Protein AF-A0ABD0BNI0-F1 (afdb_monomer_lite)

Radius of gyration: 43.34 Å; chains: 1; bounding box: 123×75×120 Å

Sequence (791 aa):
MTTYNTGNPLGSAAAKDLYDNAENLDHLVNDQANESYPDRFGAPRKTWYGIEKSANQAILNYGYITKDSFEDGSTISLANECLRWKSNGEYYRWDGILPKVVPPGSTPDSTGGIGDGKWVSVGDAALRTELSNGKYRSDALAVKYVPGVVIDSTTDNRAAIYAYTGQIYVPKGVQLRCNFLPDDDVTKFTGEGKILTRDPWGNEHVFDVSLATHGSKYTAFNVINQFARRNTQCRVGIVGDSITDGAYGTGWVANPTDSNGDLSSTNYDHNGNGGAGSWFRTFTDWLNRFTKNGAFIFKAENCASSGKRLIDGWANRNFDHGFFKNTAYGNVPPDVCFMSMGVNDNGQLDTLGFDQYLFRFEQFIRKAWGYGCAVCVVSMNQNGSQWAALEASIKKHIERLFPAVEFLDLSQPVTEMYRDLGSYTLEDIARRPTDGTFDSTHYAPLGHQYIGAYAAKAVMPYRVHTAKKGNNFVPTVDNDIQPFGFPSGSTYSVGMERLSGNTYLNGLTGWGVVSPATENLTIRYFVWCETSDISMVIFEPYNPTYVAAGRANSISIRQQDNRNAAFFSGNIASNGVSSFTNKLTTRTGILKKGLNQIEIVYDGTPSKVYPPALLFRGELNESCSQSASVFLAANAIKGVYGQVRDKADLLLAYGAETANDEAPDMYGATKSSNVQNVVLSALPVDCGVVFYYKPTSQSGVVAKRVATGIEISTMLFGALTVVGTLTCDVTGEVTLTAGLSGTTPTITVKPTSGATVTQQVAGFSGGKIGLINKGTSGQTLSVRSTAHYVI

Secondary structure (DSSP, 8-state):
--SS---PPTT---HHHHHHHHHHHHHHHH-SS-SEEE-TTS-EEE-HHHHHHHHHHHHHTT--EEEE-TTT-EEE-STTEEEE-TTT--EEEE-SSSSEEE-TT--TGGGT-BSTTSEEESSHHHHHHHHHTTTT-SS-EEGGGSTT---SSSS--HHHHHHS-S-EEE-TT-EEE----TT--GGGEEES-EEEEE-TTS-EEEEEHHHHHH--SS-HHHHHHHHHHHT--EEEEEEE-HHHHTTTSTT--PPPB-TTSSB--SS--GGGTTTTTSHHHHHHHHHHHHSTT----EEEEE---TT--TTTTHHHHHHIIIIIS-GGGTTS--SEEEEE--GGGTTSHHHHHHHHHHHHHHHHHHHHHHTT-EEEEEE----SHHHHHHHHHHHHHHHHH-TT-EEEE-HHHHHHHHH--TT--HHHHHB-TTT--B-SSSPPHHHHHHHHHHHHHHHSGGGSEEE-TT-EE---STTT-EEEEETT--B--EEEEE--SSHHHHHH-EEEEE--SSSEEEEEEEEEESSS--EEEEEE-S--EESSS----EEEEEES-TTSPPSEEEE-TTTT-S--SS-EEEEEEEPPSEEEEEEEEE-S-EEEB-PPEEEEE-----EEEEEEEEEE-TTEEEESSS-S-SS-GGG---S--STTSPBPSEETTEE--EEEEEEES---TTEEEEEEEETTTTEEEEEEEETTEEEEEEEETTEEEEEEEEE-B-SS-EEEEEEEETTEEEEEEE-SBS--EEEE-TT--SBEEEEEE-SSS-EEEEEEEEEEEE-

InterPro domains:
  IPR036514 SGNH hydrolase superfamily [G3DSA:3.40.50.1110] (215-465)
  IPR040775 Tail spike TSP1/Gp66, N-terminal domain [PF18668] (66-124)
  IPR049297 Tail fiber protein, third domain [PF21562] (146-209)
  IPR054153 Tailspike protein, galactose-binding domain-like [PF21988] (485-616)

Organism: Enterobacter cloacae (NCBI:txid550)

Foldseek 3Di:
DFDQLPVDDPPDPDPSLVRQQVVVLCCQEPPQDDQWDAHSNRHIDGRPNVVVVVVLVVQLVVAADEDEALQQWDWAAHQRYWHAHPVVRWTWGAQADPGQTRDHHGDQCRRAHEDHNGIDTDPVVVVVVCVQQPCPDPQAHEQVPQPPDDQDAPDACQVSLVVDPGAYEHEAPGEHEHADALLDQPNSYAYAYWYWHQYPQGDIAIFGRDCLHANDPAAQLRLLVVCLVVVAAFEEEEEEEPLQQAQVFDQADFQDADPVRARDAQADASCVHNCVLFLQNLQLQLSLVLRALSRSRYHYQYQYGYLDALLVLRLSSNQQVRQQSYVNNPNAHGQAYEYYYDPNCQPVCVPVNPVSSLVSVSSNRSRNRSSNHRYEYEYDADVDVSSVVSCVVRVVVCCVSPVSYHYHYCHVVLVLCCVPVAVHDQQQWAQRPPPRDGHSPHTYSVVSLQSSLVSNCVSVVLQEAEFDAQDKQAPQFQSFKWKAFPPVRDTWGWHKDAQDDALQSVLVGMFIKTFDPQGKMKIKGKYAYQHQFKWKKWKQAFWFAAPFQAQQKKKFKDDSGPPDHTPAIAHALSRNPRGDGGIAMEIEATDTHGIIMMMIIGDRRTRMGGGTMIQIHGGADFKDKDWAKDKAFAFDKAFRPGHQDPDRPSRARLRNPDLNGKHHCHYRNHRWFWKKKWKWQAADAQKWKFPLADSSQRWGWTFGDHPQATWIWTDGSRDTHTPDGDGAARGGIKMWIWGDPPNFTKIWIDHPDDDIDMDTDHDGGMTHMMIGGNDPGMDMIGIPMIMIGGD

pLDDT: mean 91.29, std 6.67, range [59.75, 98.69]

Structure (mmCIF, N/CA/C/O backbone):
data_AF-A0ABD0BNI0-F1
#
_entry.id   AF-A0ABD0BNI0-F1
#
loop_
_atom_site.group_PDB
_atom_site.id
_atom_site.type_symbol
_atom_site.label_atom_id
_atom_site.label_alt_id
_atom_site.label_comp_id
_atom_site.label_asym_id
_atom_site.label_entity_id
_atom_site.label_seq_id
_atom_site.pdbx_PDB_ins_code
_atom_site.Cartn_x
_atom_site.Cartn_y
_atom_site.Cartn_z
_atom_site.occupancy
_atom_site.B_iso_or_equiv
_atom_site.auth_seq_id
_atom_site.auth_comp_id
_atom_site.auth_asym_id
_atom_site.auth_atom_id
_atom_site.pdbx_PDB_model_num
ATOM 1 N N . MET A 1 1 ? 59.664 -36.822 -31.763 1.00 61.22 1 MET A N 1
ATOM 2 C CA . MET A 1 1 ? 60.928 -36.177 -31.325 1.00 61.22 1 MET A CA 1
ATOM 3 C C . MET A 1 1 ? 62.023 -37.154 -31.688 1.00 61.22 1 MET A C 1
ATOM 5 O O . MET A 1 1 ? 61.846 -38.322 -31.378 1.00 61.22 1 MET A O 1
ATOM 9 N N . THR A 1 2 ? 63.070 -36.709 -32.378 1.00 75.69 2 THR A N 1
ATOM 10 C CA . THR A 1 2 ? 64.108 -37.603 -32.910 1.00 75.69 2 THR A CA 1
ATOM 11 C C . THR A 1 2 ? 64.869 -38.350 -31.835 1.00 75.69 2 THR A C 1
ATOM 13 O O . THR A 1 2 ? 65.197 -37.776 -30.795 1.00 75.69 2 THR A O 1
ATOM 16 N N . THR A 1 3 ? 65.210 -39.596 -32.140 1.00 82.56 3 THR A N 1
ATOM 17 C CA . THR A 1 3 ? 65.861 -40.521 -31.215 1.00 82.56 3 THR A CA 1
ATOM 18 C C . THR A 1 3 ? 67.229 -40.038 -30.705 1.00 82.56 3 THR A C 1
ATOM 20 O O . THR A 1 3 ? 67.506 -40.180 -29.512 1.00 82.56 3 THR A O 1
ATOM 23 N N . TYR A 1 4 ? 68.096 -39.465 -31.553 1.00 85.56 4 TYR A N 1
ATOM 24 C CA . TYR A 1 4 ? 69.476 -39.120 -31.167 1.00 85.56 4 TYR A CA 1
ATOM 25 C C . TYR A 1 4 ? 69.767 -37.619 -31.019 1.00 85.56 4 TYR A C 1
ATOM 27 O O . TYR A 1 4 ? 70.627 -37.267 -30.211 1.00 85.56 4 TYR A O 1
ATOM 35 N N . ASN A 1 5 ? 69.085 -36.752 -31.773 1.00 84.38 5 ASN A N 1
ATOM 36 C CA . ASN A 1 5 ? 69.118 -35.285 -31.703 1.00 84.38 5 ASN A CA 1
ATOM 37 C C . ASN A 1 5 ? 70.532 -34.687 -31.525 1.00 84.38 5 ASN A C 1
ATOM 39 O O . ASN A 1 5 ? 70.810 -33.960 -30.571 1.00 84.38 5 ASN A O 1
ATOM 43 N N . THR A 1 6 ? 71.462 -35.023 -32.422 1.00 84.12 6 THR A N 1
ATOM 44 C CA . THR A 1 6 ? 72.889 -34.690 -32.235 1.00 84.12 6 THR A CA 1
ATOM 45 C C . THR A 1 6 ? 73.221 -33.199 -32.399 1.00 84.12 6 THR A C 1
ATOM 47 O O . THR A 1 6 ? 74.273 -32.757 -31.945 1.00 84.12 6 THR A O 1
ATOM 50 N N . GLY A 1 7 ? 72.367 -32.432 -33.090 1.00 85.12 7 GLY A N 1
ATOM 51 C CA . GLY A 1 7 ? 72.609 -31.026 -33.436 1.00 85.12 7 GLY A CA 1
ATOM 52 C C . GLY A 1 7 ? 73.625 -30.785 -34.565 1.00 85.12 7 GLY A C 1
ATOM 53 O O . GLY A 1 7 ? 73.929 -29.632 -34.868 1.00 85.12 7 GLY A O 1
ATOM 54 N N . ASN A 1 8 ? 74.144 -31.831 -35.216 1.00 89.50 8 ASN A N 1
ATOM 55 C CA . ASN A 1 8 ? 75.115 -31.686 -36.306 1.00 89.50 8 ASN A CA 1
ATOM 56 C C . ASN A 1 8 ? 74.528 -30.951 -37.529 1.00 89.50 8 ASN A C 1
ATOM 58 O O . ASN A 1 8 ? 73.346 -31.122 -37.840 1.00 89.50 8 ASN A O 1
ATOM 62 N N . PRO A 1 9 ? 75.336 -30.192 -38.295 1.00 89.94 9 PRO A N 1
ATOM 63 C CA . PRO A 1 9 ? 74.850 -29.418 -39.439 1.00 89.94 9 PRO A CA 1
ATOM 64 C C . PRO A 1 9 ? 74.263 -30.289 -40.568 1.00 89.94 9 PRO A C 1
ATOM 66 O O . PRO A 1 9 ? 74.376 -31.520 -40.589 1.00 89.94 9 PRO A O 1
ATOM 69 N N . LEU A 1 10 ? 73.580 -29.652 -41.524 1.00 87.50 10 LEU A N 1
ATOM 70 C CA . LEU A 1 10 ? 73.082 -30.308 -42.741 1.00 87.50 10 LEU A CA 1
ATOM 71 C C . LEU A 1 10 ? 74.240 -30.930 -43.541 1.00 87.50 10 LEU A C 1
ATOM 73 O O . LEU A 1 10 ? 75.310 -30.340 -43.645 1.00 87.50 10 LEU A O 1
ATOM 77 N N . GLY A 1 11 ? 74.024 -32.130 -44.092 1.00 84.25 11 GLY A N 1
ATOM 78 C CA . GLY A 1 11 ? 75.058 -32.899 -44.799 1.00 84.25 11 GLY A CA 1
ATOM 79 C C . GLY A 1 11 ? 75.922 -33.807 -43.912 1.00 84.25 11 GLY A C 1
ATOM 80 O O . GLY A 1 11 ? 76.841 -34.440 -44.423 1.00 84.25 11 GLY A O 1
ATOM 81 N N . SER A 1 12 ? 75.636 -33.901 -42.605 1.00 87.88 12 SER A N 1
ATOM 82 C CA . SER A 1 12 ? 76.311 -34.851 -41.711 1.00 87.88 12 SER A CA 1
ATOM 83 C C . SER A 1 12 ? 76.116 -36.300 -42.169 1.00 87.88 12 SER A C 1
ATOM 85 O O . SER A 1 12 ? 74.988 -36.765 -42.333 1.00 87.88 12 SER A O 1
ATOM 87 N N . ALA A 1 13 ? 77.227 -37.022 -42.320 1.00 87.38 13 ALA A N 1
ATOM 88 C CA . ALA A 1 13 ? 77.248 -38.454 -42.616 1.00 87.38 13 ALA A CA 1
ATOM 89 C C . ALA A 1 13 ? 77.267 -39.327 -41.345 1.00 87.38 13 ALA A C 1
ATOM 91 O O . ALA A 1 13 ? 77.475 -40.538 -41.428 1.00 87.38 13 ALA A O 1
ATOM 92 N N . ALA A 1 14 ? 77.099 -38.734 -40.156 1.00 89.31 14 ALA A N 1
ATOM 93 C CA . ALA A 1 14 ? 77.097 -39.495 -38.915 1.00 89.31 14 ALA A CA 1
ATOM 94 C C . ALA A 1 14 ? 75.885 -40.437 -38.866 1.00 89.31 14 ALA A C 1
ATOM 96 O O . ALA A 1 14 ? 74.752 -40.025 -39.103 1.00 89.31 14 ALA A O 1
ATOM 97 N N . ALA A 1 15 ? 76.110 -41.698 -38.491 1.00 88.50 15 ALA A N 1
ATOM 98 C CA . ALA A 1 15 ? 75.068 -42.729 -38.504 1.00 88.50 15 ALA A CA 1
ATOM 99 C C . ALA A 1 15 ? 73.818 -42.353 -37.681 1.00 88.50 15 ALA A C 1
ATOM 101 O O . ALA A 1 15 ? 72.699 -42.646 -38.092 1.00 88.50 15 ALA A O 1
ATOM 102 N N . LYS A 1 16 ? 74.004 -41.652 -36.554 1.00 91.38 16 LYS A N 1
ATOM 103 C CA . LYS A 1 16 ? 72.906 -41.152 -35.709 1.00 91.38 16 LYS A CA 1
ATOM 104 C C . LYS A 1 16 ? 72.037 -40.111 -36.422 1.00 91.38 16 LYS A C 1
ATOM 106 O O . LYS A 1 16 ? 70.821 -40.154 -36.299 1.00 91.38 16 LYS A O 1
ATOM 111 N N . ASP A 1 17 ? 72.649 -39.234 -37.217 1.00 89.44 17 ASP A N 1
ATOM 112 C CA . ASP A 1 17 ? 71.916 -38.230 -37.997 1.00 89.44 17 ASP A CA 1
ATOM 113 C C . ASP A 1 17 ? 71.156 -38.867 -39.153 1.00 89.44 17 ASP A C 1
ATOM 115 O O . ASP A 1 17 ? 70.049 -38.444 -39.472 1.00 89.44 17 ASP A O 1
ATOM 119 N N . LEU A 1 18 ? 71.731 -39.899 -39.777 1.00 89.44 18 LEU A N 1
ATOM 120 C CA . LEU A 1 18 ? 71.054 -40.658 -40.828 1.00 89.44 18 LEU A CA 1
ATOM 121 C C . LEU A 1 18 ? 69.821 -41.397 -40.289 1.00 89.44 18 LEU A C 1
ATOM 123 O O . LEU A 1 18 ? 68.799 -41.415 -40.970 1.00 89.44 18 LEU A O 1
ATOM 127 N N . TYR A 1 19 ? 69.888 -41.937 -39.066 1.00 90.75 19 TYR A N 1
ATOM 128 C CA . TYR A 1 19 ? 68.732 -42.548 -38.404 1.00 90.75 19 TYR A CA 1
ATOM 129 C C . TYR A 1 19 ? 67.630 -41.519 -38.118 1.00 90.75 19 TYR A C 1
ATOM 131 O O . TYR A 1 19 ? 66.493 -41.708 -38.542 1.00 90.75 19 TYR A O 1
ATOM 139 N N . ASP A 1 20 ? 67.973 -40.398 -37.478 1.00 91.25 20 ASP A N 1
ATOM 140 C CA . ASP A 1 20 ? 67.016 -39.327 -37.169 1.00 91.25 20 ASP A CA 1
ATOM 141 C C . ASP A 1 20 ? 66.383 -38.727 -38.438 1.00 91.25 20 ASP A C 1
ATOM 143 O O . ASP A 1 20 ? 65.204 -38.371 -38.454 1.00 91.25 20 ASP A O 1
ATOM 147 N N . ASN A 1 21 ? 67.150 -38.615 -39.530 1.00 88.62 21 ASN A N 1
ATOM 148 C CA . ASN A 1 21 ? 66.620 -38.198 -40.829 1.00 88.62 21 ASN A CA 1
ATOM 149 C C . ASN A 1 21 ? 65.574 -39.191 -41.360 1.00 88.62 21 ASN A C 1
ATOM 151 O O . ASN A 1 21 ? 64.541 -38.755 -41.861 1.00 88.62 21 ASN A O 1
ATOM 155 N N . ALA A 1 22 ? 65.833 -40.500 -41.260 1.00 90.31 22 ALA A N 1
ATOM 156 C CA . ALA A 1 22 ? 64.916 -41.535 -41.734 1.00 90.31 22 ALA A CA 1
ATOM 157 C C . ALA A 1 22 ? 63.627 -41.596 -40.896 1.00 90.31 22 ALA A C 1
ATOM 159 O O . ALA A 1 22 ? 62.540 -41.639 -41.465 1.00 90.31 22 ALA A O 1
ATOM 160 N N . GLU A 1 23 ? 63.741 -41.525 -39.566 1.00 89.81 23 GLU A N 1
ATOM 161 C CA . GLU A 1 23 ? 62.600 -41.493 -38.638 1.00 89.81 23 GLU A CA 1
ATOM 162 C C . GLU A 1 23 ? 61.686 -40.286 -38.900 1.00 89.81 23 GLU A C 1
ATOM 164 O O . GLU A 1 23 ? 60.471 -40.424 -39.038 1.00 89.81 23 GLU A O 1
ATOM 169 N N . ASN A 1 24 ? 62.262 -39.089 -39.036 1.00 90.94 24 ASN A N 1
ATOM 170 C CA . ASN A 1 24 ? 61.463 -37.903 -39.338 1.00 90.94 24 ASN A CA 1
ATOM 171 C C . ASN A 1 24 ? 60.831 -37.952 -40.720 1.00 90.94 24 ASN A C 1
ATOM 173 O O . ASN A 1 24 ? 59.725 -37.448 -40.888 1.00 90.94 24 ASN A O 1
ATOM 177 N N . LEU A 1 25 ? 61.531 -38.500 -41.717 1.00 91.75 25 LEU A N 1
ATOM 178 C CA . LEU A 1 25 ? 60.981 -38.617 -43.062 1.00 91.75 25 LEU A CA 1
ATOM 179 C C . LEU A 1 25 ? 59.745 -39.523 -43.061 1.00 91.75 25 LEU A C 1
ATOM 181 O O . LEU A 1 25 ? 58.762 -39.180 -43.711 1.00 91.75 25 LEU A O 1
ATOM 185 N N . ASP A 1 26 ? 59.764 -40.616 -42.296 1.00 92.62 26 ASP A N 1
ATOM 186 C CA . ASP A 1 26 ? 58.609 -41.505 -42.156 1.00 92.62 26 ASP A CA 1
ATOM 187 C C . ASP A 1 26 ? 57.394 -40.762 -41.579 1.00 92.62 26 ASP A C 1
ATOM 189 O O . ASP A 1 26 ? 56.324 -40.754 -42.183 1.00 92.62 26 ASP A O 1
ATOM 193 N N . HIS A 1 27 ? 57.578 -40.015 -40.487 1.00 91.88 27 HIS A N 1
ATOM 194 C CA . HIS A 1 27 ? 56.509 -39.192 -39.916 1.00 91.88 27 HIS A CA 1
ATOM 195 C C . HIS A 1 27 ? 56.052 -38.053 -40.836 1.00 91.88 27 HIS A C 1
ATOM 197 O O . HIS A 1 27 ? 54.861 -37.772 -40.940 1.00 91.88 27 HIS A O 1
ATOM 203 N N . LEU A 1 28 ? 56.974 -37.374 -41.517 1.00 92.75 28 LEU A N 1
ATOM 204 C CA . LEU A 1 28 ? 56.624 -36.253 -42.385 1.00 92.75 28 LEU A CA 1
ATOM 205 C C . LEU A 1 28 ? 55.876 -36.698 -43.642 1.00 92.75 28 LEU A C 1
ATOM 207 O O . LEU A 1 28 ? 55.091 -35.913 -44.166 1.00 92.75 28 LEU A O 1
ATOM 211 N N . VAL A 1 29 ? 56.096 -37.921 -44.124 1.00 93.56 29 VAL A N 1
ATOM 212 C CA . VAL A 1 29 ? 55.479 -38.425 -45.359 1.00 93.56 29 VAL A CA 1
ATOM 213 C C . VAL A 1 29 ? 54.244 -39.283 -45.080 1.00 93.56 29 VAL A C 1
ATOM 215 O O . VAL A 1 29 ? 53.246 -39.129 -45.779 1.00 93.56 29 VAL A O 1
ATOM 218 N N . ASN A 1 30 ? 54.284 -40.157 -44.072 1.00 92.25 30 ASN A N 1
ATOM 219 C CA . ASN A 1 30 ? 53.281 -41.210 -43.885 1.00 92.25 30 ASN A CA 1
ATOM 220 C C . ASN A 1 30 ? 52.269 -40.940 -42.756 1.00 92.25 30 ASN A C 1
ATOM 222 O O . ASN A 1 30 ? 51.304 -41.692 -42.623 1.00 92.25 30 ASN A O 1
ATOM 226 N N . ASP A 1 31 ? 52.442 -39.890 -41.944 1.00 89.81 31 ASP A N 1
ATOM 227 C CA . ASP A 1 31 ? 51.459 -39.526 -40.916 1.00 89.81 31 ASP A CA 1
ATOM 228 C C . ASP A 1 31 ? 50.172 -38.975 -41.558 1.00 89.81 31 ASP A C 1
ATOM 230 O O . ASP A 1 31 ? 50.203 -37.983 -42.286 1.00 89.81 31 ASP A O 1
ATOM 234 N N . GLN A 1 32 ? 49.039 -39.628 -41.281 1.00 89.44 32 GLN A N 1
ATOM 235 C CA . GLN A 1 32 ? 47.710 -39.293 -41.817 1.00 89.44 32 GLN A CA 1
ATOM 236 C C . GLN A 1 32 ? 46.800 -38.575 -40.808 1.00 89.44 32 GLN A C 1
ATOM 238 O O . GLN A 1 32 ? 45.630 -38.330 -41.097 1.00 89.44 32 GLN A O 1
ATOM 243 N N . ALA A 1 33 ? 47.298 -38.277 -39.608 1.00 84.75 33 ALA A N 1
ATOM 244 C CA . ALA A 1 33 ? 46.503 -37.692 -38.531 1.00 84.75 33 ALA A CA 1
ATOM 245 C C . ALA A 1 33 ? 47.013 -36.307 -38.121 1.00 84.75 33 ALA A C 1
ATOM 247 O O . ALA A 1 33 ? 46.214 -35.399 -37.884 1.00 84.75 33 ALA A O 1
ATOM 248 N N . ASN A 1 34 ? 48.331 -36.125 -38.050 1.00 87.00 34 ASN A N 1
ATOM 249 C CA . ASN A 1 34 ? 48.937 -34.884 -37.584 1.00 87.00 34 ASN A CA 1
ATOM 250 C C . ASN A 1 34 ? 49.325 -33.993 -38.766 1.00 87.00 34 ASN A C 1
ATOM 252 O O . ASN A 1 34 ? 49.993 -34.436 -39.693 1.00 87.00 34 ASN A O 1
ATOM 256 N N . GLU A 1 35 ? 48.956 -32.711 -38.729 1.00 90.88 35 GLU A N 1
ATOM 257 C CA . GLU A 1 35 ? 49.260 -31.752 -39.809 1.00 90.88 35 GLU A CA 1
ATOM 258 C C . GLU A 1 35 ? 50.721 -31.268 -39.811 1.00 90.88 35 GLU A C 1
ATOM 260 O O . GLU A 1 35 ? 51.191 -30.662 -40.779 1.00 90.88 35 GLU A O 1
ATOM 265 N N . SER A 1 36 ? 51.454 -31.510 -38.723 1.00 91.94 36 SER A N 1
ATOM 266 C CA . SER A 1 36 ? 52.848 -31.099 -38.576 1.00 91.94 36 SER A CA 1
ATOM 267 C C . SER A 1 36 ? 53.643 -32.056 -37.698 1.00 91.94 36 SER A C 1
ATOM 269 O O . SER A 1 36 ? 53.106 -32.574 -36.720 1.00 91.94 36 SER A O 1
ATOM 271 N N . TYR A 1 37 ? 54.932 -32.202 -37.996 1.00 91.56 37 TYR A N 1
ATOM 272 C CA . TYR A 1 37 ? 55.886 -32.984 -37.216 1.00 91.56 37 TYR A CA 1
ATOM 273 C C . TYR A 1 37 ? 57.242 -32.249 -37.144 1.00 91.56 37 TYR A C 1
ATOM 275 O O . TYR A 1 37 ? 57.620 -31.578 -38.112 1.00 91.56 37 TYR A O 1
ATOM 283 N N . PRO A 1 38 ? 57.972 -32.287 -36.012 1.00 89.81 38 PRO A N 1
ATOM 284 C CA . PRO A 1 38 ? 59.282 -31.646 -35.903 1.00 89.81 38 PRO A CA 1
ATOM 285 C C . PRO A 1 38 ? 60.339 -32.333 -36.781 1.00 89.81 38 PRO A C 1
ATOM 287 O O . PRO A 1 38 ? 60.404 -33.556 -36.833 1.00 89.81 38 PRO A O 1
ATOM 290 N N . ASP A 1 39 ? 61.203 -31.555 -37.433 1.00 87.62 39 ASP A N 1
ATOM 291 C CA . ASP A 1 39 ? 62.398 -32.077 -38.103 1.00 87.62 39 ASP A CA 1
ATOM 292 C C . ASP A 1 39 ? 63.499 -32.458 -37.096 1.00 87.62 39 ASP A C 1
ATOM 294 O O . ASP A 1 39 ? 63.337 -32.329 -35.878 1.00 87.62 39 ASP A O 1
ATOM 298 N N . ARG A 1 40 ? 64.658 -32.912 -37.592 1.00 88.00 40 ARG A N 1
ATOM 299 C CA . ARG A 1 40 ? 65.757 -33.374 -36.726 1.00 88.00 40 ARG A CA 1
ATOM 300 C C . ARG A 1 40 ? 66.436 -32.286 -35.899 1.00 88.00 40 ARG A C 1
ATOM 302 O O . ARG A 1 40 ? 67.339 -32.595 -35.133 1.00 88.00 40 ARG A O 1
ATOM 309 N N . PHE A 1 41 ? 66.036 -31.031 -36.072 1.00 88.38 41 PHE A N 1
ATOM 310 C CA . PHE A 1 41 ? 66.463 -29.903 -35.250 1.00 88.38 41 PHE A CA 1
ATOM 311 C C . PHE A 1 41 ? 65.341 -29.413 -34.324 1.00 88.38 41 PHE A C 1
ATOM 313 O O . PHE A 1 41 ? 65.490 -28.390 -33.659 1.00 88.38 41 PHE A O 1
ATOM 320 N N . GLY A 1 42 ? 64.208 -30.121 -34.286 1.00 85.00 42 GLY A N 1
ATOM 321 C CA . GLY A 1 42 ? 63.035 -29.760 -33.498 1.00 85.00 42 GLY A CA 1
ATOM 322 C C . GLY A 1 42 ? 62.142 -28.700 -34.146 1.00 85.00 42 GLY A C 1
ATOM 323 O O . GLY A 1 42 ? 61.180 -28.268 -33.513 1.00 85.00 42 GLY A O 1
ATOM 324 N N . ALA A 1 43 ? 62.416 -28.269 -35.384 1.00 86.62 43 ALA A N 1
ATOM 325 C CA . ALA A 1 43 ? 61.603 -27.251 -36.042 1.00 86.62 43 ALA A CA 1
ATOM 326 C C . ALA A 1 43 ? 60.335 -27.878 -36.653 1.00 86.62 43 ALA A C 1
ATOM 328 O O . ALA A 1 43 ? 60.443 -28.857 -37.393 1.00 86.62 43 ALA A O 1
ATOM 329 N N . PRO A 1 44 ? 59.130 -27.336 -36.397 1.00 90.94 44 PRO A N 1
ATOM 330 C CA . PRO A 1 44 ? 57.893 -27.903 -36.922 1.00 90.94 44 PRO A CA 1
ATOM 331 C C . PRO A 1 44 ? 57.828 -27.762 -38.446 1.00 90.94 44 PRO A C 1
ATOM 333 O O . PRO A 1 44 ? 57.930 -26.661 -38.995 1.00 90.94 44 PRO A O 1
ATOM 336 N N . ARG A 1 45 ? 57.623 -28.881 -39.141 1.00 90.81 45 ARG A N 1
ATOM 337 C CA . ARG A 1 45 ? 57.370 -28.943 -40.585 1.00 90.81 45 ARG A CA 1
ATOM 338 C C . ARG A 1 45 ? 55.977 -29.497 -40.825 1.00 90.81 45 ARG A C 1
ATOM 340 O O . ARG A 1 45 ? 55.489 -30.301 -40.038 1.00 90.81 45 ARG A O 1
ATOM 347 N N . LYS A 1 46 ? 55.327 -29.072 -41.910 1.00 92.00 46 LYS A N 1
ATOM 348 C CA . LYS A 1 46 ? 54.064 -29.697 -42.316 1.00 92.00 46 LYS A CA 1
ATOM 349 C C . LYS A 1 46 ? 54.332 -31.130 -42.766 1.00 92.00 46 LYS A C 1
ATOM 351 O O . LYS A 1 46 ? 55.279 -31.358 -43.518 1.00 92.00 46 LYS A O 1
ATOM 356 N N . THR A 1 47 ? 53.494 -32.055 -42.315 1.00 94.12 47 THR A N 1
ATOM 357 C CA . THR A 1 47 ? 53.439 -33.408 -42.879 1.00 94.12 47 THR A CA 1
ATOM 358 C C . THR A 1 47 ? 52.798 -33.352 -44.266 1.00 94.12 47 THR A C 1
ATOM 360 O O . THR A 1 47 ? 52.151 -32.359 -44.623 1.00 94.12 47 THR A O 1
ATOM 363 N N . TRP A 1 48 ? 52.938 -34.418 -45.050 1.00 91.56 48 TRP A N 1
ATOM 364 C CA . TRP A 1 48 ? 52.256 -34.563 -46.331 1.00 91.56 48 TRP A CA 1
ATOM 365 C C . TRP A 1 48 ? 50.736 -34.419 -46.171 1.00 91.56 48 TRP A C 1
ATOM 367 O O . TRP A 1 48 ? 50.128 -33.624 -46.882 1.00 91.56 48 TRP A O 1
ATOM 377 N N . TYR A 1 49 ? 50.148 -35.041 -45.143 1.00 89.44 49 TYR A N 1
ATOM 378 C CA . TYR A 1 49 ? 48.737 -34.863 -44.785 1.00 89.44 49 TYR A CA 1
ATOM 379 C C . TYR A 1 49 ? 48.364 -33.397 -44.496 1.00 89.44 49 TYR A C 1
ATOM 381 O O . TYR A 1 49 ? 47.363 -32.883 -45.001 1.00 89.44 49 TYR A O 1
ATOM 389 N N . GLY A 1 50 ? 49.190 -32.669 -43.734 1.00 87.69 50 GLY A N 1
ATOM 390 C CA . GLY A 1 50 ? 48.974 -31.240 -43.484 1.00 87.69 50 GLY A CA 1
ATOM 391 C C . GLY A 1 50 ? 49.060 -30.378 -44.751 1.00 87.69 50 GLY A C 1
ATOM 392 O O . GLY A 1 50 ? 48.336 -29.382 -44.887 1.00 87.69 50 GLY A O 1
ATOM 393 N N . ILE A 1 51 ? 49.923 -30.756 -45.700 1.00 89.12 51 ILE A N 1
ATOM 394 C CA . ILE A 1 51 ? 50.024 -30.124 -47.023 1.00 89.12 51 ILE A CA 1
ATOM 395 C C . ILE A 1 51 ? 48.777 -30.430 -47.860 1.00 89.12 51 ILE A C 1
ATOM 397 O O . ILE A 1 51 ? 48.183 -29.490 -48.385 1.00 89.12 51 ILE A O 1
ATOM 401 N N . GLU A 1 52 ? 48.331 -31.686 -47.934 1.00 83.69 52 GLU A N 1
ATOM 402 C CA . GLU A 1 52 ? 47.117 -32.098 -48.656 1.00 83.69 52 GLU A CA 1
ATOM 403 C C . GLU A 1 52 ? 45.875 -31.372 -48.133 1.00 83.69 52 GLU A C 1
ATOM 405 O O . GLU A 1 52 ? 45.106 -30.807 -48.912 1.00 83.69 52 GLU A O 1
ATOM 410 N N . LYS A 1 53 ? 45.717 -31.285 -46.808 1.00 80.75 53 LYS A N 1
ATOM 411 C CA . LYS A 1 53 ? 44.622 -30.535 -46.183 1.00 80.75 53 LYS A CA 1
ATOM 412 C C . LYS A 1 53 ? 44.657 -29.052 -46.558 1.00 80.75 53 LYS A C 1
ATOM 414 O O . LYS A 1 53 ? 43.634 -28.477 -46.929 1.00 80.75 53 LYS A O 1
ATOM 419 N N . SER A 1 54 ? 45.842 -28.438 -46.517 1.00 79.25 54 SER A N 1
ATOM 420 C CA . SER A 1 54 ? 46.028 -27.033 -46.908 1.00 79.25 54 SER A CA 1
ATOM 421 C C . SER A 1 54 ? 45.738 -26.805 -48.399 1.00 79.25 54 SER A C 1
ATOM 423 O O . SER A 1 54 ? 45.133 -25.797 -48.760 1.00 79.25 54 SER A O 1
ATOM 425 N N . ALA A 1 55 ? 46.148 -27.736 -49.264 1.00 77.75 55 ALA A N 1
ATOM 426 C CA . ALA A 1 55 ? 45.921 -27.677 -50.705 1.00 77.75 55 ALA A CA 1
ATOM 427 C C . ALA A 1 55 ? 44.433 -27.832 -51.052 1.00 77.75 55 ALA A C 1
ATOM 429 O O . ALA A 1 55 ? 43.903 -27.040 -51.829 1.00 77.75 55 ALA A O 1
ATOM 430 N N . ASN A 1 56 ? 43.731 -28.771 -50.413 1.00 71.31 56 ASN A N 1
ATOM 431 C CA . ASN A 1 56 ? 42.288 -28.952 -50.581 1.00 71.31 56 ASN A CA 1
ATOM 432 C C . ASN A 1 56 ? 41.506 -27.705 -50.148 1.00 71.31 56 ASN A C 1
ATOM 434 O O . ASN A 1 56 ? 40.609 -27.255 -50.862 1.00 71.31 56 ASN A O 1
ATOM 438 N N . GLN A 1 57 ? 41.894 -27.088 -49.028 1.00 68.12 57 GLN A N 1
ATOM 439 C CA . GLN A 1 57 ? 41.296 -25.831 -48.579 1.00 68.12 57 GLN A CA 1
ATOM 440 C C . GLN A 1 57 ? 41.533 -24.684 -49.574 1.00 68.12 57 GLN A C 1
ATOM 442 O O . GLN A 1 57 ? 40.639 -23.871 -49.806 1.00 68.12 57 GLN A O 1
ATOM 447 N N . ALA A 1 58 ? 42.721 -24.621 -50.184 1.00 68.06 58 ALA A N 1
ATOM 448 C CA . ALA A 1 58 ? 43.028 -23.630 -51.210 1.00 68.06 58 ALA A CA 1
ATOM 449 C C . ALA A 1 58 ? 42.194 -23.847 -52.485 1.00 68.06 58 ALA A C 1
ATOM 451 O O . ALA A 1 58 ? 41.674 -22.878 -53.031 1.00 68.06 58 ALA A O 1
ATOM 452 N N . ILE A 1 59 ? 42.010 -25.098 -52.923 1.00 67.31 59 ILE A N 1
ATOM 453 C CA . ILE A 1 59 ? 41.199 -25.455 -54.102 1.00 67.31 59 ILE A CA 1
ATOM 454 C C . ILE A 1 59 ? 39.729 -25.055 -53.912 1.00 67.31 59 ILE A C 1
ATOM 456 O O . ILE A 1 59 ? 39.121 -24.504 -54.828 1.00 67.31 59 ILE A O 1
ATOM 460 N N . LEU A 1 60 ? 39.168 -25.253 -52.716 1.00 60.19 60 LEU A N 1
ATOM 461 C CA . LEU A 1 60 ? 37.798 -24.833 -52.390 1.00 60.19 60 LEU A CA 1
ATOM 462 C C . LEU A 1 60 ? 37.587 -23.313 -52.508 1.00 60.19 60 LEU A C 1
ATOM 464 O O . LEU A 1 60 ? 36.505 -22.867 -52.885 1.00 60.19 60 LEU A O 1
ATOM 468 N N . ASN A 1 61 ? 38.622 -22.514 -52.245 1.00 61.06 61 ASN A N 1
ATOM 469 C CA . ASN A 1 61 ? 38.547 -21.053 -52.309 1.00 61.06 61 ASN A CA 1
ATOM 470 C C . ASN A 1 61 ? 38.632 -20.487 -53.744 1.00 61.06 61 ASN A C 1
ATOM 472 O O . ASN A 1 61 ? 38.365 -19.302 -53.932 1.00 61.06 61 ASN A O 1
ATOM 476 N N . TYR A 1 62 ? 38.974 -21.300 -54.756 1.00 63.59 62 TYR A N 1
ATOM 477 C CA . TYR A 1 62 ? 39.076 -20.869 -56.164 1.00 63.59 62 TYR A CA 1
ATOM 478 C C . TYR A 1 62 ? 37.728 -20.827 -56.914 1.00 63.59 62 TYR A C 1
ATOM 480 O O . TYR A 1 62 ? 37.680 -20.370 -58.056 1.00 63.59 62 TYR A O 1
ATOM 488 N N . GLY A 1 63 ? 36.631 -21.251 -56.277 1.00 72.94 63 GLY A N 1
ATOM 489 C CA . GLY A 1 63 ? 35.281 -21.272 -56.854 1.00 72.94 63 GLY A CA 1
ATOM 490 C C . GLY A 1 63 ? 34.804 -22.677 -57.233 1.00 72.94 63 GLY A C 1
ATOM 491 O O . GLY A 1 63 ? 35.585 -23.628 -57.244 1.00 72.94 63 GLY A O 1
ATOM 492 N N . TYR A 1 64 ? 33.504 -22.808 -57.522 1.00 82.75 64 TYR A N 1
ATOM 493 C CA . TYR A 1 64 ? 32.861 -24.099 -57.787 1.00 82.75 64 TYR A CA 1
ATOM 494 C C . TYR A 1 64 ? 32.781 -24.436 -59.279 1.00 82.75 64 TYR A C 1
ATOM 496 O O . TYR A 1 64 ? 32.361 -23.613 -60.093 1.00 82.75 64 TYR A O 1
ATOM 504 N N . ILE A 1 65 ? 33.109 -25.681 -59.622 1.00 86.56 65 ILE A N 1
ATOM 505 C CA . ILE A 1 65 ? 32.890 -26.266 -60.947 1.00 86.56 65 ILE A CA 1
ATOM 506 C C . ILE A 1 65 ? 31.517 -26.936 -60.931 1.00 86.56 65 ILE A C 1
ATOM 508 O O . ILE A 1 65 ? 31.307 -27.942 -60.254 1.00 86.56 65 ILE A O 1
ATOM 512 N N . THR A 1 66 ? 30.560 -26.370 -61.656 1.00 90.19 66 THR A N 1
ATOM 513 C CA . THR A 1 66 ? 29.185 -26.874 -61.695 1.00 90.19 66 THR A CA 1
ATOM 514 C C . THR A 1 66 ? 29.036 -28.015 -62.702 1.00 90.19 66 THR A C 1
ATOM 516 O O . THR A 1 66 ? 29.531 -27.952 -63.827 1.00 90.19 66 THR A O 1
ATOM 519 N N . LYS A 1 67 ? 28.346 -29.079 -62.289 1.00 92.00 67 LYS A N 1
ATOM 520 C CA . LYS A 1 67 ? 27.990 -30.254 -63.091 1.00 92.00 67 LYS A CA 1
ATOM 521 C C . LYS A 1 67 ? 26.485 -30.502 -62.992 1.00 92.00 67 LYS A C 1
ATOM 523 O O . LYS A 1 67 ? 25.875 -30.238 -61.959 1.00 92.00 67 LYS A O 1
ATOM 528 N N . ASP A 1 68 ? 25.902 -31.051 -64.046 1.00 89.12 68 ASP A N 1
ATOM 529 C CA . ASP A 1 68 ? 24.499 -31.479 -64.120 1.00 89.12 68 ASP A CA 1
ATOM 530 C C . ASP A 1 68 ? 24.520 -32.993 -64.401 1.00 89.12 68 ASP A C 1
ATOM 532 O O . ASP A 1 68 ? 25.332 -33.439 -65.206 1.00 89.12 68 ASP A O 1
ATOM 536 N N . SER A 1 69 ? 23.758 -33.859 -63.745 1.00 92.69 69 SER A N 1
ATOM 537 C CA . SER A 1 69 ? 22.897 -33.705 -62.565 1.00 92.69 69 SER A CA 1
ATOM 538 C C . SER A 1 69 ? 22.919 -35.007 -61.755 1.00 92.69 69 SER A C 1
ATOM 540 O O . SER A 1 69 ? 23.491 -36.002 -62.207 1.00 92.69 69 SER A O 1
ATOM 542 N N . PHE A 1 70 ? 22.280 -35.053 -60.583 1.00 95.62 70 PHE A N 1
ATOM 543 C CA . PHE A 1 70 ? 22.044 -36.337 -59.903 1.00 95.62 70 PHE A CA 1
ATOM 544 C C . PHE A 1 70 ? 21.220 -37.303 -60.774 1.00 95.62 70 PHE A C 1
ATOM 546 O O . PHE A 1 70 ? 21.451 -38.511 -60.757 1.00 95.62 70 PHE A O 1
ATOM 553 N N . GLU A 1 71 ? 20.307 -36.765 -61.580 1.00 96.00 71 GLU A N 1
ATOM 554 C CA . GLU A 1 71 ? 19.441 -37.517 -62.481 1.00 96.00 71 GLU A CA 1
ATOM 555 C C . GLU A 1 71 ? 20.193 -38.093 -63.694 1.00 96.00 71 GLU A C 1
ATOM 557 O O . GLU A 1 71 ? 19.887 -39.203 -64.125 1.00 96.00 71 GLU A O 1
ATOM 562 N N . ASP A 1 72 ? 21.201 -37.393 -64.215 1.00 94.06 72 ASP A N 1
ATOM 563 C CA . ASP A 1 72 ? 22.005 -37.876 -65.352 1.00 94.06 72 ASP A CA 1
ATOM 564 C C . ASP A 1 72 ? 23.208 -38.725 -64.903 1.00 94.06 72 ASP A C 1
ATOM 566 O O . ASP A 1 72 ? 23.791 -39.459 -65.701 1.00 94.06 72 ASP A O 1
ATOM 570 N N . GLY A 1 73 ? 23.554 -38.658 -63.614 1.00 91.12 73 GLY A N 1
ATOM 571 C CA . GLY A 1 73 ? 24.738 -39.284 -63.041 1.00 91.12 73 GLY A CA 1
ATOM 572 C C . GLY A 1 73 ? 26.013 -38.482 -63.315 1.00 91.12 73 GLY A C 1
ATOM 573 O O . GLY A 1 73 ? 26.131 -37.746 -64.293 1.00 91.12 73 GLY A O 1
ATOM 574 N N . SER A 1 74 ? 26.995 -38.594 -62.422 1.00 94.44 74 SER A N 1
ATOM 575 C CA . SER A 1 74 ? 28.275 -37.888 -62.534 1.00 94.44 74 SER A CA 1
ATOM 576 C C . SER A 1 74 ? 29.331 -38.497 -61.613 1.00 94.44 74 SER A C 1
ATOM 578 O O . SER A 1 74 ? 29.017 -39.268 -60.709 1.00 94.44 74 SER A O 1
ATOM 580 N N . THR A 1 75 ? 30.591 -38.114 -61.803 1.00 93.75 75 THR A N 1
ATOM 581 C CA . THR A 1 75 ? 31.673 -38.411 -60.857 1.00 93.75 75 THR A CA 1
ATOM 582 C C . THR A 1 75 ? 32.254 -37.099 -60.352 1.00 93.75 75 THR A C 1
ATOM 584 O O . THR A 1 75 ? 32.709 -36.273 -61.150 1.00 93.75 75 THR A O 1
ATOM 587 N N . ILE A 1 76 ? 32.228 -36.909 -59.033 1.00 93.62 76 ILE A N 1
ATOM 588 C CA . ILE A 1 76 ? 32.865 -35.786 -58.344 1.00 93.62 76 ILE A CA 1
ATOM 589 C C . ILE A 1 76 ? 34.285 -36.208 -58.007 1.00 93.62 76 ILE A C 1
ATOM 591 O O . ILE A 1 76 ? 34.493 -37.113 -57.205 1.00 93.62 76 ILE A O 1
ATOM 595 N N . SER A 1 77 ? 35.253 -35.586 -58.659 1.00 89.88 77 SER A N 1
ATOM 596 C CA . SER A 1 77 ? 36.674 -35.914 -58.556 1.00 89.88 77 SER A CA 1
ATOM 597 C C . SER A 1 77 ? 37.453 -34.855 -57.782 1.00 89.88 77 SER A C 1
ATOM 599 O O . SER A 1 77 ? 38.536 -35.148 -57.286 1.00 89.88 77 SER A O 1
ATOM 601 N N . LEU A 1 78 ? 36.910 -33.640 -57.669 1.00 85.38 78 LEU A N 1
ATOM 602 C CA . LEU A 1 78 ? 37.535 -32.513 -56.978 1.00 85.38 78 LEU A CA 1
ATOM 603 C C . LEU A 1 78 ? 36.612 -31.974 -55.885 1.00 85.38 78 LEU A C 1
ATOM 605 O O . LEU A 1 78 ? 35.393 -31.976 -56.030 1.00 85.38 78 LEU A O 1
ATOM 609 N N . ALA A 1 79 ? 37.201 -31.458 -54.805 1.00 81.94 79 ALA A N 1
ATOM 610 C CA . ALA A 1 79 ? 36.451 -30.938 -53.660 1.00 81.94 79 ALA A CA 1
ATOM 611 C C . ALA A 1 79 ? 35.564 -29.726 -54.006 1.00 81.94 79 ALA A C 1
ATOM 613 O O . ALA A 1 79 ? 34.561 -29.481 -53.340 1.00 81.94 79 ALA A O 1
ATOM 614 N N . ASN A 1 80 ? 35.914 -28.973 -55.054 1.00 84.88 80 ASN A N 1
ATOM 615 C CA . ASN A 1 80 ? 35.164 -27.812 -55.525 1.00 84.88 80 ASN A CA 1
ATOM 616 C C . ASN A 1 80 ? 34.205 -28.125 -56.690 1.00 84.88 80 ASN A C 1
ATOM 618 O O . ASN A 1 80 ? 33.671 -27.202 -57.301 1.00 84.88 80 ASN A O 1
ATOM 622 N N . GLU A 1 81 ? 33.971 -29.395 -57.021 1.00 90.69 81 GLU A N 1
ATOM 623 C CA . GLU A 1 81 ? 32.929 -29.776 -57.975 1.00 90.69 81 GLU A CA 1
ATOM 624 C C . GLU A 1 81 ? 31.568 -29.909 -57.279 1.00 90.69 81 GLU A C 1
ATOM 626 O O . GLU A 1 81 ? 31.440 -30.547 -56.232 1.00 90.69 81 GLU A O 1
ATOM 631 N N . CYS A 1 82 ? 30.533 -29.335 -57.891 1.00 91.44 82 CYS A N 1
ATOM 632 C CA . CYS A 1 82 ? 29.170 -29.349 -57.373 1.00 91.44 82 CYS A CA 1
ATOM 633 C C . CYS A 1 82 ? 28.215 -29.957 -58.394 1.00 91.44 82 CYS A C 1
ATOM 635 O O . CYS A 1 82 ? 28.220 -29.561 -59.557 1.00 91.44 82 CYS A O 1
ATOM 637 N N . LEU A 1 83 ? 27.352 -30.867 -57.953 1.00 94.38 83 LEU A N 1
ATOM 638 C CA . LEU A 1 83 ? 26.347 -31.517 -58.785 1.00 94.38 83 LEU A CA 1
ATOM 639 C C . LEU A 1 83 ? 24.974 -30.891 -58.553 1.00 94.38 83 LEU A C 1
ATOM 641 O O . LEU A 1 83 ? 24.552 -30.728 -57.408 1.00 94.38 83 LEU A O 1
ATOM 645 N N . ARG A 1 84 ? 24.271 -30.538 -59.627 1.00 94.00 84 ARG A N 1
ATOM 646 C CA . ARG A 1 84 ? 22.909 -30.013 -59.545 1.00 94.00 84 ARG A CA 1
ATOM 647 C C . ARG A 1 84 ? 21.906 -31.127 -59.286 1.00 94.00 84 ARG A C 1
ATOM 649 O O . ARG A 1 84 ? 21.953 -32.165 -59.944 1.00 94.00 84 ARG A O 1
ATOM 656 N N . TRP A 1 85 ? 20.954 -30.884 -58.395 1.00 93.25 85 TRP A N 1
ATOM 657 C CA . TRP A 1 85 ? 19.748 -31.695 -58.276 1.00 93.25 85 TRP A CA 1
ATOM 658 C C . TRP A 1 85 ? 18.602 -30.995 -59.010 1.00 93.25 85 TRP A C 1
ATOM 660 O O . TRP A 1 85 ? 18.150 -29.926 -58.595 1.00 93.25 85 TRP A O 1
ATOM 670 N N . LYS A 1 86 ? 18.144 -31.548 -60.143 1.00 90.69 86 LYS A N 1
ATOM 671 C CA . LYS A 1 86 ? 17.182 -30.843 -61.013 1.00 90.69 86 LYS A CA 1
ATOM 672 C C . LYS A 1 86 ? 15.841 -30.612 -60.323 1.00 90.69 86 LYS A C 1
ATOM 674 O O . LYS A 1 86 ? 15.211 -29.590 -60.584 1.00 90.69 86 LYS A O 1
ATOM 679 N N . SER A 1 87 ? 15.434 -31.509 -59.420 1.00 86.38 87 SER A N 1
ATOM 680 C CA . SER A 1 87 ? 14.157 -31.403 -58.700 1.00 86.38 87 SER A CA 1
ATOM 681 C C . SER A 1 87 ? 13.977 -30.099 -57.913 1.00 86.38 87 SER A C 1
ATOM 683 O O . SER A 1 87 ? 12.843 -29.641 -57.786 1.00 86.38 87 SER A O 1
ATOM 685 N N . ASN A 1 88 ? 15.046 -29.518 -57.358 1.00 84.25 88 ASN A N 1
ATOM 686 C CA . ASN A 1 88 ? 14.986 -28.240 -56.636 1.00 84.25 88 ASN A CA 1
ATOM 687 C C . ASN A 1 88 ? 15.897 -27.157 -57.239 1.00 84.25 88 ASN A C 1
ATOM 689 O O . ASN A 1 88 ? 15.852 -26.011 -56.808 1.00 84.25 88 ASN A O 1
ATOM 693 N N . GLY A 1 89 ? 16.694 -27.504 -58.250 1.00 84.06 89 GLY A N 1
ATOM 694 C CA . GLY A 1 89 ? 17.594 -26.590 -58.942 1.00 84.06 89 GLY A CA 1
ATOM 695 C C . GLY A 1 89 ? 18.883 -26.262 -58.185 1.00 84.06 89 GLY A C 1
ATOM 696 O O . GLY A 1 89 ? 19.705 -25.540 -58.748 1.00 84.06 89 GLY A O 1
ATOM 697 N N . GLU A 1 90 ? 19.079 -26.798 -56.977 1.00 87.81 90 GLU A N 1
ATOM 698 C CA . GLU A 1 90 ? 20.226 -26.523 -56.107 1.00 87.81 90 GLU A CA 1
ATOM 699 C C . GLU A 1 90 ? 21.471 -27.312 -56.521 1.00 87.81 90 GLU A C 1
ATOM 701 O O . GLU A 1 90 ? 21.387 -28.411 -57.072 1.00 87.81 90 GLU A O 1
ATOM 706 N N . TYR A 1 91 ? 22.643 -26.764 -56.202 1.00 91.06 91 TYR A N 1
ATOM 707 C CA . TYR A 1 91 ? 23.929 -27.438 -56.369 1.00 91.06 91 TYR A CA 1
ATOM 708 C C . TYR A 1 91 ? 24.436 -27.972 -55.032 1.00 91.06 91 TYR A C 1
ATOM 710 O O . TYR A 1 91 ? 24.399 -27.272 -54.019 1.00 91.06 91 TYR A O 1
ATOM 718 N N . TYR A 1 92 ? 24.965 -29.193 -55.048 1.00 91.44 92 TYR A N 1
ATOM 719 C CA . TYR A 1 92 ? 25.520 -29.870 -53.882 1.00 91.44 92 TYR A CA 1
ATOM 720 C C . TYR A 1 92 ? 26.982 -30.232 -54.120 1.00 91.44 92 TYR A C 1
ATOM 722 O O . TYR A 1 92 ? 27.315 -30.822 -55.147 1.00 91.44 92 TYR A O 1
ATOM 730 N N . ARG A 1 93 ? 27.849 -29.930 -53.155 1.00 91.50 93 ARG A N 1
ATOM 731 C CA . ARG A 1 93 ? 29.240 -30.408 -53.131 1.00 91.50 93 ARG A CA 1
ATOM 732 C C . ARG A 1 93 ? 29.351 -31.678 -52.291 1.00 91.50 93 ARG A C 1
ATOM 734 O O . ARG A 1 93 ? 28.583 -31.847 -51.342 1.00 91.50 93 ARG A O 1
ATOM 741 N N . TRP A 1 94 ? 30.294 -32.556 -52.624 1.00 92.50 94 TRP A N 1
ATOM 742 C CA . TRP A 1 94 ? 30.583 -33.753 -51.828 1.00 92.50 94 TRP A CA 1
ATOM 743 C C . TRP A 1 94 ? 31.691 -33.464 -50.816 1.00 92.50 94 TRP A C 1
ATOM 745 O O . TRP A 1 94 ? 32.776 -33.034 -51.193 1.00 92.50 94 TRP A O 1
ATOM 755 N N . ASP A 1 95 ? 31.410 -33.709 -49.540 1.00 84.81 95 ASP A N 1
ATOM 756 C CA . ASP A 1 95 ? 32.310 -33.443 -48.411 1.00 84.81 95 ASP A CA 1
ATOM 757 C C . ASP A 1 95 ? 32.983 -34.723 -47.868 1.00 84.81 95 ASP A C 1
ATOM 759 O O . ASP A 1 95 ? 33.700 -34.685 -46.874 1.00 84.81 95 ASP A O 1
ATOM 763 N N . GLY A 1 96 ? 32.735 -35.875 -48.503 1.00 84.94 96 GLY A N 1
ATOM 764 C CA . GLY A 1 96 ? 33.335 -37.166 -48.150 1.00 84.94 96 GLY A CA 1
ATOM 765 C C . GLY A 1 96 ? 34.575 -37.519 -48.985 1.00 84.94 96 GLY A C 1
ATOM 766 O O . GLY A 1 96 ? 35.154 -36.686 -49.678 1.00 84.94 96 GLY A O 1
ATOM 767 N N . ILE A 1 97 ? 34.967 -38.798 -48.969 1.00 86.31 97 ILE A N 1
ATOM 768 C CA . ILE A 1 97 ? 36.119 -39.303 -49.743 1.00 86.31 97 ILE A CA 1
ATOM 769 C C . ILE A 1 97 ? 35.845 -39.179 -51.253 1.00 86.31 97 ILE A C 1
ATOM 771 O O . ILE A 1 97 ? 34.764 -39.553 -51.720 1.00 86.31 97 ILE A O 1
ATOM 775 N N . LEU A 1 98 ? 36.828 -38.667 -52.000 1.00 87.31 98 LEU A N 1
ATOM 776 C CA . LEU A 1 98 ? 36.811 -38.516 -53.460 1.00 87.31 98 LEU A CA 1
ATOM 777 C C . LEU A 1 98 ? 37.670 -39.609 -54.144 1.00 87.31 98 LEU A C 1
ATOM 779 O O . LEU A 1 98 ? 38.666 -40.034 -53.558 1.00 87.31 98 LEU A O 1
ATOM 783 N N . PRO A 1 99 ? 37.333 -40.048 -55.377 1.00 90.38 99 PRO A N 1
ATOM 784 C CA . PRO A 1 99 ? 36.206 -39.587 -56.183 1.00 90.38 99 PRO A CA 1
ATOM 785 C C . PRO A 1 99 ? 34.869 -40.194 -55.732 1.00 90.38 99 PRO A C 1
ATOM 787 O O . PRO A 1 99 ? 34.785 -41.357 -55.339 1.00 90.38 99 PRO A O 1
ATOM 790 N N . LYS A 1 100 ? 33.794 -39.415 -55.846 1.00 94.44 100 LYS A N 1
ATOM 791 C CA . LYS A 1 100 ? 32.424 -39.836 -55.557 1.00 94.44 100 LYS A CA 1
ATOM 792 C C . LYS A 1 100 ? 31.654 -40.096 -56.846 1.00 94.44 100 LYS A C 1
ATOM 794 O O . LYS A 1 100 ? 31.342 -39.166 -57.583 1.00 94.44 100 LYS A O 1
ATOM 799 N N . VAL A 1 101 ? 31.304 -41.358 -57.085 1.00 94.62 101 VAL A N 1
ATOM 800 C CA . VAL A 1 101 ? 30.457 -41.775 -58.213 1.00 94.62 101 VAL A CA 1
ATOM 801 C C . VAL A 1 101 ? 28.976 -41.652 -57.838 1.00 94.62 101 VAL A C 1
ATOM 803 O O . VAL A 1 101 ? 28.548 -42.146 -56.791 1.00 94.62 101 VAL A O 1
ATOM 806 N N . VAL A 1 102 ? 28.202 -41.005 -58.706 1.00 95.62 102 VAL A N 1
ATOM 807 C CA . VAL A 1 102 ? 26.748 -40.816 -58.625 1.00 95.62 102 VAL A CA 1
ATOM 808 C C . VAL A 1 102 ? 26.115 -41.491 -59.848 1.00 95.62 102 VAL A C 1
ATOM 810 O O . VAL A 1 102 ? 26.301 -41.003 -60.962 1.00 95.62 102 VAL A O 1
ATOM 813 N N . PRO A 1 103 ? 25.394 -42.614 -59.685 1.00 94.38 103 PRO A N 1
ATOM 814 C CA . PRO A 1 103 ? 24.708 -43.279 -60.794 1.00 94.38 103 PRO A CA 1
ATOM 815 C C . PRO A 1 103 ? 23.584 -42.417 -61.403 1.00 94.38 103 PRO A C 1
ATOM 817 O O . PRO A 1 103 ? 22.991 -41.619 -60.677 1.00 94.38 103 PRO A O 1
ATOM 820 N N . PRO A 1 104 ? 23.226 -42.605 -62.686 1.00 94.44 104 PRO A N 1
ATOM 821 C CA . PRO A 1 104 ? 22.033 -41.984 -63.267 1.00 94.44 104 PRO A CA 1
ATOM 822 C C . PRO A 1 104 ? 20.747 -42.354 -62.508 1.00 94.44 104 PRO A C 1
ATOM 824 O O . PRO A 1 104 ? 20.632 -43.454 -61.967 1.00 94.44 104 PRO A O 1
ATOM 827 N N . GLY A 1 105 ? 19.771 -41.446 -62.488 1.00 91.62 105 GLY A N 1
ATOM 828 C CA . GLY A 1 105 ? 18.496 -41.593 -61.775 1.00 91.62 105 GLY A CA 1
ATOM 829 C C . GLY A 1 105 ? 18.586 -41.395 -60.257 1.00 91.62 105 GLY A C 1
ATOM 830 O O . GLY A 1 105 ? 17.672 -41.792 -59.537 1.00 91.62 105 GLY A O 1
ATOM 831 N N . SER A 1 106 ? 19.679 -40.810 -59.765 1.00 95.50 106 SER A N 1
ATOM 832 C CA . SER A 1 106 ? 19.929 -40.635 -58.335 1.00 95.50 106 SER A CA 1
ATOM 833 C C . SER A 1 106 ? 19.351 -39.336 -57.766 1.00 95.50 106 SER A C 1
ATOM 835 O O . SER A 1 106 ? 18.974 -38.405 -58.471 1.00 95.50 106 SER A O 1
ATOM 837 N N . THR A 1 107 ? 19.352 -39.264 -56.439 1.00 93.50 107 THR A N 1
ATOM 838 C CA . THR A 1 107 ? 19.185 -38.067 -55.601 1.00 93.50 107 THR A CA 1
ATOM 839 C C . THR A 1 107 ? 20.353 -37.949 -54.609 1.00 93.50 107 THR A C 1
ATOM 841 O O . THR A 1 107 ? 21.051 -38.952 -54.379 1.00 93.50 107 THR A O 1
ATOM 844 N N . PRO A 1 108 ? 20.555 -36.786 -53.957 1.00 92.44 108 PRO A N 1
ATOM 845 C CA . PRO A 1 108 ? 21.520 -36.665 -52.861 1.00 92.44 108 PRO A CA 1
ATOM 846 C C . PRO A 1 108 ? 21.331 -37.741 -51.776 1.00 92.44 108 PRO A C 1
ATOM 848 O O . PRO A 1 108 ? 22.301 -38.362 -51.337 1.00 92.44 108 PRO A O 1
ATOM 851 N N . ASP A 1 109 ? 20.083 -38.048 -51.405 1.00 92.38 109 ASP A N 1
ATOM 852 C CA . ASP A 1 109 ? 19.779 -39.061 -50.386 1.00 92.38 109 ASP A CA 1
ATOM 853 C C . ASP A 1 109 ? 20.177 -40.473 -50.817 1.00 92.38 109 ASP A C 1
ATOM 855 O O . ASP A 1 109 ? 20.889 -41.169 -50.092 1.00 92.38 109 ASP A O 1
ATOM 859 N N . SER A 1 110 ? 19.802 -40.874 -52.035 1.00 93.56 110 SER A N 1
ATOM 860 C CA . SER A 1 110 ? 20.128 -42.207 -52.567 1.00 93.56 110 SER A CA 1
ATOM 861 C C . SER A 1 110 ? 21.629 -42.438 -52.793 1.00 93.56 110 SER A C 1
ATOM 863 O O . SER A 1 110 ? 22.060 -43.579 -52.940 1.00 93.56 110 SER A O 1
ATOM 865 N N . THR A 1 111 ? 22.440 -41.372 -52.803 1.00 91.81 111 THR A N 1
ATOM 866 C CA . THR A 1 111 ? 23.882 -41.434 -53.093 1.00 91.81 111 THR A CA 1
ATOM 867 C C . THR A 1 111 ? 24.757 -40.970 -51.937 1.00 91.81 111 THR A C 1
ATOM 869 O O . THR A 1 111 ? 25.928 -40.669 -52.146 1.00 91.81 111 THR A O 1
ATOM 872 N N . GLY A 1 112 ? 24.257 -40.969 -50.704 1.00 89.50 112 GLY A N 1
ATOM 873 C CA . GLY A 1 112 ? 25.088 -40.736 -49.516 1.00 89.50 112 GLY A CA 1
ATOM 874 C C . GLY A 1 112 ? 24.420 -39.918 -48.418 1.00 89.50 112 GLY A C 1
ATOM 875 O O . GLY A 1 112 ? 24.926 -39.909 -47.296 1.00 89.50 112 GLY A O 1
ATOM 876 N N . GLY A 1 113 ? 23.281 -39.283 -48.703 1.00 89.44 113 GLY A N 1
ATOM 877 C CA . GLY A 1 113 ? 22.596 -38.395 -47.765 1.00 89.44 113 GLY A CA 1
ATOM 878 C C . GLY A 1 113 ? 23.152 -36.974 -47.778 1.00 89.44 113 GLY A C 1
ATOM 879 O O . GLY A 1 113 ? 24.212 -36.705 -48.342 1.00 89.44 113 GLY A O 1
ATOM 880 N N . ILE A 1 114 ? 22.434 -36.067 -47.121 1.00 89.56 114 ILE A N 1
ATOM 881 C CA . ILE A 1 114 ? 22.836 -34.669 -46.927 1.00 89.56 114 ILE A CA 1
ATOM 882 C C . ILE A 1 114 ? 23.392 -34.495 -45.500 1.00 89.56 114 ILE A C 1
ATOM 884 O O . ILE A 1 114 ? 22.796 -35.004 -44.549 1.00 89.56 114 ILE A O 1
ATOM 888 N N . GLY A 1 115 ? 24.532 -33.812 -45.339 1.00 80.75 115 GLY A N 1
ATOM 889 C CA . GLY A 1 115 ? 25.175 -33.546 -44.038 1.00 80.75 115 GLY A CA 1
ATOM 890 C C . GLY A 1 115 ? 26.710 -33.514 -44.085 1.00 80.75 115 GLY A C 1
ATOM 891 O O . GLY A 1 115 ? 27.301 -33.683 -45.150 1.00 80.75 115 GLY A O 1
ATOM 892 N N . ASP A 1 116 ? 27.348 -33.321 -42.927 1.00 76.62 116 ASP A N 1
ATOM 893 C CA . ASP A 1 116 ? 28.814 -33.278 -42.790 1.00 76.62 116 ASP A CA 1
ATOM 894 C C . ASP A 1 116 ? 29.457 -34.600 -43.241 1.00 76.62 116 ASP A C 1
ATOM 896 O O . ASP A 1 116 ? 28.982 -35.688 -42.892 1.00 76.62 116 ASP A O 1
ATOM 900 N N . GLY A 1 117 ? 30.513 -34.520 -44.057 1.00 83.00 117 GLY A N 1
ATOM 901 C CA . GLY A 1 117 ? 31.117 -35.694 -44.700 1.00 83.00 117 GLY A CA 1
ATOM 902 C C . GLY A 1 117 ? 30.260 -36.341 -45.804 1.00 83.00 117 GLY A C 1
ATOM 903 O O . GLY A 1 117 ? 30.582 -37.440 -46.264 1.00 83.00 117 GLY A O 1
ATOM 904 N N . LYS A 1 118 ? 29.157 -35.697 -46.219 1.00 91.75 118 LYS A N 1
ATOM 905 C CA . LYS A 1 118 ? 28.213 -36.161 -47.254 1.00 91.75 118 LYS A CA 1
ATOM 906 C C . LYS A 1 118 ? 27.914 -35.043 -48.269 1.00 91.75 118 LYS A C 1
ATOM 908 O O . LYS A 1 118 ? 28.785 -34.227 -48.559 1.00 91.75 118 LYS A O 1
ATOM 913 N N . TRP A 1 119 ? 26.716 -35.003 -48.863 1.00 92.25 119 TRP A N 1
ATOM 914 C CA . TRP A 1 119 ? 26.309 -33.903 -49.743 1.00 92.25 119 TRP A CA 1
ATOM 915 C C . TRP A 1 119 ? 25.966 -32.643 -48.945 1.00 92.25 119 TRP A C 1
ATOM 917 O O . TRP A 1 119 ? 25.189 -32.697 -47.995 1.00 92.25 119 TRP A O 1
ATOM 927 N N . VAL A 1 120 ? 26.487 -31.494 -49.370 1.00 87.12 120 VAL A N 1
ATOM 928 C CA . VAL A 1 120 ? 26.239 -30.188 -48.741 1.00 87.12 120 VAL A CA 1
ATOM 929 C C . VAL A 1 120 ? 25.710 -29.212 -49.789 1.00 87.12 120 VAL A C 1
ATOM 931 O O . VAL A 1 120 ? 26.340 -29.034 -50.831 1.00 87.12 120 VAL A O 1
ATOM 934 N N . SER A 1 121 ? 24.557 -28.586 -49.528 1.00 87.00 121 SER A N 1
ATOM 935 C CA . SER A 1 121 ? 23.976 -27.579 -50.432 1.00 87.00 121 SER A CA 1
ATOM 936 C C . SER A 1 121 ? 24.816 -26.302 -50.452 1.00 87.00 121 SER A C 1
ATOM 938 O O . SER A 1 121 ? 25.240 -25.810 -49.405 1.00 87.00 121 SER A O 1
ATOM 940 N N . VAL A 1 122 ? 25.038 -25.757 -51.647 1.00 81.81 122 VAL A N 1
ATOM 941 C CA . VAL A 1 122 ? 25.870 -24.569 -51.869 1.00 81.81 122 VAL A CA 1
ATOM 942 C C . VAL A 1 122 ? 25.068 -23.266 -51.723 1.00 81.81 122 VAL A C 1
ATOM 944 O O . VAL A 1 122 ? 25.594 -22.303 -51.167 1.00 81.81 122 VAL A O 1
ATOM 947 N N . GLY A 1 123 ? 23.811 -23.217 -52.185 1.00 72.06 123 GLY A N 1
ATOM 948 C CA . GLY A 1 123 ? 22.967 -22.009 -52.164 1.00 72.06 123 GLY A CA 1
ATOM 949 C C . GLY A 1 123 ? 22.163 -21.833 -50.869 1.00 72.06 123 GLY A C 1
ATOM 950 O O . GLY A 1 123 ? 22.213 -20.780 -50.229 1.00 72.06 123 GLY A O 1
ATOM 951 N N . ASP A 1 124 ? 21.474 -22.893 -50.438 1.00 71.94 124 ASP A N 1
ATOM 952 C CA . ASP A 1 124 ? 20.627 -22.914 -49.231 1.00 71.94 124 ASP A CA 1
ATOM 953 C C . ASP A 1 124 ? 21.419 -22.627 -47.941 1.00 71.94 124 ASP A C 1
ATOM 955 O O . ASP A 1 124 ? 20.944 -21.924 -47.050 1.00 71.94 124 ASP A O 1
ATOM 959 N N . ALA A 1 125 ? 22.665 -23.099 -47.840 1.00 65.44 125 ALA A N 1
ATOM 960 C CA . ALA A 1 125 ? 23.498 -22.881 -46.654 1.00 65.44 125 ALA A CA 1
ATOM 961 C C . ALA A 1 125 ? 23.798 -21.388 -46.401 1.00 65.44 125 ALA A C 1
ATOM 963 O O . ALA A 1 125 ? 23.739 -20.922 -45.256 1.00 65.44 125 ALA A O 1
ATOM 964 N N . ALA A 1 126 ? 24.069 -20.620 -47.463 1.00 69.38 126 ALA A N 1
ATOM 965 C CA . ALA A 1 126 ? 24.307 -19.182 -47.367 1.00 69.38 126 ALA A CA 1
ATOM 966 C C . ALA A 1 126 ? 23.018 -18.431 -47.000 1.00 69.38 126 ALA A C 1
ATOM 968 O O . ALA A 1 126 ? 23.016 -17.653 -46.047 1.00 69.38 126 ALA A O 1
ATOM 969 N N . LEU A 1 127 ? 21.901 -18.725 -47.675 1.00 76.44 127 LEU A N 1
ATOM 970 C CA . LEU A 1 127 ? 20.617 -18.077 -47.397 1.00 76.44 127 LEU A CA 1
ATOM 971 C C . LEU A 1 127 ? 20.098 -18.389 -45.986 1.00 76.44 127 LEU A C 1
ATOM 973 O O . LEU A 1 127 ? 19.660 -17.478 -45.286 1.00 76.44 127 LEU A O 1
ATOM 977 N N . ARG A 1 128 ? 20.193 -19.641 -45.516 1.00 79.12 128 ARG A N 1
ATOM 978 C CA . ARG A 1 128 ? 19.841 -20.004 -44.130 1.00 79.12 128 ARG A CA 1
ATOM 979 C C . ARG A 1 128 ? 20.668 -19.232 -43.119 1.00 79.12 128 ARG A C 1
ATOM 981 O O . ARG A 1 128 ? 20.113 -18.754 -42.135 1.00 79.12 128 ARG A O 1
ATOM 988 N N . THR A 1 129 ? 21.964 -19.078 -43.379 1.00 78.06 129 THR A N 1
ATOM 989 C CA . THR A 1 129 ? 22.854 -18.278 -42.532 1.00 78.06 129 THR A CA 1
ATOM 990 C C . THR A 1 129 ? 22.456 -16.801 -42.554 1.00 78.06 129 THR A C 1
ATOM 992 O O . THR A 1 129 ? 22.501 -16.116 -41.537 1.00 78.06 129 THR A O 1
ATOM 995 N N . GLU A 1 130 ? 22.051 -16.260 -43.696 1.00 81.50 130 GLU A N 1
ATOM 996 C CA . GLU A 1 130 ? 21.625 -14.863 -43.797 1.00 81.50 130 GLU A CA 1
ATOM 997 C C . GLU A 1 130 ? 20.268 -14.612 -43.131 1.00 81.50 130 GLU A C 1
ATOM 999 O O . GLU A 1 130 ? 20.110 -13.610 -42.430 1.00 81.50 130 GLU A O 1
ATOM 1004 N N . LEU A 1 131 ? 19.327 -15.547 -43.264 1.00 83.31 131 LEU A N 1
ATOM 1005 C CA . LEU A 1 131 ? 18.035 -15.527 -42.580 1.00 83.31 131 LEU A CA 1
ATOM 1006 C C . LEU A 1 131 ? 18.187 -15.689 -41.067 1.00 83.31 131 LEU A C 1
ATOM 1008 O O . LEU A 1 131 ? 17.603 -14.906 -40.321 1.00 83.31 131 LEU A O 1
ATOM 1012 N N . SER A 1 132 ? 19.008 -16.640 -40.603 1.00 81.62 132 SER A N 1
ATOM 1013 C CA . SER A 1 132 ? 19.262 -16.847 -39.169 1.00 81.62 132 SER A CA 1
ATOM 1014 C C . SER A 1 132 ? 19.882 -15.615 -38.517 1.00 81.62 132 SER A C 1
ATOM 1016 O O . SER A 1 132 ? 19.643 -15.332 -37.347 1.00 81.62 132 SER A O 1
ATOM 1018 N N . ASN A 1 133 ? 20.644 -14.849 -39.293 1.00 80.81 133 ASN A N 1
ATOM 1019 C CA . ASN A 1 133 ? 21.236 -13.602 -38.851 1.00 80.81 133 ASN A CA 1
ATOM 1020 C C . ASN A 1 133 ? 20.370 -12.359 -39.134 1.00 80.81 133 ASN A C 1
ATOM 1022 O O . ASN A 1 133 ? 20.843 -11.242 -38.933 1.00 80.81 133 ASN A O 1
ATOM 1026 N N . GLY A 1 134 ? 19.138 -12.523 -39.623 1.00 83.00 134 GLY A N 1
ATOM 1027 C CA . GLY A 1 134 ? 18.187 -11.429 -39.827 1.00 83.00 134 GLY A CA 1
ATOM 1028 C C . GLY A 1 134 ? 18.520 -10.459 -40.968 1.00 83.00 134 GLY A C 1
ATOM 1029 O O . GLY A 1 134 ? 18.109 -9.306 -40.900 1.00 83.00 134 GLY A O 1
ATOM 1030 N N . LYS A 1 135 ? 19.255 -10.879 -42.010 1.00 82.38 135 LYS A N 1
ATOM 1031 C CA . LYS A 1 135 ? 19.692 -9.996 -43.117 1.00 82.38 135 LYS A CA 1
ATOM 1032 C C . LYS A 1 135 ? 18.541 -9.320 -43.870 1.00 82.38 135 LYS A C 1
ATOM 1034 O O . LYS A 1 135 ? 18.679 -8.180 -44.293 1.00 82.38 135 LYS A O 1
ATOM 1039 N N . TYR A 1 136 ? 17.431 -10.029 -44.059 1.00 85.25 136 TYR A N 1
ATOM 1040 C CA . TYR A 1 136 ? 16.349 -9.643 -44.976 1.00 85.25 136 TYR A CA 1
ATOM 1041 C C . TYR A 1 136 ? 15.120 -9.053 -44.271 1.00 85.25 136 TYR A C 1
ATOM 1043 O O . TYR A 1 136 ? 13.992 -9.210 -44.732 1.00 85.25 136 TYR A O 1
ATOM 1051 N N . ARG A 1 137 ? 15.327 -8.402 -43.127 1.00 88.69 137 ARG A N 1
ATOM 1052 C CA . ARG A 1 137 ? 14.269 -7.703 -42.391 1.00 88.69 137 ARG A CA 1
ATOM 1053 C C . ARG A 1 137 ? 13.904 -6.381 -43.071 1.00 88.69 137 ARG A C 1
ATOM 1055 O O . ARG A 1 137 ? 14.771 -5.702 -43.613 1.00 88.69 137 ARG A O 1
ATOM 1062 N N . SER A 1 138 ? 12.626 -6.008 -43.017 1.00 88.56 138 SER A N 1
ATOM 1063 C CA . SER A 1 138 ? 12.125 -4.731 -43.551 1.00 88.56 138 SER A CA 1
ATOM 1064 C C . SER A 1 138 ? 12.054 -3.618 -42.504 1.00 88.56 138 SER A C 1
ATOM 1066 O O . SER A 1 138 ? 11.957 -2.451 -42.862 1.00 88.56 138 SER A O 1
ATOM 1068 N N . ASP A 1 139 ? 12.053 -3.974 -41.220 1.00 90.31 139 ASP A N 1
ATOM 1069 C CA . ASP A 1 139 ? 11.855 -3.068 -40.087 1.00 90.31 139 ASP A CA 1
ATOM 1070 C C . ASP A 1 139 ? 13.168 -2.575 -39.458 1.00 90.31 139 ASP A C 1
ATOM 1072 O O . ASP A 1 139 ? 13.198 -1.492 -38.881 1.00 90.31 139 ASP A O 1
ATOM 1076 N N . ALA A 1 140 ? 14.256 -3.343 -39.578 1.00 94.25 140 ALA A N 1
ATOM 1077 C CA . ALA A 1 140 ? 15.560 -3.011 -39.005 1.00 94.25 140 ALA A CA 1
ATOM 1078 C C . ALA A 1 140 ? 16.709 -3.747 -39.716 1.00 94.25 140 ALA A C 1
ATOM 1080 O O . ALA A 1 140 ? 16.535 -4.862 -40.206 1.00 94.25 140 ALA A O 1
ATOM 1081 N N . LEU A 1 141 ? 17.910 -3.161 -39.718 1.00 94.62 141 LEU A N 1
ATOM 1082 C CA . LEU A 1 141 ? 19.123 -3.813 -40.222 1.00 94.62 141 LEU A CA 1
ATOM 1083 C C . LEU A 1 141 ? 19.766 -4.641 -39.108 1.00 94.62 141 LEU A C 1
ATOM 1085 O O . LEU A 1 141 ? 19.982 -4.133 -38.009 1.00 94.62 141 LEU A O 1
ATOM 1089 N N . ALA A 1 142 ? 20.107 -5.905 -39.368 1.00 95.06 142 ALA A N 1
ATOM 1090 C CA . ALA A 1 142 ? 20.777 -6.705 -38.348 1.00 95.06 142 ALA A CA 1
ATOM 1091 C C . ALA A 1 142 ? 22.154 -6.123 -37.993 1.00 95.06 142 ALA A C 1
ATOM 1093 O O . ALA A 1 142 ? 22.933 -5.763 -38.875 1.00 95.06 142 ALA A O 1
ATOM 1094 N N . VAL A 1 143 ? 22.464 -6.083 -36.696 1.00 96.06 143 VAL A N 1
ATOM 1095 C CA . VAL A 1 143 ? 23.621 -5.388 -36.109 1.00 96.06 143 VAL A CA 1
ATOM 1096 C C . VAL A 1 143 ? 24.955 -5.743 -36.764 1.00 96.06 143 VAL A C 1
ATOM 1098 O O . VAL A 1 143 ? 25.798 -4.878 -36.967 1.00 96.06 143 VAL A O 1
ATOM 1101 N N . LYS A 1 144 ? 25.119 -6.996 -37.195 1.00 92.94 144 LYS A N 1
ATOM 1102 C CA . LYS A 1 144 ? 26.330 -7.475 -37.873 1.00 92.94 144 LYS A CA 1
ATOM 1103 C C . LYS A 1 144 ? 26.559 -6.883 -39.273 1.00 92.94 144 LYS A C 1
ATOM 1105 O O . LYS A 1 144 ? 27.627 -7.072 -39.840 1.00 92.94 144 LYS A O 1
ATOM 1110 N N . TYR A 1 145 ? 25.544 -6.251 -39.859 1.00 92.75 145 TYR A N 1
ATOM 1111 C CA . TYR A 1 145 ? 25.611 -5.594 -41.166 1.00 92.75 145 TYR A CA 1
ATOM 1112 C C . TYR A 1 145 ? 25.651 -4.067 -41.049 1.00 92.75 145 TYR A C 1
ATOM 1114 O O . TYR A 1 145 ? 25.712 -3.384 -42.070 1.00 92.75 145 TYR A O 1
ATOM 1122 N N . VAL A 1 146 ? 25.617 -3.521 -39.830 1.00 95.31 146 VAL A N 1
ATOM 1123 C CA . VAL A 1 146 ? 25.769 -2.082 -39.611 1.00 95.31 146 VAL A CA 1
ATOM 1124 C C . VAL A 1 146 ? 27.234 -1.705 -39.878 1.00 95.31 146 VAL A C 1
ATOM 1126 O O . VAL A 1 146 ? 28.132 -2.314 -39.289 1.00 95.31 146 VAL A O 1
ATOM 1129 N N . PRO A 1 147 ? 27.516 -0.728 -40.761 1.00 95.19 147 PRO A N 1
ATOM 1130 C CA . PRO A 1 147 ? 28.887 -0.357 -41.100 1.00 95.19 147 PRO A CA 1
ATOM 1131 C C . PRO A 1 147 ? 29.716 0.031 -39.871 1.00 95.19 147 PRO A C 1
ATOM 1133 O O . PRO A 1 147 ? 29.292 0.853 -39.063 1.00 95.19 147 PRO A O 1
ATOM 1136 N N . GLY A 1 148 ? 30.914 -0.545 -39.750 1.00 94.19 148 GLY A N 1
ATOM 1137 C CA . GLY A 1 148 ? 31.856 -0.244 -38.668 1.00 94.19 148 GLY A CA 1
ATOM 1138 C C . GLY A 1 148 ? 31.577 -0.948 -37.337 1.00 94.19 148 GLY A C 1
ATOM 1139 O O . GLY A 1 148 ? 32.357 -0.771 -36.406 1.00 94.19 148 GLY A O 1
ATOM 1140 N N . VAL A 1 149 ? 30.511 -1.751 -37.238 1.00 96.81 149 VAL A N 1
ATOM 1141 C CA . VAL A 1 149 ? 30.219 -2.535 -36.032 1.00 96.81 149 VAL A CA 1
ATOM 1142 C C . VAL A 1 149 ? 31.031 -3.831 -36.009 1.00 96.81 149 VAL A C 1
ATOM 1144 O O . VAL A 1 149 ? 31.073 -4.578 -36.986 1.00 96.81 149 VAL A O 1
ATOM 1147 N N . VAL A 1 150 ? 31.632 -4.121 -34.858 1.00 96.81 150 VAL A N 1
ATOM 1148 C CA . VAL A 1 150 ? 32.365 -5.350 -34.550 1.00 96.81 150 VAL A CA 1
ATOM 1149 C C . VAL A 1 150 ? 31.615 -6.120 -33.465 1.00 96.81 150 VAL A C 1
ATOM 1151 O O . VAL A 1 150 ? 31.341 -5.601 -32.383 1.00 96.81 150 VAL A O 1
ATOM 1154 N N . ILE A 1 151 ? 31.270 -7.377 -33.748 1.00 96.06 151 ILE A N 1
ATOM 1155 C CA . ILE A 1 151 ? 30.533 -8.237 -32.814 1.00 96.06 151 ILE A CA 1
ATOM 1156 C C . ILE A 1 151 ? 31.521 -8.955 -31.892 1.00 96.06 151 ILE A C 1
ATOM 1158 O O . ILE A 1 151 ? 31.935 -10.083 -32.152 1.00 96.06 151 ILE A O 1
ATOM 1162 N N . ASP A 1 152 ? 31.897 -8.277 -30.815 1.00 94.69 152 ASP A N 1
ATOM 1163 C CA . ASP A 1 152 ? 32.667 -8.823 -29.701 1.00 94.69 152 ASP A CA 1
ATOM 1164 C C . ASP A 1 152 ? 32.261 -8.129 -28.378 1.00 94.69 152 ASP A C 1
ATOM 1166 O O . ASP A 1 152 ? 31.415 -7.229 -28.352 1.00 94.69 152 ASP A O 1
ATOM 1170 N N . SER A 1 153 ? 32.840 -8.548 -27.250 1.00 95.12 153 SER A N 1
ATOM 1171 C CA . SER A 1 153 ? 32.526 -8.000 -25.920 1.00 95.12 153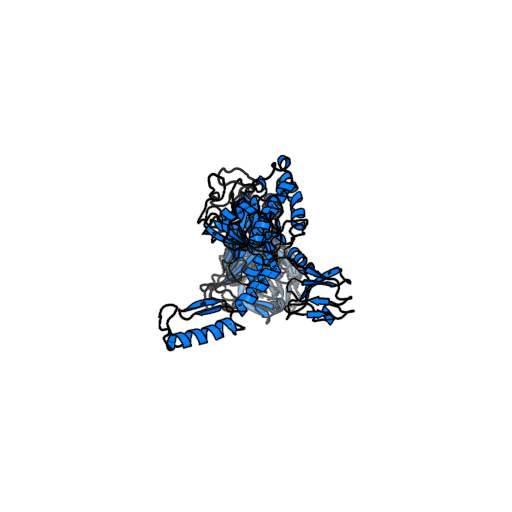 SER A CA 1
ATOM 1172 C C . SER A 1 153 ? 33.382 -6.796 -25.492 1.00 95.12 153 SER A C 1
ATOM 1174 O O . SER A 1 153 ? 33.234 -6.318 -24.363 1.00 95.12 153 SER A O 1
ATOM 1176 N N . THR A 1 154 ? 34.304 -6.327 -26.332 1.00 96.06 154 THR A N 1
ATOM 1177 C CA . THR A 1 154 ? 35.376 -5.380 -25.965 1.00 96.06 154 THR A CA 1
ATOM 1178 C C . THR A 1 154 ? 35.387 -4.096 -26.784 1.00 96.06 154 THR A C 1
ATOM 1180 O O . THR A 1 154 ? 35.709 -3.040 -26.245 1.00 96.06 154 THR A O 1
ATOM 1183 N N . THR A 1 155 ? 35.028 -4.168 -28.058 1.00 98.00 155 THR A N 1
ATOM 1184 C CA . THR A 1 155 ? 35.019 -3.059 -29.001 1.00 98.00 155 THR A CA 1
ATOM 1185 C C . THR A 1 155 ? 33.803 -2.190 -28.731 1.00 98.00 155 THR A C 1
ATOM 1187 O O . THR A 1 155 ? 32.666 -2.652 -28.794 1.00 98.00 155 THR A O 1
ATOM 1190 N N . ASP A 1 156 ? 34.031 -0.920 -28.411 1.00 98.31 156 ASP A N 1
ATOM 1191 C CA . ASP A 1 156 ? 32.943 0.031 -28.222 1.00 98.31 156 ASP A CA 1
ATOM 1192 C C . ASP A 1 156 ? 32.357 0.465 -29.569 1.00 98.31 156 ASP A C 1
ATOM 1194 O O . ASP A 1 156 ? 32.925 1.287 -30.288 1.00 98.31 156 ASP A O 1
ATOM 1198 N N . ASN A 1 157 ? 31.192 -0.089 -29.901 1.00 98.44 157 ASN A N 1
ATOM 1199 C CA . ASN A 1 157 ? 30.516 0.167 -31.167 1.00 98.44 157 ASN A CA 1
ATOM 1200 C C . ASN A 1 157 ? 29.675 1.446 -31.181 1.00 98.44 157 ASN A C 1
ATOM 1202 O O . ASN A 1 157 ? 29.018 1.716 -32.188 1.00 98.44 157 ASN A O 1
ATOM 1206 N N . ARG A 1 158 ? 29.669 2.240 -30.100 1.00 98.12 158 ARG A N 1
ATOM 1207 C CA . ARG A 1 158 ? 28.791 3.408 -29.961 1.00 98.12 158 ARG A CA 1
ATOM 1208 C C . ARG A 1 158 ? 28.853 4.338 -31.177 1.00 98.12 158 ARG A C 1
ATOM 1210 O O . ARG A 1 158 ? 27.814 4.660 -31.748 1.00 98.12 158 ARG A O 1
ATOM 1217 N N . ALA A 1 159 ? 30.047 4.761 -31.591 1.00 97.81 159 ALA A N 1
ATOM 1218 C CA . ALA A 1 159 ? 30.196 5.713 -32.694 1.00 97.81 159 ALA A CA 1
ATOM 1219 C C . ALA A 1 159 ? 29.612 5.175 -34.015 1.00 97.81 159 ALA A C 1
ATOM 1221 O O . ALA A 1 159 ? 28.876 5.885 -34.695 1.00 97.81 159 ALA A O 1
ATOM 1222 N N . ALA A 1 160 ? 29.886 3.908 -34.346 1.00 97.38 160 ALA A N 1
ATOM 1223 C CA . ALA A 1 160 ? 29.370 3.254 -35.550 1.00 97.38 160 ALA A CA 1
ATOM 1224 C C . ALA A 1 160 ? 27.842 3.085 -35.504 1.00 97.38 160 ALA A C 1
ATOM 1226 O O . ALA A 1 1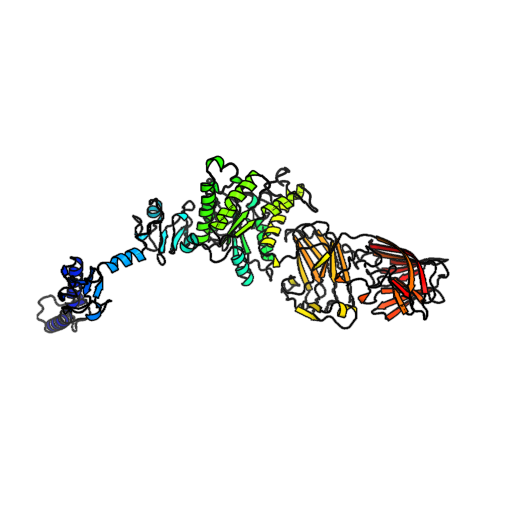60 ? 27.140 3.411 -36.461 1.00 97.38 160 ALA A O 1
ATOM 1227 N N . ILE A 1 161 ? 27.322 2.636 -34.360 1.00 97.69 161 ILE A N 1
ATOM 1228 C CA . ILE A 1 161 ? 25.890 2.445 -34.122 1.00 97.69 161 ILE A CA 1
ATOM 1229 C C . ILE A 1 161 ? 25.129 3.756 -34.297 1.00 97.69 161 ILE A C 1
ATOM 1231 O O . ILE A 1 161 ? 24.156 3.793 -35.043 1.00 97.69 161 ILE A O 1
ATOM 1235 N N . TYR A 1 162 ? 25.547 4.835 -33.634 1.00 97.44 162 TYR A N 1
ATOM 1236 C CA . TYR A 1 162 ? 24.792 6.090 -33.665 1.00 97.44 162 TYR A CA 1
ATOM 1237 C C . TYR A 1 162 ? 25.036 6.920 -34.933 1.00 97.44 162 TYR A C 1
ATOM 1239 O O . TYR A 1 162 ? 24.212 7.777 -35.241 1.00 97.44 162 TYR A O 1
ATOM 1247 N N . ALA A 1 163 ? 26.079 6.618 -35.717 1.00 97.19 163 ALA A N 1
ATOM 1248 C CA . ALA A 1 163 ? 26.243 7.145 -37.074 1.00 97.19 163 ALA A CA 1
ATOM 1249 C C . ALA A 1 163 ? 25.254 6.523 -38.081 1.00 97.19 163 ALA A C 1
ATOM 1251 O O . ALA A 1 163 ? 24.848 7.183 -39.038 1.00 97.19 163 ALA A O 1
ATOM 1252 N N . TYR A 1 164 ? 24.844 5.267 -37.876 1.00 96.00 164 TYR A N 1
ATOM 1253 C CA . TYR A 1 164 ? 23.801 4.638 -38.686 1.00 96.00 164 TYR A CA 1
ATOM 1254 C C . TYR A 1 164 ? 22.427 5.222 -38.334 1.00 96.00 164 TYR A C 1
ATOM 1256 O O . TYR A 1 164 ? 22.052 5.278 -37.168 1.00 96.00 164 TYR A O 1
ATOM 1264 N N . THR A 1 165 ? 21.648 5.664 -39.319 1.00 94.69 165 THR A N 1
ATOM 1265 C CA . THR A 1 165 ? 20.383 6.386 -39.075 1.00 94.69 165 THR A CA 1
ATOM 1266 C C . THR A 1 165 ? 19.165 5.479 -38.901 1.00 94.69 165 THR A C 1
ATOM 1268 O O . THR A 1 165 ? 18.148 5.929 -38.380 1.00 94.69 165 THR A O 1
ATOM 1271 N N . GLY A 1 166 ? 19.251 4.214 -39.318 1.00 94.06 166 GLY A N 1
ATOM 1272 C CA . GLY A 1 166 ? 18.142 3.264 -39.242 1.00 94.06 166 GLY A CA 1
ATOM 1273 C C . GLY A 1 166 ? 18.026 2.528 -37.902 1.00 94.06 166 GLY A C 1
ATOM 1274 O O . GLY A 1 166 ? 18.881 2.636 -37.020 1.00 94.06 166 GLY A O 1
ATOM 1275 N N . GLN A 1 167 ? 16.969 1.722 -37.797 1.00 96.44 167 GLN A N 1
ATOM 1276 C CA . GLN A 1 167 ? 16.749 0.764 -36.710 1.00 96.44 167 GLN A CA 1
ATOM 1277 C C . GLN A 1 167 ? 17.709 -0.428 -36.815 1.00 96.44 167 GLN A C 1
ATOM 1279 O O . GLN A 1 167 ? 18.038 -0.876 -37.921 1.00 96.44 167 GLN A O 1
ATOM 1284 N N . ILE A 1 168 ? 18.148 -0.946 -35.668 1.00 97.31 168 ILE A N 1
ATOM 1285 C CA . ILE A 1 168 ? 19.137 -2.022 -35.565 1.00 97.31 168 ILE A CA 1
ATOM 1286 C C . ILE A 1 168 ? 18.512 -3.242 -34.887 1.00 97.31 168 ILE A C 1
ATOM 1288 O O . ILE A 1 168 ? 18.094 -3.188 -33.733 1.00 97.31 168 ILE A O 1
ATOM 1292 N N . TYR A 1 169 ? 18.503 -4.376 -35.587 1.00 97.12 169 TYR A N 1
ATOM 1293 C CA . TYR A 1 169 ? 18.071 -5.656 -35.033 1.00 97.12 169 TYR A CA 1
ATOM 1294 C C . TYR A 1 169 ? 19.256 -6.393 -34.404 1.00 97.12 169 TYR A C 1
ATOM 1296 O O . TYR A 1 169 ? 20.241 -6.685 -35.083 1.00 97.12 169 TYR A O 1
ATOM 1304 N N . VAL A 1 170 ? 19.163 -6.733 -33.121 1.00 96.88 170 VAL A N 1
ATOM 1305 C CA . VAL A 1 170 ? 20.150 -7.554 -32.410 1.00 96.88 170 VAL A CA 1
ATOM 1306 C C . VAL A 1 170 ? 19.579 -8.973 -32.262 1.00 96.88 170 VAL A C 1
ATOM 1308 O O . VAL A 1 170 ? 18.665 -9.178 -31.455 1.00 96.88 170 VAL A O 1
ATOM 1311 N N . PRO A 1 171 ? 20.068 -9.963 -33.038 1.00 93.56 171 PRO A N 1
ATOM 1312 C CA . PRO A 1 171 ? 19.520 -11.316 -33.016 1.00 93.56 171 PRO A CA 1
ATOM 1313 C C . PRO A 1 171 ? 19.706 -12.016 -31.667 1.00 93.56 171 PRO A C 1
ATOM 1315 O O . PRO A 1 171 ? 20.631 -11.720 -30.907 1.00 93.56 171 PRO A O 1
ATOM 1318 N N . LYS A 1 172 ? 18.861 -13.014 -31.401 1.00 92.44 172 LYS A N 1
ATOM 1319 C CA . LYS A 1 172 ? 18.993 -13.880 -30.227 1.00 92.44 172 LYS A CA 1
ATOM 1320 C C . LYS A 1 172 ? 20.379 -14.526 -30.174 1.00 92.44 172 LYS A C 1
ATOM 1322 O O . LYS A 1 172 ? 20.859 -15.062 -31.168 1.00 92.44 172 LYS A O 1
ATOM 1327 N N . GLY A 1 173 ? 21.005 -14.503 -28.999 1.00 91.69 173 GLY A N 1
ATOM 1328 C CA . GLY A 1 173 ? 22.340 -15.072 -28.786 1.00 91.69 173 GLY A CA 1
ATOM 1329 C C . GLY A 1 173 ? 23.496 -14.189 -29.269 1.00 91.69 173 GLY A C 1
ATOM 1330 O O . GLY A 1 173 ? 24.646 -14.517 -28.993 1.00 91.69 173 GLY A O 1
ATOM 1331 N N . VAL A 1 174 ? 23.215 -13.058 -29.926 1.00 94.69 174 VAL A N 1
ATOM 1332 C CA . VAL A 1 174 ? 24.232 -12.053 -30.252 1.00 94.69 174 VAL A CA 1
ATOM 1333 C C . VAL A 1 174 ? 24.443 -11.137 -29.052 1.00 94.69 174 VAL A C 1
ATOM 1335 O O . VAL A 1 174 ? 23.488 -10.607 -28.477 1.00 94.69 174 VAL A O 1
ATOM 1338 N N . GLN A 1 175 ? 25.710 -10.937 -28.697 1.00 97.12 175 GLN A N 1
ATOM 1339 C CA . GLN A 1 175 ? 26.142 -9.979 -27.690 1.00 97.12 175 GLN A CA 1
ATOM 1340 C C . GLN A 1 175 ? 27.242 -9.096 -28.274 1.00 97.12 175 GLN A C 1
ATOM 1342 O O . GLN A 1 175 ? 28.181 -9.608 -28.881 1.00 97.12 175 GLN A O 1
ATOM 1347 N N . LEU A 1 176 ? 27.129 -7.784 -28.075 1.00 97.81 176 LEU A N 1
ATOM 1348 C CA . LEU A 1 176 ? 28.149 -6.812 -28.469 1.00 97.81 176 LEU A CA 1
ATOM 1349 C C . LEU A 1 176 ? 28.355 -5.753 -27.389 1.00 97.81 176 LEU A C 1
ATOM 1351 O O . LEU A 1 176 ? 27.487 -5.577 -26.535 1.00 97.81 176 LEU A O 1
ATOM 1355 N N . ARG A 1 177 ? 29.467 -5.016 -27.442 1.00 98.56 177 ARG A N 1
ATOM 1356 C CA . ARG A 1 177 ? 29.665 -3.822 -26.611 1.00 98.56 177 ARG A CA 1
ATOM 1357 C C . ARG A 1 177 ? 29.262 -2.535 -27.334 1.00 98.56 177 ARG A C 1
ATOM 1359 O O . ARG A 1 177 ? 29.632 -2.308 -28.482 1.00 98.56 177 ARG A O 1
ATOM 1366 N N . CYS A 1 178 ? 28.520 -1.681 -26.642 1.00 98.56 178 CYS A N 1
ATOM 1367 C CA . CYS A 1 178 ? 28.213 -0.308 -27.031 1.00 98.56 178 CYS A CA 1
ATOM 1368 C C . CYS A 1 178 ? 28.041 0.497 -25.745 1.00 98.56 178 CYS A C 1
ATOM 1370 O O . CYS A 1 178 ? 27.056 0.311 -25.036 1.00 98.56 178 CYS A O 1
ATOM 1372 N N . ASN A 1 179 ? 29.002 1.361 -25.430 1.00 98.50 179 ASN A N 1
ATOM 1373 C CA . ASN A 1 179 ? 28.971 2.151 -24.205 1.00 98.50 179 ASN A CA 1
ATOM 1374 C C . ASN A 1 179 ? 28.011 3.327 -24.396 1.00 98.50 179 ASN A C 1
ATOM 1376 O O . ASN A 1 179 ? 28.354 4.324 -25.027 1.00 98.50 179 ASN A O 1
ATOM 1380 N N . PHE A 1 180 ? 26.780 3.185 -23.917 1.00 98.38 180 PHE A N 1
ATOM 1381 C CA . PHE A 1 180 ? 25.762 4.223 -24.018 1.00 98.38 180 PHE A CA 1
ATOM 1382 C C . PHE A 1 180 ? 26.144 5.466 -23.214 1.00 98.38 180 PHE A C 1
ATOM 1384 O O . PHE A 1 180 ? 26.620 5.380 -22.082 1.00 98.38 180 PHE A O 1
ATOM 1391 N N . LEU A 1 181 ? 25.877 6.631 -23.800 1.00 98.06 181 LEU A N 1
ATOM 1392 C CA . LEU A 1 181 ? 25.776 7.881 -23.059 1.00 98.06 181 LEU A CA 1
ATOM 1393 C C . LEU A 1 181 ? 24.335 8.090 -22.569 1.00 98.06 181 LEU A C 1
ATOM 1395 O O . LEU A 1 181 ? 23.403 7.581 -23.187 1.00 98.06 181 LEU A O 1
ATOM 1399 N N . PRO A 1 182 ? 24.119 8.898 -21.519 1.00 97.06 182 PRO A N 1
ATOM 1400 C CA . PRO A 1 182 ? 22.785 9.127 -20.964 1.00 97.06 182 PRO A CA 1
ATOM 1401 C C . PRO A 1 182 ? 21.728 9.596 -21.979 1.00 97.06 182 PRO A C 1
ATOM 1403 O O . PRO A 1 182 ? 20.576 9.167 -21.907 1.00 97.06 182 PRO A O 1
ATOM 1406 N N . ASP A 1 183 ? 22.113 10.437 -22.944 1.00 95.44 183 ASP A N 1
ATOM 1407 C CA . ASP A 1 183 ? 21.227 10.957 -24.000 1.00 95.44 183 ASP A CA 1
ATOM 1408 C C . ASP A 1 183 ? 20.953 9.977 -25.143 1.00 95.44 183 ASP A C 1
ATOM 1410 O O . ASP A 1 183 ? 20.107 10.248 -25.997 1.00 95.44 183 ASP A O 1
ATOM 1414 N N . ASP A 1 184 ? 21.668 8.858 -25.194 1.00 97.06 184 ASP A N 1
ATOM 1415 C CA . ASP A 1 184 ? 21.530 7.930 -26.297 1.00 97.06 184 ASP A CA 1
ATOM 1416 C C . ASP A 1 184 ? 20.137 7.299 -26.341 1.00 97.06 184 ASP A C 1
ATOM 1418 O O . ASP A 1 184 ? 19.582 6.827 -25.341 1.00 97.06 184 ASP A O 1
ATOM 1422 N N . ASP A 1 185 ? 19.576 7.288 -27.546 1.00 95.94 185 ASP A N 1
ATOM 1423 C CA . ASP A 1 185 ? 18.265 6.729 -27.813 1.00 95.94 185 ASP A CA 1
ATOM 1424 C C . ASP A 1 185 ? 18.340 5.211 -28.000 1.00 95.94 185 ASP A C 1
ATOM 1426 O O . ASP A 1 185 ? 18.632 4.693 -29.080 1.00 95.94 185 ASP A O 1
ATOM 1430 N N . VAL A 1 186 ? 18.033 4.489 -26.927 1.00 96.88 186 VAL A N 1
ATOM 1431 C CA . VAL A 1 186 ? 18.034 3.023 -26.913 1.00 96.88 186 VAL A CA 1
ATOM 1432 C C . VAL A 1 186 ? 16.865 2.406 -27.687 1.00 96.88 186 VAL A C 1
ATOM 1434 O O . VAL A 1 186 ? 16.886 1.207 -27.958 1.00 96.88 186 VAL A O 1
ATOM 1437 N N . THR A 1 187 ? 15.871 3.201 -28.108 1.00 95.75 187 THR A N 1
ATOM 1438 C CA . THR A 1 187 ? 14.780 2.725 -28.982 1.00 95.75 187 THR A CA 1
ATOM 1439 C C . THR A 1 187 ? 15.261 2.402 -30.400 1.00 95.75 187 THR A C 1
ATOM 1441 O O . THR A 1 187 ? 14.517 1.839 -31.200 1.00 95.75 187 THR A O 1
ATOM 1444 N N . LYS A 1 188 ? 16.531 2.703 -30.702 1.00 95.88 188 LYS A N 1
ATOM 1445 C CA . LYS A 1 188 ? 17.243 2.289 -31.914 1.00 95.88 188 LYS A CA 1
ATOM 1446 C C . LYS A 1 188 ? 17.399 0.772 -32.050 1.00 95.88 188 LYS A C 1
ATOM 1448 O O . LYS A 1 188 ? 17.667 0.282 -33.148 1.00 95.88 188 LYS A O 1
ATOM 1453 N N . PHE A 1 189 ? 17.320 0.041 -30.941 1.00 97.38 189 PHE A N 1
ATOM 1454 C CA . PHE A 1 189 ? 17.528 -1.400 -30.922 1.00 97.38 189 PHE A CA 1
ATOM 1455 C C . PHE A 1 189 ? 16.208 -2.153 -30.808 1.00 97.38 189 PHE A C 1
ATOM 1457 O O . PHE A 1 189 ? 15.362 -1.847 -29.971 1.00 97.38 189 PHE A O 1
ATOM 1464 N N . THR A 1 190 ? 16.090 -3.216 -31.595 1.00 95.56 190 THR A N 1
ATOM 1465 C CA . THR A 1 190 ? 15.035 -4.223 -31.483 1.00 95.56 190 THR A CA 1
ATOM 1466 C C . THR A 1 190 ? 15.644 -5.624 -31.502 1.00 95.56 190 THR A C 1
ATOM 1468 O O . THR A 1 190 ? 16.761 -5.820 -31.983 1.00 95.56 190 THR A O 1
ATOM 1471 N N . GLY A 1 191 ? 14.932 -6.620 -30.984 1.00 94.25 191 GLY A N 1
ATOM 1472 C CA . GLY A 1 191 ? 15.321 -8.025 -31.072 1.00 94.25 191 GLY A CA 1
ATOM 1473 C C . GLY A 1 191 ? 15.481 -8.700 -29.721 1.00 94.25 191 GLY A C 1
ATOM 1474 O O . GLY A 1 191 ? 14.715 -8.436 -28.804 1.00 94.25 191 GLY A O 1
ATOM 1475 N N . GLU A 1 192 ? 16.427 -9.633 -29.632 1.00 95.00 192 GLU A N 1
ATOM 1476 C CA . GLU A 1 192 ? 16.526 -10.608 -28.531 1.00 95.00 192 GLU A CA 1
ATOM 1477 C C . GLU A 1 192 ? 17.965 -10.808 -28.017 1.00 95.00 192 GLU A C 1
ATOM 1479 O O . GLU A 1 192 ? 18.241 -11.724 -27.238 1.00 95.00 192 GLU A O 1
ATOM 1484 N N . GLY A 1 193 ? 18.911 -10.006 -28.506 1.00 96.19 193 GLY A N 1
ATOM 1485 C CA . GLY A 1 193 ? 20.304 -10.051 -28.074 1.00 96.19 193 GLY A CA 1
ATOM 1486 C C . GLY A 1 193 ? 20.593 -9.194 -26.842 1.00 96.19 193 GLY A C 1
ATOM 1487 O O . GLY A 1 193 ? 19.693 -8.706 -26.157 1.00 96.19 193 GLY A O 1
ATOM 1488 N N . LYS A 1 194 ? 21.884 -9.002 -26.562 1.00 98.31 194 LYS A N 1
ATOM 1489 C CA . LYS A 1 194 ? 22.368 -8.231 -25.409 1.00 98.31 194 LYS A CA 1
ATOM 1490 C C . LYS A 1 194 ? 23.422 -7.214 -25.814 1.00 98.31 194 LYS A C 1
ATOM 1492 O O . LYS A 1 194 ? 24.241 -7.472 -26.693 1.00 98.31 194 LYS A O 1
ATOM 1497 N N . ILE A 1 195 ? 23.432 -6.080 -25.129 1.00 98.69 195 ILE A N 1
ATOM 1498 C CA . ILE A 1 195 ? 24.440 -5.039 -25.298 1.00 98.69 195 ILE A CA 1
ATOM 1499 C C . ILE A 1 195 ? 25.164 -4.858 -23.966 1.00 98.69 195 ILE A C 1
ATOM 1501 O O . ILE A 1 195 ? 24.549 -4.547 -22.950 1.00 98.69 195 ILE A O 1
ATOM 1505 N N . LEU A 1 196 ? 26.475 -5.076 -23.965 1.00 98.69 196 LEU A N 1
ATOM 1506 C CA . LEU A 1 196 ? 27.337 -4.698 -22.852 1.00 98.69 196 LEU A CA 1
ATOM 1507 C C . LEU A 1 196 ? 27.601 -3.199 -22.949 1.00 98.69 196 LEU A C 1
ATOM 1509 O O . LEU A 1 196 ? 28.032 -2.719 -23.997 1.00 98.69 196 LEU A O 1
ATOM 1513 N N . THR A 1 197 ? 27.368 -2.466 -21.871 1.00 98.44 197 THR A N 1
ATOM 1514 C CA . THR A 1 197 ? 27.573 -1.019 -21.848 1.00 98.44 197 THR A CA 1
ATOM 1515 C C . THR A 1 197 ? 28.331 -0.625 -20.594 1.00 98.44 197 THR A C 1
ATOM 1517 O O . THR A 1 197 ? 27.985 -1.044 -19.492 1.00 98.44 197 THR A O 1
ATOM 1520 N N . ARG A 1 198 ? 29.388 0.170 -20.765 1.00 98.31 198 ARG A N 1
ATOM 1521 C CA . ARG A 1 198 ? 30.044 0.873 -19.667 1.00 98.31 198 ARG A CA 1
ATOM 1522 C C . ARG A 1 198 ? 29.505 2.292 -19.619 1.00 98.31 198 ARG A C 1
ATOM 1524 O O . ARG A 1 198 ? 29.602 3.007 -20.613 1.00 98.31 198 ARG A O 1
ATOM 1531 N N . ASP A 1 199 ? 28.958 2.687 -18.478 1.00 97.19 199 ASP A N 1
ATOM 1532 C CA . ASP A 1 199 ? 28.474 4.052 -18.289 1.00 97.19 199 ASP A CA 1
ATOM 1533 C C . ASP A 1 199 ? 29.638 5.074 -18.217 1.00 97.19 199 ASP A C 1
ATOM 1535 O O . ASP A 1 199 ? 30.804 4.687 -18.058 1.00 97.19 199 ASP A O 1
ATOM 1539 N N . PRO A 1 200 ? 29.364 6.392 -18.308 1.00 97.12 200 PRO A N 1
ATOM 1540 C CA . PRO A 1 200 ? 30.404 7.425 -18.231 1.00 97.12 200 PRO A CA 1
ATOM 1541 C C . PRO A 1 200 ? 31.195 7.463 -16.914 1.00 97.12 200 PRO A C 1
ATOM 1543 O O . PRO A 1 200 ? 32.237 8.115 -16.848 1.00 97.12 200 PRO A O 1
ATOM 1546 N N . TRP A 1 201 ? 30.702 6.805 -15.864 1.00 97.25 201 TRP A N 1
ATOM 1547 C CA . TRP A 1 201 ? 31.313 6.757 -14.535 1.00 97.25 201 TRP A CA 1
ATOM 1548 C C . TRP A 1 201 ? 32.097 5.460 -14.290 1.00 97.25 201 TRP A C 1
ATOM 1550 O O . TRP A 1 201 ? 32.723 5.318 -13.242 1.00 97.25 201 TRP A O 1
ATOM 1560 N N . GLY A 1 202 ? 32.133 4.556 -15.273 1.00 96.75 202 GLY A N 1
ATOM 1561 C CA . GLY A 1 202 ? 32.956 3.354 -15.281 1.00 96.75 202 GLY A CA 1
ATOM 1562 C C . GLY A 1 202 ? 32.257 2.071 -14.832 1.00 96.75 202 GLY A C 1
ATOM 1563 O O . GLY A 1 202 ? 32.934 1.043 -14.773 1.00 96.75 202 GLY A O 1
ATOM 1564 N N . ASN A 1 203 ? 30.949 2.079 -14.548 1.00 97.56 203 ASN A N 1
ATOM 1565 C CA . ASN A 1 203 ? 30.241 0.854 -14.157 1.00 97.56 203 ASN A CA 1
ATOM 1566 C C . ASN A 1 203 ? 29.776 0.067 -15.389 1.00 97.56 203 ASN A C 1
ATOM 1568 O O . ASN A 1 203 ? 29.383 0.636 -16.409 1.00 97.56 203 ASN A O 1
ATOM 1572 N N . GLU A 1 204 ? 29.845 -1.260 -15.293 1.00 97.75 204 GLU A N 1
ATOM 1573 C CA . GLU A 1 204 ? 29.443 -2.183 -16.355 1.00 97.75 204 GLU A CA 1
ATOM 1574 C C . GLU A 1 204 ? 27.993 -2.625 -16.160 1.00 97.75 204 GLU A C 1
ATOM 1576 O O . GLU A 1 204 ? 27.622 -3.121 -15.095 1.00 97.75 204 GLU A O 1
ATOM 1581 N N . HIS A 1 205 ? 27.204 -2.525 -17.225 1.00 98.19 205 HIS A N 1
ATOM 1582 C CA . HIS A 1 205 ? 25.808 -2.942 -17.265 1.00 98.19 205 HIS A CA 1
ATOM 1583 C C . HIS A 1 205 ? 25.552 -3.852 -18.462 1.00 98.19 205 HIS A C 1
ATOM 1585 O O . HIS A 1 205 ? 26.267 -3.836 -19.469 1.00 98.19 205 HIS A O 1
ATOM 1591 N N . VAL A 1 206 ? 24.478 -4.630 -18.365 1.00 98.38 206 VAL A N 1
ATOM 1592 C CA . VAL A 1 206 ? 23.945 -5.405 -19.483 1.00 98.38 206 VAL A CA 1
ATOM 1593 C C . VAL A 1 206 ? 22.589 -4.825 -19.843 1.00 98.38 206 VAL A C 1
ATOM 1595 O O . VAL A 1 206 ? 21.682 -4.821 -19.017 1.00 98.38 206 VAL A O 1
ATOM 1598 N N . PHE A 1 207 ? 22.459 -4.363 -21.079 1.00 98.62 207 PHE A N 1
ATOM 1599 C CA . PHE A 1 207 ? 21.194 -3.953 -21.660 1.00 98.62 207 PHE A CA 1
ATOM 1600 C C . PHE A 1 207 ? 20.607 -5.118 -22.465 1.00 98.62 207 PHE A C 1
ATOM 1602 O O . PHE A 1 207 ? 21.180 -5.568 -23.463 1.00 98.62 207 PHE A O 1
ATOM 1609 N N . ASP A 1 208 ? 19.481 -5.643 -22.007 1.00 98.38 208 ASP A N 1
ATOM 1610 C CA . ASP A 1 208 ? 18.749 -6.737 -22.628 1.00 98.38 208 ASP A CA 1
ATOM 1611 C C . ASP A 1 208 ? 17.780 -6.191 -23.686 1.00 98.38 208 ASP A C 1
ATOM 1613 O O . ASP A 1 208 ? 16.746 -5.590 -23.383 1.00 98.38 208 ASP A O 1
ATOM 1617 N N . VAL A 1 209 ? 18.114 -6.411 -24.959 1.00 98.06 209 VAL A N 1
ATOM 1618 C CA . VAL A 1 209 ? 17.318 -5.906 -26.085 1.00 98.06 209 VAL A CA 1
ATOM 1619 C C . VAL A 1 209 ? 15.961 -6.614 -26.153 1.00 98.06 209 VAL A C 1
ATOM 1621 O O . VAL A 1 209 ? 14.977 -6.007 -26.578 1.00 98.06 209 VAL A O 1
ATOM 1624 N N . SER A 1 210 ? 15.871 -7.860 -25.667 1.00 95.75 210 SER A N 1
ATOM 1625 C CA . SER A 1 210 ? 14.600 -8.582 -25.576 1.00 95.75 210 SER A CA 1
ATOM 1626 C C . SER A 1 210 ? 13.646 -7.897 -24.614 1.00 95.75 210 SER A C 1
ATOM 1628 O O . SER A 1 210 ? 12.482 -7.700 -24.967 1.00 95.75 210 SER A O 1
ATOM 1630 N N . LEU A 1 211 ? 14.118 -7.526 -23.421 1.00 96.38 211 LEU A N 1
ATOM 1631 C CA . LEU A 1 211 ? 13.291 -6.820 -22.442 1.00 96.38 211 LEU A CA 1
ATOM 1632 C C . LEU A 1 211 ? 12.930 -5.418 -22.936 1.00 96.38 211 LEU A C 1
ATOM 1634 O O . LEU A 1 211 ? 11.767 -5.037 -22.859 1.00 96.38 211 LEU A O 1
ATOM 1638 N N . ALA A 1 212 ? 13.872 -4.680 -23.530 1.00 96.56 212 ALA A N 1
ATOM 1639 C CA . ALA A 1 212 ? 13.579 -3.375 -24.130 1.00 96.56 212 ALA A CA 1
ATOM 1640 C C . ALA A 1 212 ? 12.528 -3.455 -25.256 1.00 96.56 212 ALA A C 1
ATOM 1642 O O . ALA A 1 212 ? 11.744 -2.525 -25.449 1.00 96.56 212 ALA A O 1
ATOM 1643 N N . THR A 1 213 ? 12.495 -4.564 -26.004 1.00 93.06 213 THR A N 1
ATOM 1644 C CA . THR A 1 213 ? 11.560 -4.762 -27.123 1.00 93.06 213 THR A CA 1
ATOM 1645 C C . THR A 1 213 ? 10.178 -5.212 -26.646 1.00 93.06 213 THR A C 1
ATOM 1647 O O . THR A 1 213 ? 9.175 -4.653 -27.091 1.00 93.06 213 THR A O 1
ATOM 1650 N N . HIS A 1 214 ? 10.130 -6.206 -25.754 1.00 90.88 214 HIS A N 1
ATOM 1651 C CA . HIS A 1 214 ? 8.914 -6.962 -25.417 1.00 90.88 214 HIS A CA 1
ATOM 1652 C C . HIS A 1 214 ? 8.380 -6.705 -24.001 1.00 90.88 214 HIS A C 1
ATOM 1654 O O . HIS A 1 214 ? 7.274 -7.135 -23.676 1.00 90.88 214 HIS A O 1
ATOM 1660 N N . GLY A 1 215 ? 9.151 -6.016 -23.164 1.00 90.62 215 GLY A N 1
ATOM 1661 C CA . GLY A 1 215 ? 8.822 -5.719 -21.779 1.00 90.62 215 GLY A CA 1
ATOM 1662 C C . GLY A 1 215 ? 9.165 -6.806 -20.771 1.00 90.62 215 GLY A C 1
ATOM 1663 O O . GLY A 1 215 ? 9.576 -7.922 -21.102 1.00 90.62 215 GLY A O 1
ATOM 1664 N N . SER A 1 216 ? 9.024 -6.446 -19.495 1.00 86.81 216 SER A N 1
ATOM 1665 C CA . SER A 1 216 ? 9.225 -7.362 -18.377 1.00 86.81 216 SER A CA 1
ATOM 1666 C C . SER A 1 216 ? 8.129 -8.432 -18.334 1.00 86.81 216 SER A C 1
ATOM 1668 O O . SER A 1 216 ? 6.967 -8.190 -18.649 1.00 86.81 216 SER A O 1
ATOM 1670 N N . LYS A 1 217 ? 8.479 -9.640 -17.873 1.00 88.44 217 LYS A N 1
ATOM 1671 C CA . LYS A 1 217 ? 7.506 -10.736 -17.692 1.00 88.44 217 LYS A CA 1
ATOM 1672 C C . LYS A 1 217 ? 6.433 -10.417 -16.641 1.00 88.44 217 LYS A C 1
ATOM 1674 O O . LYS A 1 217 ? 5.336 -10.966 -16.690 1.00 88.44 217 LYS A O 1
ATOM 1679 N N . TYR A 1 218 ? 6.783 -9.589 -15.664 1.00 93.88 218 TYR A N 1
ATOM 1680 C CA . TYR A 1 218 ? 5.934 -9.204 -14.545 1.00 93.88 218 TYR A CA 1
ATOM 1681 C C . TYR A 1 218 ? 5.846 -7.684 -14.472 1.00 93.88 218 TYR A C 1
ATOM 1683 O O . TYR A 1 218 ? 6.825 -6.992 -14.763 1.00 93.88 218 TYR A O 1
ATOM 1691 N N . THR A 1 219 ? 4.688 -7.188 -14.053 1.00 95.44 219 THR A N 1
ATOM 1692 C CA . THR A 1 219 ? 4.455 -5.767 -13.799 1.00 95.44 219 THR A CA 1
ATOM 1693 C C . THR A 1 219 ? 5.168 -5.293 -12.525 1.00 95.44 219 THR A C 1
ATOM 1695 O O . THR A 1 219 ? 5.641 -6.102 -11.717 1.00 95.44 219 THR A O 1
ATOM 1698 N N . ALA A 1 220 ? 5.237 -3.980 -12.310 1.00 96.62 220 ALA A N 1
ATOM 1699 C CA . ALA A 1 220 ? 5.877 -3.377 -11.140 1.00 96.62 220 ALA A CA 1
ATOM 1700 C C . ALA A 1 220 ? 5.325 -3.909 -9.803 1.00 96.62 220 ALA A C 1
ATOM 1702 O O . ALA A 1 220 ? 6.088 -4.319 -8.924 1.00 96.62 220 ALA A O 1
ATOM 1703 N N . PHE A 1 221 ? 4.003 -3.975 -9.644 1.00 95.81 221 PHE A N 1
ATOM 1704 C CA . PHE A 1 221 ? 3.352 -4.444 -8.422 1.00 95.81 221 PHE A CA 1
ATOM 1705 C C . PHE A 1 221 ? 3.532 -5.949 -8.245 1.00 95.81 221 PHE A C 1
ATOM 1707 O O . PHE A 1 221 ? 3.680 -6.423 -7.116 1.00 95.81 221 PHE A O 1
ATOM 1714 N N . ASN A 1 222 ? 3.567 -6.721 -9.338 1.00 95.25 222 ASN A N 1
ATOM 1715 C CA . ASN A 1 222 ? 3.912 -8.141 -9.276 1.00 95.25 222 ASN A CA 1
ATOM 1716 C C . ASN A 1 222 ? 5.329 -8.335 -8.722 1.00 95.25 222 ASN A C 1
ATOM 1718 O O . ASN A 1 222 ? 5.518 -9.161 -7.829 1.00 95.25 222 ASN A O 1
ATOM 1722 N N . VAL A 1 223 ? 6.307 -7.563 -9.203 1.00 96.31 223 VAL A N 1
ATOM 1723 C CA . VAL A 1 223 ? 7.692 -7.622 -8.715 1.00 96.31 223 VAL A CA 1
ATOM 1724 C C . VAL A 1 223 ? 7.766 -7.228 -7.235 1.00 96.31 223 VAL A C 1
ATOM 1726 O O . VAL A 1 223 ? 8.294 -8.003 -6.436 1.00 96.31 223 VAL A O 1
ATOM 1729 N N . ILE A 1 224 ? 7.139 -6.116 -6.829 1.00 95.38 224 ILE A N 1
ATOM 1730 C CA . ILE A 1 224 ? 7.042 -5.693 -5.415 1.00 95.38 224 ILE A CA 1
ATOM 1731 C C . ILE A 1 224 ? 6.503 -6.827 -4.528 1.00 95.38 224 ILE A C 1
ATOM 1733 O O . ILE A 1 224 ? 7.099 -7.161 -3.501 1.00 95.38 224 ILE A O 1
ATOM 1737 N N . ASN A 1 225 ? 5.406 -7.472 -4.936 1.00 93.06 225 ASN A N 1
ATOM 1738 C CA . ASN A 1 225 ? 4.808 -8.571 -4.177 1.00 93.06 225 ASN A CA 1
ATOM 1739 C C . ASN A 1 225 ? 5.691 -9.834 -4.153 1.00 93.06 225 ASN A C 1
ATOM 1741 O O . ASN A 1 225 ? 5.723 -10.537 -3.141 1.00 93.06 225 ASN A O 1
ATOM 1745 N N . GLN A 1 226 ? 6.458 -10.117 -5.213 1.00 94.25 226 GLN A N 1
ATOM 1746 C CA . GLN A 1 226 ? 7.430 -11.217 -5.219 1.00 94.25 226 GLN A CA 1
ATOM 1747 C C . GLN A 1 226 ? 8.558 -10.990 -4.207 1.00 94.25 226 GLN A C 1
ATOM 1749 O O . GLN A 1 226 ? 8.965 -11.931 -3.522 1.00 94.25 226 GLN A O 1
ATOM 1754 N N . PHE A 1 227 ? 9.077 -9.766 -4.093 1.00 94.56 227 PHE A N 1
ATOM 1755 C CA . PHE A 1 227 ? 10.073 -9.428 -3.072 1.00 94.56 227 PHE A CA 1
ATOM 1756 C C . PHE A 1 227 ? 9.484 -9.475 -1.658 1.00 94.56 227 PHE A C 1
ATOM 1758 O O . PHE A 1 227 ? 10.072 -10.115 -0.785 1.00 94.56 227 PHE A O 1
ATOM 1765 N N . ALA A 1 228 ? 8.277 -8.933 -1.454 1.00 91.62 228 ALA A N 1
ATOM 1766 C CA . ALA A 1 228 ? 7.556 -9.045 -0.183 1.00 91.62 228 ALA A CA 1
ATOM 1767 C C . ALA A 1 228 ? 7.373 -10.505 0.255 1.00 91.62 228 ALA A C 1
ATOM 1769 O O . ALA A 1 228 ? 7.604 -10.852 1.411 1.00 91.62 228 ALA A O 1
ATOM 1770 N N . ARG A 1 229 ? 6.990 -11.385 -0.679 1.00 90.69 229 ARG A N 1
ATOM 1771 C CA . ARG A 1 229 ? 6.759 -12.809 -0.404 1.00 90.69 229 ARG A CA 1
ATOM 1772 C C . ARG A 1 229 ? 8.036 -13.570 -0.048 1.00 90.69 229 ARG A C 1
ATOM 1774 O O . ARG A 1 229 ? 7.960 -14.524 0.733 1.00 90.69 229 ARG A O 1
ATOM 1781 N N . ARG A 1 230 ? 9.168 -13.194 -0.650 1.00 91.44 230 ARG A N 1
ATOM 1782 C CA . ARG A 1 230 ? 10.494 -13.794 -0.416 1.00 91.44 230 ARG A CA 1
ATOM 1783 C C . ARG A 1 230 ? 11.217 -13.190 0.788 1.00 91.44 230 ARG A C 1
ATOM 1785 O O . ARG A 1 230 ? 12.163 -13.801 1.267 1.00 91.44 230 ARG A O 1
ATOM 1792 N N . ASN A 1 231 ? 10.756 -12.037 1.278 1.00 89.56 231 ASN A N 1
ATOM 1793 C CA . ASN A 1 231 ? 11.417 -11.251 2.317 1.00 89.56 231 ASN A CA 1
ATOM 1794 C C . ASN A 1 231 ? 12.873 -10.906 1.945 1.00 89.56 231 ASN A C 1
ATOM 1796 O O . ASN A 1 231 ? 13.794 -11.062 2.743 1.00 89.56 231 ASN A O 1
ATOM 1800 N N . THR A 1 232 ? 13.072 -10.472 0.701 1.00 92.69 232 THR A N 1
ATOM 1801 C CA . THR A 1 232 ? 14.368 -10.045 0.158 1.00 92.69 232 THR A CA 1
ATOM 1802 C C . THR A 1 232 ? 14.304 -8.575 -0.229 1.00 92.69 232 THR A C 1
ATOM 1804 O O . THR A 1 232 ? 13.235 -8.083 -0.589 1.00 92.69 232 THR A O 1
ATOM 1807 N N . GLN A 1 233 ? 15.441 -7.879 -0.171 1.00 94.69 233 GLN A N 1
ATOM 1808 C CA . GLN A 1 233 ? 15.512 -6.461 -0.515 1.00 94.69 233 GLN A CA 1
ATOM 1809 C C . GLN A 1 233 ? 15.044 -6.212 -1.958 1.00 94.69 233 GLN A C 1
ATOM 1811 O O . GLN A 1 233 ? 15.453 -6.934 -2.861 1.00 94.69 233 GLN A O 1
ATOM 1816 N N . CYS A 1 234 ? 14.198 -5.201 -2.140 1.00 96.81 234 CYS A N 1
ATOM 1817 C CA . CYS A 1 234 ? 13.672 -4.693 -3.400 1.00 96.81 234 CYS A CA 1
ATOM 1818 C C . CYS A 1 234 ? 14.062 -3.223 -3.524 1.00 96.81 234 CYS A C 1
ATOM 1820 O O . CYS A 1 234 ? 13.773 -2.421 -2.633 1.00 96.81 234 CYS A O 1
ATOM 1822 N N . ARG A 1 235 ? 14.679 -2.854 -4.636 1.00 98.00 235 ARG A N 1
ATOM 1823 C CA . ARG A 1 235 ? 15.056 -1.481 -4.950 1.00 98.00 235 ARG A CA 1
ATOM 1824 C C . ARG A 1 235 ? 13.941 -0.827 -5.748 1.00 98.00 235 ARG A C 1
ATOM 1826 O O . ARG A 1 235 ? 13.609 -1.265 -6.847 1.00 98.00 235 ARG A O 1
ATOM 1833 N N . VAL A 1 236 ? 13.327 0.183 -5.152 1.00 98.56 236 VAL A N 1
ATOM 1834 C CA . VAL A 1 236 ? 12.191 0.916 -5.699 1.00 98.56 236 VAL A CA 1
ATOM 1835 C C . VAL A 1 236 ? 12.705 2.289 -6.104 1.00 98.56 236 VAL A C 1
ATOM 1837 O O . VAL A 1 236 ? 12.884 3.160 -5.255 1.00 98.56 236 VAL A O 1
ATOM 1840 N N . GLY A 1 237 ? 12.989 2.457 -7.391 1.00 98.50 237 GLY A N 1
ATOM 1841 C CA . GLY A 1 237 ? 13.437 3.720 -7.958 1.00 98.50 237 GLY A CA 1
ATOM 1842 C C . GLY A 1 237 ? 12.283 4.548 -8.495 1.00 98.50 237 GLY A C 1
ATOM 1843 O O . GLY A 1 237 ? 11.261 4.001 -8.907 1.00 98.50 237 GLY A O 1
ATOM 1844 N N . ILE A 1 238 ? 12.448 5.867 -8.516 1.00 98.69 238 ILE A N 1
ATOM 1845 C CA . ILE A 1 238 ? 11.507 6.778 -9.164 1.00 98.69 238 ILE A CA 1
ATOM 1846 C C . ILE A 1 238 ? 12.240 7.909 -9.879 1.00 98.69 238 ILE A C 1
ATOM 1848 O O . ILE A 1 238 ? 13.176 8.489 -9.333 1.00 98.69 238 ILE A O 1
ATOM 1852 N N . VAL A 1 239 ? 11.793 8.235 -11.089 1.00 98.44 239 VAL A N 1
ATOM 1853 C CA . VAL A 1 239 ? 12.190 9.442 -11.822 1.00 98.44 239 VAL A CA 1
ATOM 1854 C C . VAL A 1 239 ? 10.960 10.335 -11.936 1.00 98.44 239 VAL A C 1
ATOM 1856 O O . VAL A 1 239 ? 9.902 9.893 -12.384 1.00 98.44 239 VAL A O 1
ATOM 1859 N N . GLY A 1 240 ? 11.073 11.580 -11.486 1.00 97.19 240 GLY A N 1
ATOM 1860 C CA . GLY A 1 240 ? 9.920 12.459 -11.302 1.00 97.19 240 GLY A CA 1
ATOM 1861 C C . GLY A 1 240 ? 10.259 13.944 -11.378 1.00 97.19 240 GLY A C 1
ATOM 1862 O O . GLY A 1 240 ? 11.421 14.332 -11.503 1.00 97.19 240 GLY A O 1
ATOM 1863 N N . ASP A 1 241 ? 9.223 14.772 -11.289 1.00 95.25 241 ASP A N 1
ATOM 1864 C CA . ASP A 1 241 ? 9.334 16.232 -11.257 1.00 95.25 241 ASP A CA 1
ATOM 1865 C C . ASP A 1 241 ? 9.277 16.800 -9.818 1.00 95.25 241 ASP A C 1
ATOM 1867 O O . ASP A 1 241 ? 9.574 16.101 -8.844 1.00 95.25 241 ASP A O 1
ATOM 1871 N N . SER A 1 242 ? 8.910 18.078 -9.665 1.00 95.75 242 SER A N 1
ATOM 1872 C CA . SER A 1 242 ? 8.891 18.807 -8.388 1.00 95.75 242 SER A CA 1
ATOM 1873 C C . SER A 1 242 ? 8.017 18.165 -7.314 1.00 95.75 242 SER A C 1
ATOM 1875 O O . SER A 1 242 ? 8.396 18.165 -6.140 1.00 95.75 242 SER A O 1
ATOM 1877 N N . ILE A 1 243 ? 6.876 17.579 -7.688 1.00 95.44 243 ILE A N 1
ATOM 1878 C CA . ILE A 1 243 ? 5.963 16.951 -6.722 1.00 95.44 243 ILE A CA 1
ATOM 1879 C C . ILE A 1 243 ? 6.629 15.712 -6.106 1.00 95.44 243 ILE A C 1
ATOM 1881 O O . ILE A 1 243 ? 6.447 15.410 -4.926 1.00 95.44 243 ILE A O 1
ATOM 1885 N N . THR A 1 244 ? 7.428 14.990 -6.892 1.00 97.69 244 THR A N 1
ATOM 1886 C CA . THR A 1 244 ? 8.097 13.758 -6.446 1.00 97.69 244 THR A CA 1
ATOM 1887 C C . THR A 1 244 ? 9.446 14.018 -5.781 1.00 97.69 244 THR A C 1
ATOM 1889 O O . THR A 1 244 ? 9.791 13.299 -4.845 1.00 97.69 244 THR A O 1
ATOM 1892 N N . ASP A 1 245 ? 10.163 15.069 -6.196 1.00 97.62 245 ASP A N 1
ATOM 1893 C CA . ASP A 1 245 ? 11.320 15.623 -5.465 1.00 97.62 245 ASP A CA 1
ATOM 1894 C C . ASP A 1 245 ? 10.899 15.889 -4.007 1.00 97.62 245 ASP A C 1
ATOM 1896 O O . ASP A 1 245 ? 11.517 15.442 -3.043 1.00 97.62 245 ASP A O 1
ATOM 1900 N N . GLY A 1 246 ? 9.699 16.451 -3.852 1.00 96.31 246 GLY A N 1
ATOM 1901 C CA . GLY A 1 246 ? 9.044 16.624 -2.563 1.00 96.31 246 GLY A CA 1
ATOM 1902 C C . GLY A 1 246 ? 8.772 18.080 -2.244 1.00 96.31 246 GLY A C 1
ATOM 1903 O O . GLY A 1 246 ? 8.688 18.414 -1.070 1.00 96.31 246 GLY A O 1
ATOM 1904 N N . ALA A 1 247 ? 8.642 18.947 -3.250 1.00 95.12 247 ALA A N 1
ATOM 1905 C CA . ALA A 1 247 ? 8.155 20.304 -3.047 1.00 95.12 247 ALA A CA 1
ATOM 1906 C C . ALA A 1 247 ? 6.657 20.240 -2.652 1.00 95.12 247 ALA A C 1
ATOM 1908 O O . ALA A 1 247 ? 5.851 19.783 -3.461 1.00 95.12 247 ALA A O 1
ATOM 1909 N N . TYR A 1 248 ? 6.217 20.647 -1.453 1.00 91.00 248 TYR A N 1
ATOM 1910 C CA . TYR A 1 248 ? 6.961 21.224 -0.318 1.00 91.00 248 TYR A CA 1
ATOM 1911 C C . TYR A 1 248 ? 6.708 20.452 0.990 1.00 91.00 248 TYR A C 1
ATOM 1913 O O . TYR A 1 248 ? 6.177 20.975 1.974 1.00 91.00 248 TYR A O 1
ATOM 1921 N N . GLY A 1 249 ? 7.118 19.189 1.001 1.00 93.00 249 GLY A N 1
ATOM 1922 C CA . GLY A 1 249 ? 7.159 18.317 2.163 1.00 93.00 249 GLY A CA 1
ATOM 1923 C C . GLY A 1 249 ? 8.096 18.798 3.275 1.00 93.00 249 GLY A C 1
ATOM 1924 O O . GLY A 1 249 ? 8.907 19.714 3.116 1.00 93.00 249 GLY A O 1
ATOM 1925 N N . THR A 1 250 ? 7.982 18.163 4.443 1.00 92.19 250 THR A N 1
ATOM 1926 C CA . THR A 1 250 ? 8.782 18.508 5.627 1.00 92.19 250 THR A CA 1
ATOM 1927 C C . THR A 1 250 ? 10.279 18.444 5.330 1.00 92.19 250 THR A C 1
ATOM 1929 O O . THR A 1 250 ? 10.796 17.383 4.985 1.00 92.19 250 THR A O 1
ATOM 1932 N N . GLY A 1 251 ? 10.975 19.568 5.528 1.00 92.12 251 GLY A N 1
ATOM 1933 C CA . GLY A 1 251 ? 12.428 19.653 5.364 1.00 92.12 251 GLY A CA 1
ATOM 1934 C C . GLY A 1 251 ? 12.904 19.573 3.913 1.00 92.12 251 GLY A C 1
ATOM 1935 O O . GLY A 1 251 ? 14.063 19.229 3.694 1.00 92.12 251 GLY A O 1
ATOM 1936 N N . TRP A 1 252 ? 12.027 19.857 2.943 1.00 96.06 252 TRP A N 1
ATOM 1937 C CA . TRP A 1 252 ? 12.363 19.724 1.532 1.00 96.06 252 TRP A CA 1
ATOM 1938 C C . TRP A 1 252 ? 13.567 20.579 1.115 1.00 96.06 252 TRP A C 1
ATOM 1940 O O . TRP A 1 252 ? 13.639 21.775 1.406 1.00 96.06 252 TRP A O 1
ATOM 1950 N N . VAL A 1 253 ? 14.482 19.948 0.381 1.00 95.69 253 VAL A N 1
ATOM 1951 C CA . VAL A 1 253 ? 15.591 20.580 -0.337 1.00 95.69 253 VAL A CA 1
ATOM 1952 C C . VAL A 1 253 ? 15.694 19.893 -1.689 1.00 95.69 253 VAL A C 1
ATOM 1954 O O . VAL A 1 253 ? 15.778 18.669 -1.728 1.00 95.69 253 VAL A O 1
ATOM 1957 N N . ALA A 1 254 ? 15.721 20.671 -2.771 1.00 95.81 254 ALA A N 1
ATOM 1958 C CA . ALA A 1 254 ? 15.781 20.139 -4.129 1.00 95.81 254 ALA A CA 1
ATOM 1959 C C . ALA A 1 254 ? 16.946 19.156 -4.324 1.00 95.81 254 ALA A C 1
ATOM 1961 O O . ALA A 1 254 ? 18.051 19.358 -3.807 1.00 95.81 254 ALA A O 1
ATOM 1962 N N . ASN A 1 255 ? 16.700 18.111 -5.110 1.00 96.81 255 ASN A N 1
ATOM 1963 C CA . ASN A 1 255 ? 17.723 17.128 -5.453 1.00 96.81 255 ASN A CA 1
ATOM 1964 C C . ASN A 1 255 ? 18.905 17.802 -6.191 1.00 96.81 255 ASN A C 1
ATOM 1966 O O . ASN A 1 255 ? 18.656 18.559 -7.138 1.00 96.81 255 ASN A O 1
ATOM 1970 N N . PRO A 1 256 ? 20.175 17.580 -5.791 1.00 96.38 256 PRO A N 1
ATOM 1971 C CA . PRO A 1 256 ? 21.307 18.293 -6.375 1.00 96.38 256 PRO A CA 1
ATOM 1972 C C . PRO A 1 256 ? 21.462 18.059 -7.882 1.00 96.38 256 PRO A C 1
ATOM 1974 O O . PRO A 1 256 ? 21.546 16.919 -8.346 1.00 96.38 256 PRO A O 1
ATOM 1977 N N . THR A 1 257 ? 21.588 19.151 -8.639 1.00 97.50 257 THR A N 1
ATOM 1978 C CA . THR A 1 257 ? 21.871 19.116 -10.079 1.00 97.50 257 THR A CA 1
ATOM 1979 C C . THR A 1 257 ? 23.184 19.809 -10.426 1.00 97.50 257 THR A C 1
ATOM 1981 O O . THR A 1 257 ? 23.698 20.613 -9.649 1.00 97.50 257 THR A O 1
ATOM 1984 N N . ASP A 1 258 ? 23.750 19.483 -11.584 1.00 96.25 258 ASP A N 1
ATOM 1985 C CA . ASP A 1 258 ? 24.907 20.168 -12.157 1.00 96.25 258 ASP A CA 1
ATOM 1986 C C . ASP A 1 258 ? 24.480 21.372 -13.020 1.00 96.25 258 ASP A C 1
ATOM 1988 O O . ASP A 1 258 ? 23.310 21.765 -13.041 1.00 96.25 258 ASP A O 1
ATOM 1992 N N . SER A 1 259 ? 25.439 21.983 -13.723 1.00 96.00 259 SER A N 1
ATOM 1993 C CA . SER A 1 259 ? 25.204 23.140 -14.596 1.00 96.00 259 SER A CA 1
ATOM 1994 C C . SER A 1 259 ? 24.308 22.843 -15.798 1.00 96.00 259 SER A C 1
ATOM 1996 O O . SER A 1 259 ? 23.716 23.771 -16.343 1.00 96.00 259 SER A O 1
ATOM 1998 N N . ASN A 1 260 ? 24.199 21.578 -16.211 1.00 94.44 260 ASN A N 1
ATOM 1999 C CA . ASN A 1 260 ? 23.307 21.149 -17.290 1.00 94.44 260 ASN A CA 1
ATOM 2000 C C . ASN A 1 260 ? 21.902 20.835 -16.758 1.00 94.44 260 ASN A C 1
ATOM 2002 O O . ASN A 1 260 ? 20.973 20.579 -17.523 1.00 94.44 260 ASN A O 1
ATOM 2006 N N . GLY A 1 261 ? 21.728 20.886 -15.435 1.00 95.50 261 GLY A N 1
ATOM 2007 C CA . GLY A 1 261 ? 20.480 20.572 -14.772 1.00 95.50 261 GLY A CA 1
ATOM 2008 C C . GLY A 1 261 ? 20.225 19.071 -14.641 1.00 95.50 261 GLY A C 1
ATOM 2009 O O . GLY A 1 261 ? 19.082 18.712 -14.347 1.00 95.50 261 GLY A O 1
ATOM 2010 N N . ASP A 1 262 ? 21.237 18.225 -14.833 1.00 97.81 262 ASP A N 1
ATOM 2011 C CA . ASP A 1 262 ? 21.172 16.784 -14.583 1.00 97.81 262 ASP A CA 1
ATOM 2012 C C . ASP A 1 262 ? 21.607 16.476 -13.145 1.00 97.81 262 ASP A C 1
ATOM 2014 O O . ASP A 1 262 ? 22.309 17.265 -12.510 1.00 97.81 262 ASP A O 1
ATOM 2018 N N . LEU A 1 263 ? 21.184 15.337 -12.599 1.00 98.06 263 LEU A N 1
ATOM 2019 C CA . LEU A 1 263 ? 21.516 14.920 -11.241 1.00 98.06 263 LEU A CA 1
ATOM 2020 C C . LEU A 1 263 ? 23.041 14.821 -11.073 1.00 98.06 263 LEU A C 1
ATOM 2022 O O . LEU A 1 263 ? 23.762 14.159 -11.834 1.00 98.06 263 LEU A O 1
ATOM 2026 N N . SER A 1 264 ? 23.554 15.519 -10.060 1.00 96.31 264 SER A N 1
ATOM 2027 C CA . SER A 1 264 ? 24.997 15.674 -9.861 1.00 96.31 264 SER A CA 1
ATOM 2028 C C . SER A 1 264 ? 25.578 14.706 -8.838 1.00 96.31 264 SER A C 1
ATOM 2030 O O . SER A 1 264 ? 26.784 14.451 -8.867 1.00 96.31 264 SER A O 1
ATOM 2032 N N . SER A 1 265 ? 24.741 14.141 -7.970 1.00 91.75 265 SER A N 1
ATOM 2033 C CA . SER A 1 265 ? 25.172 13.337 -6.833 1.00 91.75 265 SER A CA 1
ATOM 2034 C C . SER A 1 265 ? 25.886 12.039 -7.220 1.00 91.75 265 SER A C 1
ATOM 2036 O O . SER A 1 265 ? 25.441 11.295 -8.087 1.00 91.75 265 SER A O 1
ATOM 2038 N N . THR A 1 266 ? 26.975 11.738 -6.510 1.00 93.94 266 THR A N 1
ATOM 2039 C CA . THR A 1 266 ? 27.720 10.468 -6.611 1.00 93.94 266 THR A CA 1
ATOM 2040 C C . THR A 1 266 ? 27.499 9.547 -5.407 1.00 93.94 266 THR A C 1
ATOM 2042 O O . THR A 1 266 ? 27.782 8.353 -5.484 1.00 93.94 266 THR A O 1
ATOM 2045 N N . ASN A 1 267 ? 26.994 10.078 -4.288 1.00 96.81 267 ASN A N 1
ATOM 2046 C CA . ASN A 1 267 ? 26.642 9.328 -3.081 1.00 96.81 267 ASN A CA 1
ATOM 2047 C C . ASN A 1 267 ? 25.600 10.104 -2.256 1.00 96.81 267 ASN A C 1
ATOM 2049 O O . ASN A 1 267 ? 25.943 10.786 -1.291 1.00 96.81 267 ASN A O 1
ATOM 2053 N N . TYR A 1 268 ? 24.338 10.077 -2.678 1.00 96.94 268 TYR A N 1
ATOM 2054 C CA . TYR A 1 268 ? 23.269 10.826 -2.016 1.00 96.94 268 TYR A CA 1
ATOM 2055 C C . TYR A 1 268 ? 21.954 10.052 -2.032 1.00 96.94 268 TYR A C 1
ATOM 2057 O O . TYR A 1 268 ? 21.425 9.739 -3.094 1.00 96.94 268 TYR A O 1
ATOM 2065 N N . ASP A 1 269 ? 21.414 9.769 -0.849 1.00 96.81 269 ASP A N 1
ATOM 2066 C CA . ASP A 1 269 ? 20.061 9.240 -0.696 1.00 96.81 269 ASP A CA 1
ATOM 2067 C C . ASP A 1 269 ? 19.089 10.401 -0.485 1.00 96.81 269 ASP A C 1
ATOM 2069 O O . ASP A 1 269 ? 18.997 10.967 0.607 1.00 96.81 269 ASP A O 1
ATOM 2073 N N . HIS A 1 270 ? 18.353 10.764 -1.528 1.00 97.88 270 HIS A N 1
ATOM 2074 C CA . HIS A 1 270 ? 17.421 11.878 -1.448 1.00 97.88 270 HIS A CA 1
ATOM 2075 C C . HIS A 1 270 ? 16.260 11.585 -0.484 1.00 97.88 270 HIS A C 1
ATOM 2077 O O . HIS A 1 270 ? 15.847 12.478 0.254 1.00 97.88 270 HIS A O 1
ATOM 2083 N N . ASN A 1 271 ? 15.808 10.330 -0.375 1.00 94.81 271 ASN A N 1
ATOM 2084 C CA . ASN A 1 271 ? 14.727 9.941 0.536 1.00 94.81 271 ASN A CA 1
ATOM 2085 C C . ASN A 1 271 ? 15.122 10.029 2.016 1.00 94.81 271 ASN A C 1
ATOM 2087 O O . ASN A 1 271 ? 14.249 10.182 2.876 1.00 94.81 271 ASN A O 1
ATOM 2091 N N . GLY A 1 272 ? 16.414 9.929 2.326 1.00 94.62 272 GLY A N 1
ATOM 2092 C CA . GLY A 1 272 ? 16.978 10.181 3.652 1.00 94.62 272 GLY A CA 1
ATOM 2093 C C . GLY A 1 272 ? 17.304 11.653 3.937 1.00 94.62 272 GLY A C 1
ATOM 2094 O O . GLY A 1 272 ? 17.585 11.987 5.084 1.00 94.62 272 GLY A O 1
ATOM 2095 N N . ASN A 1 273 ? 17.268 12.521 2.921 1.00 96.62 273 ASN A N 1
ATOM 2096 C CA . ASN A 1 273 ? 17.729 13.909 2.993 1.00 96.62 273 ASN A CA 1
ATOM 2097 C C . ASN A 1 273 ? 16.656 14.884 2.466 1.00 96.62 273 ASN A C 1
ATOM 2099 O O . ASN A 1 273 ? 15.605 15.032 3.084 1.00 96.62 273 ASN A O 1
ATOM 2103 N N . GLY A 1 274 ? 16.906 15.556 1.336 1.00 96.06 274 GLY A N 1
ATOM 2104 C CA . GLY A 1 274 ? 16.059 16.631 0.808 1.00 96.06 274 GLY A CA 1
ATOM 2105 C C . GLY A 1 274 ? 14.653 16.192 0.390 1.00 96.06 274 GLY A C 1
ATOM 2106 O O . GLY A 1 274 ? 13.740 17.006 0.391 1.00 96.06 274 GLY A O 1
ATOM 2107 N N . GLY A 1 275 ? 14.449 14.903 0.123 1.00 97.00 275 GLY A N 1
ATOM 2108 C CA . GLY A 1 275 ? 13.159 14.293 -0.194 1.00 97.00 275 GLY A CA 1
ATOM 2109 C C . GLY A 1 275 ? 12.527 13.547 0.986 1.00 97.00 275 GLY A C 1
ATOM 2110 O O . GLY A 1 275 ? 11.594 12.766 0.785 1.00 97.00 275 GLY A O 1
ATOM 2111 N N . ALA A 1 276 ? 13.002 13.740 2.224 1.00 96.12 276 ALA A N 1
ATOM 2112 C CA . ALA A 1 276 ? 12.502 13.012 3.398 1.00 96.12 276 ALA A CA 1
ATOM 2113 C C . ALA A 1 276 ? 11.022 13.294 3.722 1.00 96.12 276 ALA A C 1
ATOM 2115 O O . ALA A 1 276 ? 10.358 12.466 4.355 1.00 96.12 276 ALA A O 1
ATOM 2116 N N . GLY A 1 277 ? 10.496 14.437 3.280 1.00 95.69 277 GLY A N 1
ATOM 2117 C CA . GLY A 1 277 ? 9.081 14.799 3.365 1.00 95.69 277 GLY A CA 1
ATOM 2118 C C . GLY A 1 277 ? 8.254 14.466 2.118 1.00 95.69 277 GLY A C 1
ATOM 2119 O O . GLY A 1 277 ? 7.079 14.821 2.086 1.00 95.69 277 GLY A O 1
ATOM 2120 N N . SER A 1 278 ? 8.843 13.836 1.095 1.00 97.69 278 SER A N 1
ATOM 2121 C CA . SER A 1 278 ? 8.154 13.524 -0.164 1.00 97.69 278 SER A CA 1
ATOM 2122 C C . SER A 1 278 ? 7.094 12.431 0.010 1.00 97.69 278 SER A C 1
ATOM 2124 O O . SER A 1 278 ? 7.189 11.561 0.882 1.00 97.69 278 SER A O 1
ATOM 2126 N N . TRP A 1 279 ? 6.105 12.420 -0.888 1.00 97.81 279 TRP A N 1
ATOM 2127 C CA . TRP A 1 279 ? 5.085 11.365 -0.918 1.00 97.81 279 TRP A CA 1
ATOM 2128 C C . TRP A 1 279 ? 5.716 9.992 -1.174 1.00 97.81 279 TRP A C 1
ATOM 2130 O O . TRP A 1 279 ? 5.267 8.988 -0.624 1.00 97.81 279 TRP A O 1
ATOM 2140 N N . PHE A 1 280 ? 6.788 9.958 -1.970 1.00 98.19 280 PHE A N 1
ATOM 2141 C CA . PHE A 1 280 ? 7.498 8.737 -2.318 1.00 98.19 280 PHE A CA 1
ATOM 2142 C C . PHE A 1 280 ? 8.187 8.117 -1.098 1.00 98.19 280 PHE A C 1
ATOM 2144 O O . PHE A 1 280 ? 8.149 6.901 -0.920 1.00 98.19 280 PHE A O 1
ATOM 2151 N N . ARG A 1 281 ? 8.738 8.945 -0.199 1.00 96.88 281 ARG A N 1
ATOM 2152 C CA . ARG A 1 281 ? 9.265 8.479 1.088 1.00 96.88 281 ARG A CA 1
ATOM 2153 C C . ARG A 1 281 ? 8.181 7.838 1.948 1.00 96.88 281 ARG A C 1
ATOM 2155 O O . ARG A 1 281 ? 8.360 6.707 2.403 1.00 96.88 281 ARG A O 1
ATOM 2162 N N . THR A 1 282 ? 7.053 8.522 2.137 1.00 97.62 282 THR A N 1
ATOM 2163 C CA . THR A 1 282 ? 5.928 7.975 2.909 1.00 97.62 282 THR A CA 1
ATOM 2164 C C . THR A 1 282 ? 5.388 6.688 2.272 1.00 97.62 282 THR A C 1
ATOM 2166 O O . THR A 1 282 ? 5.141 5.715 2.982 1.00 97.62 282 THR A O 1
ATOM 2169 N N . PHE A 1 283 ? 5.284 6.631 0.941 1.00 98.00 283 PHE A N 1
ATOM 2170 C CA . PHE A 1 283 ? 4.900 5.436 0.185 1.00 98.00 283 PHE A CA 1
ATOM 2171 C C . PHE A 1 283 ? 5.790 4.229 0.506 1.00 98.00 283 PHE A C 1
ATOM 2173 O O . PHE A 1 283 ? 5.287 3.187 0.932 1.00 98.00 283 PHE A O 1
ATOM 2180 N N . THR A 1 284 ? 7.110 4.362 0.365 1.00 96.81 284 THR A N 1
ATOM 2181 C CA . THR A 1 284 ? 8.036 3.247 0.611 1.00 96.81 284 THR A CA 1
ATOM 2182 C C . THR A 1 284 ? 8.104 2.846 2.084 1.00 96.81 284 THR A C 1
ATOM 2184 O O . THR A 1 284 ? 8.216 1.658 2.396 1.00 96.81 284 THR A O 1
ATOM 2187 N N . ASP A 1 285 ? 7.965 3.804 3.006 1.00 95.44 285 ASP A N 1
ATOM 2188 C CA . ASP A 1 285 ? 7.906 3.518 4.443 1.00 95.44 285 ASP A CA 1
ATOM 2189 C C . ASP A 1 285 ? 6.648 2.710 4.801 1.00 95.44 285 ASP A C 1
ATOM 2191 O O . ASP A 1 285 ? 6.710 1.827 5.661 1.00 95.44 285 ASP A O 1
ATOM 2195 N N . TRP A 1 286 ? 5.519 2.948 4.124 1.00 95.81 286 TRP A N 1
ATOM 2196 C CA . TRP A 1 286 ? 4.314 2.132 4.284 1.00 95.81 286 TRP A CA 1
ATOM 2197 C C . TRP A 1 286 ? 4.421 0.760 3.637 1.00 95.81 286 TRP A C 1
ATOM 2199 O O . TRP A 1 286 ? 3.997 -0.206 4.267 1.00 95.81 286 TRP A O 1
ATOM 2209 N N . LEU A 1 287 ? 5.041 0.628 2.459 1.00 94.94 287 LEU A N 1
ATOM 2210 C CA . LEU A 1 287 ? 5.321 -0.697 1.893 1.00 94.94 287 LEU A CA 1
ATOM 2211 C C . LEU A 1 287 ? 6.124 -1.559 2.882 1.00 94.94 287 LEU A C 1
ATOM 2213 O O . LEU A 1 287 ? 5.768 -2.710 3.128 1.00 94.94 287 LEU A O 1
ATOM 2217 N N . ASN A 1 288 ? 7.153 -0.981 3.513 1.00 93.75 288 ASN A N 1
ATOM 2218 C CA . ASN A 1 288 ? 7.934 -1.640 4.568 1.00 93.75 288 ASN A CA 1
ATOM 2219 C C . ASN A 1 288 ? 7.123 -1.906 5.840 1.00 93.75 288 ASN A C 1
ATOM 2221 O O . ASN A 1 288 ? 7.363 -2.873 6.556 1.00 93.75 288 ASN A O 1
ATOM 2225 N N . ARG A 1 289 ? 6.158 -1.044 6.164 1.00 91.38 289 ARG A N 1
ATOM 2226 C CA . ARG A 1 289 ? 5.307 -1.242 7.340 1.00 91.38 289 ARG A CA 1
ATOM 2227 C C . ARG A 1 289 ? 4.265 -2.340 7.111 1.00 91.38 289 ARG A C 1
ATOM 2229 O O . ARG A 1 289 ? 3.906 -3.033 8.059 1.00 91.38 289 ARG A O 1
ATOM 2236 N N . PHE A 1 290 ? 3.798 -2.524 5.879 1.00 90.69 290 PHE A N 1
ATOM 2237 C CA . PHE A 1 290 ? 2.825 -3.551 5.506 1.00 90.69 290 PHE A CA 1
ATOM 2238 C C . PHE A 1 290 ? 3.430 -4.957 5.401 1.00 90.69 290 PHE A C 1
ATOM 2240 O O . PHE A 1 290 ? 2.697 -5.947 5.504 1.00 90.69 290 PHE A O 1
ATOM 2247 N N . THR A 1 291 ? 4.750 -5.085 5.241 1.00 84.62 291 THR A N 1
ATOM 2248 C CA . THR A 1 291 ? 5.422 -6.389 5.246 1.00 84.62 291 THR A CA 1
ATOM 2249 C C . THR A 1 291 ? 5.471 -6.985 6.653 1.00 84.62 291 THR A C 1
ATOM 2251 O O . THR A 1 291 ? 5.718 -6.313 7.658 1.00 84.62 291 THR A O 1
ATOM 2254 N N . LYS A 1 292 ? 5.218 -8.298 6.739 1.00 67.81 292 LYS A N 1
ATOM 2255 C CA . LYS A 1 292 ? 5.395 -9.067 7.979 1.00 67.81 292 LYS A CA 1
ATOM 2256 C C . LYS A 1 292 ? 6.882 -8.980 8.369 1.00 67.81 292 LYS A C 1
ATOM 2258 O O . LYS A 1 292 ? 7.734 -9.059 7.490 1.00 67.81 292 LYS A O 1
ATOM 2263 N N . ASN A 1 293 ? 7.175 -8.820 9.662 1.00 62.88 293 ASN A N 1
ATOM 2264 C CA . ASN A 1 293 ? 8.514 -8.667 10.270 1.00 62.88 293 ASN A CA 1
ATOM 2265 C C . ASN A 1 293 ? 9.087 -7.245 10.338 1.00 62.88 293 ASN A C 1
ATOM 2267 O O . ASN A 1 293 ? 10.184 -7.086 10.864 1.00 62.88 293 ASN A O 1
ATOM 2271 N N . GLY A 1 294 ? 8.392 -6.215 9.831 1.00 59.75 294 GLY A N 1
ATOM 2272 C CA . GLY A 1 294 ? 8.934 -4.845 9.830 1.00 59.75 294 GLY A CA 1
ATOM 2273 C C . GLY A 1 294 ? 10.288 -4.742 9.118 1.00 59.75 294 GLY A C 1
ATOM 2274 O O . GLY A 1 294 ? 11.088 -3.859 9.419 1.00 59.75 294 GLY A O 1
ATOM 2275 N N . ALA A 1 295 ? 10.565 -5.691 8.220 1.00 68.38 295 ALA A N 1
ATOM 2276 C CA . ALA A 1 295 ? 11.804 -5.750 7.481 1.00 68.38 295 ALA A CA 1
ATOM 2277 C C . ALA A 1 295 ? 11.806 -4.594 6.477 1.00 68.38 295 ALA A C 1
ATOM 2279 O O . ALA A 1 295 ? 10.906 -4.484 5.642 1.00 68.38 295 ALA A O 1
ATOM 2280 N N . PHE A 1 296 ? 12.823 -3.738 6.570 1.00 86.94 296 PHE A N 1
ATOM 2281 C CA . PHE A 1 296 ? 13.048 -2.609 5.669 1.00 86.94 296 PHE A CA 1
ATOM 2282 C C . PHE A 1 296 ? 13.584 -3.103 4.316 1.00 86.94 296 PHE A C 1
ATOM 2284 O O . PHE A 1 296 ? 14.723 -2.833 3.940 1.00 86.94 296 PHE A O 1
ATOM 2291 N N . ILE A 1 297 ? 12.782 -3.911 3.619 1.00 93.31 297 ILE A N 1
ATOM 2292 C CA . ILE A 1 297 ? 13.165 -4.564 2.366 1.00 93.31 297 ILE A CA 1
ATOM 2293 C C . ILE A 1 297 ? 12.992 -3.649 1.156 1.00 93.31 297 ILE A C 1
ATOM 2295 O O . ILE A 1 297 ? 13.729 -3.799 0.191 1.00 93.31 297 ILE A O 1
ATOM 2299 N N . PHE A 1 298 ? 12.060 -2.699 1.181 1.00 96.44 298 PHE A N 1
ATOM 2300 C CA . PHE A 1 298 ? 11.865 -1.741 0.097 1.00 96.44 298 PHE A CA 1
ATOM 2301 C C . PHE A 1 298 ? 12.801 -0.558 0.287 1.00 96.44 298 PHE A C 1
ATOM 2303 O O . PHE A 1 298 ? 12.557 0.315 1.124 1.00 96.44 298 PHE A O 1
ATOM 2310 N N . LYS A 1 299 ? 13.884 -0.547 -0.487 1.00 96.31 299 LYS A N 1
ATOM 2311 C CA . LYS A 1 299 ? 14.847 0.548 -0.530 1.00 96.31 299 LYS A CA 1
ATOM 2312 C C . LYS A 1 299 ? 14.386 1.570 -1.558 1.00 96.31 299 LYS A C 1
ATOM 2314 O O . LYS A 1 299 ? 14.274 1.244 -2.735 1.00 96.31 299 LYS A O 1
ATOM 2319 N N . ALA A 1 300 ? 14.126 2.784 -1.105 1.00 97.50 300 ALA A N 1
ATOM 2320 C CA . ALA A 1 300 ? 13.655 3.864 -1.952 1.00 97.50 300 ALA A CA 1
ATOM 2321 C C . ALA A 1 300 ? 14.816 4.603 -2.624 1.00 97.50 300 ALA A C 1
ATOM 2323 O O . ALA A 1 300 ? 15.804 4.917 -1.964 1.00 97.50 300 ALA A O 1
ATOM 2324 N N . GLU A 1 301 ? 14.684 4.902 -3.914 1.00 98.31 301 GLU A N 1
ATOM 2325 C CA . GLU A 1 301 ? 15.724 5.553 -4.715 1.00 98.31 301 GLU A CA 1
ATOM 2326 C C . GLU A 1 301 ? 15.097 6.692 -5.526 1.00 98.31 301 GLU A C 1
ATOM 2328 O O . GLU A 1 301 ? 14.593 6.503 -6.633 1.00 98.31 301 GLU A O 1
ATOM 2333 N N . ASN A 1 302 ? 15.045 7.879 -4.917 1.00 98.50 302 ASN A N 1
ATOM 2334 C CA . ASN A 1 302 ? 14.364 9.038 -5.485 1.00 98.50 302 ASN A CA 1
ATOM 2335 C C . ASN A 1 302 ? 15.311 9.865 -6.362 1.00 98.50 302 ASN A C 1
ATOM 2337 O O . ASN A 1 302 ? 16.234 10.517 -5.864 1.00 98.50 302 ASN A O 1
ATOM 2341 N N . CYS A 1 303 ? 15.065 9.813 -7.670 1.00 98.19 303 CYS A N 1
ATOM 2342 C CA . CYS A 1 303 ? 15.760 10.547 -8.724 1.00 98.19 303 CYS A CA 1
ATOM 2343 C C . CYS A 1 303 ? 14.851 11.619 -9.346 1.00 98.19 303 CYS A C 1
ATOM 2345 O O . CYS A 1 303 ? 14.982 11.946 -10.525 1.00 98.19 303 CYS A O 1
ATOM 2347 N N . ALA A 1 304 ? 13.904 12.157 -8.577 1.00 97.94 304 ALA A N 1
ATOM 2348 C CA . ALA A 1 304 ? 13.096 13.289 -8.998 1.00 97.94 304 ALA A CA 1
ATOM 2349 C C . ALA A 1 304 ? 13.812 14.622 -8.758 1.00 97.94 304 ALA A C 1
ATOM 2351 O O . ALA A 1 304 ? 14.660 14.730 -7.869 1.00 97.94 304 ALA A O 1
ATOM 2352 N N . SER A 1 305 ? 13.481 15.632 -9.563 1.00 96.81 305 SER A N 1
ATOM 2353 C CA . SER A 1 305 ? 14.040 16.977 -9.425 1.00 96.81 305 SER A CA 1
ATOM 2354 C C . SER A 1 305 ? 13.042 18.052 -9.863 1.00 96.81 305 SER A C 1
ATOM 2356 O O . SER A 1 305 ? 12.325 17.912 -10.858 1.00 96.81 305 SER A O 1
ATOM 2358 N N . SER A 1 306 ? 12.996 19.145 -9.106 1.00 95.56 306 SER A N 1
ATOM 2359 C CA . SER A 1 306 ? 12.096 20.268 -9.347 1.00 95.56 306 SER A CA 1
ATOM 2360 C C . SER A 1 306 ? 12.365 20.995 -10.671 1.00 95.56 306 SER A C 1
ATOM 2362 O O . SER A 1 306 ? 13.508 21.211 -11.079 1.00 95.56 306 SER A O 1
ATOM 2364 N N . GLY A 1 307 ? 11.281 21.374 -11.358 1.00 93.75 307 GLY A N 1
ATOM 2365 C CA . GLY A 1 307 ? 11.310 22.115 -12.626 1.00 93.75 307 GLY A CA 1
ATOM 2366 C C . GLY A 1 307 ? 11.715 21.303 -13.861 1.00 93.75 307 GLY A C 1
ATOM 2367 O O . GLY A 1 307 ? 11.914 21.883 -14.927 1.00 93.75 307 GLY A O 1
ATOM 2368 N N . LYS A 1 308 ? 11.865 19.978 -13.745 1.00 95.81 308 LYS A N 1
ATOM 2369 C CA . LYS A 1 308 ? 12.280 19.113 -14.859 1.00 95.81 308 LYS A CA 1
ATOM 2370 C C . LYS A 1 308 ? 11.090 18.598 -15.658 1.00 95.81 308 LYS A C 1
ATOM 2372 O O . LYS A 1 308 ? 9.985 18.468 -15.132 1.00 95.81 308 LYS A O 1
ATOM 2377 N N . ARG A 1 309 ? 11.336 18.313 -16.936 1.00 93.56 309 ARG A N 1
ATOM 2378 C CA . ARG A 1 309 ? 10.320 17.969 -17.937 1.00 93.56 309 ARG A CA 1
ATOM 2379 C C . ARG A 1 309 ? 10.671 16.680 -18.656 1.00 93.56 309 ARG A C 1
ATOM 2381 O O . ARG A 1 309 ? 11.835 16.452 -18.989 1.00 93.56 309 ARG A O 1
ATOM 2388 N N . LEU A 1 310 ? 9.666 15.856 -18.928 1.00 93.50 310 LEU A N 1
ATOM 2389 C CA . LEU A 1 310 ? 9.855 14.636 -19.703 1.00 93.50 310 LEU A CA 1
ATOM 2390 C C . LEU A 1 310 ? 10.156 14.971 -21.173 1.00 93.50 310 LEU A C 1
ATOM 2392 O O . LEU A 1 310 ? 11.013 14.330 -21.783 1.00 93.50 310 LEU A O 1
ATOM 2396 N N . ILE A 1 311 ? 9.523 16.016 -21.722 1.00 92.00 311 ILE A N 1
ATOM 2397 C CA . ILE A 1 311 ? 9.664 16.405 -23.131 1.00 92.00 311 ILE A CA 1
ATOM 2398 C C . ILE A 1 311 ? 11.109 16.782 -23.516 1.00 92.00 311 ILE A C 1
ATOM 2400 O O . ILE A 1 311 ? 11.557 16.478 -24.628 1.00 92.00 311 ILE A O 1
ATOM 2404 N N . ASP A 1 312 ? 11.874 17.320 -22.559 1.00 92.94 312 ASP A N 1
ATOM 2405 C CA . ASP A 1 312 ? 13.291 17.697 -22.695 1.00 92.94 312 ASP A CA 1
ATOM 2406 C C . ASP A 1 312 ? 14.245 16.482 -22.753 1.00 92.94 312 ASP A C 1
ATOM 2408 O O . ASP A 1 312 ? 15.467 16.636 -22.827 1.00 92.94 312 ASP A O 1
ATOM 2412 N N . GLY A 1 313 ? 13.711 15.257 -22.660 1.00 94.38 313 GLY A N 1
ATOM 2413 C CA . GLY A 1 313 ? 14.501 14.028 -22.549 1.00 94.38 313 GLY A CA 1
ATOM 2414 C C . GLY A 1 313 ? 15.178 13.861 -21.184 1.00 94.38 313 GLY A C 1
ATOM 2415 O O . GLY A 1 313 ? 15.992 12.954 -21.011 1.00 94.38 313 GLY A O 1
ATOM 2416 N N . TRP A 1 314 ? 14.838 14.708 -20.203 1.00 97.38 314 TRP A N 1
ATOM 2417 C CA . TRP A 1 314 ? 15.495 14.733 -18.896 1.00 97.38 314 TRP A CA 1
ATOM 2418 C C . TRP A 1 314 ? 15.377 13.393 -18.171 1.00 97.38 314 TRP A C 1
ATOM 2420 O O . TRP A 1 314 ? 16.377 12.901 -17.658 1.00 97.38 314 TRP A O 1
ATOM 2430 N N . ALA A 1 315 ? 14.195 12.766 -18.191 1.00 96.75 315 ALA A N 1
ATOM 2431 C CA . ALA A 1 315 ? 13.972 11.467 -17.555 1.00 96.75 315 ALA A CA 1
ATOM 2432 C C . ALA A 1 315 ? 14.907 10.379 -18.107 1.00 96.75 315 ALA A C 1
ATOM 2434 O O . ALA A 1 315 ? 15.453 9.584 -17.347 1.00 96.75 315 ALA A O 1
ATOM 2435 N N . ASN A 1 316 ? 15.124 10.373 -19.427 1.00 95.88 316 ASN A N 1
ATOM 2436 C CA . ASN A 1 316 ? 15.977 9.393 -20.091 1.00 95.88 316 ASN A CA 1
ATOM 2437 C C . ASN A 1 316 ? 17.447 9.559 -19.689 1.00 95.88 316 ASN A C 1
ATOM 2439 O O . ASN A 1 316 ? 18.096 8.565 -19.378 1.00 95.88 316 ASN A O 1
ATOM 2443 N N . ARG A 1 317 ? 17.963 10.797 -19.645 1.00 97.19 317 ARG A N 1
ATOM 2444 C CA . ARG A 1 317 ? 19.321 11.065 -19.140 1.00 97.19 317 ARG A CA 1
ATOM 2445 C C . ARG A 1 317 ? 19.463 10.737 -17.658 1.00 97.19 317 ARG A C 1
ATOM 2447 O O . ARG A 1 317 ? 20.466 10.173 -17.227 1.00 97.19 317 ARG A O 1
ATOM 2454 N N . ASN A 1 318 ? 18.470 11.129 -16.865 1.00 98.06 318 ASN A N 1
ATOM 2455 C CA . ASN A 1 318 ? 18.566 11.110 -15.409 1.00 98.06 318 ASN A CA 1
ATOM 2456 C C . ASN A 1 318 ? 18.202 9.770 -14.784 1.00 98.06 318 ASN A C 1
ATOM 2458 O O . ASN A 1 318 ? 18.465 9.574 -13.601 1.00 98.06 318 ASN A O 1
ATOM 2462 N N . PHE A 1 319 ? 17.732 8.814 -15.583 1.00 98.62 319 PHE A N 1
ATOM 2463 C CA . PHE A 1 319 ? 17.835 7.403 -15.239 1.00 98.62 319 PHE A CA 1
ATOM 2464 C C . PHE A 1 319 ? 19.306 7.032 -14.962 1.00 98.62 319 PHE A C 1
ATOM 2466 O O . PHE A 1 319 ? 19.648 6.582 -13.870 1.00 98.62 319 PHE A O 1
ATOM 2473 N N . ASP A 1 320 ? 20.203 7.322 -15.904 1.00 98.44 320 ASP A N 1
ATOM 2474 C CA . ASP A 1 320 ? 21.624 6.985 -15.809 1.00 98.44 320 ASP A CA 1
ATOM 2475 C C . ASP A 1 320 ? 22.321 7.837 -14.729 1.00 98.44 320 ASP A C 1
ATOM 2477 O O . ASP A 1 320 ? 22.974 7.299 -13.832 1.00 98.44 320 ASP A O 1
ATOM 2481 N N . HIS A 1 321 ? 22.138 9.167 -14.752 1.00 98.25 321 HIS A N 1
ATOM 2482 C CA . HIS A 1 321 ? 22.717 10.056 -13.728 1.00 98.25 321 HIS A CA 1
ATOM 2483 C C . HIS A 1 321 ? 22.184 9.769 -12.321 1.00 98.25 321 HIS A C 1
ATOM 2485 O O . HIS A 1 321 ? 22.900 9.955 -11.341 1.00 98.25 321 HIS A O 1
ATOM 2491 N N . GLY A 1 322 ? 20.929 9.344 -12.205 1.00 97.69 322 GLY A N 1
ATOM 2492 C CA . GLY A 1 322 ? 20.296 9.057 -10.928 1.00 97.69 322 GLY A CA 1
ATOM 2493 C C . GLY A 1 322 ? 20.756 7.731 -10.334 1.00 97.69 322 GLY A C 1
ATOM 2494 O O . GLY A 1 322 ? 21.159 7.699 -9.173 1.00 97.69 322 GLY A O 1
ATOM 2495 N N . PHE A 1 323 ? 20.717 6.650 -11.117 1.00 98.50 323 PHE A N 1
ATOM 2496 C CA . PHE A 1 323 ? 20.952 5.293 -10.614 1.00 98.50 323 PHE A CA 1
ATOM 2497 C C . PHE A 1 323 ? 22.396 4.818 -10.791 1.00 98.50 323 PHE A C 1
ATOM 2499 O O . PHE A 1 323 ? 22.946 4.196 -9.885 1.00 98.50 323 PHE A O 1
ATOM 2506 N N . PHE A 1 324 ? 23.040 5.112 -11.922 1.00 98.44 324 PHE A N 1
ATOM 2507 C CA . PHE A 1 324 ? 24.351 4.538 -12.244 1.00 98.44 324 PHE A CA 1
ATOM 2508 C C . PHE A 1 324 ? 25.505 5.351 -11.671 1.00 98.44 324 PHE A C 1
ATOM 2510 O O . PHE A 1 324 ? 26.493 4.793 -11.207 1.00 98.44 324 PHE A O 1
ATOM 2517 N N . LYS A 1 325 ? 25.370 6.677 -11.621 1.00 97.06 325 LYS A N 1
ATOM 2518 C CA . LYS A 1 325 ? 26.366 7.560 -10.994 1.00 97.06 325 LYS A CA 1
ATOM 2519 C C . LYS A 1 325 ? 26.371 7.465 -9.464 1.00 97.06 325 LYS A C 1
ATOM 2521 O O . LYS A 1 325 ? 27.392 7.733 -8.828 1.00 97.06 325 LYS A O 1
ATOM 2526 N N . ASN A 1 326 ? 25.235 7.111 -8.864 1.00 97.75 326 ASN A N 1
ATOM 2527 C CA . ASN A 1 326 ? 24.999 7.266 -7.434 1.00 97.75 326 ASN A CA 1
ATOM 2528 C C . ASN A 1 326 ? 25.256 5.974 -6.643 1.00 97.75 326 ASN A C 1
ATOM 2530 O O . ASN A 1 326 ? 24.452 5.041 -6.639 1.00 97.75 326 ASN A O 1
ATOM 2534 N N . THR A 1 327 ? 26.351 5.959 -5.887 1.00 97.31 327 THR A N 1
ATOM 2535 C CA . THR A 1 327 ? 26.747 4.841 -5.013 1.00 97.31 327 THR A CA 1
ATOM 2536 C C . THR A 1 327 ? 25.759 4.590 -3.869 1.00 97.31 327 THR A C 1
ATOM 2538 O O . THR A 1 327 ? 25.604 3.445 -3.442 1.00 97.31 327 THR A O 1
ATOM 2541 N N . ALA A 1 328 ? 25.002 5.603 -3.421 1.00 97.12 328 ALA A N 1
ATOM 2542 C CA . ALA A 1 328 ? 23.926 5.411 -2.440 1.00 97.12 328 ALA A CA 1
ATOM 2543 C C . ALA A 1 328 ? 22.812 4.512 -3.000 1.00 97.12 328 ALA A C 1
ATOM 2545 O O . ALA A 1 328 ? 22.203 3.729 -2.265 1.00 97.12 328 ALA A O 1
ATOM 2546 N N . TYR A 1 329 ? 22.597 4.563 -4.316 1.00 97.31 329 TYR A N 1
ATOM 2547 C CA . TYR A 1 329 ? 21.719 3.683 -5.087 1.00 97.31 329 TYR A CA 1
ATOM 2548 C C . TYR A 1 329 ? 22.536 2.582 -5.790 1.00 97.31 329 TYR A C 1
ATOM 2550 O O . TYR A 1 329 ? 22.173 2.070 -6.836 1.00 97.31 329 TYR A O 1
ATOM 2558 N N . GLY A 1 330 ? 23.685 2.197 -5.232 1.00 96.56 330 GLY A N 1
ATOM 2559 C CA . GLY A 1 330 ? 24.447 1.019 -5.649 1.00 96.56 330 GLY A CA 1
ATOM 2560 C C . GLY A 1 330 ? 24.971 1.005 -7.089 1.00 96.56 330 GLY A C 1
ATOM 2561 O O . GLY A 1 330 ? 25.371 -0.068 -7.525 1.00 96.56 330 GLY A O 1
ATOM 2562 N N . ASN A 1 331 ? 24.954 2.130 -7.815 1.00 97.88 331 ASN A N 1
ATOM 2563 C CA . ASN A 1 331 ? 25.451 2.245 -9.193 1.00 97.88 331 ASN A CA 1
ATOM 2564 C C . ASN A 1 331 ? 24.841 1.250 -10.195 1.00 97.88 331 ASN A C 1
ATOM 2566 O O . ASN A 1 331 ? 25.486 0.889 -11.171 1.00 97.88 331 ASN A O 1
ATOM 2570 N N . VAL A 1 332 ? 23.620 0.777 -9.957 1.00 97.50 332 VAL A N 1
ATOM 2571 C CA . VAL A 1 332 ? 22.926 -0.200 -10.817 1.00 97.50 332 VAL A CA 1
ATOM 2572 C C . VAL A 1 332 ? 21.445 0.179 -10.913 1.00 97.50 332 VAL A C 1
ATOM 2574 O O . VAL A 1 332 ? 20.965 0.913 -10.040 1.00 97.50 332 VAL A O 1
ATOM 2577 N N . PRO A 1 333 ? 20.712 -0.277 -11.944 1.00 97.75 333 PRO A N 1
ATOM 2578 C CA . PRO A 1 333 ? 19.283 0.013 -12.070 1.00 97.75 333 PRO A CA 1
ATOM 2579 C C . PRO A 1 333 ? 18.468 -0.533 -10.878 1.00 97.75 333 PRO A C 1
ATOM 2581 O O . PRO A 1 333 ? 18.871 -1.525 -10.259 1.00 97.75 333 PRO A O 1
ATOM 2584 N N . PRO A 1 334 ? 17.314 0.078 -10.546 1.00 98.31 334 PRO A N 1
ATOM 2585 C CA . PRO A 1 334 ? 16.402 -0.454 -9.533 1.00 98.31 334 PRO A CA 1
ATOM 2586 C C . PRO A 1 334 ? 15.658 -1.705 -10.039 1.00 98.31 334 PRO A C 1
ATOM 2588 O O . PRO A 1 334 ? 15.527 -1.916 -11.244 1.00 98.31 334 PRO A O 1
ATOM 2591 N N . ASP A 1 335 ? 15.095 -2.510 -9.132 1.00 98.31 335 ASP A N 1
ATOM 2592 C CA . ASP A 1 335 ? 14.250 -3.661 -9.505 1.00 98.31 335 ASP A CA 1
ATOM 2593 C C . ASP A 1 335 ? 12.925 -3.199 -10.133 1.00 98.31 335 ASP A C 1
ATOM 2595 O O . ASP A 1 335 ? 12.394 -3.810 -11.065 1.00 98.31 335 ASP A O 1
ATOM 2599 N N . VAL A 1 336 ? 12.382 -2.097 -9.610 1.00 98.31 336 VAL A N 1
ATOM 2600 C CA . VAL A 1 336 ? 11.174 -1.442 -10.112 1.00 98.31 336 VAL A CA 1
ATOM 2601 C C . VAL A 1 336 ? 11.447 0.045 -10.267 1.00 98.31 336 VAL A C 1
ATOM 2603 O O . VAL A 1 336 ? 11.953 0.675 -9.340 1.00 98.31 336 VAL A O 1
ATOM 2606 N N . CYS A 1 337 ? 11.089 0.611 -11.416 1.00 98.25 337 CYS A N 1
ATOM 2607 C CA . CYS A 1 337 ? 11.243 2.028 -11.707 1.00 98.25 337 CYS A CA 1
ATOM 2608 C C . CYS A 1 337 ? 9.876 2.680 -11.938 1.00 98.25 337 CYS A C 1
ATOM 2610 O O . CYS A 1 337 ? 9.134 2.317 -12.853 1.00 98.25 337 CYS A O 1
ATOM 2612 N N . PHE A 1 338 ? 9.542 3.644 -11.091 1.00 98.38 338 PHE A N 1
ATOM 2613 C CA . PHE A 1 338 ? 8.365 4.484 -11.230 1.00 98.38 338 PHE A CA 1
ATOM 2614 C C . PHE A 1 338 ? 8.710 5.729 -12.058 1.00 98.38 338 PHE A C 1
ATOM 2616 O O . PHE A 1 338 ? 9.802 6.284 -11.932 1.00 98.38 338 PHE A O 1
ATOM 2623 N N . MET A 1 339 ? 7.770 6.198 -12.873 1.00 96.62 339 MET A N 1
ATOM 2624 C CA . MET A 1 339 ? 7.875 7.477 -13.576 1.00 96.62 339 MET A CA 1
ATOM 2625 C C . MET A 1 339 ? 6.705 8.376 -13.198 1.00 96.62 339 MET A C 1
ATOM 2627 O O . MET A 1 339 ? 5.560 8.037 -13.480 1.00 96.62 339 MET A O 1
ATOM 2631 N N . SER A 1 340 ? 6.996 9.519 -12.583 1.00 95.50 340 SER A N 1
ATOM 2632 C CA . SER A 1 340 ? 6.012 10.486 -12.080 1.00 95.50 340 SER A CA 1
ATOM 2633 C C . SER A 1 340 ? 6.313 11.897 -12.593 1.00 95.50 340 SER A C 1
ATOM 2635 O O . SER A 1 340 ? 6.558 12.828 -11.823 1.00 95.50 340 SER A O 1
ATOM 2637 N N . MET A 1 341 ? 6.343 12.040 -13.918 1.00 92.38 341 MET A N 1
ATOM 2638 C CA . MET A 1 341 ? 6.540 13.316 -14.609 1.00 92.38 341 MET A CA 1
ATOM 2639 C C . MET A 1 341 ? 5.332 13.635 -15.486 1.00 92.38 341 MET A C 1
ATOM 2641 O O . MET A 1 341 ? 4.721 12.728 -16.047 1.00 92.38 341 MET A O 1
ATOM 2645 N N . GLY A 1 342 ? 5.034 14.922 -15.645 1.00 86.56 342 GLY A N 1
ATOM 2646 C CA . GLY A 1 342 ? 4.092 15.388 -16.668 1.00 86.56 342 GLY A CA 1
ATOM 2647 C C . GLY A 1 342 ? 3.516 16.776 -16.424 1.00 86.56 342 GLY A C 1
ATOM 2648 O O . GLY A 1 342 ? 3.096 17.453 -17.360 1.00 86.56 342 GLY A O 1
ATOM 2649 N N . VAL A 1 343 ? 3.543 17.249 -15.176 1.00 86.25 343 VAL A N 1
ATOM 2650 C CA . VAL A 1 343 ? 2.942 18.539 -14.804 1.00 86.25 343 VAL A CA 1
ATOM 2651 C C . VAL A 1 343 ? 3.664 19.705 -15.487 1.00 86.25 343 VAL A C 1
ATOM 2653 O O . VAL A 1 343 ? 3.019 20.604 -16.030 1.00 86.25 343 VAL A O 1
ATOM 2656 N N . ASN A 1 344 ? 4.999 19.654 -15.530 1.00 89.06 344 ASN A N 1
ATOM 2657 C CA . ASN A 1 344 ? 5.836 20.684 -16.156 1.00 89.06 344 ASN A CA 1
ATOM 2658 C C . ASN A 1 344 ? 5.818 20.651 -17.695 1.00 89.06 344 ASN A C 1
ATOM 2660 O O . ASN A 1 344 ? 6.297 21.590 -18.330 1.00 89.06 344 ASN A O 1
ATOM 2664 N N . ASP A 1 345 ? 5.302 19.581 -18.305 1.00 86.88 345 ASP A N 1
ATOM 2665 C CA . ASP A 1 345 ? 5.210 19.445 -19.764 1.00 86.88 345 ASP A CA 1
ATOM 2666 C C . ASP A 1 345 ? 3.979 20.173 -20.338 1.00 86.88 345 ASP A C 1
ATOM 2668 O O . ASP A 1 345 ? 3.843 20.338 -21.555 1.00 86.88 345 ASP A O 1
ATOM 2672 N N . ASN A 1 346 ? 3.088 20.660 -19.467 1.00 80.44 346 ASN A N 1
ATOM 2673 C CA . ASN A 1 346 ? 1.920 21.422 -19.880 1.00 80.44 346 ASN A CA 1
ATOM 2674 C C . ASN A 1 346 ? 2.308 22.687 -20.661 1.00 80.44 346 ASN A C 1
ATOM 2676 O O . ASN A 1 346 ? 3.234 23.414 -20.302 1.00 80.44 346 ASN A O 1
ATOM 2680 N N . GLY A 1 347 ? 1.582 22.950 -21.747 1.00 80.00 347 GLY A N 1
ATOM 2681 C CA . GLY A 1 347 ? 1.857 24.069 -22.652 1.00 80.00 347 GLY A CA 1
ATOM 2682 C C . GLY A 1 347 ? 3.045 23.866 -23.603 1.00 80.00 347 GLY A C 1
ATOM 2683 O O . GLY A 1 347 ? 3.326 24.757 -24.395 1.00 80.00 347 GLY A O 1
ATOM 2684 N N . GLN A 1 348 ? 3.745 22.722 -23.571 1.00 82.12 348 GLN A N 1
ATOM 2685 C CA . GLN A 1 348 ? 4.805 22.414 -24.552 1.00 82.12 348 GLN A CA 1
ATOM 2686 C C . GLN A 1 348 ? 4.277 21.695 -25.806 1.00 82.12 348 GLN A C 1
ATOM 2688 O O . GLN A 1 348 ? 4.938 21.658 -26.845 1.00 82.12 348 GLN A O 1
ATOM 2693 N N . LEU A 1 349 ? 3.075 21.126 -25.720 1.00 77.50 349 LEU A N 1
ATOM 2694 C CA . LEU A 1 349 ? 2.525 20.224 -26.735 1.00 77.50 349 LEU A CA 1
ATOM 2695 C C . LEU A 1 349 ? 2.007 20.938 -27.972 1.00 77.50 349 LEU A C 1
ATOM 2697 O O . LEU A 1 349 ? 2.058 20.360 -29.052 1.00 77.50 349 LEU A O 1
ATOM 2701 N N . ASP A 1 350 ? 1.579 22.192 -27.836 1.00 79.69 350 ASP A N 1
ATOM 2702 C CA . ASP A 1 350 ? 1.161 23.005 -28.981 1.00 79.69 350 ASP A CA 1
ATOM 2703 C C . ASP A 1 350 ? 2.319 23.202 -29.976 1.00 79.69 350 ASP A C 1
ATOM 2705 O O . ASP A 1 350 ? 2.094 23.348 -31.175 1.00 79.69 350 ASP A O 1
ATOM 2709 N N . THR A 1 351 ? 3.563 23.152 -29.485 1.00 81.06 351 THR A N 1
ATOM 2710 C CA . THR A 1 351 ? 4.781 23.297 -30.293 1.00 81.06 351 THR A CA 1
ATOM 2711 C C . THR A 1 351 ? 5.357 21.951 -30.739 1.00 81.06 351 THR A C 1
ATOM 2713 O O . THR A 1 351 ? 5.802 21.825 -31.876 1.00 81.06 351 THR A O 1
ATOM 2716 N N . LEU A 1 352 ? 5.397 20.953 -29.849 1.00 83.44 352 LEU A N 1
ATOM 2717 C CA . LEU A 1 352 ? 6.128 19.694 -30.077 1.00 83.44 352 LEU A CA 1
ATOM 2718 C C . LEU A 1 352 ? 5.239 18.519 -30.510 1.00 83.44 352 LEU A C 1
ATOM 2720 O O . LEU A 1 352 ? 5.738 17.560 -31.093 1.00 83.44 352 LEU A O 1
ATOM 2724 N N . GLY A 1 353 ? 3.932 18.597 -30.258 1.00 86.62 353 GLY A N 1
ATOM 2725 C CA . GLY A 1 353 ? 2.963 17.557 -30.589 1.00 86.62 353 GLY A CA 1
ATOM 2726 C C . GLY A 1 353 ? 2.927 16.379 -29.608 1.00 86.62 353 GLY A C 1
ATOM 2727 O O . GLY A 1 353 ? 3.844 16.135 -28.821 1.00 86.62 353 GLY A O 1
ATOM 2728 N N . PHE A 1 354 ? 1.830 15.620 -29.671 1.00 86.88 354 PHE A N 1
ATOM 2729 C CA . PHE A 1 354 ? 1.596 14.455 -28.811 1.00 86.88 354 PHE A CA 1
ATOM 2730 C C . PHE A 1 354 ? 2.494 13.262 -29.153 1.00 86.88 354 PHE A C 1
ATOM 2732 O O . PHE A 1 354 ? 2.880 12.529 -28.247 1.00 86.88 354 PHE A O 1
ATOM 2739 N N . ASP A 1 355 ? 2.878 13.095 -30.422 1.00 89.06 355 ASP A N 1
ATOM 2740 C CA . ASP A 1 355 ? 3.736 11.986 -30.858 1.00 89.06 355 ASP A CA 1
ATOM 2741 C C . ASP A 1 355 ? 5.129 12.073 -30.227 1.00 89.06 355 ASP A C 1
ATOM 2743 O O . ASP A 1 355 ? 5.640 11.087 -29.700 1.00 89.06 355 ASP A O 1
ATOM 2747 N N . GLN A 1 356 ? 5.719 13.272 -30.196 1.00 89.31 356 GLN A N 1
ATOM 2748 C CA . GLN A 1 356 ? 7.018 13.501 -29.564 1.00 89.31 356 GLN A CA 1
ATOM 2749 C C . GLN A 1 356 ? 6.959 13.248 -28.054 1.00 89.31 356 GLN A C 1
ATOM 2751 O O . GLN A 1 356 ? 7.904 12.712 -27.475 1.00 89.31 356 GLN A O 1
ATOM 2756 N N . TYR A 1 357 ? 5.860 13.631 -27.405 1.00 89.94 357 TYR A N 1
ATOM 2757 C CA . TYR A 1 357 ? 5.692 13.424 -25.972 1.00 89.94 357 TYR A CA 1
ATOM 2758 C C . TYR A 1 357 ? 5.477 11.944 -25.635 1.00 89.94 357 TYR A C 1
ATOM 2760 O O . TYR A 1 357 ? 6.160 11.420 -24.756 1.00 89.94 357 TYR A O 1
ATOM 2768 N N . LEU A 1 358 ? 4.637 11.235 -26.399 1.00 90.81 358 LEU A N 1
ATOM 2769 C CA . LEU A 1 358 ? 4.477 9.781 -26.307 1.00 90.81 358 LEU A CA 1
ATOM 2770 C C . LEU A 1 358 ? 5.811 9.055 -26.531 1.00 90.81 358 LEU A C 1
ATOM 2772 O O . LEU A 1 358 ? 6.142 8.128 -25.792 1.00 90.81 358 LEU A O 1
ATOM 2776 N N . PHE A 1 359 ? 6.608 9.510 -27.498 1.00 92.19 359 PHE A N 1
ATOM 2777 C CA . PHE A 1 359 ? 7.930 8.953 -27.751 1.00 92.19 359 PHE A CA 1
ATOM 2778 C C . PHE A 1 359 ? 8.854 9.073 -26.530 1.00 92.19 359 PHE A C 1
ATOM 2780 O O . PHE A 1 359 ? 9.592 8.139 -26.237 1.00 92.19 359 PHE A O 1
ATOM 2787 N N . ARG A 1 360 ? 8.782 10.153 -25.738 1.00 94.06 360 ARG A N 1
ATOM 2788 C CA . ARG A 1 360 ? 9.577 10.254 -24.497 1.00 94.06 360 ARG A CA 1
ATOM 2789 C C . ARG A 1 360 ? 9.195 9.211 -23.447 1.00 94.06 360 ARG A C 1
ATOM 2791 O O . ARG A 1 360 ? 10.085 8.708 -22.761 1.00 94.06 360 ARG A O 1
ATOM 2798 N N . PHE A 1 361 ? 7.912 8.855 -23.344 1.00 94.00 361 PHE A N 1
ATOM 2799 C CA . PHE A 1 361 ? 7.487 7.730 -22.506 1.00 94.00 361 PHE A CA 1
ATOM 2800 C C . PHE A 1 361 ? 8.089 6.419 -23.012 1.00 94.00 361 PHE A C 1
ATOM 2802 O O . PHE A 1 361 ? 8.661 5.670 -22.224 1.00 94.00 361 PHE A O 1
ATOM 2809 N N . GLU A 1 362 ? 8.012 6.161 -24.320 1.00 94.31 362 GLU A N 1
ATOM 2810 C CA . GLU A 1 362 ? 8.601 4.968 -24.935 1.00 94.31 362 GLU A CA 1
ATOM 2811 C C . GLU A 1 362 ? 10.112 4.878 -24.682 1.00 94.31 362 GLU A C 1
ATOM 2813 O O . GLU A 1 362 ? 10.592 3.828 -24.254 1.00 94.31 362 GLU A O 1
ATOM 2818 N N . GLN A 1 363 ? 10.849 5.976 -24.875 1.00 95.75 363 GLN A N 1
ATOM 2819 C CA . GLN A 1 363 ? 12.287 6.035 -24.609 1.00 95.75 363 GLN A CA 1
ATOM 2820 C C . GLN A 1 363 ? 12.615 5.616 -23.175 1.00 95.75 363 GLN A C 1
ATOM 2822 O O . GLN A 1 363 ? 13.451 4.735 -22.964 1.00 95.75 363 GLN A O 1
ATOM 2827 N N . PHE A 1 364 ? 11.920 6.194 -22.194 1.00 97.19 364 PHE A N 1
ATOM 2828 C CA . PHE A 1 364 ? 12.132 5.868 -20.788 1.00 97.19 364 PHE A CA 1
ATOM 2829 C C . PHE A 1 364 ? 11.763 4.413 -20.466 1.00 97.19 364 PHE A C 1
ATOM 2831 O O . PHE A 1 364 ? 12.554 3.696 -19.851 1.00 97.19 364 PHE A O 1
ATOM 2838 N N . ILE A 1 365 ? 10.581 3.959 -20.903 1.00 97.12 365 ILE A N 1
ATOM 2839 C CA . ILE A 1 365 ? 10.072 2.606 -20.635 1.00 97.12 365 ILE A CA 1
ATOM 2840 C C . ILE A 1 365 ? 11.032 1.557 -21.202 1.00 97.12 365 ILE A C 1
ATOM 2842 O O . ILE A 1 365 ? 11.451 0.655 -20.475 1.00 97.12 365 ILE A O 1
ATOM 2846 N N . ARG A 1 366 ? 11.430 1.687 -22.476 1.00 97.00 366 ARG A N 1
ATOM 2847 C CA . ARG A 1 366 ? 12.346 0.737 -23.122 1.00 97.00 366 ARG A CA 1
ATOM 2848 C C . ARG A 1 366 ? 13.731 0.759 -22.492 1.00 97.00 366 ARG A C 1
ATOM 2850 O O . ARG A 1 366 ? 14.336 -0.304 -22.356 1.00 97.00 366 ARG A O 1
ATOM 2857 N N . LYS A 1 367 ? 14.221 1.933 -22.072 1.00 98.06 367 LYS A N 1
ATOM 2858 C CA . LYS A 1 367 ? 15.488 2.039 -21.343 1.00 98.06 367 LYS A CA 1
ATOM 2859 C C . LYS A 1 367 ? 15.433 1.274 -20.024 1.00 98.06 367 LYS A C 1
ATOM 2861 O O . LYS A 1 367 ? 16.265 0.397 -19.797 1.00 98.06 367 LYS A O 1
ATOM 2866 N N . ALA A 1 368 ? 14.441 1.562 -19.188 1.00 98.06 368 ALA A N 1
ATOM 2867 C CA . ALA A 1 368 ? 14.284 0.913 -17.892 1.00 98.06 368 ALA A CA 1
ATOM 2868 C C . ALA A 1 368 ? 14.098 -0.609 -18.038 1.00 98.06 368 ALA A C 1
ATOM 2870 O O . ALA A 1 368 ? 14.765 -1.379 -17.349 1.00 98.06 368 ALA A O 1
ATOM 2871 N N . TRP A 1 369 ? 13.270 -1.058 -18.987 1.00 97.81 369 TRP A N 1
ATOM 2872 C CA . TRP A 1 369 ? 13.105 -2.480 -19.294 1.00 97.81 369 TRP A CA 1
ATOM 2873 C C . TRP A 1 369 ? 14.389 -3.149 -19.769 1.00 97.81 369 TRP A C 1
ATOM 2875 O O . TRP A 1 369 ? 14.710 -4.237 -19.295 1.00 97.81 369 TRP A O 1
ATOM 2885 N N . GLY A 1 370 ? 15.138 -2.516 -20.673 1.00 97.94 370 GLY A N 1
ATOM 2886 C CA . GLY A 1 370 ? 16.400 -3.069 -21.157 1.00 97.94 370 GLY A CA 1
ATOM 2887 C C . GLY A 1 370 ? 17.436 -3.228 -20.048 1.00 97.94 370 GLY A C 1
ATOM 2888 O O . GLY A 1 370 ? 18.188 -4.195 -20.048 1.00 97.94 370 GLY A O 1
ATOM 2889 N N . TYR A 1 371 ? 17.416 -2.357 -19.041 1.00 98.25 371 TYR A N 1
ATOM 2890 C CA . TYR A 1 371 ? 18.228 -2.508 -17.832 1.00 98.25 371 TYR A CA 1
ATOM 2891 C C . TYR A 1 371 ? 17.617 -3.435 -16.764 1.00 98.25 371 TYR A C 1
ATOM 2893 O O . TYR A 1 371 ? 18.197 -3.612 -15.695 1.00 98.25 371 TYR A O 1
ATOM 2901 N N . GLY A 1 372 ? 16.482 -4.077 -17.050 1.00 96.88 372 GLY A N 1
ATOM 2902 C CA . GLY A 1 372 ? 15.878 -5.108 -16.206 1.00 96.88 372 GLY A CA 1
ATOM 2903 C C . GLY A 1 372 ? 14.845 -4.613 -15.191 1.00 96.88 372 GLY A C 1
ATOM 2904 O O . GLY A 1 372 ? 14.332 -5.431 -14.427 1.00 96.88 372 GLY A O 1
ATOM 2905 N N . CYS A 1 373 ? 14.499 -3.324 -15.180 1.00 97.75 373 CYS A N 1
ATOM 2906 C CA . CYS A 1 373 ? 13.463 -2.796 -14.293 1.00 97.75 373 CYS A CA 1
ATOM 2907 C C . CYS A 1 373 ? 12.074 -3.281 -14.727 1.00 97.75 373 CYS A C 1
ATOM 2909 O O . CYS A 1 373 ? 11.774 -3.309 -15.918 1.00 97.75 373 CYS A O 1
ATOM 2911 N N . ALA A 1 374 ? 11.167 -3.543 -13.785 1.00 97.56 374 ALA A N 1
ATOM 2912 C CA . ALA A 1 374 ? 9.734 -3.434 -14.074 1.00 97.56 374 ALA A CA 1
ATOM 2913 C C . ALA A 1 374 ? 9.301 -1.963 -13.970 1.00 97.56 374 ALA A C 1
ATOM 2915 O O . ALA A 1 374 ? 9.787 -1.242 -13.101 1.00 97.56 374 ALA A O 1
ATOM 2916 N N . VAL A 1 375 ? 8.396 -1.503 -14.837 1.00 97.56 375 VAL A N 1
ATOM 2917 C CA . VAL A 1 375 ? 8.045 -0.074 -14.934 1.00 97.56 375 VAL A CA 1
ATOM 2918 C C . VAL A 1 375 ? 6.612 0.178 -14.477 1.00 97.56 375 VAL A C 1
ATOM 2920 O O . VAL A 1 375 ? 5.697 -0.561 -14.842 1.00 97.56 375 VAL A O 1
ATOM 2923 N N . CYS A 1 376 ? 6.427 1.242 -13.694 1.00 97.06 376 CYS A N 1
ATOM 2924 C CA . CYS A 1 376 ? 5.120 1.798 -13.349 1.00 97.06 376 CYS A CA 1
ATOM 2925 C C . CYS A 1 376 ? 5.070 3.273 -13.749 1.00 97.06 376 CYS A C 1
ATOM 2927 O O . CYS A 1 376 ? 5.936 4.053 -13.356 1.00 97.06 376 CYS A O 1
ATOM 2929 N N . VAL A 1 377 ? 4.039 3.680 -14.478 1.00 95.38 377 VAL A N 1
ATOM 2930 C CA . VAL A 1 377 ? 3.765 5.099 -14.731 1.00 95.38 377 VAL A CA 1
ATOM 2931 C C . VAL A 1 377 ? 2.819 5.610 -13.655 1.00 95.38 377 VAL A C 1
ATOM 2933 O O . VAL A 1 377 ? 1.901 4.912 -13.230 1.00 95.38 377 VAL A O 1
ATOM 2936 N N . VAL A 1 378 ? 3.074 6.814 -13.165 1.00 95.06 378 VAL A N 1
ATOM 2937 C CA . VAL A 1 378 ? 2.370 7.405 -12.036 1.00 95.06 378 VAL A CA 1
ATOM 2938 C C . VAL A 1 378 ? 1.748 8.719 -12.472 1.00 95.06 378 VAL A C 1
ATOM 2940 O O . VAL A 1 378 ? 2.454 9.631 -12.896 1.00 95.06 378 VAL A O 1
ATOM 2943 N N . SER A 1 379 ? 0.442 8.849 -12.274 1.00 90.62 379 SER A N 1
ATOM 2944 C CA . SER A 1 379 ? -0.253 10.114 -12.508 1.00 90.62 379 SER A CA 1
ATOM 2945 C C . SER A 1 379 ? -0.493 10.839 -11.203 1.00 90.62 379 SER A C 1
ATOM 2947 O O . SER A 1 379 ? -1.176 10.321 -10.319 1.00 90.62 379 SER A O 1
ATOM 2949 N N . MET A 1 380 ? 0.079 12.040 -11.090 1.00 89.56 380 MET A N 1
ATOM 2950 C CA . MET A 1 380 ? -0.005 12.852 -9.875 1.00 89.56 380 MET A CA 1
ATOM 2951 C C . MET A 1 380 ? -1.215 13.757 -9.843 1.00 89.56 380 MET A C 1
ATOM 2953 O O . MET A 1 380 ? -2.053 13.606 -8.968 1.00 89.56 380 MET A O 1
ATOM 2957 N N . ASN A 1 381 ? -1.290 14.735 -10.738 1.00 84.62 381 ASN A N 1
ATOM 2958 C CA . ASN A 1 381 ? -2.183 15.864 -10.537 1.00 84.62 381 ASN A CA 1
ATOM 2959 C C . ASN A 1 381 ? -2.962 16.170 -11.816 1.00 84.62 381 ASN A C 1
ATOM 2961 O O . ASN A 1 381 ? -2.382 16.406 -12.871 1.00 84.62 381 ASN A O 1
ATOM 2965 N N . GLN A 1 382 ? -4.289 16.167 -11.699 1.00 82.19 382 GLN A N 1
ATOM 2966 C CA . GLN A 1 382 ? -5.226 16.510 -12.772 1.00 82.19 382 GLN A CA 1
ATOM 2967 C C . GLN A 1 382 ? -6.194 17.626 -12.348 1.00 82.19 382 GLN A C 1
ATOM 2969 O O . GLN A 1 382 ? -7.261 17.793 -12.935 1.00 82.19 382 GLN A O 1
ATOM 2974 N N . ASN A 1 383 ? -5.832 18.418 -11.332 1.00 82.88 383 ASN A N 1
ATOM 2975 C CA . ASN A 1 383 ? -6.676 19.511 -10.846 1.00 82.88 383 ASN A CA 1
ATOM 2976 C C . ASN A 1 383 ? -6.877 20.616 -11.906 1.00 82.88 383 ASN A C 1
ATOM 2978 O O . ASN A 1 383 ? -7.859 21.354 -11.843 1.00 82.88 383 ASN A O 1
ATOM 2982 N N . GLY A 1 384 ? -5.975 20.717 -12.889 1.00 82.44 384 GLY A N 1
ATOM 2983 C CA . GLY A 1 384 ? -6.120 21.557 -14.077 1.00 82.44 384 GLY A CA 1
ATOM 2984 C C . GLY A 1 384 ? -6.723 20.791 -15.260 1.00 82.44 384 GLY A C 1
ATOM 2985 O O . GLY A 1 384 ? -6.306 19.675 -15.565 1.00 82.44 384 GLY A O 1
ATOM 2986 N N . SER A 1 385 ? -7.663 21.411 -15.981 1.00 82.31 385 SER A N 1
ATOM 2987 C CA . SER A 1 385 ? -8.340 20.788 -17.133 1.00 82.31 385 SER A CA 1
ATOM 2988 C C . SER A 1 385 ? -7.383 20.390 -18.262 1.00 82.31 385 SER A C 1
ATOM 2990 O O . SER A 1 385 ? -7.576 19.349 -18.886 1.00 82.31 385 SER A O 1
ATOM 2992 N N . GLN A 1 386 ? -6.332 21.181 -18.500 1.00 83.56 386 GLN A N 1
ATOM 2993 C CA . GLN A 1 386 ? -5.302 20.870 -19.495 1.00 83.56 386 GLN A CA 1
ATOM 2994 C C . GLN A 1 386 ? -4.473 19.641 -19.100 1.00 83.56 386 GLN A C 1
ATOM 2996 O O . GLN A 1 386 ? -4.251 18.772 -19.937 1.00 83.56 386 GLN A O 1
ATOM 3001 N N . TRP A 1 387 ? -4.094 19.511 -17.823 1.00 83.38 387 TRP A N 1
ATOM 3002 C CA . TRP A 1 387 ? -3.391 18.325 -17.317 1.00 83.38 387 TRP A CA 1
ATOM 3003 C C . TRP A 1 387 ? -4.253 17.067 -17.413 1.00 83.38 387 TRP A C 1
ATOM 3005 O O . TRP A 1 387 ? -3.777 16.024 -17.856 1.00 83.38 387 TRP A O 1
ATOM 3015 N N . ALA A 1 388 ? -5.537 17.171 -17.057 1.00 81.88 388 ALA A N 1
ATOM 3016 C CA . ALA A 1 388 ? -6.481 16.065 -17.179 1.00 81.88 388 ALA A CA 1
ATOM 3017 C C . ALA A 1 388 ? -6.627 15.595 -18.638 1.00 81.88 388 ALA A C 1
ATOM 3019 O O . ALA A 1 388 ? -6.574 14.395 -18.911 1.00 81.88 388 ALA A O 1
ATOM 3020 N N . ALA A 1 389 ? -6.768 16.536 -19.579 1.00 82.56 389 ALA A N 1
ATOM 3021 C CA . ALA A 1 389 ? -6.864 16.234 -21.005 1.00 82.56 389 ALA A CA 1
ATOM 3022 C C . ALA A 1 389 ? -5.563 15.633 -21.564 1.00 82.56 389 ALA A C 1
ATOM 3024 O O . ALA A 1 389 ? -5.617 14.668 -22.329 1.00 82.56 389 ALA A O 1
ATOM 3025 N N . LEU A 1 390 ? -4.407 16.161 -21.148 1.00 79.62 390 LEU A N 1
ATOM 3026 C CA . LEU A 1 390 ? -3.097 15.638 -21.519 1.00 79.62 390 LEU A CA 1
ATOM 3027 C C . LEU A 1 390 ? -2.943 14.175 -21.095 1.00 79.62 390 LEU A C 1
ATOM 3029 O O . LEU A 1 390 ? -2.733 13.302 -21.934 1.00 79.62 390 LEU A O 1
ATOM 3033 N N . GLU A 1 391 ? -3.115 13.889 -19.812 1.00 79.75 391 GLU A N 1
ATOM 3034 C CA . GLU A 1 391 ? -3.010 12.531 -19.280 1.00 79.75 391 GLU A CA 1
ATOM 3035 C C . GLU A 1 391 ? -3.985 11.570 -19.984 1.00 79.75 391 GLU A C 1
ATOM 3037 O O . GLU A 1 391 ? -3.598 10.483 -20.419 1.00 79.75 391 GLU A O 1
ATOM 3042 N N . ALA A 1 392 ? -5.240 11.987 -20.193 1.00 80.94 392 ALA A N 1
ATOM 3043 C CA . ALA A 1 392 ? -6.241 11.179 -20.891 1.00 80.94 392 ALA A CA 1
ATOM 3044 C C . ALA A 1 392 ? -5.865 10.858 -22.351 1.00 80.94 392 ALA A C 1
ATOM 3046 O O . ALA A 1 392 ? -6.258 9.808 -22.866 1.00 80.94 392 ALA A O 1
ATOM 3047 N N . SER A 1 393 ? -5.101 11.731 -23.016 1.00 80.44 393 SER A N 1
ATOM 3048 C CA . SER A 1 393 ? -4.680 11.539 -24.410 1.00 80.44 393 SER A CA 1
ATOM 3049 C C . SER A 1 393 ? -3.577 10.487 -24.586 1.00 80.44 393 SER A C 1
ATOM 3051 O O . SER A 1 393 ? -3.468 9.892 -25.658 1.00 80.44 393 SER A O 1
ATOM 3053 N N . ILE A 1 394 ? -2.795 10.209 -23.536 1.00 82.88 394 ILE A N 1
ATOM 3054 C CA . ILE A 1 394 ? -1.578 9.384 -23.627 1.00 82.88 394 ILE A CA 1
ATOM 3055 C C . ILE A 1 394 ? -1.699 8.074 -22.862 1.00 82.88 394 ILE A C 1
ATOM 3057 O O . ILE A 1 394 ? -1.296 7.039 -23.394 1.00 82.88 394 ILE A O 1
ATOM 3061 N N . LYS A 1 395 ? -2.302 8.080 -21.664 1.00 80.12 395 LYS A N 1
ATOM 3062 C CA . LYS A 1 395 ? -2.423 6.899 -20.787 1.00 80.12 395 LYS A CA 1
ATOM 3063 C C . LYS A 1 395 ? -2.889 5.652 -21.534 1.00 80.12 395 LYS A C 1
ATOM 3065 O O . LYS A 1 395 ? -2.168 4.662 -21.616 1.00 80.12 395 LYS A O 1
ATOM 3070 N N . LYS A 1 396 ? -4.056 5.739 -22.181 1.00 79.19 396 LYS A N 1
ATOM 3071 C CA . LYS A 1 396 ? -4.661 4.614 -22.911 1.00 79.19 396 LYS A CA 1
ATOM 3072 C C . LYS A 1 396 ? -3.809 4.148 -24.094 1.00 79.19 396 LYS A C 1
ATOM 3074 O O . LYS A 1 396 ? -3.874 2.988 -24.500 1.00 79.19 396 LYS A O 1
ATOM 3079 N N . HIS A 1 397 ? -3.020 5.052 -24.674 1.00 84.62 397 HIS A N 1
ATOM 3080 C CA . HIS A 1 397 ? -2.103 4.702 -25.748 1.00 84.62 397 HIS A CA 1
ATOM 3081 C C . HIS A 1 397 ? -0.907 3.906 -25.213 1.00 84.62 397 HIS A C 1
ATOM 3083 O O . HIS A 1 397 ? -0.575 2.872 -25.790 1.00 84.62 397 HIS A O 1
ATOM 3089 N N . ILE A 1 398 ? -0.312 4.339 -24.096 1.00 87.62 398 ILE A N 1
ATOM 3090 C CA . ILE A 1 398 ? 0.770 3.613 -23.418 1.00 87.62 398 ILE A CA 1
ATOM 3091 C C . ILE A 1 398 ? 0.288 2.227 -22.985 1.00 87.62 398 ILE A C 1
ATOM 3093 O O . ILE A 1 398 ? 0.953 1.253 -23.306 1.00 87.62 398 ILE A O 1
ATOM 3097 N N . GLU A 1 399 ? -0.880 2.109 -22.346 1.00 85.25 399 GLU A N 1
ATOM 3098 C CA . GLU A 1 399 ? -1.451 0.810 -21.940 1.00 85.25 399 GLU A CA 1
ATOM 3099 C C . GLU A 1 399 ? -1.576 -0.167 -23.119 1.00 85.25 399 GLU A C 1
ATOM 3101 O O . GLU A 1 399 ? -1.321 -1.363 -22.987 1.00 85.25 399 GLU A O 1
ATOM 3106 N N . ARG A 1 400 ? -1.945 0.347 -24.300 1.00 85.75 400 ARG A N 1
ATOM 3107 C CA . ARG A 1 400 ? -2.075 -0.454 -25.522 1.00 85.75 400 ARG A CA 1
ATOM 3108 C C . ARG A 1 400 ? -0.722 -0.890 -26.088 1.00 85.75 400 ARG A C 1
ATOM 3110 O O . ARG A 1 400 ? -0.623 -2.006 -26.592 1.00 85.75 400 ARG A O 1
ATOM 3117 N N . LEU A 1 401 ? 0.280 -0.011 -26.075 1.00 86.69 401 LEU A N 1
ATOM 3118 C CA . LEU A 1 401 ? 1.607 -0.296 -26.635 1.00 86.69 401 LEU A CA 1
ATOM 3119 C C . LEU A 1 401 ? 2.495 -1.102 -25.680 1.00 86.69 401 LEU A C 1
ATOM 3121 O O . LEU A 1 401 ? 3.321 -1.893 -26.130 1.00 86.69 401 LEU A O 1
ATOM 3125 N N . PHE A 1 402 ? 2.311 -0.919 -24.376 1.00 91.81 402 PHE A N 1
ATOM 3126 C CA . PHE A 1 402 ? 3.166 -1.452 -23.325 1.00 91.81 402 PHE A CA 1
ATOM 3127 C C . PHE A 1 402 ? 2.323 -2.161 -22.252 1.00 91.81 402 PHE A C 1
ATOM 3129 O O . PHE A 1 402 ? 2.256 -1.703 -21.114 1.00 91.81 402 PHE A O 1
ATOM 3136 N N . PRO A 1 403 ? 1.695 -3.308 -22.568 1.00 88.62 403 PRO A N 1
ATOM 3137 C CA . PRO A 1 403 ? 0.760 -3.983 -21.659 1.00 88.62 403 PRO A CA 1
ATOM 3138 C C . PRO A 1 403 ? 1.393 -4.497 -20.352 1.00 88.62 403 PRO A C 1
ATOM 3140 O O . PRO A 1 403 ? 0.674 -4.836 -19.417 1.00 88.62 403 PRO A O 1
ATOM 3143 N N . ALA A 1 404 ? 2.727 -4.575 -20.275 1.00 90.62 404 ALA A N 1
ATOM 3144 C CA . ALA A 1 404 ? 3.465 -4.928 -19.059 1.00 90.62 404 ALA A CA 1
ATOM 3145 C C . ALA A 1 404 ? 3.780 -3.718 -18.148 1.00 90.62 404 ALA A C 1
ATOM 3147 O O . ALA A 1 404 ? 4.350 -3.902 -17.070 1.00 90.62 404 ALA A O 1
ATOM 3148 N N . VAL A 1 405 ? 3.429 -2.493 -18.562 1.00 94.19 405 VAL A N 1
ATOM 3149 C CA . VAL A 1 405 ? 3.542 -1.277 -17.742 1.00 94.19 405 VAL A CA 1
ATOM 3150 C C . VAL A 1 405 ? 2.256 -1.083 -16.949 1.00 94.19 405 VAL A C 1
ATOM 3152 O O . VAL A 1 405 ? 1.170 -0.996 -17.516 1.00 94.19 405 VAL A O 1
ATOM 3155 N N . GLU A 1 406 ? 2.382 -0.989 -15.628 1.00 91.44 406 GLU A N 1
ATOM 3156 C CA . GLU A 1 406 ? 1.262 -0.647 -14.746 1.00 91.44 406 GLU A CA 1
ATOM 3157 C C . GLU A 1 406 ? 1.108 0.866 -14.587 1.00 91.44 406 GLU A C 1
ATOM 3159 O O . GLU A 1 406 ? 2.088 1.614 -14.630 1.00 91.44 406 GLU A O 1
ATOM 3164 N N . PHE A 1 407 ? -0.128 1.302 -14.343 1.00 92.12 407 PHE A N 1
ATOM 3165 C CA . PHE A 1 407 ? -0.452 2.677 -13.983 1.00 92.12 407 PHE A CA 1
ATOM 3166 C C . PHE A 1 407 ? -0.865 2.769 -12.516 1.00 92.12 407 PHE A C 1
ATOM 3168 O O . PHE A 1 407 ? -1.801 2.102 -12.073 1.00 92.12 407 PHE A O 1
ATOM 3175 N N . LEU A 1 408 ? -0.192 3.645 -11.772 1.00 94.75 408 LEU A N 1
ATOM 3176 C CA . LEU A 1 408 ? -0.614 4.088 -10.451 1.00 94.75 408 LEU A CA 1
ATOM 3177 C C . LEU A 1 408 ? -1.260 5.466 -10.588 1.00 94.75 408 LEU A C 1
ATOM 3179 O O . LEU A 1 408 ? -0.578 6.492 -10.625 1.00 94.75 408 LEU A O 1
ATOM 3183 N N . ASP A 1 409 ? -2.585 5.489 -10.680 1.00 92.06 409 ASP A N 1
ATOM 3184 C CA . ASP A 1 409 ? -3.322 6.744 -10.776 1.00 92.06 409 ASP A CA 1
ATOM 3185 C C . ASP A 1 409 ? -3.617 7.311 -9.381 1.00 92.06 409 ASP A C 1
ATOM 3187 O O . ASP A 1 409 ? -4.484 6.802 -8.669 1.00 92.06 409 ASP A O 1
ATOM 3191 N N . LEU A 1 410 ? -2.893 8.361 -8.976 1.00 94.50 410 LEU A N 1
ATOM 3192 C CA . LEU A 1 410 ? -3.191 9.100 -7.742 1.00 94.50 410 LEU A CA 1
ATOM 3193 C C . LEU A 1 410 ? -3.911 10.423 -8.018 1.00 94.50 410 LEU A C 1
ATOM 3195 O O . LEU A 1 410 ? -4.213 11.148 -7.072 1.00 94.50 410 LEU A O 1
ATOM 3199 N N . SER A 1 411 ? -4.232 10.734 -9.275 1.00 90.25 411 SER A N 1
ATOM 3200 C CA . SER A 1 411 ? -4.838 12.018 -9.626 1.00 90.25 411 SER A CA 1
ATOM 3201 C C . SER A 1 411 ? -6.215 12.216 -9.001 1.00 90.25 411 SER A C 1
ATOM 3203 O O . SER A 1 411 ? -6.496 13.287 -8.462 1.00 90.25 411 SER A O 1
ATOM 3205 N N . GLN A 1 412 ? -7.043 11.170 -8.974 1.00 89.69 412 GLN A N 1
ATOM 3206 C CA . GLN A 1 412 ? -8.331 11.205 -8.286 1.00 89.69 412 GLN A CA 1
ATOM 3207 C C . GLN A 1 412 ? -8.166 11.407 -6.764 1.00 89.69 412 GLN A C 1
ATOM 3209 O O . GLN A 1 412 ? -8.770 12.344 -6.243 1.00 89.69 412 GLN A O 1
ATOM 3214 N N . PRO A 1 413 ? -7.333 10.627 -6.046 1.00 92.31 413 PRO A N 1
ATOM 3215 C CA . PRO A 1 413 ? -7.022 10.874 -4.634 1.00 92.31 413 PRO A CA 1
ATOM 3216 C C . PRO A 1 413 ? -6.506 12.283 -4.338 1.00 92.31 413 PRO A C 1
ATOM 3218 O O . PRO A 1 413 ? -6.891 12.875 -3.332 1.00 92.31 413 PRO A O 1
ATOM 3221 N N . VAL A 1 414 ? -5.667 12.844 -5.212 1.00 92.38 414 VAL A N 1
ATOM 3222 C CA . VAL A 1 414 ? -5.199 14.234 -5.101 1.00 92.38 414 VAL A CA 1
ATOM 3223 C C . VAL A 1 414 ? -6.373 15.196 -5.201 1.00 92.38 414 VAL A C 1
ATOM 3225 O O . VAL A 1 414 ? -6.543 16.049 -4.333 1.00 92.38 414 VAL A O 1
ATOM 3228 N N . THR A 1 415 ? -7.236 15.042 -6.203 1.00 89.81 415 THR A N 1
ATOM 3229 C CA . THR A 1 415 ? -8.440 15.868 -6.335 1.00 89.81 415 THR A CA 1
ATOM 3230 C C . THR A 1 415 ? -9.380 15.724 -5.131 1.00 89.81 415 THR A C 1
ATOM 3232 O O . THR A 1 415 ? -9.913 16.721 -4.641 1.00 89.81 415 THR A O 1
ATOM 3235 N N . GLU A 1 416 ? -9.584 14.510 -4.623 1.00 88.50 416 GLU A N 1
ATOM 3236 C CA . GLU A 1 416 ? -10.436 14.236 -3.459 1.00 88.50 416 GLU A CA 1
ATOM 3237 C C . GLU A 1 416 ? -9.866 14.810 -2.161 1.00 88.50 416 GLU A C 1
ATOM 3239 O O . GLU A 1 416 ? -10.636 15.294 -1.333 1.00 88.50 416 GLU A O 1
ATOM 3244 N N . MET A 1 417 ? -8.540 14.818 -2.002 1.00 89.75 417 MET A N 1
ATOM 3245 C CA . MET A 1 417 ? -7.860 15.460 -0.876 1.00 89.75 417 MET A CA 1
ATOM 3246 C C . MET A 1 417 ? -8.189 16.956 -0.803 1.00 89.75 417 MET A C 1
ATOM 3248 O O . MET A 1 417 ? -8.427 17.465 0.286 1.00 89.75 417 MET A O 1
ATOM 3252 N N . TYR A 1 418 ? -8.256 17.650 -1.946 1.00 88.31 418 TYR A N 1
ATOM 3253 C CA . TYR A 1 418 ? -8.622 19.072 -1.994 1.00 88.31 418 TYR A CA 1
ATOM 3254 C C . TYR A 1 418 ? -10.132 19.327 -1.878 1.00 88.31 418 TYR A C 1
ATOM 3256 O O . TYR A 1 418 ? -10.534 20.368 -1.360 1.00 88.31 418 TYR A O 1
ATOM 3264 N N . ARG A 1 419 ? -10.979 18.417 -2.379 1.00 87.19 419 ARG A N 1
ATOM 3265 C CA . ARG A 1 419 ? -12.448 18.582 -2.368 1.00 87.19 419 ARG A CA 1
ATOM 3266 C C . ARG A 1 419 ? -13.089 18.222 -1.035 1.00 87.19 419 ARG A C 1
ATOM 3268 O O . ARG A 1 419 ? -14.100 18.815 -0.673 1.00 87.19 419 ARG A O 1
ATOM 3275 N N . ASP A 1 420 ? -12.526 17.246 -0.338 1.00 87.88 420 ASP A N 1
ATOM 3276 C CA . ASP A 1 420 ? -13.006 16.781 0.955 1.00 87.88 420 ASP A CA 1
ATOM 3277 C C . ASP A 1 420 ? -11.821 16.675 1.918 1.00 87.88 420 ASP A C 1
ATOM 3279 O O . ASP A 1 420 ? -11.098 15.676 1.967 1.00 87.88 420 ASP A O 1
ATOM 3283 N N . LEU A 1 421 ? -11.640 17.748 2.685 1.00 84.75 421 LEU A N 1
ATOM 3284 C CA . LEU A 1 421 ? -10.551 17.908 3.643 1.00 84.75 421 LEU A CA 1
ATOM 3285 C C . LEU A 1 421 ? -10.706 16.998 4.869 1.00 84.75 421 LEU A C 1
ATOM 3287 O O . LEU A 1 421 ? -9.759 16.826 5.637 1.00 84.75 421 LEU A O 1
ATOM 3291 N N . GLY A 1 422 ? -11.891 16.421 5.090 1.00 85.12 422 GLY A N 1
ATOM 3292 C CA . GLY A 1 422 ? -12.191 15.711 6.322 1.00 85.12 422 GLY A CA 1
ATOM 3293 C C . GLY A 1 422 ? -11.974 16.583 7.565 1.00 85.12 422 GLY A C 1
ATOM 3294 O O . GLY A 1 422 ? -12.563 17.650 7.696 1.00 85.12 422 GLY A O 1
ATOM 3295 N N . SER A 1 423 ? -11.107 16.133 8.478 1.00 81.19 423 SER A N 1
ATOM 3296 C CA . SER A 1 423 ? -10.732 16.870 9.695 1.00 81.19 423 SER A CA 1
ATOM 3297 C C . SER A 1 423 ? -9.614 17.906 9.498 1.00 81.19 423 SER A C 1
ATOM 3299 O O . SER A 1 423 ? -9.111 18.441 10.484 1.00 81.19 423 SER A O 1
ATOM 3301 N N . TYR A 1 424 ? -9.134 18.099 8.270 1.00 86.31 424 TYR A N 1
ATOM 3302 C CA . TYR A 1 424 ? -8.019 18.993 7.963 1.00 86.31 424 TYR A CA 1
ATOM 3303 C C . TYR A 1 424 ? -8.498 20.349 7.456 1.00 86.31 424 TYR A C 1
ATOM 3305 O O . TYR A 1 424 ? -9.647 20.520 7.050 1.00 86.31 424 TYR A O 1
ATOM 3313 N N . THR A 1 425 ? -7.593 21.318 7.444 1.00 89.62 425 THR A N 1
ATOM 3314 C CA . THR A 1 425 ? -7.797 22.605 6.782 1.00 89.62 425 THR A CA 1
ATOM 3315 C C . THR A 1 425 ? -7.132 22.615 5.407 1.00 89.62 425 THR A C 1
ATOM 3317 O O . THR A 1 425 ? -6.249 21.809 5.113 1.00 89.62 425 THR A O 1
ATOM 3320 N N . LEU A 1 426 ? -7.522 23.568 4.555 1.00 89.06 426 LEU A N 1
ATOM 3321 C CA . LEU A 1 426 ? -6.832 23.782 3.281 1.00 89.06 426 LEU A CA 1
ATOM 3322 C C . LEU A 1 426 ? -5.362 24.173 3.507 1.00 89.06 426 LEU A C 1
ATOM 3324 O O . LEU A 1 426 ? -4.502 23.838 2.698 1.00 89.06 426 LEU A O 1
ATOM 3328 N N . GLU A 1 427 ? -5.071 24.861 4.613 1.00 91.12 427 GLU A N 1
ATOM 3329 C CA . GLU A 1 427 ? -3.709 25.221 4.999 1.00 91.12 427 GLU A CA 1
ATOM 3330 C C . GLU A 1 427 ? -2.842 23.974 5.202 1.00 91.12 427 GLU A C 1
ATOM 3332 O O . GLU A 1 427 ? -1.742 23.907 4.655 1.00 91.12 427 GLU A O 1
ATOM 3337 N N . ASP A 1 428 ? -3.367 22.964 5.899 1.00 90.12 428 ASP A N 1
ATOM 3338 C CA . ASP A 1 428 ? -2.625 21.738 6.206 1.00 90.12 428 ASP A CA 1
ATOM 3339 C C . ASP A 1 428 ? -2.177 20.981 4.948 1.00 90.12 428 ASP A C 1
ATOM 3341 O O . ASP A 1 428 ? -1.128 20.336 4.963 1.00 90.12 428 ASP A O 1
ATOM 3345 N N . ILE A 1 429 ? -2.957 21.048 3.861 1.00 91.56 429 ILE A N 1
ATOM 3346 C CA . ILE A 1 429 ? -2.711 20.273 2.633 1.00 91.56 429 ILE A CA 1
ATOM 3347 C C . ILE A 1 429 ? -2.108 21.081 1.476 1.00 91.56 429 ILE A C 1
ATOM 3349 O O . ILE A 1 429 ? -1.484 20.485 0.598 1.00 91.56 429 ILE A O 1
ATOM 3353 N N . ALA A 1 430 ? -2.266 22.407 1.460 1.00 90.69 430 ALA A N 1
ATOM 3354 C CA . ALA A 1 430 ? -1.960 23.242 0.293 1.00 90.69 430 ALA A CA 1
ATOM 3355 C C . ALA A 1 430 ? -1.051 24.442 0.588 1.00 90.69 430 ALA A C 1
ATOM 3357 O O . ALA A 1 430 ? -0.587 25.090 -0.350 1.00 90.69 430 ALA A O 1
ATOM 3358 N N . ARG A 1 431 ? -0.819 24.801 1.860 1.00 93.06 431 ARG A N 1
ATOM 3359 C CA . ARG A 1 431 ? 0.008 25.971 2.174 1.00 93.06 431 ARG A CA 1
ATOM 3360 C C . ARG A 1 431 ? 1.488 25.625 2.106 1.00 93.06 431 ARG A C 1
ATOM 3362 O O . ARG A 1 431 ? 1.985 24.794 2.866 1.00 93.06 431 ARG A O 1
ATOM 3369 N N . ARG A 1 432 ? 2.221 26.340 1.255 1.00 91.12 432 ARG A N 1
ATOM 3370 C CA . ARG A 1 432 ? 3.674 26.219 1.154 1.00 91.12 432 ARG A CA 1
ATOM 3371 C C . ARG A 1 432 ? 4.330 26.662 2.468 1.00 91.12 432 ARG A C 1
ATOM 3373 O O . ARG A 1 432 ? 4.107 27.794 2.913 1.00 91.12 432 ARG A O 1
ATOM 3380 N N . PRO A 1 433 ? 5.171 25.817 3.092 1.00 88.44 433 PRO A N 1
ATOM 3381 C CA . PRO A 1 433 ? 5.871 26.180 4.322 1.00 88.44 433 PRO A CA 1
ATOM 3382 C C . PRO A 1 433 ? 6.844 27.353 4.154 1.00 88.44 433 PRO A C 1
ATOM 3384 O O . PRO A 1 433 ? 7.130 28.045 5.125 1.00 88.44 433 PRO A O 1
ATOM 3387 N N . THR A 1 434 ? 7.352 27.575 2.939 1.00 86.62 434 THR A N 1
ATOM 3388 C CA . THR A 1 434 ? 8.406 28.556 2.646 1.00 86.62 434 THR A CA 1
ATOM 3389 C C . THR A 1 434 ? 7.916 30.000 2.623 1.00 86.62 434 THR A C 1
ATOM 3391 O O . THR A 1 434 ? 8.619 30.881 3.104 1.00 86.62 434 THR A O 1
ATOM 3394 N N . ASP A 1 435 ? 6.737 30.253 2.050 1.00 90.19 435 ASP A N 1
ATOM 3395 C CA . ASP A 1 435 ? 6.222 31.611 1.816 1.00 90.19 435 ASP A CA 1
ATOM 3396 C C . ASP A 1 435 ? 4.758 31.809 2.245 1.00 90.19 435 ASP A C 1
ATOM 3398 O O . ASP A 1 435 ? 4.230 32.914 2.150 1.00 90.19 435 ASP A O 1
ATOM 3402 N N . GLY A 1 436 ? 4.091 30.759 2.734 1.00 90.62 436 GLY A N 1
ATOM 3403 C CA . GLY A 1 436 ? 2.710 30.829 3.208 1.00 90.62 436 GLY A CA 1
ATOM 3404 C C . GLY A 1 436 ? 1.651 30.918 2.108 1.00 90.62 436 GLY A C 1
ATOM 3405 O O . GLY A 1 436 ? 0.468 31.026 2.425 1.00 90.62 436 GLY A O 1
ATOM 3406 N N . THR A 1 437 ? 2.033 30.852 0.835 1.00 93.94 437 THR A N 1
ATOM 3407 C CA . THR A 1 437 ? 1.074 30.874 -0.277 1.00 93.94 437 THR A CA 1
ATOM 3408 C C . THR A 1 437 ? 0.400 29.514 -0.468 1.00 93.94 437 THR A C 1
ATOM 3410 O O . THR A 1 437 ? 0.949 28.472 -0.106 1.00 93.94 437 THR A O 1
ATOM 3413 N N . PHE A 1 438 ? -0.801 29.522 -1.042 1.00 91.81 438 PHE A N 1
ATOM 3414 C CA . PHE A 1 438 ? -1.553 28.308 -1.351 1.00 91.81 438 PHE A CA 1
ATOM 3415 C C . PHE A 1 438 ? -1.206 27.798 -2.749 1.00 91.81 438 PHE A C 1
ATOM 3417 O O . PHE A 1 438 ? -1.220 28.564 -3.711 1.00 91.81 438 PHE A O 1
ATOM 3424 N N . ASP A 1 439 ? -0.933 26.500 -2.844 1.00 89.75 439 ASP A N 1
ATOM 3425 C CA . ASP A 1 439 ? -0.534 25.815 -4.068 1.00 89.75 439 ASP A CA 1
ATOM 3426 C C . ASP A 1 439 ? -1.357 24.524 -4.238 1.00 89.75 439 ASP A C 1
ATOM 3428 O O . ASP A 1 439 ? -1.405 23.655 -3.366 1.00 89.75 439 ASP A O 1
ATOM 3432 N N . SER A 1 440 ? -2.067 24.416 -5.362 1.00 87.00 440 SER A N 1
ATOM 3433 C CA . SER A 1 440 ? -2.864 23.234 -5.725 1.00 87.00 440 SER A CA 1
ATOM 3434 C C . SER A 1 440 ? -2.105 22.239 -6.612 1.00 87.00 440 SER A C 1
ATOM 3436 O O . SER A 1 440 ? -2.655 21.200 -7.000 1.00 87.00 440 SER A O 1
ATOM 3438 N N . THR A 1 441 ? -0.854 22.567 -6.944 1.00 89.12 441 THR A N 1
ATOM 3439 C CA . THR A 1 441 ? 0.092 21.745 -7.703 1.00 89.12 441 THR A CA 1
ATOM 3440 C C . THR A 1 441 ? 1.010 20.993 -6.751 1.00 89.12 441 THR A C 1
ATOM 3442 O O . THR A 1 441 ? 1.097 19.769 -6.825 1.00 89.12 441 THR A O 1
ATOM 3445 N N . HIS A 1 442 ? 1.660 21.735 -5.851 1.00 91.69 442 HIS A N 1
ATOM 3446 C CA . HIS A 1 442 ? 2.632 21.231 -4.885 1.00 91.69 442 HIS A CA 1
ATOM 3447 C C . HIS A 1 442 ? 1.992 21.091 -3.508 1.00 91.69 442 HIS A C 1
ATOM 3449 O O . HIS A 1 442 ? 1.425 22.042 -2.970 1.00 91.69 442 HIS A O 1
ATOM 3455 N N . TYR A 1 443 ? 2.096 19.903 -2.925 1.00 92.38 443 TYR A N 1
ATOM 3456 C CA . TYR A 1 443 ? 1.417 19.601 -1.673 1.00 92.38 443 TYR A CA 1
ATOM 3457 C C . TYR A 1 443 ? 2.168 20.210 -0.486 1.00 92.38 443 TYR A C 1
ATOM 3459 O O . TYR A 1 443 ? 3.400 20.268 -0.459 1.00 92.38 443 TYR A O 1
ATOM 3467 N N . ALA A 1 444 ? 1.423 20.608 0.540 1.00 94.00 444 ALA A N 1
ATOM 3468 C CA . ALA A 1 444 ? 1.997 20.818 1.862 1.00 94.00 444 ALA A CA 1
ATOM 3469 C C . ALA A 1 444 ? 2.406 19.459 2.477 1.00 94.00 444 ALA A C 1
ATOM 3471 O O . ALA A 1 444 ? 2.023 18.399 1.959 1.00 94.00 444 ALA A O 1
ATOM 3472 N N . PRO A 1 445 ? 3.149 19.440 3.600 1.00 94.38 445 PRO A N 1
ATOM 3473 C CA . PRO A 1 445 ? 3.644 18.199 4.187 1.00 94.38 445 PRO A CA 1
ATOM 3474 C C . PRO A 1 445 ? 2.583 17.121 4.414 1.00 94.38 445 PRO A C 1
ATOM 3476 O O . PRO A 1 445 ? 2.814 15.960 4.085 1.00 94.38 445 PRO A O 1
ATOM 3479 N N . LEU A 1 446 ? 1.400 17.487 4.912 1.00 93.38 446 LEU A N 1
ATOM 3480 C CA . LEU A 1 446 ? 0.329 16.518 5.132 1.00 93.38 446 LEU A CA 1
ATOM 3481 C C . LEU A 1 446 ? -0.211 15.934 3.819 1.00 93.38 446 LEU A C 1
ATOM 3483 O O . LEU A 1 446 ? -0.555 14.754 3.775 1.00 93.38 446 LEU A O 1
ATOM 3487 N N . GLY A 1 447 ? -0.257 16.729 2.747 1.00 94.00 447 GLY A N 1
ATOM 3488 C CA . GLY A 1 447 ? -0.699 16.253 1.441 1.00 94.00 447 GLY A CA 1
ATOM 3489 C C . GLY A 1 447 ? 0.260 15.218 0.849 1.00 94.00 447 GLY A C 1
ATOM 3490 O O . GLY A 1 447 ? -0.183 14.175 0.369 1.00 94.00 447 GLY A O 1
ATOM 3491 N N . HIS A 1 448 ? 1.576 15.416 0.996 1.00 96.19 448 HIS A N 1
ATOM 3492 C CA . HIS A 1 448 ? 2.557 14.377 0.657 1.00 96.19 448 HIS A CA 1
ATOM 3493 C C . HIS A 1 448 ? 2.334 13.088 1.454 1.00 96.19 448 HIS A C 1
ATOM 3495 O O . HIS A 1 448 ? 2.351 12.001 0.875 1.00 96.19 448 HIS A O 1
ATOM 3501 N N . GLN A 1 449 ? 2.086 13.198 2.763 1.00 96.12 449 GLN A N 1
ATOM 3502 C CA . GLN A 1 449 ? 1.845 12.030 3.609 1.00 96.12 449 GLN A CA 1
ATOM 3503 C C . GLN A 1 449 ? 0.574 11.273 3.192 1.00 96.12 449 GLN A C 1
ATOM 3505 O O . GLN A 1 449 ? 0.606 10.050 3.058 1.00 96.12 449 GLN A O 1
ATOM 3510 N N . TYR A 1 450 ? -0.530 11.988 2.943 1.00 95.06 450 TYR A N 1
ATOM 3511 C CA . TYR A 1 450 ? -1.798 11.402 2.497 1.00 95.06 450 TYR A CA 1
ATOM 3512 C C . TYR A 1 450 ? -1.638 10.639 1.175 1.00 95.06 450 TYR A C 1
ATOM 3514 O O . TYR A 1 450 ? -2.037 9.477 1.073 1.00 95.06 450 TYR A O 1
ATOM 3522 N N . ILE A 1 451 ? -1.000 11.262 0.179 1.00 96.25 451 ILE A N 1
ATOM 3523 C CA . ILE A 1 451 ? -0.791 10.656 -1.141 1.00 96.25 451 ILE A CA 1
ATOM 3524 C C . ILE A 1 451 ? 0.177 9.475 -1.078 1.00 96.25 451 ILE A C 1
ATOM 3526 O O . ILE A 1 451 ? -0.088 8.439 -1.688 1.00 96.25 451 ILE A O 1
ATOM 3530 N N . GLY A 1 452 ? 1.245 9.568 -0.283 1.00 97.44 452 GLY A N 1
ATOM 3531 C CA . GLY A 1 452 ? 2.152 8.444 -0.051 1.00 97.44 452 GLY A CA 1
ATOM 3532 C C . GLY A 1 452 ? 1.455 7.250 0.609 1.00 97.44 452 GLY A C 1
ATOM 3533 O O . GLY A 1 452 ? 1.627 6.107 0.181 1.00 97.44 452 GLY A O 1
ATOM 3534 N N . ALA A 1 453 ? 0.611 7.502 1.614 1.00 97.44 453 ALA A N 1
ATOM 3535 C CA . ALA A 1 453 ? -0.188 6.465 2.261 1.00 97.44 453 ALA A CA 1
ATOM 3536 C C . ALA A 1 453 ? -1.210 5.829 1.303 1.00 97.44 453 ALA A C 1
ATOM 3538 O O . ALA A 1 453 ? -1.359 4.603 1.289 1.00 97.44 453 ALA A O 1
ATOM 3539 N N . TYR A 1 454 ? -1.878 6.639 0.472 1.00 97.12 454 TYR A N 1
ATOM 3540 C CA . TYR A 1 454 ? -2.793 6.138 -0.556 1.00 97.12 454 TYR A CA 1
ATOM 3541 C C . TYR A 1 454 ? -2.058 5.257 -1.570 1.00 97.12 454 TYR A C 1
ATOM 3543 O O . TYR A 1 454 ? -2.512 4.151 -1.860 1.00 97.12 454 TYR A O 1
ATOM 3551 N N . ALA A 1 455 ? -0.905 5.708 -2.077 1.00 97.75 455 ALA A N 1
ATOM 3552 C CA . ALA A 1 455 ? -0.089 4.948 -3.021 1.00 97.75 455 ALA A CA 1
ATOM 3553 C C . ALA A 1 455 ? 0.250 3.556 -2.472 1.00 97.75 455 ALA A C 1
ATOM 3555 O O . ALA A 1 455 ? 0.097 2.552 -3.165 1.00 97.75 455 ALA A O 1
ATOM 3556 N N . ALA A 1 456 ? 0.634 3.469 -1.196 1.00 96.62 456 ALA A N 1
ATOM 3557 C CA . ALA A 1 456 ? 0.970 2.191 -0.577 1.00 96.62 456 ALA A CA 1
ATOM 3558 C C . ALA A 1 456 ? -0.258 1.277 -0.451 1.00 96.62 456 ALA A C 1
ATOM 3560 O O . ALA A 1 456 ? -0.162 0.082 -0.738 1.00 96.62 456 ALA A O 1
ATOM 3561 N N . LYS A 1 457 ? -1.422 1.831 -0.072 1.00 95.56 457 LYS A N 1
ATOM 3562 C CA . LYS A 1 457 ? -2.706 1.107 -0.067 1.00 95.56 457 LYS A CA 1
ATOM 3563 C C . LYS A 1 457 ? -3.046 0.589 -1.468 1.00 95.56 457 LYS A C 1
ATOM 3565 O O . LYS A 1 457 ? -3.476 -0.551 -1.587 1.00 95.56 457 LYS A O 1
ATOM 3570 N N . ALA A 1 458 ? -2.849 1.388 -2.514 1.00 95.81 458 ALA A N 1
ATOM 3571 C CA . ALA A 1 458 ? -3.143 0.988 -3.889 1.00 95.81 458 ALA A CA 1
ATOM 3572 C C . ALA A 1 458 ? -2.247 -0.172 -4.363 1.00 95.81 458 ALA A C 1
ATOM 3574 O O . ALA A 1 458 ? -2.730 -1.088 -5.024 1.00 95.81 458 ALA A O 1
ATOM 3575 N N . VAL A 1 459 ? -0.970 -0.181 -3.964 1.00 95.12 459 VAL A N 1
ATOM 3576 C CA . VAL A 1 459 ? -0.016 -1.255 -4.299 1.00 95.12 459 VAL A CA 1
ATOM 3577 C C . VAL A 1 459 ? -0.236 -2.525 -3.461 1.00 95.12 459 VAL A C 1
ATOM 3579 O O . VAL A 1 459 ? -0.027 -3.637 -3.952 1.00 95.12 459 VAL A O 1
ATOM 3582 N N . MET A 1 460 ? -0.664 -2.393 -2.200 1.00 91.62 460 MET A N 1
ATOM 3583 C CA . MET A 1 460 ? -0.903 -3.514 -1.275 1.00 91.62 460 MET A CA 1
ATOM 3584 C C . MET A 1 460 ? -2.300 -3.454 -0.618 1.00 91.62 460 MET A C 1
ATOM 3586 O O . MET A 1 460 ? -2.407 -3.370 0.610 1.00 91.62 460 MET A O 1
ATOM 3590 N N . PRO A 1 461 ? -3.397 -3.562 -1.392 1.00 90.06 461 PRO A N 1
ATOM 3591 C CA . PRO A 1 461 ? -4.751 -3.285 -0.899 1.00 90.06 461 PRO A CA 1
ATOM 3592 C C . PRO A 1 461 ? -5.220 -4.263 0.181 1.00 90.06 461 PRO A C 1
ATOM 3594 O O . PRO A 1 461 ? -5.946 -3.883 1.094 1.00 90.06 461 PRO A O 1
ATOM 3597 N N . TYR A 1 462 ? -4.755 -5.512 0.138 1.00 87.75 462 TYR A N 1
ATOM 3598 C CA . TYR A 1 462 ? -5.136 -6.544 1.106 1.00 87.75 462 TYR A CA 1
ATOM 3599 C C . TYR A 1 462 ? -4.539 -6.338 2.504 1.00 87.75 462 TYR A C 1
ATOM 3601 O O . TYR A 1 462 ? -4.845 -7.112 3.405 1.00 87.75 462 TYR A O 1
ATOM 3609 N N . ARG A 1 463 ? -3.661 -5.346 2.698 1.00 87.62 463 ARG A N 1
ATOM 3610 C CA . ARG A 1 463 ? -3.024 -5.051 3.993 1.00 87.62 463 ARG A CA 1
ATOM 3611 C C . ARG A 1 463 ? -3.756 -3.982 4.797 1.00 87.62 463 ARG A C 1
ATOM 3613 O O . ARG A 1 463 ? -3.425 -3.782 5.961 1.00 87.62 463 ARG A O 1
ATOM 3620 N N . VAL A 1 464 ? -4.719 -3.292 4.187 1.00 93.94 464 VAL A N 1
ATOM 3621 C CA . VAL A 1 464 ? -5.384 -2.129 4.776 1.00 93.94 464 VAL A CA 1
ATOM 3622 C C . VAL A 1 464 ? -6.892 -2.328 4.737 1.00 93.94 464 VAL A C 1
ATOM 3624 O O . VAL A 1 464 ? -7.500 -2.397 3.671 1.00 93.94 464 VAL A O 1
ATOM 3627 N N . HIS A 1 465 ? -7.522 -2.374 5.908 1.00 95.31 465 HIS A N 1
ATOM 3628 C CA . HIS A 1 465 ? -8.975 -2.480 5.999 1.00 95.31 465 HIS A CA 1
ATOM 3629 C C . HIS A 1 465 ? -9.628 -1.127 5.728 1.00 95.31 465 HIS A C 1
ATOM 3631 O O . HIS A 1 465 ? -9.231 -0.121 6.307 1.00 95.31 465 HIS A O 1
ATOM 3637 N N . THR A 1 466 ? -10.661 -1.081 4.888 1.00 95.62 466 THR A N 1
ATOM 3638 C CA . THR A 1 466 ? -11.424 0.160 4.672 1.00 95.62 466 THR A CA 1
ATOM 3639 C C . THR A 1 466 ? -12.580 0.245 5.670 1.00 95.62 466 THR A C 1
ATOM 3641 O O . THR A 1 466 ? -13.526 -0.551 5.623 1.00 95.62 466 THR A O 1
ATOM 3644 N N . ALA A 1 467 ? -12.512 1.218 6.576 1.00 95.12 467 ALA A N 1
ATOM 3645 C CA . ALA A 1 467 ? -13.559 1.487 7.551 1.00 95.12 467 ALA A CA 1
ATOM 3646 C C . ALA A 1 467 ? -14.815 2.030 6.863 1.00 95.12 467 ALA A C 1
ATOM 3648 O O . ALA A 1 467 ? -14.747 2.915 6.010 1.00 95.12 467 ALA A O 1
ATOM 3649 N N . LYS A 1 468 ? -15.975 1.502 7.255 1.00 93.69 468 LYS A N 1
ATOM 3650 C CA . LYS A 1 468 ? -17.288 1.988 6.825 1.00 93.69 468 LYS A CA 1
ATOM 3651 C C . LYS A 1 468 ? -18.203 2.013 8.036 1.00 93.69 468 LYS A C 1
ATOM 3653 O O . LYS A 1 468 ? -18.271 1.034 8.772 1.00 93.69 468 LYS A O 1
ATOM 3658 N N . LYS A 1 469 ? -18.947 3.095 8.240 1.00 91.88 469 LYS A N 1
ATOM 3659 C CA . LYS A 1 469 ? -19.911 3.175 9.343 1.00 91.88 469 LYS A CA 1
ATOM 3660 C C . LYS A 1 469 ? -20.835 1.945 9.352 1.00 91.88 469 LYS A C 1
ATOM 3662 O O . LYS A 1 469 ? -21.487 1.640 8.358 1.00 91.88 469 LYS A O 1
ATOM 3667 N N . GLY A 1 470 ? -20.855 1.228 10.473 1.00 91.19 470 GLY A N 1
ATOM 3668 C CA . GLY A 1 470 ? -21.616 -0.007 10.680 1.00 91.19 470 GLY A CA 1
ATOM 3669 C C . GLY A 1 470 ? -20.857 -1.309 10.391 1.00 91.19 470 GLY A C 1
ATOM 3670 O O . GLY A 1 470 ? -21.346 -2.367 10.786 1.00 91.19 470 GLY A O 1
ATOM 3671 N N . ASN A 1 471 ? -19.678 -1.275 9.756 1.00 94.31 471 ASN A N 1
ATOM 3672 C CA . ASN A 1 471 ? -18.863 -2.476 9.559 1.00 94.31 471 ASN A CA 1
ATOM 3673 C C . ASN A 1 471 ? -17.977 -2.786 10.778 1.00 94.31 471 ASN A C 1
ATOM 3675 O O . ASN A 1 471 ? -17.798 -1.974 11.688 1.00 94.31 471 ASN A O 1
ATOM 3679 N N . ASN A 1 472 ? -17.449 -4.008 10.803 1.00 95.50 472 ASN A N 1
ATOM 3680 C CA . ASN A 1 472 ? -16.569 -4.510 11.851 1.00 95.50 472 ASN A CA 1
ATOM 3681 C C . ASN A 1 472 ? -15.298 -5.065 11.210 1.00 95.50 472 ASN A C 1
ATOM 3683 O O . ASN A 1 472 ? -15.355 -5.633 10.120 1.00 95.50 472 ASN A O 1
ATOM 3687 N N . PHE A 1 473 ? -14.182 -4.956 11.918 1.00 95.94 473 PHE A N 1
ATOM 3688 C CA . PHE A 1 473 ? -12.938 -5.644 11.617 1.00 95.94 473 PHE A CA 1
ATOM 3689 C C . PHE A 1 473 ? -12.634 -6.615 12.756 1.00 95.94 473 PHE A C 1
ATOM 3691 O O . PHE A 1 473 ? -12.227 -6.207 13.842 1.00 95.94 473 PHE A O 1
ATOM 3698 N N . VAL A 1 474 ? -12.887 -7.901 12.509 1.00 94.69 474 VAL A N 1
ATOM 3699 C CA . VAL A 1 474 ? -12.617 -8.987 13.455 1.00 94.69 474 VAL A CA 1
ATOM 3700 C C . VAL A 1 474 ? -11.324 -9.692 13.024 1.00 94.69 474 VAL A C 1
ATOM 3702 O O . VAL A 1 474 ? -11.341 -10.362 11.993 1.00 94.69 474 VAL A O 1
ATOM 3705 N N . PRO A 1 475 ? -10.217 -9.549 13.772 1.00 93.12 475 PRO A N 1
ATOM 3706 C CA . PRO A 1 475 ? -8.918 -10.101 13.386 1.00 93.12 475 PRO A CA 1
ATOM 3707 C C . PRO A 1 475 ? -8.867 -11.616 13.624 1.00 93.12 475 PRO A C 1
ATOM 3709 O O . PRO A 1 475 ? -8.648 -12.079 14.744 1.00 93.12 475 PRO A O 1
ATOM 3712 N N . THR A 1 476 ? -9.090 -12.398 12.571 1.00 90.44 476 THR A N 1
ATOM 3713 C CA . THR A 1 476 ? -9.163 -13.872 12.641 1.00 90.44 476 THR A CA 1
ATOM 3714 C C . THR A 1 476 ? -8.109 -14.569 11.797 1.00 90.44 476 THR A C 1
ATOM 3716 O O . THR A 1 476 ? -7.900 -15.768 11.970 1.00 90.44 476 THR A O 1
ATOM 3719 N N . VAL A 1 477 ? -7.415 -13.836 10.922 1.00 87.19 477 VAL A N 1
ATOM 3720 C CA . VAL A 1 477 ? -6.346 -14.379 10.086 1.00 87.19 477 VAL A CA 1
ATOM 3721 C C . VAL A 1 477 ? -5.063 -13.560 10.184 1.00 87.19 477 VAL A C 1
ATOM 3723 O O . VAL A 1 477 ? -5.060 -12.373 10.493 1.00 87.19 477 VAL A O 1
ATOM 3726 N N . ASP A 1 478 ? -3.949 -14.205 9.846 1.00 84.81 478 ASP A N 1
ATOM 3727 C CA . ASP A 1 478 ? -2.587 -13.652 9.875 1.00 84.81 478 ASP A CA 1
ATOM 3728 C C . ASP A 1 478 ? -2.395 -12.339 9.104 1.00 84.81 478 ASP A C 1
ATOM 3730 O O . ASP A 1 478 ? -1.449 -11.596 9.354 1.00 84.81 478 ASP A O 1
ATOM 3734 N N . ASN A 1 479 ? -3.240 -12.089 8.107 1.00 86.88 479 ASN A N 1
ATOM 3735 C CA . ASN A 1 479 ? -3.132 -10.916 7.252 1.00 86.88 479 ASN A CA 1
ATOM 3736 C C . ASN A 1 479 ? -3.877 -9.692 7.813 1.00 86.88 479 ASN A C 1
ATOM 3738 O O . ASN A 1 479 ? -3.628 -8.584 7.347 1.00 86.88 479 ASN A O 1
ATOM 3742 N N . ASP A 1 480 ? -4.749 -9.887 8.806 1.00 90.19 480 ASP A N 1
ATOM 3743 C CA . ASP A 1 480 ? -5.581 -8.831 9.392 1.00 90.19 480 ASP A CA 1
ATOM 3744 C C . ASP A 1 480 ? -4.761 -7.866 10.259 1.00 90.19 480 ASP A C 1
ATOM 3746 O O . ASP A 1 480 ? -5.001 -6.660 10.290 1.00 90.19 480 ASP A O 1
ATOM 3750 N N . ILE A 1 481 ? -3.790 -8.406 10.994 1.00 93.44 481 ILE A N 1
ATOM 3751 C CA . ILE A 1 481 ? -3.051 -7.690 12.035 1.00 93.44 481 ILE A CA 1
ATOM 3752 C C . ILE A 1 481 ? -1.576 -8.067 12.036 1.00 93.44 481 ILE A C 1
ATOM 3754 O O . ILE A 1 481 ? -1.178 -9.119 11.544 1.00 93.44 481 ILE A O 1
ATOM 3758 N N . GLN A 1 482 ? -0.761 -7.218 12.657 1.00 93.62 482 GLN A N 1
ATOM 3759 C CA . GLN A 1 482 ? 0.641 -7.508 12.946 1.00 93.62 482 GLN A CA 1
ATOM 3760 C C . GLN A 1 482 ? 0.860 -7.552 14.465 1.00 93.62 482 GLN A C 1
ATOM 3762 O O . GLN A 1 482 ? 1.007 -6.493 15.084 1.00 93.62 482 GLN A O 1
ATOM 3767 N N . PRO A 1 483 ? 0.881 -8.746 15.084 1.00 94.88 483 PRO A N 1
ATOM 3768 C CA . PRO A 1 483 ? 1.240 -8.900 16.484 1.00 94.88 483 PRO A CA 1
ATOM 3769 C C . PRO A 1 483 ? 2.761 -9.017 16.641 1.00 94.88 483 PRO A C 1
ATOM 3771 O O . PRO A 1 483 ? 3.390 -9.849 15.983 1.00 94.88 483 PRO A O 1
ATOM 3774 N N . PHE A 1 484 ? 3.354 -8.226 17.533 1.00 94.12 484 PHE A N 1
ATOM 3775 C CA . PHE A 1 484 ? 4.782 -8.298 17.845 1.00 94.12 484 PHE A CA 1
ATOM 3776 C C . PHE A 1 484 ? 5.072 -8.126 19.337 1.00 94.12 484 PHE A C 1
ATOM 3778 O O . PHE A 1 484 ? 4.393 -7.379 20.043 1.00 94.12 484 PHE A O 1
ATOM 3785 N N . GLY A 1 485 ? 6.074 -8.865 19.804 1.00 95.38 485 GLY A N 1
ATOM 3786 C CA . GLY A 1 485 ? 6.504 -8.909 21.193 1.00 95.38 485 GLY A CA 1
ATOM 3787 C C . GLY A 1 485 ? 7.475 -7.796 21.568 1.00 95.38 485 GLY A C 1
ATOM 3788 O O . GLY A 1 485 ? 8.250 -7.320 20.736 1.00 95.38 485 GLY A O 1
ATOM 3789 N N . PHE A 1 486 ? 7.452 -7.403 22.836 1.00 93.88 486 PHE A N 1
ATOM 3790 C CA . PHE A 1 486 ? 8.449 -6.547 23.459 1.00 93.88 486 PHE A CA 1
ATOM 3791 C C . PHE A 1 486 ? 8.988 -7.204 24.745 1.00 93.88 486 PHE A C 1
ATOM 3793 O O . PHE A 1 486 ? 8.185 -7.581 25.607 1.00 93.88 486 PHE A O 1
ATOM 3800 N N . PRO A 1 487 ? 10.323 -7.266 24.933 1.00 93.88 487 PRO A N 1
ATOM 3801 C CA . PRO A 1 487 ? 11.353 -6.567 24.155 1.00 93.88 487 PRO A CA 1
ATOM 3802 C C . PRO A 1 487 ? 11.877 -7.329 22.931 1.00 93.88 487 PRO A C 1
ATOM 3804 O O . PRO A 1 487 ? 12.751 -6.802 22.247 1.00 93.88 487 PRO A O 1
ATOM 3807 N N . SER A 1 488 ? 11.397 -8.544 22.643 1.00 94.44 488 SER A N 1
ATOM 3808 C CA . SER A 1 488 ? 12.056 -9.409 21.654 1.00 94.44 488 SER A CA 1
ATOM 3809 C C . SER A 1 488 ? 11.976 -8.886 20.215 1.00 94.44 488 SER A C 1
ATOM 3811 O O . SER A 1 488 ? 12.823 -9.223 19.391 1.00 94.44 488 SER A O 1
ATOM 3813 N N . GLY A 1 489 ? 10.943 -8.099 19.890 1.00 90.81 489 GLY A N 1
ATOM 3814 C CA . GLY A 1 489 ? 10.622 -7.708 18.517 1.00 90.81 489 GLY A CA 1
ATOM 3815 C C . GLY A 1 489 ? 10.063 -8.855 17.664 1.00 90.81 489 GLY A C 1
ATOM 3816 O O . GLY A 1 489 ? 9.829 -8.665 16.471 1.00 90.81 489 GLY A O 1
ATOM 3817 N N . SER A 1 490 ? 9.834 -10.037 18.247 1.00 91.81 490 SER A N 1
ATOM 3818 C CA . SER A 1 490 ? 9.351 -11.219 17.528 1.00 91.81 490 SER A CA 1
ATOM 3819 C C . SER A 1 490 ? 7.938 -11.000 17.012 1.00 91.81 490 SER A C 1
ATOM 3821 O O . SER A 1 490 ? 7.066 -10.544 17.747 1.00 91.81 490 SER A O 1
ATOM 3823 N N . THR A 1 491 ? 7.680 -11.371 15.761 1.00 91.00 491 THR A N 1
ATOM 3824 C CA . THR A 1 491 ? 6.321 -11.388 15.214 1.00 91.00 491 THR A CA 1
ATOM 3825 C C . THR A 1 491 ? 5.615 -12.693 15.532 1.00 91.00 491 THR A C 1
ATOM 3827 O O . THR A 1 491 ? 6.183 -13.769 15.339 1.00 91.00 491 THR A O 1
ATOM 3830 N N . TYR A 1 492 ? 4.346 -12.601 15.909 1.00 93.31 492 TYR A N 1
ATOM 3831 C CA . TYR A 1 492 ? 3.502 -13.754 16.191 1.00 93.31 492 TYR A CA 1
ATOM 3832 C C . TYR A 1 492 ? 2.467 -13.966 15.086 1.00 93.31 492 TYR A C 1
ATOM 3834 O O . TYR A 1 492 ? 2.139 -13.048 14.335 1.00 93.31 492 TYR A O 1
ATOM 3842 N N . SER A 1 493 ? 1.976 -15.198 14.969 1.00 93.00 493 SER A N 1
ATOM 3843 C CA . SER A 1 493 ? 0.889 -15.544 14.046 1.00 93.00 493 SER A CA 1
ATOM 3844 C C . SER A 1 493 ? -0.447 -15.563 14.795 1.00 93.00 493 SER A C 1
ATOM 3846 O O . SER A 1 493 ? -0.486 -15.715 16.018 1.00 93.00 493 SER A O 1
ATOM 3848 N N . VAL A 1 494 ? -1.531 -15.390 14.052 1.00 94.94 494 VAL A N 1
ATOM 3849 C CA . VAL A 1 494 ? -2.919 -15.416 14.497 1.00 94.94 494 VAL A CA 1
ATOM 3850 C C . VAL A 1 494 ? -3.482 -16.807 14.219 1.00 94.94 494 VAL A C 1
ATOM 3852 O O . VAL A 1 494 ? -3.661 -17.213 13.072 1.00 94.94 494 VAL A O 1
ATOM 3855 N N . GLY A 1 495 ? -3.750 -17.554 15.286 1.00 94.62 495 GLY A N 1
ATOM 3856 C CA . GLY A 1 495 ? -4.539 -18.782 15.224 1.00 94.62 495 GLY A CA 1
ATOM 3857 C C . GLY A 1 495 ? -6.035 -18.490 15.327 1.00 94.62 495 GLY A C 1
ATOM 3858 O O . GLY A 1 495 ? -6.442 -17.359 15.587 1.00 94.62 495 GLY A O 1
ATOM 3859 N N . MET A 1 496 ? -6.861 -19.527 15.203 1.00 94.06 496 MET A N 1
ATOM 3860 C CA . MET A 1 496 ? -8.284 -19.464 15.545 1.00 94.06 496 MET A CA 1
ATOM 3861 C C . MET A 1 496 ? -8.608 -20.472 16.637 1.00 94.06 496 MET A C 1
ATOM 3863 O O . MET A 1 496 ? -8.149 -21.613 16.599 1.00 94.06 496 MET A O 1
ATOM 3867 N N . GLU A 1 497 ? -9.457 -20.069 17.574 1.00 94.19 497 GLU A N 1
ATOM 3868 C CA . GLU A 1 497 ? -9.938 -20.931 18.644 1.00 94.19 497 GLU A CA 1
ATOM 3869 C C . GLU A 1 497 ? -11.444 -20.820 18.831 1.00 94.19 497 GLU A C 1
ATOM 3871 O O . GLU A 1 497 ? -12.055 -19.781 18.588 1.00 94.19 497 GLU A O 1
ATOM 3876 N N . ARG A 1 498 ? -12.046 -21.906 19.321 1.00 93.75 498 ARG A N 1
ATOM 3877 C CA . ARG A 1 498 ? -13.448 -21.918 19.729 1.00 93.75 498 ARG A CA 1
ATOM 3878 C C . ARG A 1 498 ? -13.598 -21.227 21.084 1.00 93.75 498 ARG A C 1
ATOM 3880 O O . ARG A 1 498 ? -12.999 -21.655 22.067 1.00 93.75 498 ARG A O 1
ATOM 3887 N N . LEU A 1 499 ? -14.478 -20.234 21.156 1.00 91.19 499 LEU A N 1
ATOM 3888 C CA . LEU A 1 499 ? -14.924 -19.638 22.411 1.00 91.19 499 LEU A CA 1
ATOM 3889 C C . LEU A 1 499 ? -16.204 -20.343 22.870 1.00 91.19 499 LEU A C 1
ATOM 3891 O O . LEU A 1 499 ? -17.179 -20.440 22.127 1.00 91.19 499 LEU A O 1
ATOM 3895 N N . SER A 1 500 ? -16.204 -20.886 24.090 1.00 91.88 500 SER A N 1
ATOM 3896 C CA . SER A 1 500 ? -17.365 -21.592 24.646 1.00 91.88 500 SER A CA 1
ATOM 3897 C C . SER A 1 500 ? -17.344 -21.640 26.176 1.00 91.88 500 SER A C 1
ATOM 3899 O O . SER A 1 500 ? -16.381 -21.203 26.800 1.00 91.88 500 SER A O 1
ATOM 3901 N N . GLY A 1 501 ? -18.421 -22.154 26.780 1.00 89.50 501 GLY A N 1
ATOM 3902 C CA . GLY A 1 501 ? -18.527 -22.399 28.229 1.00 89.50 501 GLY A CA 1
ATOM 3903 C C . GLY A 1 501 ? -19.564 -21.534 28.949 1.00 89.50 501 GLY A C 1
ATOM 3904 O O . GLY A 1 501 ? -19.926 -21.821 30.084 1.00 89.50 501 GLY A O 1
ATOM 3905 N N . ASN A 1 502 ? -20.093 -20.505 28.286 1.00 90.44 502 ASN A N 1
ATOM 3906 C CA . ASN A 1 502 ? -21.200 -19.691 28.787 1.00 90.44 502 ASN A CA 1
ATOM 3907 C C . ASN A 1 502 ? -21.993 -19.070 27.626 1.00 90.44 502 ASN A C 1
ATOM 3909 O O . ASN A 1 502 ? -21.583 -19.151 26.467 1.00 90.44 502 ASN A O 1
ATOM 3913 N N . THR A 1 503 ? -23.134 -18.446 27.927 1.00 88.25 503 THR A N 1
ATOM 3914 C CA . THR A 1 503 ? -24.048 -17.873 26.921 1.00 88.25 503 THR A CA 1
ATOM 3915 C C . THR A 1 503 ? -23.405 -16.800 26.044 1.00 88.25 503 THR A C 1
ATOM 3917 O O . THR A 1 503 ? -23.750 -16.695 24.869 1.00 88.25 503 THR A O 1
ATOM 3920 N N . TYR A 1 504 ? -22.465 -16.027 26.590 1.00 92.62 504 TYR A N 1
ATOM 3921 C CA . TYR A 1 504 ? -21.759 -14.974 25.867 1.00 92.62 504 TYR A CA 1
ATOM 3922 C C . TYR A 1 504 ? -20.731 -15.557 24.886 1.00 92.62 504 TYR A C 1
ATOM 3924 O O . TYR A 1 504 ? -20.834 -15.329 23.682 1.00 92.62 504 TYR A O 1
ATOM 3932 N N . LEU A 1 505 ? -19.804 -16.389 25.370 1.00 92.69 505 LEU A N 1
ATOM 3933 C CA . LEU A 1 505 ? -18.764 -17.003 24.538 1.00 92.69 505 LEU A CA 1
ATOM 3934 C C . LEU A 1 505 ? -19.358 -17.932 23.472 1.00 92.69 505 LEU A C 1
ATOM 3936 O O . LEU A 1 505 ? -18.941 -17.882 22.319 1.00 92.69 505 LEU A O 1
ATOM 3940 N N . ASN A 1 506 ? -20.399 -18.700 23.817 1.00 90.56 506 ASN A N 1
ATOM 3941 C CA . ASN A 1 506 ? -21.130 -19.520 22.847 1.00 90.56 506 ASN A CA 1
ATOM 3942 C C . ASN A 1 506 ? -21.784 -18.671 21.743 1.00 90.56 506 ASN A C 1
ATOM 3944 O O . ASN A 1 506 ? -21.978 -19.167 20.639 1.00 90.56 506 ASN A O 1
ATOM 3948 N N . GLY A 1 507 ? -22.127 -17.411 22.032 1.00 88.25 507 GLY A N 1
ATOM 3949 C CA . GLY A 1 507 ? -22.653 -16.466 21.049 1.00 88.25 507 GLY A CA 1
ATOM 3950 C C . GLY A 1 507 ? -21.591 -15.919 20.092 1.00 88.25 507 GLY A C 1
ATOM 3951 O O . GLY A 1 507 ? -21.930 -15.594 18.958 1.00 88.25 507 GLY A O 1
ATOM 3952 N N . LEU A 1 508 ? -20.326 -15.841 20.524 1.00 90.81 508 LEU A N 1
ATOM 3953 C CA . LEU A 1 508 ? -19.193 -15.493 19.657 1.00 90.81 508 LEU A CA 1
ATOM 3954 C C . LEU A 1 508 ? -18.700 -16.688 18.838 1.00 90.81 508 LEU A C 1
ATOM 3956 O O . LEU A 1 508 ? -18.243 -16.505 17.716 1.00 90.81 508 LEU A O 1
ATOM 3960 N N . THR A 1 509 ? -18.838 -17.906 19.369 1.00 89.88 509 THR A N 1
ATOM 3961 C CA . THR A 1 509 ? -18.456 -19.204 18.778 1.00 89.88 509 THR A CA 1
ATOM 3962 C C . THR A 1 509 ? -16.952 -19.430 18.601 1.00 89.88 509 THR A C 1
ATOM 3964 O O . THR A 1 509 ? -16.439 -20.445 19.068 1.00 89.88 509 THR A O 1
ATOM 3967 N N . GLY A 1 510 ? -16.219 -18.509 17.981 1.00 91.69 510 GLY A N 1
ATOM 3968 C CA . GLY A 1 510 ? -14.781 -18.608 17.754 1.00 91.69 510 GLY A CA 1
ATOM 3969 C C . GLY A 1 510 ? -14.141 -17.242 17.551 1.00 91.69 510 GLY A C 1
ATOM 3970 O O . GLY A 1 510 ? -14.830 -16.271 17.244 1.00 91.69 510 GLY A O 1
ATOM 3971 N N . TRP A 1 511 ? -12.832 -17.158 17.777 1.00 95.50 511 TRP A N 1
ATOM 3972 C CA . TRP A 1 511 ? -12.083 -15.907 17.699 1.00 95.50 511 TRP A CA 1
ATOM 3973 C C . TRP A 1 511 ? -10.622 -16.125 17.316 1.00 95.50 511 TRP A C 1
ATOM 3975 O O . TRP A 1 511 ? -10.077 -17.215 17.503 1.00 95.50 511 TRP A O 1
ATOM 3985 N N . GLY A 1 512 ? -9.988 -15.067 16.809 1.00 96.12 512 GLY A N 1
ATOM 3986 C CA . GLY A 1 512 ? -8.545 -15.039 16.612 1.00 96.12 512 GLY A CA 1
ATOM 3987 C C . GLY A 1 512 ? -7.796 -15.142 17.942 1.00 96.12 512 GLY A C 1
ATOM 3988 O O . GLY A 1 512 ? -8.256 -14.653 18.974 1.00 96.12 512 GLY A O 1
ATOM 3989 N N . VAL A 1 513 ? -6.625 -15.763 17.934 1.00 96.50 513 VAL A N 1
ATOM 3990 C CA . VAL A 1 513 ? -5.774 -15.874 19.120 1.00 96.50 513 VAL A CA 1
ATOM 3991 C C . VAL A 1 513 ? -4.319 -15.629 18.760 1.00 96.50 513 VAL A C 1
ATOM 3993 O O . VAL A 1 513 ? -3.837 -16.075 17.722 1.00 96.50 513 VAL A O 1
ATOM 3996 N N . VAL A 1 514 ? -3.610 -14.928 19.639 1.00 97.06 514 VAL A N 1
ATOM 3997 C CA . VAL A 1 514 ? -2.162 -14.742 19.567 1.00 97.06 514 VAL A CA 1
ATOM 3998 C C . VAL A 1 514 ? -1.546 -15.297 20.845 1.00 97.06 514 VAL A C 1
ATOM 4000 O O . VAL A 1 514 ? -1.990 -14.974 21.950 1.00 97.06 514 VAL A O 1
ATOM 4003 N N . SER A 1 515 ? -0.514 -16.123 20.691 1.00 96.56 515 SER A N 1
ATOM 4004 C CA . SER A 1 515 ? 0.201 -16.779 21.792 1.00 96.56 515 SER A CA 1
ATOM 4005 C C . SER A 1 515 ? 1.650 -16.289 21.859 1.00 96.56 515 SER A C 1
ATOM 4007 O O . SER A 1 515 ? 2.536 -16.937 21.299 1.00 96.56 515 SER A O 1
ATOM 4009 N N . PRO A 1 516 ? 1.901 -15.122 22.480 1.00 95.75 516 PRO A N 1
ATOM 4010 C CA . PRO A 1 516 ? 3.255 -14.618 22.670 1.00 95.75 516 PRO A CA 1
ATOM 4011 C C . PRO A 1 516 ? 4.061 -15.471 23.657 1.00 95.75 516 PRO A C 1
ATOM 4013 O O . PRO A 1 516 ? 3.500 -16.134 24.532 1.00 95.75 516 PRO A O 1
ATOM 4016 N N . ALA A 1 517 ? 5.391 -15.420 23.553 1.00 93.56 517 ALA A N 1
ATOM 4017 C CA . ALA A 1 517 ? 6.323 -16.139 24.422 1.00 93.56 517 ALA A CA 1
ATOM 4018 C C . ALA A 1 517 ? 6.471 -15.465 25.801 1.00 93.56 517 ALA A C 1
ATOM 4020 O O . ALA A 1 517 ? 7.577 -15.166 26.246 1.00 93.56 517 ALA A O 1
ATOM 4021 N N . THR A 1 518 ? 5.345 -15.218 26.482 1.00 92.88 518 THR A N 1
ATOM 4022 C CA . THR A 1 518 ? 5.283 -14.567 27.804 1.00 92.88 518 THR A CA 1
ATOM 4023 C C . THR A 1 518 ? 6.014 -13.226 27.838 1.00 92.88 518 THR A C 1
ATOM 4025 O O . THR A 1 518 ? 6.890 -12.986 28.665 1.00 92.88 518 THR A O 1
ATOM 4028 N N . GLU A 1 519 ? 5.647 -12.336 26.924 1.00 96.06 519 GLU A N 1
ATOM 4029 C CA . GLU A 1 519 ? 6.207 -10.991 26.815 1.00 96.06 519 GLU A CA 1
ATOM 4030 C C . GLU A 1 519 ? 5.104 -9.981 26.486 1.00 96.06 519 GLU A C 1
ATOM 4032 O O . GLU A 1 519 ? 3.983 -10.373 26.150 1.00 96.06 519 GLU A O 1
ATOM 4037 N N . ASN A 1 520 ? 5.390 -8.684 26.616 1.00 96.69 520 ASN A N 1
ATOM 4038 C CA . ASN A 1 520 ? 4.402 -7.659 26.285 1.00 96.69 520 ASN A CA 1
ATOM 4039 C C . ASN A 1 520 ? 4.074 -7.735 24.793 1.00 96.69 520 ASN A C 1
ATOM 4041 O O . ASN A 1 520 ? 4.958 -7.948 23.968 1.00 96.69 520 ASN A O 1
ATOM 4045 N N . LEU A 1 521 ? 2.804 -7.562 24.440 1.00 97.44 521 LEU A N 1
ATOM 4046 C CA . LEU A 1 521 ? 2.339 -7.731 23.065 1.00 97.44 521 LEU A CA 1
ATOM 4047 C C . LEU A 1 521 ? 1.788 -6.414 22.536 1.00 97.44 521 LEU A C 1
ATOM 4049 O O . LEU A 1 521 ? 0.923 -5.811 23.164 1.00 97.44 521 LEU A O 1
ATOM 4053 N N . THR A 1 522 ? 2.227 -6.007 21.349 1.00 97.00 522 THR A N 1
ATOM 4054 C CA . THR A 1 522 ? 1.583 -4.940 20.579 1.00 97.00 522 THR A CA 1
ATOM 4055 C C . THR A 1 522 ? 0.892 -5.536 19.364 1.00 97.00 522 THR A C 1
ATOM 4057 O O . THR A 1 522 ? 1.494 -6.296 18.609 1.00 97.00 522 THR A O 1
ATOM 4060 N N . ILE A 1 523 ? -0.373 -5.183 19.163 1.00 97.00 523 ILE A N 1
ATOM 4061 C CA . ILE A 1 523 ? -1.178 -5.593 18.014 1.00 97.00 523 ILE A CA 1
ATOM 4062 C C . ILE A 1 523 ? -1.433 -4.366 17.151 1.00 97.00 523 ILE A C 1
ATOM 4064 O O . ILE A 1 523 ? -2.081 -3.417 17.596 1.00 97.00 523 ILE A O 1
ATOM 4068 N N . ARG A 1 524 ? -0.921 -4.389 15.921 1.00 95.56 524 ARG A N 1
ATOM 4069 C CA . ARG A 1 524 ? -1.059 -3.292 14.962 1.00 95.56 524 ARG A CA 1
ATOM 4070 C C . ARG A 1 524 ? -2.109 -3.598 13.896 1.00 95.56 524 ARG A C 1
ATOM 4072 O O . ARG A 1 524 ? -2.097 -4.681 13.312 1.00 95.56 524 ARG A O 1
ATOM 4079 N N . TYR A 1 525 ? -2.942 -2.602 13.609 1.00 96.00 525 TYR A N 1
ATOM 4080 C CA . TYR A 1 525 ? -3.963 -2.582 12.564 1.00 96.00 525 TYR A CA 1
ATOM 4081 C C . TYR A 1 525 ? -3.686 -1.431 11.592 1.00 96.00 525 TYR A C 1
ATOM 4083 O O . TYR A 1 525 ? -3.225 -0.361 12.005 1.00 96.00 525 TYR A O 1
ATOM 4091 N N . PHE A 1 526 ? -4.037 -1.625 10.322 1.00 95.81 526 PHE A N 1
ATOM 4092 C CA . PHE A 1 526 ? -4.026 -0.576 9.303 1.00 95.81 526 PHE A CA 1
ATOM 4093 C C . PHE A 1 526 ? -5.443 -0.352 8.792 1.00 95.81 526 PHE A C 1
ATOM 4095 O O . PHE A 1 526 ? -6.065 -1.261 8.240 1.00 95.81 526 PHE A O 1
ATOM 4102 N N . VAL A 1 527 ? -5.953 0.860 8.990 1.00 96.44 527 VAL A N 1
ATOM 4103 C CA . VAL A 1 527 ? -7.333 1.208 8.661 1.00 96.44 527 VAL A CA 1
ATOM 4104 C C . VAL A 1 527 ? -7.365 2.456 7.793 1.00 96.44 527 VAL A C 1
ATOM 4106 O O . VAL A 1 527 ? -6.865 3.506 8.185 1.00 96.44 527 VAL A O 1
ATOM 4109 N N . TRP A 1 528 ? -7.986 2.357 6.625 1.00 96.12 528 TRP A N 1
ATOM 4110 C CA . TRP A 1 528 ? -8.271 3.491 5.757 1.00 96.12 528 TRP A CA 1
ATOM 4111 C C . TRP A 1 528 ? -9.681 4.021 6.015 1.00 96.12 528 TRP A C 1
ATOM 4113 O O . TRP A 1 528 ? -10.646 3.259 5.936 1.00 96.12 528 TRP A O 1
ATOM 4123 N N . CYS A 1 529 ? -9.811 5.317 6.291 1.00 93.62 529 CYS A N 1
ATOM 4124 C CA . CYS A 1 529 ? -11.100 5.992 6.440 1.00 93.62 529 CYS A CA 1
ATOM 4125 C C . CYS A 1 529 ? -11.343 6.916 5.245 1.00 93.62 529 CYS A C 1
ATOM 4127 O O . CYS A 1 529 ? -10.548 7.817 5.000 1.00 93.62 529 CYS A O 1
ATOM 4129 N N . GLU A 1 530 ? -12.436 6.720 4.510 1.00 89.31 530 GLU A N 1
ATOM 4130 C CA . GLU A 1 530 ? -12.790 7.624 3.400 1.00 89.31 530 GLU A CA 1
ATOM 4131 C C . GLU A 1 530 ? -13.482 8.903 3.901 1.00 89.31 530 GLU A C 1
ATOM 4133 O O . GLU A 1 530 ? -13.371 9.952 3.275 1.00 89.31 530 GLU A O 1
ATOM 4138 N N . THR A 1 531 ? -14.160 8.827 5.051 1.00 84.06 531 THR A N 1
ATOM 4139 C CA . THR A 1 531 ? -14.934 9.919 5.656 1.00 84.06 531 THR A CA 1
ATOM 4140 C C . THR A 1 531 ? -14.381 10.303 7.032 1.00 84.06 531 THR A C 1
ATOM 4142 O O . THR A 1 531 ? -13.513 9.621 7.580 1.00 84.06 531 THR A O 1
ATOM 4145 N N . SER A 1 532 ? -14.884 11.407 7.597 1.00 78.69 532 SER A N 1
ATOM 4146 C CA . SER A 1 532 ? -14.497 11.908 8.930 1.00 78.69 532 SER A CA 1
ATOM 4147 C C . SER A 1 532 ? -15.609 11.789 9.978 1.00 78.69 532 SER A C 1
ATOM 4149 O O . SER A 1 532 ? -15.568 12.477 10.985 1.00 78.69 532 SER A O 1
ATOM 4151 N N . ASP A 1 533 ? -16.606 10.930 9.755 1.00 82.00 533 ASP A N 1
ATOM 4152 C CA . ASP A 1 533 ? -17.747 10.699 10.661 1.00 82.00 533 ASP A CA 1
ATOM 4153 C C . ASP A 1 533 ? -17.711 9.307 11.327 1.00 82.00 533 ASP A C 1
ATOM 4155 O O . ASP A 1 533 ? -18.704 8.836 11.893 1.00 82.00 533 ASP A O 1
ATOM 4159 N N . ILE A 1 534 ? -16.568 8.618 11.231 1.00 91.00 534 ILE A N 1
ATOM 4160 C CA . ILE A 1 534 ? -16.388 7.261 11.744 1.00 91.00 534 ILE A CA 1
ATOM 4161 C C . ILE A 1 534 ? -15.701 7.318 13.106 1.00 91.00 534 ILE A C 1
ATOM 4163 O O . ILE A 1 534 ? -14.517 7.626 13.206 1.00 91.00 534 ILE A O 1
ATOM 4167 N N . SER A 1 535 ? -16.418 6.939 14.159 1.00 90.62 535 SER A N 1
ATOM 4168 C CA . SER A 1 535 ? -15.828 6.579 15.449 1.00 90.62 535 SER A CA 1
ATOM 4169 C C . SER A 1 535 ? -15.474 5.094 15.473 1.00 90.62 535 SER A C 1
ATOM 4171 O O . SER A 1 535 ? -16.066 4.277 14.763 1.00 90.62 535 SER A O 1
ATOM 4173 N N . MET A 1 536 ? -14.519 4.725 16.319 1.00 94.31 536 MET A N 1
ATOM 4174 C CA . MET A 1 536 ? -14.103 3.342 16.504 1.00 94.31 536 MET A CA 1
ATOM 4175 C C . MET A 1 536 ? -14.387 2.875 17.930 1.00 94.31 536 MET A C 1
ATOM 4177 O O . MET A 1 536 ? -14.091 3.561 18.908 1.00 94.31 536 MET A O 1
ATOM 4181 N N . VAL A 1 537 ? -14.927 1.666 18.045 1.00 95.44 537 VAL A N 1
ATOM 4182 C CA . VAL A 1 537 ? -15.081 0.950 19.310 1.00 95.44 537 VAL A CA 1
ATOM 4183 C C . VAL A 1 537 ? -14.169 -0.266 19.278 1.00 95.44 537 VAL A C 1
ATOM 4185 O O . VAL A 1 537 ? -14.316 -1.145 18.434 1.00 95.44 537 VAL A O 1
ATOM 4188 N N . ILE A 1 538 ? -13.227 -0.316 20.209 1.00 96.94 538 ILE A N 1
ATOM 4189 C CA . ILE A 1 538 ? -12.403 -1.489 20.480 1.00 96.94 538 ILE A CA 1
ATOM 4190 C C . ILE A 1 538 ? -13.261 -2.458 21.285 1.00 96.94 538 ILE A C 1
ATOM 4192 O O . ILE A 1 538 ? -13.705 -2.127 22.385 1.00 96.94 538 ILE A O 1
ATOM 4196 N N . PHE A 1 539 ? -13.491 -3.642 20.738 1.00 97.38 539 PHE A N 1
ATOM 4197 C CA . PHE A 1 539 ? -14.219 -4.723 21.383 1.00 97.38 539 PHE A CA 1
ATOM 4198 C C . PHE A 1 539 ? -13.224 -5.782 21.850 1.00 97.38 539 PHE A C 1
ATOM 4200 O O . PHE A 1 539 ? -12.697 -6.544 21.040 1.00 97.38 539 PHE A O 1
ATOM 4207 N N . GLU A 1 540 ? -12.962 -5.827 23.154 1.00 96.94 540 GLU A N 1
ATOM 4208 C CA . GLU A 1 540 ? -12.131 -6.850 23.784 1.00 96.94 540 GLU A CA 1
ATOM 4209 C C . GLU A 1 540 ? -13.019 -8.062 24.109 1.00 96.94 540 GLU A C 1
ATOM 4211 O O . GLU A 1 540 ? -13.844 -8.000 25.030 1.00 96.94 540 GLU A O 1
ATOM 4216 N N . PRO A 1 541 ? -12.909 -9.160 23.337 1.00 95.00 541 PRO A N 1
ATOM 4217 C CA . PRO A 1 541 ? -13.891 -10.242 23.362 1.00 95.00 541 PRO A CA 1
ATOM 4218 C C . PRO A 1 541 ? -13.785 -11.096 24.622 1.00 95.00 541 PRO A C 1
ATOM 4220 O O . PRO A 1 541 ? -14.784 -11.656 25.068 1.00 95.00 541 PRO A O 1
ATOM 4223 N N . TYR A 1 542 ? -12.579 -11.247 25.163 1.00 92.94 542 TYR A N 1
ATOM 4224 C CA . TYR A 1 542 ? -12.300 -12.137 26.273 1.00 92.94 542 TYR A CA 1
ATOM 4225 C C . TYR A 1 542 ? -10.949 -11.803 26.906 1.00 92.94 542 TYR A C 1
ATOM 4227 O O . TYR A 1 542 ? -10.065 -11.243 26.254 1.00 92.94 542 TYR A O 1
ATOM 4235 N N . ASN A 1 543 ? -10.798 -12.147 28.183 1.00 91.62 543 ASN A N 1
ATOM 4236 C CA . ASN A 1 543 ? -9.632 -11.776 28.969 1.00 91.62 543 ASN A CA 1
ATOM 4237 C C . ASN A 1 543 ? -8.343 -12.455 28.476 1.00 91.62 543 ASN A C 1
ATOM 4239 O O . ASN A 1 543 ? -8.331 -13.679 28.289 1.00 91.62 543 ASN A O 1
ATOM 4243 N N . PRO A 1 544 ? -7.239 -11.700 28.333 1.00 92.12 544 PRO A N 1
ATOM 4244 C CA . PRO A 1 544 ? -5.928 -12.287 28.117 1.00 92.12 544 PRO A CA 1
ATOM 4245 C C . PRO A 1 544 ? -5.478 -13.166 29.290 1.00 92.12 544 PRO A C 1
ATOM 4247 O O . PRO A 1 544 ? -5.862 -12.971 30.445 1.00 92.12 544 PRO A O 1
ATOM 4250 N N . THR A 1 545 ? -4.618 -14.137 28.997 1.00 94.31 545 THR A N 1
ATOM 4251 C CA . THR A 1 545 ? -3.913 -14.908 30.026 1.00 94.31 545 THR A CA 1
ATOM 4252 C C . THR A 1 545 ? -2.585 -14.230 30.301 1.00 94.31 545 THR A C 1
ATOM 4254 O O . THR A 1 545 ? -1.731 -14.187 29.422 1.00 94.31 545 THR A O 1
ATOM 4257 N N . TYR A 1 546 ? -2.420 -13.700 31.507 1.00 92.44 546 TYR A N 1
ATOM 4258 C CA . TYR A 1 546 ? -1.219 -12.989 31.938 1.00 92.44 546 TYR A CA 1
ATOM 4259 C C . TYR A 1 546 ? -0.378 -13.842 32.874 1.00 92.44 546 TYR A C 1
ATOM 4261 O O . TYR A 1 546 ? -0.938 -14.562 33.702 1.00 92.44 546 TYR A O 1
ATOM 4269 N N . VAL A 1 547 ? 0.948 -13.718 32.788 1.00 91.19 547 VAL A N 1
ATOM 4270 C CA . VAL A 1 547 ? 1.856 -14.381 33.740 1.00 91.19 547 VAL A CA 1
ATOM 4271 C C . VAL A 1 547 ? 2.445 -13.420 34.772 1.00 91.19 547 VAL A C 1
ATOM 4273 O O . VAL A 1 547 ? 2.894 -13.867 35.823 1.00 91.19 547 VAL A O 1
ATOM 4276 N N . ALA A 1 548 ? 2.399 -12.108 34.522 1.00 91.25 548 ALA A N 1
ATOM 4277 C CA . ALA A 1 548 ? 2.805 -11.079 35.476 1.00 91.25 548 ALA A CA 1
ATOM 4278 C C . ALA A 1 548 ? 1.628 -10.180 35.891 1.00 91.25 548 ALA A C 1
ATOM 4280 O O . ALA A 1 548 ? 0.522 -10.273 35.356 1.00 91.25 548 ALA A O 1
ATOM 4281 N N . ALA A 1 549 ? 1.863 -9.299 36.867 1.00 88.44 549 ALA A N 1
ATOM 4282 C CA . ALA A 1 549 ? 0.846 -8.402 37.423 1.00 88.44 549 ALA A CA 1
ATOM 4283 C C . ALA A 1 549 ? 0.598 -7.120 36.598 1.00 88.44 549 ALA A C 1
ATOM 4285 O O . ALA A 1 549 ? -0.409 -6.458 36.831 1.00 88.44 549 ALA A O 1
ATOM 4286 N N . GLY A 1 550 ? 1.485 -6.758 35.660 1.00 89.81 550 GLY A N 1
ATOM 4287 C CA . GLY A 1 550 ? 1.371 -5.524 34.863 1.00 89.81 550 GLY A CA 1
ATOM 4288 C C . GLY A 1 550 ? 0.069 -5.457 34.056 1.00 89.81 550 GLY A C 1
ATOM 4289 O O . GLY A 1 550 ? -0.336 -6.444 33.459 1.00 89.81 550 GLY A O 1
ATOM 4290 N N . ARG A 1 551 ? -0.641 -4.328 34.069 1.00 92.31 551 ARG A N 1
ATOM 4291 C CA . ARG A 1 551 ? -1.913 -4.145 33.335 1.00 92.31 551 ARG A CA 1
ATOM 4292 C C . ARG A 1 551 ? -2.006 -2.759 32.707 1.00 92.31 551 ARG A C 1
ATOM 4294 O O . ARG A 1 551 ? -3.099 -2.205 32.593 1.00 92.31 551 ARG A O 1
ATOM 4301 N N . ALA A 1 552 ? -0.874 -2.186 32.305 1.00 95.00 552 ALA A N 1
ATOM 4302 C CA . ALA A 1 552 ? -0.818 -0.911 31.595 1.00 95.00 552 ALA A CA 1
ATOM 4303 C C . ALA A 1 552 ? -1.259 -1.045 30.118 1.00 95.00 552 ALA A C 1
ATOM 4305 O O . ALA A 1 552 ? -0.569 -0.603 29.199 1.00 95.00 552 ALA A O 1
ATOM 4306 N N . ASN A 1 553 ? -2.412 -1.680 29.879 1.00 96.12 553 ASN A N 1
ATOM 4307 C CA . ASN A 1 553 ? -2.946 -1.880 28.537 1.00 96.12 553 ASN A CA 1
ATOM 4308 C C . ASN A 1 553 ? -3.344 -0.534 27.928 1.00 96.12 553 ASN A C 1
ATOM 4310 O O . ASN A 1 553 ? -4.007 0.280 28.578 1.00 96.12 553 ASN A O 1
ATOM 4314 N N . SER A 1 554 ? -2.954 -0.294 26.684 1.00 96.25 554 SER A N 1
ATOM 4315 C CA . SER A 1 554 ? -3.085 1.025 26.067 1.00 96.25 554 SER A CA 1
ATOM 4316 C C . SER A 1 554 ? -3.328 0.945 24.567 1.00 96.25 554 SER A C 1
ATOM 4318 O O . SER A 1 554 ? -3.221 -0.112 23.949 1.00 96.25 554 SER A O 1
ATOM 4320 N N . ILE A 1 555 ? -3.685 2.085 23.988 1.00 96.69 555 ILE A N 1
ATOM 4321 C CA . ILE A 1 555 ? -3.856 2.293 22.557 1.00 96.69 555 ILE A CA 1
ATOM 4322 C C . ILE A 1 555 ? -3.075 3.529 22.109 1.00 96.69 555 ILE A C 1
ATOM 4324 O O . ILE A 1 555 ? -2.972 4.518 22.836 1.00 96.69 555 ILE A O 1
ATOM 4328 N N . SER A 1 556 ? -2.584 3.497 20.872 1.00 96.00 556 SER A N 1
ATOM 4329 C CA . SER A 1 556 ? -2.171 4.686 20.129 1.00 96.00 556 SER A CA 1
ATOM 4330 C C . SER A 1 556 ? -2.676 4.643 18.686 1.00 96.00 556 SER A C 1
ATOM 4332 O O . SER A 1 556 ? -2.774 3.571 18.087 1.00 96.00 556 SER A O 1
ATOM 4334 N N . ILE A 1 557 ? -3.004 5.810 18.128 1.00 95.50 557 ILE A N 1
ATOM 4335 C CA . ILE A 1 557 ? -3.424 5.964 16.733 1.00 95.50 557 ILE A CA 1
ATOM 4336 C C . ILE A 1 557 ? -2.559 7.034 16.070 1.00 95.50 557 ILE A C 1
ATOM 4338 O O . ILE A 1 557 ? -2.548 8.195 16.486 1.00 95.50 557 ILE A O 1
ATOM 4342 N N . ARG A 1 558 ? -1.825 6.629 15.032 1.00 94.88 558 ARG A N 1
ATOM 4343 C CA . ARG A 1 558 ? -1.011 7.499 14.170 1.00 94.88 558 ARG A CA 1
ATOM 4344 C C . ARG A 1 558 ? -1.662 7.623 12.805 1.00 94.88 558 ARG A C 1
ATOM 4346 O O . ARG A 1 558 ? -2.370 6.713 12.377 1.00 94.88 558 ARG A O 1
ATOM 4353 N N . GLN A 1 559 ? -1.397 8.725 12.116 1.00 92.50 559 GLN A N 1
ATOM 4354 C CA . GLN A 1 559 ? -2.058 9.027 10.854 1.00 92.50 559 GLN A CA 1
ATOM 4355 C C . GLN A 1 559 ? -1.069 9.379 9.745 1.00 92.50 559 GLN A C 1
ATOM 4357 O O . GLN A 1 559 ? -0.126 10.121 10.011 1.00 92.50 559 GLN A O 1
ATOM 4362 N N . GLN A 1 560 ? -1.352 8.894 8.528 1.00 92.44 560 GLN A N 1
ATOM 4363 C CA . GLN A 1 560 ? -0.690 9.124 7.227 1.00 92.44 560 GLN A CA 1
ATOM 4364 C C . GLN A 1 560 ? 0.802 8.828 7.121 1.00 92.44 560 GLN A C 1
ATOM 4366 O O . GLN A 1 560 ? 1.260 8.416 6.067 1.00 92.44 560 GLN A O 1
ATOM 4371 N N . ASP A 1 561 ? 1.571 9.016 8.180 1.00 93.81 561 ASP A N 1
ATOM 4372 C CA . ASP A 1 561 ? 3.000 8.779 8.214 1.00 93.81 561 ASP A CA 1
ATOM 4373 C C . ASP A 1 561 ? 3.349 8.084 9.524 1.00 93.81 561 ASP A C 1
ATOM 4375 O O . ASP A 1 561 ? 2.937 8.497 10.611 1.00 93.81 561 ASP A O 1
ATOM 4379 N N . ASN A 1 562 ? 4.103 6.995 9.427 1.00 89.75 562 ASN A N 1
ATOM 4380 C CA . ASN A 1 562 ? 4.465 6.202 10.594 1.00 89.75 562 ASN A CA 1
ATOM 4381 C C . ASN A 1 562 ? 5.469 6.922 11.522 1.00 89.75 562 ASN A C 1
ATOM 4383 O O . ASN A 1 562 ? 5.671 6.472 12.651 1.00 89.75 562 ASN A O 1
ATOM 4387 N N . ARG A 1 563 ? 6.056 8.036 11.060 1.00 91.56 563 ARG A N 1
ATOM 4388 C CA . ARG A 1 563 ? 6.953 8.924 11.813 1.00 91.56 563 ARG A CA 1
ATOM 4389 C C . ARG A 1 563 ? 6.196 9.980 12.620 1.00 91.56 563 ARG A C 1
ATOM 4391 O O . ARG A 1 563 ? 6.784 10.602 13.502 1.00 91.56 563 ARG A O 1
ATOM 4398 N N . ASN A 1 564 ? 4.907 10.184 12.342 1.00 93.50 564 ASN A N 1
ATOM 4399 C CA . ASN A 1 564 ? 4.091 11.141 13.079 1.00 93.50 564 ASN A CA 1
ATOM 4400 C C . ASN A 1 564 ? 3.874 10.686 14.530 1.00 93.50 564 ASN A C 1
ATOM 4402 O O . ASN A 1 564 ? 3.781 9.492 14.840 1.00 93.50 564 ASN A O 1
ATOM 4406 N N . ALA A 1 565 ? 3.716 11.660 15.427 1.00 94.94 565 ALA A N 1
ATOM 4407 C CA . ALA A 1 565 ? 3.200 11.397 16.762 1.00 94.94 565 ALA A CA 1
ATOM 4408 C C . ALA A 1 565 ? 1.768 10.838 16.685 1.00 94.94 565 ALA A C 1
ATOM 4410 O O . ALA A 1 565 ? 1.016 11.114 15.745 1.00 94.94 565 ALA A O 1
ATOM 4411 N N . ALA A 1 566 ? 1.382 10.043 17.683 1.00 94.50 566 ALA A N 1
ATOM 4412 C CA . ALA A 1 566 ? 0.005 9.584 17.786 1.00 94.50 566 ALA A CA 1
ATOM 4413 C C . ALA A 1 566 ? -0.907 10.780 18.090 1.00 94.50 566 ALA A C 1
ATOM 4415 O O . ALA A 1 566 ? -0.659 11.515 19.043 1.00 94.50 566 ALA A O 1
ATOM 4416 N N . PHE A 1 567 ? -1.962 10.975 17.295 1.00 92.44 567 PHE A N 1
ATOM 4417 C CA . PHE A 1 567 ? -2.946 12.032 17.561 1.00 92.44 567 PHE A CA 1
ATOM 4418 C C . PHE A 1 567 ? -3.930 11.624 18.664 1.00 92.44 567 PHE A C 1
ATOM 4420 O O . PHE A 1 567 ? -4.584 12.475 19.259 1.00 92.44 567 PHE A O 1
ATOM 4427 N N . PHE A 1 568 ? -4.039 10.320 18.920 1.00 92.69 568 PHE A N 1
ATOM 4428 C CA . PHE A 1 568 ? -4.806 9.753 20.015 1.00 92.69 568 PHE A CA 1
ATOM 4429 C C . PHE A 1 568 ? -3.960 8.697 20.719 1.00 92.69 568 PHE A C 1
ATOM 4431 O O . PHE A 1 568 ? -3.383 7.822 20.069 1.00 92.69 568 PHE A O 1
ATOM 4438 N N . SER A 1 569 ? -3.893 8.764 22.045 1.00 94.62 569 SER A N 1
ATOM 4439 C CA . SER A 1 569 ? -3.261 7.733 22.863 1.00 94.62 569 SER A CA 1
ATOM 4440 C C . SER A 1 569 ? -3.875 7.692 24.255 1.00 94.62 569 SER A C 1
ATOM 4442 O O . SER A 1 569 ? -4.390 8.702 24.732 1.00 94.62 569 SER A O 1
ATOM 4444 N N . GLY A 1 570 ? -3.814 6.532 24.901 1.00 94.25 570 GLY A N 1
ATOM 4445 C CA . GLY A 1 570 ? -4.216 6.388 26.292 1.00 94.25 570 GLY A CA 1
ATOM 4446 C C . GLY A 1 570 ? -4.608 4.961 26.643 1.00 94.25 570 GLY A C 1
ATOM 4447 O O . GLY A 1 570 ? -4.215 4.012 25.968 1.00 94.25 570 GLY A O 1
ATOM 4448 N N . ASN A 1 571 ? -5.364 4.807 27.722 1.00 94.00 571 ASN A N 1
ATOM 4449 C CA . ASN A 1 571 ? -5.757 3.501 28.234 1.00 94.00 571 ASN A CA 1
ATOM 4450 C C . ASN A 1 571 ? -6.923 2.902 27.438 1.00 94.00 571 ASN A C 1
ATOM 4452 O O . ASN A 1 571 ? -7.713 3.621 26.825 1.00 94.00 571 ASN A O 1
ATOM 4456 N N . ILE A 1 572 ? -7.033 1.575 27.487 1.00 94.38 572 ILE A N 1
ATOM 4457 C CA . ILE A 1 572 ? -8.235 0.836 27.076 1.00 94.38 572 ILE A CA 1
ATOM 4458 C C . ILE A 1 572 ? -8.963 0.282 28.305 1.00 94.38 572 ILE A C 1
ATOM 4460 O O . ILE A 1 572 ? -8.419 0.281 29.409 1.00 94.38 572 ILE A O 1
ATOM 4464 N N . ALA A 1 573 ? -10.196 -0.184 28.136 1.00 93.38 573 ALA A N 1
ATOM 4465 C CA . ALA A 1 573 ? -11.070 -0.625 29.219 1.00 93.38 573 ALA A CA 1
ATOM 4466 C C . ALA A 1 573 ? -10.459 -1.733 30.096 1.00 93.38 573 ALA A C 1
ATOM 4468 O O . ALA A 1 573 ? -10.708 -1.749 31.301 1.00 93.38 573 ALA A O 1
ATOM 4469 N N . SER A 1 574 ? -9.629 -2.619 29.533 1.00 93.88 574 SER A N 1
ATOM 4470 C CA . SER A 1 574 ? -8.893 -3.641 30.294 1.00 93.88 574 SER A CA 1
ATOM 4471 C C . SER A 1 574 ? -7.698 -3.116 31.109 1.00 93.88 574 SER A C 1
ATOM 4473 O O . SER A 1 574 ? -7.094 -3.878 31.866 1.00 93.88 574 SER A O 1
ATOM 4475 N N . ASN A 1 575 ? -7.343 -1.831 31.009 1.00 93.88 575 ASN A N 1
ATOM 4476 C CA . ASN A 1 575 ? -6.258 -1.236 31.790 1.00 93.88 575 ASN A CA 1
ATOM 4477 C C . ASN A 1 575 ? -6.537 -1.324 33.301 1.00 93.88 575 ASN A C 1
ATOM 4479 O O . ASN A 1 575 ? -7.606 -0.939 33.784 1.00 93.88 575 ASN A O 1
ATOM 4483 N N . GLY A 1 576 ? -5.574 -1.863 34.049 1.00 90.88 576 GLY A N 1
ATOM 4484 C CA . GLY A 1 576 ? -5.699 -2.110 35.487 1.00 90.88 576 GLY A CA 1
ATOM 4485 C C . GLY A 1 576 ? -6.704 -3.206 35.869 1.00 90.88 576 GLY A C 1
ATOM 4486 O O . GLY A 1 576 ? -6.915 -3.443 37.057 1.00 90.88 576 GLY A O 1
ATOM 4487 N N . VAL A 1 577 ? -7.337 -3.880 34.902 1.00 89.50 577 VAL A N 1
ATOM 4488 C CA . VAL A 1 577 ? -8.307 -4.951 35.163 1.00 89.50 577 VAL A CA 1
ATOM 4489 C C . VAL A 1 577 ? -7.560 -6.275 35.325 1.00 89.50 577 VAL A C 1
ATOM 4491 O O . VAL A 1 577 ? -6.816 -6.700 34.443 1.00 89.50 577 VAL A O 1
ATOM 4494 N N . SER A 1 578 ? -7.748 -6.944 36.466 1.00 86.31 578 SER A N 1
ATOM 4495 C CA . SER A 1 578 ? -7.069 -8.214 36.763 1.00 86.31 578 SER A CA 1
ATOM 4496 C C . SER A 1 578 ? -7.528 -9.345 35.841 1.00 86.31 578 SER A C 1
ATOM 4498 O O . SER A 1 578 ? -6.698 -10.100 35.332 1.00 86.31 578 SER A O 1
ATOM 4500 N N . SER A 1 579 ? -8.843 -9.445 35.636 1.00 87.81 579 SER A N 1
ATOM 4501 C CA . SER A 1 579 ? -9.510 -10.352 34.704 1.00 87.81 579 SER A CA 1
ATOM 4502 C C . SER A 1 579 ? -10.942 -9.885 34.439 1.00 87.81 579 SER A C 1
ATOM 4504 O O . SER A 1 579 ? -11.521 -9.153 35.244 1.00 87.81 579 SER A O 1
ATOM 4506 N N . PHE A 1 580 ? -11.531 -10.332 33.333 1.00 89.94 580 PHE A N 1
ATOM 4507 C CA . PHE A 1 580 ? -12.938 -10.099 33.019 1.00 89.94 580 PHE A CA 1
ATOM 4508 C C . PHE A 1 580 ? -13.546 -11.319 32.310 1.00 89.94 580 PHE A C 1
ATOM 4510 O O . PHE A 1 580 ? -12.873 -12.043 31.584 1.00 89.94 580 PHE A O 1
ATOM 4517 N N . THR A 1 581 ? -14.825 -11.593 32.554 1.00 84.38 581 THR A N 1
ATOM 4518 C CA . THR A 1 581 ? -15.504 -12.820 32.085 1.00 84.38 581 THR A CA 1
ATOM 4519 C C . THR A 1 581 ? -16.498 -12.572 30.945 1.00 84.38 581 THR A C 1
ATOM 4521 O O . THR A 1 581 ? -17.141 -13.507 30.468 1.00 84.38 581 THR A O 1
ATOM 4524 N N . ASN A 1 582 ? -16.633 -11.318 30.505 1.00 87.56 582 ASN A N 1
ATOM 4525 C CA . ASN A 1 582 ? -17.518 -10.873 29.426 1.00 87.56 582 ASN A CA 1
ATOM 4526 C C . ASN A 1 582 ? -16.755 -9.971 28.428 1.00 87.56 582 ASN A C 1
ATOM 4528 O O . ASN A 1 582 ? -15.551 -10.131 28.281 1.00 87.56 582 ASN A O 1
ATOM 4532 N N . LYS A 1 583 ? -17.432 -9.077 27.701 1.00 93.06 583 LYS A N 1
ATOM 4533 C CA . LYS A 1 583 ? -16.789 -8.092 26.813 1.00 93.06 583 LYS A CA 1
ATOM 4534 C C . LYS A 1 583 ? -16.348 -6.843 27.574 1.00 93.06 583 LYS A C 1
ATOM 4536 O O . LYS A 1 583 ? -17.099 -6.359 28.424 1.00 93.06 583 LYS A O 1
ATOM 4541 N N . LEU A 1 584 ? -15.222 -6.255 27.183 1.00 94.56 584 LEU A N 1
ATOM 4542 C CA . LEU A 1 584 ? -14.896 -4.863 27.500 1.00 94.56 584 LEU A CA 1
ATOM 4543 C C . LEU A 1 584 ? -14.873 -4.032 26.221 1.00 94.56 584 LEU A C 1
ATOM 4545 O O . LEU A 1 584 ? -14.470 -4.508 25.161 1.00 94.56 584 LEU A O 1
ATOM 4549 N N . THR A 1 585 ? -15.352 -2.797 26.310 1.00 94.62 585 THR A N 1
ATOM 4550 C CA . THR A 1 585 ? -15.512 -1.924 25.147 1.00 94.62 585 THR A CA 1
ATOM 4551 C C . THR A 1 585 ? -14.909 -0.553 25.386 1.00 94.62 585 THR A C 1
ATOM 4553 O O . THR A 1 585 ? -15.246 0.137 26.342 1.00 94.62 585 THR A O 1
ATOM 4556 N N . THR A 1 586 ? -14.015 -0.139 24.494 1.00 94.12 586 THR A N 1
ATOM 4557 C CA . THR A 1 586 ? -13.406 1.193 24.539 1.00 94.12 586 THR A CA 1
ATOM 4558 C C . THR A 1 586 ? -13.809 1.950 23.297 1.00 94.12 586 THR A C 1
ATOM 4560 O O . THR A 1 586 ? -13.358 1.614 22.204 1.00 94.12 586 THR A O 1
ATOM 4563 N N . ARG A 1 587 ? -14.641 2.976 23.441 1.00 91.50 587 ARG A N 1
ATOM 4564 C CA . ARG A 1 587 ? -14.906 3.901 22.345 1.00 91.50 587 ARG A CA 1
ATOM 4565 C C . ARG A 1 587 ? -13.800 4.947 22.313 1.00 91.50 587 ARG A C 1
ATOM 4567 O O . ARG A 1 587 ? -13.535 5.629 23.302 1.00 91.50 587 ARG A O 1
ATOM 4574 N N . THR A 1 588 ? -13.117 5.047 21.186 1.00 86.56 588 THR A N 1
ATOM 4575 C CA . THR A 1 588 ? -12.142 6.115 20.956 1.00 86.56 588 THR A CA 1
ATOM 4576 C C . THR A 1 588 ? -12.866 7.370 20.459 1.00 86.56 588 THR A C 1
ATOM 4578 O O . THR A 1 588 ? -14.085 7.482 20.558 1.00 86.56 588 THR A O 1
ATOM 4581 N N . GLY A 1 589 ? -12.130 8.324 19.897 1.00 82.94 589 GLY A N 1
ATOM 4582 C CA . GLY A 1 589 ? -12.721 9.422 19.136 1.00 82.94 589 GLY A CA 1
ATOM 4583 C C . GLY A 1 589 ? -13.063 9.041 17.693 1.00 82.94 589 GLY A C 1
ATOM 4584 O O . GLY A 1 589 ? -13.123 7.861 17.325 1.00 82.94 589 GLY A O 1
ATOM 4585 N N . ILE A 1 590 ? -13.261 10.083 16.891 1.00 88.19 590 ILE A N 1
ATOM 4586 C CA . ILE A 1 590 ? -13.393 10.032 15.435 1.00 88.19 590 ILE A CA 1
ATOM 4587 C C . ILE A 1 590 ? -12.034 9.671 14.821 1.00 88.19 590 ILE A C 1
ATOM 4589 O O . ILE A 1 590 ? -11.003 10.253 15.169 1.00 88.19 590 ILE A O 1
ATOM 4593 N N . LEU A 1 591 ? -12.030 8.694 13.917 1.00 91.50 591 LEU A N 1
ATOM 4594 C CA . LEU A 1 591 ? -10.887 8.406 13.061 1.00 91.50 591 LEU A CA 1
ATOM 4595 C C . LEU A 1 591 ? -10.775 9.489 11.994 1.00 91.50 591 LEU A C 1
ATOM 4597 O O . LEU A 1 591 ? -11.771 9.977 11.465 1.00 91.50 591 LEU A O 1
ATOM 4601 N N . LYS A 1 592 ? -9.547 9.852 11.649 1.00 90.44 592 LYS A N 1
ATOM 4602 C CA . LYS A 1 592 ? -9.307 10.894 10.658 1.00 90.44 592 LYS A CA 1
ATOM 4603 C C . LYS A 1 592 ? -9.244 10.291 9.249 1.00 90.44 592 LYS A C 1
ATOM 4605 O O . LYS A 1 592 ? -8.774 9.164 9.080 1.00 90.44 592 LYS A O 1
ATOM 4610 N N . LYS A 1 593 ? -9.676 11.042 8.231 1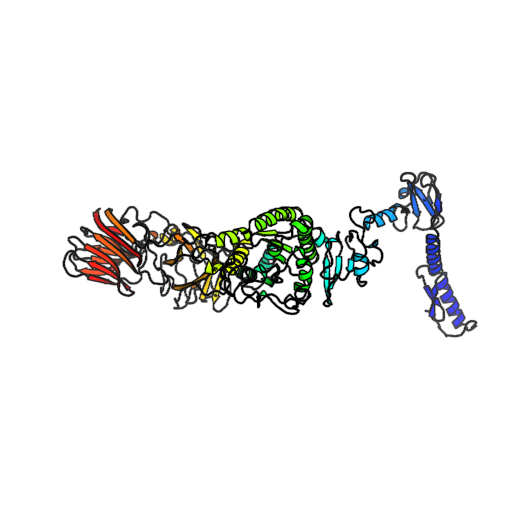.00 91.12 593 LYS A N 1
ATOM 4611 C CA . LYS A 1 593 ? -9.653 10.621 6.815 1.00 91.12 593 LYS A CA 1
ATOM 4612 C C . LYS A 1 593 ? -8.261 10.138 6.371 1.00 91.12 593 LYS A C 1
ATOM 4614 O O . LYS A 1 593 ? -7.256 10.730 6.740 1.00 91.12 593 LYS A O 1
ATOM 4619 N N . GLY A 1 594 ? -8.182 9.094 5.552 1.00 93.56 594 GLY A N 1
ATOM 4620 C CA . GLY A 1 594 ? -6.958 8.434 5.083 1.00 93.56 594 GLY A CA 1
ATOM 4621 C C . GLY A 1 594 ? -6.464 7.317 6.007 1.00 93.56 594 GLY A C 1
ATOM 4622 O O . GLY A 1 594 ? -7.266 6.641 6.657 1.00 93.56 594 GLY A O 1
ATOM 4623 N N . LEU A 1 595 ? -5.151 7.071 6.036 1.00 95.94 595 LEU A N 1
ATOM 4624 C CA . LEU A 1 595 ? -4.583 5.914 6.731 1.00 95.94 595 LEU A CA 1
ATOM 4625 C C . LEU A 1 595 ? -4.394 6.178 8.229 1.00 95.94 595 LEU A C 1
ATOM 4627 O O . LEU A 1 595 ? -3.719 7.126 8.630 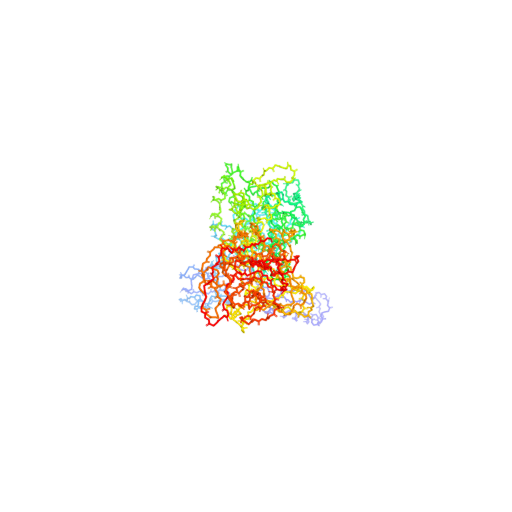1.00 95.94 595 LEU A O 1
ATOM 4631 N N . ASN A 1 596 ? -4.931 5.277 9.048 1.00 96.00 596 ASN A N 1
ATOM 4632 C CA . ASN A 1 596 ? -4.797 5.236 10.498 1.00 96.00 596 ASN A CA 1
ATOM 4633 C C . ASN A 1 596 ? -4.078 3.937 10.891 1.00 96.00 596 ASN A C 1
ATOM 4635 O O . ASN A 1 596 ? -4.585 2.838 10.654 1.00 96.00 596 ASN A O 1
ATOM 4639 N N . GLN A 1 597 ? -2.902 4.059 11.505 1.00 96.25 597 GLN A N 1
ATOM 4640 C CA . GLN A 1 597 ? -2.221 2.944 12.158 1.00 96.25 597 GLN A CA 1
ATOM 4641 C C . GLN A 1 597 ? -2.642 2.913 13.620 1.00 96.25 597 GLN A C 1
ATOM 4643 O O . GLN A 1 597 ? -2.334 3.836 14.375 1.00 96.25 597 GLN A O 1
ATOM 4648 N N . ILE A 1 598 ? -3.310 1.836 14.013 1.00 96.75 598 ILE A N 1
ATOM 4649 C CA . ILE A 1 598 ? -3.802 1.632 15.373 1.00 96.75 598 ILE A CA 1
ATOM 4650 C C . ILE A 1 598 ? -2.929 0.572 16.029 1.00 96.75 598 ILE A C 1
ATOM 4652 O O . ILE A 1 598 ? -2.758 -0.511 15.476 1.00 96.75 598 ILE A O 1
ATOM 4656 N N . GLU A 1 599 ? -2.375 0.869 17.196 1.00 96.94 599 GLU A N 1
ATOM 4657 C CA . GLU A 1 599 ? -1.587 -0.076 17.986 1.00 96.94 599 GLU A CA 1
ATOM 4658 C C . GLU A 1 599 ? -2.215 -0.241 19.360 1.00 96.94 599 GLU A C 1
ATOM 4660 O O . GLU A 1 599 ? -2.399 0.744 20.073 1.00 96.94 599 GLU A O 1
ATOM 4665 N N . ILE A 1 600 ? -2.528 -1.483 19.721 1.00 97.75 600 ILE A N 1
ATOM 4666 C CA . ILE A 1 600 ? -3.063 -1.854 21.031 1.00 97.75 600 ILE A CA 1
ATOM 4667 C C . ILE A 1 600 ? -2.010 -2.678 21.761 1.00 97.75 600 ILE A C 1
ATOM 4669 O O . ILE A 1 600 ? -1.536 -3.685 21.236 1.00 97.75 600 ILE A O 1
ATOM 4673 N N . VAL A 1 601 ? -1.646 -2.241 22.962 1.00 97.44 601 VAL A N 1
ATOM 4674 C CA . VAL A 1 601 ? -0.592 -2.839 23.782 1.00 97.44 601 VAL A CA 1
ATOM 4675 C C . VAL A 1 601 ? -1.212 -3.570 24.963 1.00 97.44 601 VAL A C 1
ATOM 4677 O O . VAL A 1 601 ? -2.026 -3.001 25.691 1.00 97.44 601 VAL A O 1
ATOM 4680 N N . TYR A 1 602 ? -0.776 -4.808 25.172 1.00 97.50 602 TYR A N 1
ATOM 4681 C CA . TYR A 1 602 ? -1.076 -5.622 26.341 1.00 97.50 602 TYR A CA 1
ATOM 4682 C C . TYR A 1 602 ? 0.190 -5.804 27.187 1.00 97.50 602 TYR A C 1
ATOM 4684 O O . TYR A 1 602 ? 1.167 -6.415 26.745 1.00 97.50 602 TYR A O 1
ATOM 4692 N N . ASP A 1 603 ? 0.152 -5.258 28.401 1.00 95.69 603 ASP A N 1
ATOM 4693 C CA . ASP A 1 603 ? 1.226 -5.310 29.401 1.00 95.69 603 ASP A CA 1
ATOM 4694 C C . ASP A 1 603 ? 1.040 -6.494 30.367 1.00 95.69 603 ASP A C 1
ATOM 4696 O O . ASP A 1 603 ? -0.034 -7.080 30.432 1.00 95.69 603 ASP A O 1
ATOM 4700 N N . GLY A 1 604 ? 2.068 -6.858 31.134 1.00 93.88 604 GLY A N 1
ATOM 4701 C CA . GLY A 1 604 ? 2.009 -7.968 32.090 1.00 93.88 604 GLY A CA 1
ATOM 4702 C C . GLY A 1 604 ? 2.282 -9.323 31.467 1.00 93.88 604 GLY A C 1
ATOM 4703 O O . GLY A 1 604 ? 1.747 -10.329 31.947 1.00 93.88 604 GLY A O 1
ATOM 4704 N N . THR A 1 605 ? 3.089 -9.319 30.403 1.00 95.06 605 THR A N 1
ATOM 4705 C CA . THR A 1 605 ? 3.628 -10.515 29.759 1.00 95.06 605 THR A CA 1
ATOM 4706 C C . THR A 1 605 ? 2.555 -11.567 29.463 1.00 95.06 605 THR A C 1
ATOM 4708 O O . THR A 1 605 ? 2.613 -12.688 29.975 1.00 95.06 605 THR A O 1
ATOM 4711 N N . PRO A 1 606 ? 1.511 -11.236 28.680 1.00 96.06 606 PRO A N 1
ATOM 4712 C CA . PRO A 1 606 ? 0.514 -12.230 28.320 1.00 96.06 606 PRO A CA 1
ATOM 4713 C C . PRO A 1 606 ? 1.161 -13.473 27.691 1.00 96.06 606 PRO A C 1
ATOM 4715 O O . PRO A 1 606 ? 2.180 -13.383 27.017 1.00 96.06 606 PRO A O 1
ATOM 4718 N N . SER A 1 607 ? 0.572 -14.644 27.918 1.00 95.62 607 SER A N 1
ATOM 4719 C CA . SER A 1 607 ? 0.849 -15.887 27.183 1.00 95.62 607 SER A CA 1
ATOM 4720 C C . SER A 1 607 ? -0.224 -16.177 26.132 1.00 95.62 607 SER A C 1
ATOM 4722 O O . SER A 1 607 ? -0.037 -17.008 25.242 1.00 95.62 607 SER A O 1
ATOM 4724 N N . LYS A 1 608 ? -1.370 -15.492 26.229 1.00 96.31 608 LYS A N 1
ATOM 4725 C CA . LYS A 1 608 ? -2.503 -15.639 25.318 1.00 96.31 608 LYS A CA 1
ATOM 4726 C C . LYS A 1 608 ? -3.321 -14.359 25.266 1.00 96.31 608 LYS A C 1
ATOM 4728 O O . LYS A 1 608 ? -3.755 -13.870 26.307 1.00 96.31 608 LYS A O 1
ATOM 4733 N N . VAL A 1 609 ? -3.570 -13.848 24.068 1.00 96.69 609 VAL A N 1
ATOM 4734 C CA . VAL A 1 609 ? -4.392 -12.658 23.826 1.00 96.69 609 VAL A CA 1
ATOM 4735 C C . VAL A 1 609 ? -5.405 -12.979 22.735 1.00 96.69 609 VAL A C 1
ATOM 4737 O O . VAL A 1 609 ? -5.048 -13.577 21.723 1.00 96.69 609 VAL A O 1
ATOM 4740 N N . TYR A 1 610 ? -6.654 -12.563 22.931 1.00 96.62 610 TYR A N 1
ATOM 4741 C CA . TYR A 1 610 ? -7.682 -12.570 21.890 1.00 96.62 610 TYR A CA 1
ATOM 4742 C C . TYR A 1 610 ? -7.715 -11.169 21.283 1.00 96.62 610 TYR A C 1
ATOM 4744 O O . TYR A 1 610 ? -8.187 -10.249 21.955 1.00 96.62 610 TYR A O 1
ATOM 4752 N N . PRO A 1 611 ? -7.160 -10.962 20.075 1.00 96.94 611 PRO A N 1
ATOM 4753 C CA . PRO A 1 611 ? -7.023 -9.628 19.516 1.00 96.94 611 PRO A CA 1
ATOM 4754 C C . PRO A 1 611 ? -8.389 -8.935 19.416 1.00 96.94 611 PRO A C 1
ATOM 4756 O O . PRO A 1 611 ? -9.362 -9.567 18.986 1.00 96.94 611 PRO A O 1
ATOM 4759 N N . PRO A 1 612 ? -8.498 -7.668 19.841 1.00 97.19 612 PRO A N 1
ATOM 4760 C CA . PRO A 1 612 ? -9.779 -6.982 19.867 1.00 97.19 612 PRO A CA 1
ATOM 4761 C C . PRO A 1 612 ? -10.327 -6.744 18.458 1.00 97.19 612 PRO A C 1
ATOM 4763 O O . PRO A 1 612 ? -9.580 -6.456 17.527 1.00 97.19 612 PRO A O 1
ATOM 4766 N N . ALA A 1 613 ? -11.649 -6.808 18.305 1.00 97.56 613 ALA A N 1
ATOM 4767 C CA . ALA A 1 613 ? -12.284 -6.336 17.079 1.00 97.56 613 ALA A CA 1
ATOM 4768 C C . ALA A 1 613 ? -12.363 -4.805 17.078 1.00 97.56 613 ALA A C 1
ATOM 4770 O O . ALA A 1 613 ? -12.562 -4.183 18.123 1.00 97.56 613 ALA A O 1
ATOM 4771 N N . LEU A 1 614 ? -12.261 -4.202 15.895 1.00 97.62 614 LEU A N 1
ATOM 4772 C CA . LEU A 1 614 ? -12.508 -2.778 15.693 1.00 97.62 614 LEU A CA 1
ATOM 4773 C C . LEU A 1 614 ? -13.889 -2.609 15.064 1.00 97.62 614 LEU A C 1
ATOM 4775 O O . LEU A 1 614 ? -14.145 -3.080 13.957 1.00 97.62 614 LEU A O 1
ATOM 4779 N N . LEU A 1 615 ? -14.802 -1.968 15.780 1.00 97.25 615 LEU A N 1
ATOM 4780 C CA . LEU A 1 615 ? -16.160 -1.725 15.315 1.00 97.25 615 LEU A CA 1
ATOM 4781 C C . LEU A 1 615 ? -16.270 -0.270 14.861 1.00 97.25 615 LEU A C 1
ATOM 4783 O O . LEU A 1 615 ? -16.048 0.644 15.652 1.00 97.25 615 LEU A O 1
ATOM 4787 N N . PHE A 1 616 ? -16.624 -0.042 13.600 1.00 96.25 616 PHE A N 1
ATOM 4788 C CA . PHE A 1 616 ? -16.706 1.300 13.029 1.00 96.25 616 PHE A CA 1
ATOM 4789 C C . PHE A 1 616 ? -18.141 1.807 13.136 1.00 96.25 616 PHE A C 1
ATOM 4791 O O . PHE A 1 616 ? -19.073 1.184 12.623 1.00 96.25 616 PHE A O 1
ATOM 4798 N N . ARG A 1 617 ? -18.349 2.898 13.868 1.00 92.31 617 ARG A N 1
ATOM 4799 C CA . ARG A 1 617 ? -19.661 3.446 14.251 1.00 92.31 617 ARG A CA 1
ATOM 4800 C C . ARG A 1 617 ? -19.730 4.937 13.934 1.00 92.31 617 ARG A C 1
ATOM 4802 O O . ARG A 1 617 ? -18.750 5.510 13.480 1.00 92.31 617 ARG A O 1
ATOM 4809 N N . GLY A 1 618 ? -20.905 5.542 14.110 1.00 87.88 618 GLY A N 1
ATOM 4810 C CA . GLY A 1 618 ? -21.047 6.999 13.998 1.00 87.88 618 GLY A CA 1
ATOM 4811 C C . GLY A 1 618 ? -20.389 7.727 15.167 1.00 87.88 618 GLY A C 1
ATOM 4812 O O . GLY A 1 618 ? -19.720 7.108 15.987 1.00 87.88 618 GLY A O 1
ATOM 4813 N N . GLU A 1 619 ? -20.605 9.028 15.288 1.00 80.94 619 GLU A N 1
ATOM 4814 C CA . GLU A 1 619 ? -20.228 9.765 16.496 1.00 80.94 619 GLU A CA 1
ATOM 4815 C C . GLU A 1 619 ? -20.978 9.262 17.738 1.00 80.94 619 GLU A C 1
ATOM 4817 O O . GLU A 1 619 ? -21.976 8.544 17.645 1.00 80.94 619 GLU A O 1
ATOM 4822 N N . LEU A 1 620 ? -20.427 9.557 18.914 1.00 79.19 620 LEU A N 1
ATOM 4823 C CA . LEU A 1 620 ? -21.062 9.224 20.183 1.00 79.19 620 LEU A CA 1
ATOM 4824 C C . LEU A 1 620 ? -22.272 10.146 20.395 1.00 79.19 620 LEU A C 1
ATOM 4826 O O . LEU A 1 620 ? -22.116 11.361 20.367 1.00 79.19 620 LEU A O 1
ATOM 4830 N N . ASN A 1 621 ? -23.449 9.579 20.664 1.00 73.62 621 ASN A N 1
ATOM 4831 C CA . ASN A 1 621 ? -24.592 10.356 21.137 1.00 73.62 621 ASN A CA 1
ATOM 4832 C C . ASN A 1 621 ? -24.576 10.355 22.669 1.00 73.62 621 ASN A C 1
ATOM 4834 O O . ASN A 1 621 ? -24.762 9.324 23.301 1.00 73.62 621 ASN A O 1
ATOM 4838 N N . GLU A 1 622 ? -24.342 11.509 23.284 1.00 66.31 622 GLU A N 1
ATOM 4839 C CA . GLU A 1 622 ? -24.048 11.587 24.723 1.00 66.31 622 GLU A CA 1
ATOM 4840 C C . GLU A 1 622 ? -25.234 11.239 25.631 1.00 66.31 622 GLU A C 1
ATOM 4842 O O . GLU A 1 622 ? -25.036 11.043 26.830 1.00 66.31 622 GLU A O 1
ATOM 4847 N N . SER A 1 623 ? -26.463 11.149 25.101 1.00 75.94 623 SER A N 1
ATOM 4848 C CA . SER A 1 623 ? -27.603 10.743 25.917 1.00 75.94 623 SER A CA 1
ATOM 4849 C C . SER A 1 623 ? -28.789 10.144 25.168 1.00 75.94 623 SER A C 1
ATOM 4851 O O . SER A 1 623 ? -29.100 10.517 24.037 1.00 75.94 623 SER A O 1
ATOM 4853 N N . CYS A 1 624 ? -29.532 9.287 25.869 1.00 78.56 624 CYS A N 1
ATOM 4854 C CA . CYS A 1 624 ? -30.920 8.977 25.537 1.00 78.56 624 CYS A CA 1
ATOM 4855 C C . CYS A 1 624 ? -31.804 9.105 26.786 1.00 78.56 624 CYS A C 1
ATOM 4857 O O . CYS A 1 624 ? -31.381 8.744 27.884 1.00 78.56 624 CYS A O 1
ATOM 4859 N N . SER A 1 625 ? -33.032 9.621 26.627 1.00 83.75 625 SER A N 1
ATOM 4860 C CA . SER A 1 625 ? -34.026 9.730 27.705 1.00 83.75 625 SER A CA 1
ATOM 4861 C C . SER A 1 625 ? -35.391 9.221 27.254 1.00 83.75 625 SER A C 1
ATOM 4863 O O . SER A 1 625 ? -35.847 9.577 26.168 1.00 83.75 625 SER A O 1
ATOM 4865 N N . GLN A 1 626 ? -36.032 8.362 28.050 1.00 82.88 626 GLN A N 1
ATOM 4866 C CA . GLN A 1 626 ? -37.311 7.726 27.698 1.00 82.88 626 GLN A CA 1
ATOM 4867 C C . GLN A 1 626 ? -38.200 7.486 28.927 1.00 82.88 626 GLN A C 1
ATOM 4869 O O . GLN A 1 626 ? -37.710 7.404 30.050 1.00 82.88 626 GLN A O 1
ATOM 4874 N N . SER A 1 627 ? -39.509 7.344 28.707 1.00 87.88 627 SER A N 1
ATOM 4875 C CA . SER A 1 627 ? -40.500 6.939 29.716 1.00 87.88 627 SER A CA 1
ATOM 4876 C C . SER A 1 627 ? -41.271 5.717 29.215 1.00 87.88 627 SER A C 1
ATOM 4878 O O . SER A 1 627 ? -41.469 5.566 28.007 1.00 87.88 627 SER A O 1
ATOM 4880 N N . ALA A 1 628 ? -41.659 4.807 30.112 1.00 90.50 628 ALA A N 1
ATOM 4881 C CA . ALA A 1 628 ? -42.298 3.550 29.724 1.00 90.50 628 ALA A CA 1
ATOM 4882 C C . ALA A 1 628 ? -43.083 2.903 30.875 1.00 90.50 628 ALA A C 1
ATOM 4884 O O . ALA A 1 628 ? -42.791 3.107 32.049 1.00 90.50 628 ALA A O 1
ATOM 4885 N N . SER A 1 629 ? -44.053 2.054 30.534 1.00 91.75 629 SER A N 1
ATOM 4886 C CA . SER A 1 629 ? -44.658 1.095 31.467 1.00 91.75 629 SER A CA 1
ATOM 4887 C C . SER A 1 629 ? -44.318 -0.316 31.007 1.00 91.75 629 SER A C 1
ATOM 4889 O O . SER A 1 629 ? -44.666 -0.703 29.892 1.00 91.75 629 SER A O 1
ATOM 4891 N N . VAL A 1 630 ? -43.613 -1.079 31.842 1.00 92.12 630 VAL A N 1
ATOM 4892 C CA . VAL A 1 630 ? -43.018 -2.361 31.445 1.00 92.12 630 VAL A CA 1
ATOM 4893 C C . VAL A 1 630 ? -43.573 -3.491 32.295 1.00 92.12 630 VAL A C 1
ATOM 4895 O O . VAL A 1 630 ? -43.355 -3.536 33.504 1.00 92.12 630 VAL A O 1
ATOM 4898 N N . PHE A 1 631 ? -44.249 -4.441 31.649 1.00 93.62 631 PHE A N 1
ATOM 4899 C CA . PHE A 1 631 ? -44.658 -5.691 32.286 1.00 93.62 631 PHE A CA 1
ATOM 4900 C C . PHE A 1 631 ? -43.498 -6.698 32.328 1.00 93.62 631 PHE A C 1
ATOM 4902 O O . PHE A 1 631 ? -42.987 -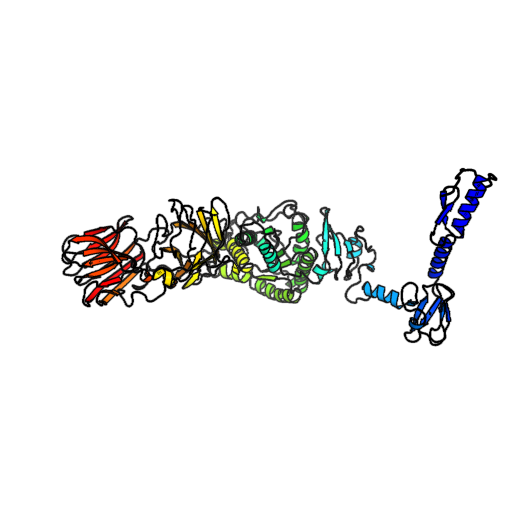7.115 31.279 1.00 93.62 631 PHE A O 1
ATOM 4909 N N . LEU A 1 632 ? -43.127 -7.138 33.529 1.00 93.62 632 LEU A N 1
ATOM 4910 C CA . LEU A 1 632 ? -42.123 -8.160 33.816 1.00 93.62 632 LEU A CA 1
ATOM 4911 C C . LEU A 1 632 ? -42.800 -9.416 34.368 1.00 93.62 632 LEU A C 1
ATOM 4913 O O . LEU A 1 632 ? -43.431 -9.375 35.423 1.00 93.62 632 LEU A O 1
ATOM 4917 N N . ALA A 1 633 ? -42.618 -10.553 33.695 1.00 95.19 633 ALA A N 1
ATOM 4918 C CA . ALA A 1 633 ? -43.006 -11.845 34.256 1.00 95.19 633 ALA A CA 1
ATOM 4919 C C . ALA A 1 633 ? -42.179 -12.172 35.516 1.00 95.19 633 ALA A C 1
ATOM 4921 O O . ALA A 1 633 ? -41.132 -11.563 35.755 1.00 95.19 633 ALA A O 1
ATOM 4922 N N . ALA A 1 634 ? -42.645 -13.138 36.310 1.00 94.38 634 ALA A N 1
ATOM 4923 C CA . ALA A 1 634 ? -41.879 -13.662 37.438 1.00 94.38 634 ALA A CA 1
ATOM 4924 C C . ALA A 1 634 ? -40.501 -14.156 36.963 1.00 94.38 634 ALA A C 1
ATOM 4926 O O . ALA A 1 634 ? -40.401 -14.808 35.921 1.00 94.38 634 ALA A O 1
ATOM 4927 N N . ASN A 1 635 ? -39.444 -13.842 37.715 1.00 92.38 635 ASN A N 1
ATOM 4928 C CA . ASN A 1 635 ? -38.052 -14.177 37.385 1.00 92.38 635 ASN A CA 1
ATOM 4929 C C . ASN A 1 635 ? -37.540 -13.664 36.021 1.00 92.38 635 ASN A C 1
ATOM 4931 O O . ASN A 1 635 ? -36.617 -14.249 35.452 1.00 92.38 635 ASN A O 1
ATOM 4935 N N . ALA A 1 636 ? -38.093 -12.564 35.499 1.00 92.50 636 ALA A N 1
ATOM 4936 C CA . ALA A 1 636 ? -37.694 -11.994 34.213 1.00 92.50 636 ALA A CA 1
ATOM 4937 C C . ALA A 1 636 ? -36.813 -10.742 34.343 1.00 92.50 636 ALA A C 1
ATOM 4939 O O . ALA A 1 636 ? -36.909 -9.974 35.302 1.00 92.50 636 ALA A O 1
ATOM 4940 N N . ILE A 1 637 ? -36.010 -10.504 33.305 1.00 94.00 637 ILE A N 1
ATOM 4941 C CA . ILE A 1 637 ? -35.352 -9.222 33.034 1.00 94.00 637 ILE A CA 1
ATOM 4942 C C . ILE A 1 637 ? -35.897 -8.705 31.699 1.00 94.00 637 ILE A C 1
ATOM 4944 O O . ILE A 1 637 ? -36.045 -9.488 30.758 1.00 94.00 637 ILE A O 1
ATOM 4948 N N . LYS A 1 638 ? -36.205 -7.408 31.599 1.00 92.19 638 LYS A N 1
ATOM 4949 C CA . LYS A 1 638 ? -36.520 -6.722 30.331 1.00 92.19 638 LYS A CA 1
ATOM 4950 C C . LYS A 1 638 ? -35.732 -5.430 30.185 1.00 92.19 638 LYS A C 1
ATOM 4952 O O . LYS A 1 638 ? -35.273 -4.869 31.174 1.00 92.19 638 LYS A O 1
ATOM 4957 N N . GLY A 1 639 ? -35.563 -4.965 28.950 1.00 89.44 639 GLY A N 1
ATOM 4958 C CA . GLY A 1 639 ? -35.135 -3.588 28.723 1.00 89.44 639 GLY A CA 1
ATOM 4959 C C . GLY A 1 639 ? -36.225 -2.616 29.178 1.00 89.44 639 GLY A C 1
ATOM 4960 O O . GLY A 1 639 ? -37.394 -2.994 29.287 1.00 89.44 639 GLY A O 1
ATOM 4961 N N . VAL A 1 640 ? -35.854 -1.357 29.413 1.00 85.19 640 VAL A N 1
ATOM 4962 C CA . VAL A 1 640 ? -36.828 -0.277 29.660 1.00 85.19 640 VAL A CA 1
ATOM 4963 C C . VAL A 1 640 ? -37.811 -0.158 28.488 1.00 85.19 640 VAL A C 1
ATOM 4965 O O . VAL A 1 640 ? -38.991 0.114 28.688 1.00 85.19 640 VAL A O 1
ATOM 4968 N N . TYR A 1 641 ? -37.339 -0.417 27.266 1.00 77.19 641 TYR A N 1
ATOM 4969 C CA . TYR A 1 641 ? -38.154 -0.422 26.060 1.00 77.19 641 TYR A CA 1
ATOM 4970 C C . TYR A 1 641 ? -37.870 -1.671 25.215 1.00 77.19 641 TYR A C 1
ATOM 4972 O O . TYR A 1 641 ? -36.811 -1.793 24.610 1.00 77.19 641 TYR A O 1
ATOM 4980 N N . GLY A 1 642 ? -38.815 -2.609 25.138 1.00 70.94 642 GLY A N 1
ATOM 4981 C CA . GLY A 1 642 ? -38.663 -3.816 24.316 1.00 70.94 642 GLY A CA 1
ATOM 4982 C C . GLY A 1 642 ? -37.826 -4.932 24.962 1.00 70.94 642 GLY A C 1
ATOM 4983 O O . GLY A 1 642 ? -37.935 -5.203 26.160 1.00 70.94 642 GLY A O 1
ATOM 4984 N N . GLN A 1 643 ? -37.060 -5.662 24.144 1.00 76.94 643 GLN A N 1
ATOM 4985 C CA . GLN A 1 643 ? -36.334 -6.868 24.562 1.00 76.94 643 GLN A CA 1
ATOM 4986 C C . GLN A 1 643 ? -34.972 -6.546 25.189 1.00 76.94 643 GLN A C 1
ATOM 4988 O O . GLN A 1 643 ? -34.288 -5.601 24.813 1.00 76.94 643 GLN A O 1
ATOM 4993 N N . VAL A 1 644 ? -34.532 -7.402 26.116 1.00 78.44 644 VAL A N 1
ATOM 4994 C CA . VAL A 1 644 ? -33.184 -7.344 26.716 1.00 78.44 644 VAL A CA 1
ATOM 4995 C C . VAL A 1 644 ? -32.084 -7.416 25.661 1.00 78.44 644 VAL A C 1
ATOM 4997 O O . VAL A 1 644 ? -31.059 -6.750 25.785 1.00 78.44 644 VAL A O 1
ATOM 5000 N N . ARG A 1 645 ? -32.304 -8.207 24.614 1.00 82.00 645 ARG A N 1
ATOM 5001 C CA . ARG A 1 645 ? -31.371 -8.421 23.516 1.00 82.00 645 ARG A CA 1
ATOM 5002 C C . ARG A 1 645 ? -32.143 -8.353 22.209 1.00 82.00 645 ARG A C 1
ATOM 5004 O O . ARG A 1 645 ? -33.010 -9.186 21.968 1.00 82.00 645 ARG A O 1
ATOM 5011 N N . ASP A 1 646 ? -31.811 -7.378 21.383 1.00 79.38 646 ASP A N 1
ATOM 5012 C CA . ASP A 1 646 ? -32.367 -7.174 20.045 1.00 79.38 646 ASP A CA 1
ATOM 5013 C C . ASP A 1 646 ? -31.319 -7.409 18.945 1.00 79.38 646 ASP A C 1
ATOM 5015 O O . ASP A 1 646 ? -31.678 -7.680 17.801 1.00 79.38 646 ASP A O 1
ATOM 5019 N N . LYS A 1 647 ? -30.023 -7.359 19.289 1.00 85.12 647 LYS A N 1
ATOM 5020 C CA . LYS A 1 647 ? -28.897 -7.570 18.368 1.00 85.12 647 LYS A CA 1
ATOM 5021 C C . LYS A 1 647 ? -27.777 -8.411 18.997 1.00 85.12 647 LYS A C 1
ATOM 5023 O O . LYS A 1 647 ? -27.742 -8.662 20.204 1.00 85.12 647 LYS A O 1
ATOM 5028 N N . ALA A 1 648 ? -26.864 -8.898 18.158 1.00 89.69 648 ALA A N 1
ATOM 5029 C CA . ALA A 1 648 ? -25.602 -9.483 18.612 1.00 89.69 648 ALA A CA 1
ATOM 5030 C C . ALA A 1 648 ? -24.640 -8.384 19.094 1.00 89.69 648 ALA A C 1
ATOM 5032 O O . ALA A 1 648 ? -24.721 -7.256 18.615 1.00 89.69 648 ALA A O 1
ATOM 5033 N N . ASP A 1 649 ? -23.706 -8.724 19.987 1.00 91.50 649 ASP A N 1
ATOM 5034 C CA . ASP A 1 649 ? -22.808 -7.745 20.618 1.00 91.50 649 ASP A CA 1
ATOM 5035 C C . ASP A 1 649 ? -22.011 -6.924 19.587 1.00 91.50 649 ASP A C 1
ATOM 5037 O O . ASP A 1 649 ? -21.949 -5.702 19.669 1.00 91.50 649 ASP A O 1
ATOM 5041 N N . LEU A 1 650 ? -21.507 -7.572 18.533 1.00 93.00 650 LEU A N 1
ATOM 5042 C CA . LEU A 1 650 ? -20.766 -6.913 17.449 1.00 93.00 650 LEU A CA 1
ATOM 5043 C C . LEU A 1 650 ? -21.620 -6.004 16.554 1.00 93.00 650 LEU A C 1
ATOM 5045 O O . LEU A 1 650 ? -21.072 -5.347 15.677 1.00 93.00 650 LEU A O 1
ATOM 5049 N N . LEU A 1 651 ? -22.943 -5.978 16.717 1.00 91.88 651 LEU A N 1
ATOM 5050 C CA . LEU A 1 651 ? -23.862 -5.143 15.932 1.00 91.88 651 LEU A CA 1
ATOM 5051 C C . LEU A 1 651 ? -24.412 -3.957 16.736 1.00 91.88 651 LEU A C 1
ATOM 5053 O O . LEU A 1 651 ? -25.207 -3.178 16.207 1.00 91.88 651 LEU A O 1
ATOM 5057 N N . LEU A 1 652 ? -24.010 -3.820 18.001 1.00 91.00 652 LEU A N 1
ATOM 5058 C CA . LEU A 1 652 ? -24.370 -2.677 18.836 1.00 91.00 652 LEU A CA 1
ATOM 5059 C C . LEU A 1 652 ? -23.599 -1.427 18.406 1.00 91.00 652 LEU A C 1
ATOM 5061 O O . LEU A 1 652 ? -22.510 -1.520 17.823 1.00 91.00 652 LEU A O 1
ATOM 5065 N N . ALA A 1 653 ? -24.179 -0.257 18.678 1.00 89.38 653 ALA A N 1
ATOM 5066 C CA . ALA A 1 653 ? -23.560 1.023 18.356 1.00 89.38 653 ALA A CA 1
ATOM 5067 C C . ALA A 1 653 ? -22.595 1.478 19.455 1.00 89.38 653 ALA A C 1
ATOM 5069 O O . ALA A 1 653 ? -21.650 2.210 19.154 1.00 89.38 653 ALA A O 1
ATOM 5070 N N . TYR A 1 654 ? -22.786 0.994 20.688 1.00 90.81 654 TYR A N 1
ATOM 5071 C CA . TYR A 1 654 ? -21.970 1.339 21.857 1.00 90.81 654 TYR A CA 1
ATOM 5072 C C . TYR A 1 654 ? -21.898 2.843 22.092 1.00 90.81 654 TYR A C 1
ATOM 5074 O O . TYR A 1 654 ? -20.829 3.393 22.376 1.00 90.81 654 TYR A O 1
ATOM 5082 N N . GLY A 1 655 ? -23.012 3.522 21.845 1.00 86.31 655 GLY A N 1
ATOM 5083 C CA . GLY A 1 655 ? -23.102 4.968 21.900 1.00 86.31 655 GLY A CA 1
ATOM 5084 C C . GLY A 1 655 ? -24.229 5.468 22.777 1.00 86.31 655 GLY A C 1
ATOM 5085 O O . GLY A 1 655 ? -24.528 6.643 22.682 1.00 86.31 655 GLY A O 1
ATOM 5086 N N . ALA A 1 656 ? -24.871 4.601 23.570 1.00 85.25 656 ALA A N 1
ATOM 5087 C CA . ALA A 1 656 ? -26.045 4.951 24.372 1.00 85.25 656 ALA A CA 1
ATOM 5088 C C . ALA A 1 656 ? -27.158 5.658 23.563 1.00 85.25 656 ALA A C 1
ATOM 5090 O O . ALA A 1 656 ? -27.929 6.444 24.110 1.00 85.25 656 ALA A O 1
ATOM 5091 N N . GLU A 1 657 ? -27.273 5.352 22.262 1.00 81.06 657 GLU A N 1
ATOM 5092 C CA . GLU A 1 657 ? -28.155 6.078 21.331 1.00 81.06 657 GLU A CA 1
ATOM 5093 C C . GLU A 1 657 ? -29.644 5.845 21.630 1.00 81.06 657 GLU A C 1
ATOM 5095 O O . GLU A 1 657 ? -30.509 6.670 21.342 1.00 81.06 657 GLU A O 1
ATOM 5100 N N . THR A 1 658 ? -29.956 4.689 22.211 1.00 81.88 658 THR A N 1
ATOM 5101 C CA . THR A 1 658 ? -31.301 4.307 22.638 1.00 81.88 658 THR A CA 1
ATOM 5102 C C . THR A 1 658 ? -31.211 3.530 23.945 1.00 81.88 658 THR A C 1
ATOM 5104 O O . THR A 1 658 ? -30.161 2.978 24.268 1.00 81.88 658 THR A O 1
ATOM 5107 N N . ALA A 1 659 ? -32.334 3.373 24.652 1.00 78.50 659 ALA A N 1
ATOM 5108 C CA . ALA A 1 659 ? -32.394 2.527 25.845 1.00 78.50 659 ALA A CA 1
ATOM 5109 C C . ALA A 1 659 ? -32.053 1.040 25.577 1.00 78.50 659 ALA A C 1
ATOM 5111 O O . ALA A 1 659 ? -31.846 0.280 26.524 1.00 78.50 659 ALA A O 1
ATOM 5112 N N . ASN A 1 660 ? -32.008 0.614 24.305 1.00 81.12 660 ASN A N 1
ATOM 5113 C CA . ASN A 1 660 ? -31.612 -0.737 23.907 1.00 81.12 660 ASN A CA 1
ATOM 5114 C C . ASN A 1 660 ? -30.132 -0.886 23.573 1.00 81.12 660 ASN A C 1
ATOM 5116 O O . ASN A 1 660 ? -29.633 -2.013 23.643 1.00 81.12 660 ASN A O 1
ATOM 5120 N N . ASP A 1 661 ? -29.459 0.216 23.252 1.00 87.38 661 ASP A N 1
ATOM 5121 C CA . ASP A 1 661 ? -28.026 0.234 22.995 1.00 87.38 661 ASP A CA 1
ATOM 5122 C C . ASP A 1 661 ? -27.243 0.253 24.313 1.00 87.38 661 ASP A C 1
ATOM 5124 O O . ASP A 1 661 ? -27.756 0.624 25.372 1.00 87.38 661 ASP A O 1
ATOM 5128 N N . GLU A 1 662 ? -25.992 -0.183 24.252 1.00 89.69 662 GLU A N 1
ATOM 5129 C CA . GLU A 1 662 ? -25.086 -0.161 25.397 1.00 89.69 662 GLU A CA 1
ATOM 5130 C C . GLU A 1 662 ? -24.215 1.099 25.365 1.00 89.69 662 GLU A C 1
ATOM 5132 O O . GLU A 1 662 ? -23.917 1.641 24.303 1.00 89.69 662 GLU A O 1
ATOM 5137 N N . ALA A 1 663 ? -23.774 1.564 26.528 1.00 90.12 663 ALA A N 1
ATOM 5138 C CA . ALA A 1 663 ? -22.649 2.482 26.613 1.00 90.12 663 ALA A CA 1
ATOM 5139 C C . ALA A 1 663 ? -21.329 1.705 26.611 1.00 90.12 663 ALA A C 1
ATOM 5141 O O . ALA A 1 663 ? -21.284 0.560 27.085 1.00 90.12 663 ALA A O 1
ATOM 5142 N N . PRO A 1 664 ? -20.242 2.319 26.116 1.00 92.00 664 PRO A N 1
ATOM 5143 C CA . PRO A 1 664 ? -18.929 1.709 26.176 1.00 92.00 664 PRO A CA 1
ATOM 5144 C C . PRO A 1 664 ? -18.405 1.709 27.618 1.00 92.00 664 PRO A C 1
ATOM 5146 O O . PRO A 1 664 ? -18.722 2.590 28.416 1.00 92.00 664 PRO A O 1
ATOM 5149 N N . ASP A 1 665 ? -17.561 0.742 27.968 1.00 91.75 665 ASP A N 1
ATOM 5150 C CA . ASP A 1 665 ? -16.899 0.701 29.281 1.00 91.75 665 ASP A CA 1
ATOM 5151 C C . ASP A 1 665 ? -15.935 1.886 29.481 1.00 91.75 665 ASP A C 1
ATOM 5153 O O . ASP A 1 665 ? -15.733 2.363 30.600 1.00 91.75 665 ASP A O 1
ATOM 5157 N N . MET A 1 666 ? -15.347 2.377 28.391 1.00 89.44 666 MET A N 1
ATOM 5158 C CA . MET A 1 666 ? -14.387 3.475 28.387 1.00 89.44 666 MET A CA 1
ATOM 5159 C C . MET A 1 666 ? -14.613 4.404 27.189 1.00 89.44 666 MET A C 1
ATOM 5161 O O . MET A 1 666 ? -14.926 3.929 26.096 1.00 89.44 666 MET A O 1
ATOM 5165 N N . TYR A 1 667 ? -14.415 5.711 27.384 1.00 87.81 667 TYR A N 1
ATOM 5166 C CA . TYR A 1 667 ? -14.462 6.717 26.322 1.00 87.81 667 TYR A CA 1
ATOM 5167 C C . TYR A 1 667 ? -13.229 7.624 26.387 1.00 87.81 667 TYR A C 1
ATOM 5169 O O . TYR A 1 667 ? -12.846 8.079 27.462 1.00 87.81 667 TYR A O 1
ATOM 5177 N N . GLY A 1 668 ? -12.575 7.868 25.247 1.00 81.44 668 GLY A N 1
ATOM 5178 C CA . GLY A 1 668 ? -11.489 8.855 25.158 1.00 81.44 668 GLY A CA 1
ATOM 5179 C C . GLY A 1 668 ? -10.328 8.619 26.138 1.00 81.44 668 GLY A C 1
ATOM 5180 O O . GLY A 1 668 ? -9.798 9.577 26.689 1.00 81.44 668 GLY A O 1
ATOM 5181 N N . ALA A 1 669 ? -9.971 7.353 26.398 1.00 77.31 669 ALA A N 1
ATOM 5182 C CA . ALA A 1 669 ? -8.963 6.925 27.384 1.00 77.31 669 ALA A CA 1
ATOM 5183 C C . ALA A 1 669 ? -9.283 7.210 28.866 1.00 77.31 669 ALA A C 1
ATOM 5185 O O . ALA A 1 669 ? -8.473 6.903 29.745 1.00 77.31 669 ALA A O 1
ATOM 5186 N N . THR A 1 670 ? -10.474 7.726 29.161 1.00 74.44 670 THR A N 1
ATOM 5187 C CA . THR A 1 670 ? -10.983 7.913 30.522 1.00 74.44 670 THR A CA 1
ATOM 5188 C C . THR A 1 670 ? -12.033 6.847 30.800 1.00 74.44 670 THR A C 1
ATOM 5190 O O . THR A 1 670 ? -12.886 6.577 29.950 1.00 74.44 670 THR A O 1
ATOM 5193 N N . LYS A 1 671 ? -11.990 6.206 31.981 1.00 72.00 671 LYS A N 1
ATOM 5194 C CA . LYS A 1 671 ? -13.085 5.310 32.389 1.00 72.00 671 LYS A CA 1
ATOM 5195 C C . LYS A 1 671 ? -14.375 6.112 32.320 1.00 72.00 671 LYS A C 1
ATOM 5197 O O . LYS A 1 671 ? -14.506 7.108 33.024 1.00 72.00 671 LYS A O 1
ATOM 5202 N N . SER A 1 672 ? -15.268 5.703 31.425 1.00 63.78 672 SER A N 1
ATOM 5203 C CA . SER A 1 672 ? -16.426 6.512 31.087 1.00 63.78 672 SER A CA 1
ATOM 5204 C C . SER A 1 672 ? -17.277 6.690 32.338 1.00 63.78 672 SER A C 1
ATOM 5206 O O . SER A 1 672 ? -17.615 5.702 33.006 1.00 63.78 672 SER A O 1
ATOM 5208 N N . SER A 1 673 ? -17.616 7.939 32.665 1.00 65.31 673 SER A N 1
ATOM 5209 C CA . SER A 1 673 ? -18.582 8.222 33.716 1.00 65.31 673 SER A CA 1
ATOM 5210 C C . SER A 1 673 ? -19.986 7.985 33.163 1.00 65.31 673 SER A C 1
ATOM 5212 O O . SER A 1 673 ? -20.766 8.892 32.903 1.00 65.31 673 SER A O 1
ATOM 5214 N N . ASN A 1 674 ? -20.280 6.704 32.927 1.00 78.69 674 ASN A N 1
ATOM 5215 C CA . ASN A 1 674 ? -21.578 6.239 32.470 1.00 78.69 674 ASN A CA 1
ATOM 5216 C C . ASN A 1 674 ? -22.588 6.459 33.589 1.00 78.69 674 ASN A C 1
ATOM 5218 O O . ASN A 1 674 ? -22.658 5.666 34.537 1.00 78.69 674 ASN A O 1
ATOM 5222 N N . VAL A 1 675 ? -23.344 7.548 33.488 1.00 88.56 675 VAL A N 1
ATOM 5223 C CA . VAL A 1 675 ? -24.409 7.854 34.432 1.00 88.56 675 VAL A CA 1
ATOM 5224 C C . VAL A 1 675 ? -25.700 7.263 33.891 1.00 88.56 675 VAL A C 1
ATOM 5226 O O . VAL A 1 675 ? -26.252 7.717 32.891 1.00 88.56 675 VAL A O 1
ATOM 5229 N N . GLN A 1 676 ? -26.187 6.227 34.560 1.00 92.00 676 GLN A N 1
ATOM 5230 C CA . GLN A 1 676 ? -27.457 5.580 34.268 1.00 92.00 676 GLN A CA 1
ATOM 5231 C C . GLN A 1 676 ? -28.448 5.953 35.358 1.00 92.00 676 GLN A C 1
ATOM 5233 O O . GLN A 1 676 ? -28.269 5.597 36.518 1.00 92.00 676 GLN A O 1
ATOM 5238 N N . ASN A 1 677 ? -29.498 6.672 34.993 1.00 93.31 677 ASN A N 1
ATOM 5239 C CA . ASN A 1 677 ? -30.487 7.197 35.917 1.00 93.31 677 ASN A CA 1
ATOM 5240 C C . ASN A 1 677 ? -31.871 6.635 35.601 1.00 93.31 677 ASN A C 1
ATOM 5242 O O . ASN A 1 677 ? -32.279 6.622 34.443 1.00 93.31 677 ASN A O 1
ATOM 5246 N N . VAL A 1 678 ? -32.608 6.209 36.624 1.00 94.62 678 VAL A N 1
ATOM 5247 C CA . VAL A 1 678 ? -33.969 5.675 36.499 1.00 94.62 678 VAL A CA 1
ATOM 5248 C C . VAL A 1 678 ? -34.854 6.270 37.581 1.00 94.62 678 VAL A C 1
ATOM 5250 O O . VAL A 1 678 ? -34.561 6.143 38.766 1.00 94.62 678 VAL A O 1
ATOM 5253 N N . VAL A 1 679 ? -35.971 6.867 37.175 1.00 95.44 679 VAL A N 1
ATOM 5254 C CA . VAL A 1 679 ? -37.031 7.356 38.057 1.00 95.44 679 VAL A CA 1
ATOM 5255 C C . VAL A 1 679 ? -38.251 6.456 37.902 1.00 95.44 679 VAL A C 1
ATOM 5257 O O . VAL A 1 679 ? -38.829 6.345 36.816 1.00 95.44 679 VAL A O 1
ATOM 5260 N N . LEU A 1 680 ? -38.653 5.811 38.993 1.00 94.81 680 LEU A N 1
ATOM 5261 C CA . LEU A 1 680 ? -39.794 4.897 39.043 1.00 94.81 680 LEU A CA 1
ATOM 5262 C C . LEU A 1 680 ? -40.910 5.536 39.862 1.00 94.81 680 LEU A C 1
ATOM 5264 O O . LEU A 1 680 ? -40.650 6.057 40.941 1.00 94.81 680 LEU A O 1
ATOM 5268 N N . SER A 1 681 ? -42.153 5.461 39.376 1.00 92.88 681 SER A N 1
ATOM 5269 C CA . SER A 1 681 ? -43.316 5.997 40.112 1.00 92.88 681 SER A CA 1
ATOM 5270 C C . SER A 1 681 ? -43.590 5.225 41.406 1.00 92.88 681 SER A C 1
ATOM 5272 O O . SER A 1 681 ? -44.097 5.784 42.371 1.00 92.88 681 SER A O 1
ATOM 5274 N N . ALA A 1 682 ? -43.286 3.930 41.389 1.00 90.12 682 ALA A N 1
ATOM 5275 C CA . ALA A 1 682 ? -43.300 3.025 42.524 1.00 90.12 682 ALA A CA 1
ATOM 5276 C C . ALA A 1 682 ? -42.424 1.819 42.172 1.00 90.12 682 ALA A C 1
ATOM 5278 O O . ALA A 1 682 ? -42.328 1.438 41.000 1.00 90.12 682 ALA A O 1
ATOM 5279 N N . LEU A 1 683 ? -41.813 1.197 43.176 1.00 93.06 683 LEU A N 1
ATOM 5280 C CA . LEU A 1 683 ? -41.005 -0.005 42.997 1.00 93.06 683 LEU A CA 1
ATOM 5281 C C . LEU A 1 683 ? -41.623 -1.157 43.794 1.00 93.06 683 LEU A C 1
ATOM 5283 O O . LEU A 1 683 ? -41.568 -1.098 45.015 1.00 93.06 683 LEU A O 1
ATOM 5287 N N . PRO A 1 684 ? -42.243 -2.181 43.181 1.00 93.44 684 PRO A N 1
ATOM 5288 C CA . PRO A 1 684 ? -42.769 -3.336 43.916 1.00 93.44 684 PRO A CA 1
ATOM 5289 C C . PRO A 1 684 ? -41.666 -4.136 44.626 1.00 93.44 684 PRO A C 1
ATOM 5291 O O . PRO A 1 684 ? -40.510 -4.106 44.204 1.00 93.44 684 PRO A O 1
ATOM 5294 N N . VAL A 1 685 ? -42.010 -4.867 45.694 1.00 93.88 685 VAL A N 1
ATOM 5295 C CA . VAL A 1 685 ? -41.068 -5.791 46.359 1.00 93.88 685 VAL A CA 1
ATOM 5296 C C . VAL A 1 685 ? -40.584 -6.839 45.348 1.00 93.88 685 VAL A C 1
ATOM 5298 O O . VAL A 1 685 ? -41.340 -7.255 44.472 1.00 93.88 685 VAL A O 1
ATOM 5301 N N . ASP A 1 686 ? -39.303 -7.197 45.431 1.00 95.25 686 ASP A N 1
ATOM 5302 C CA . ASP A 1 686 ? -38.577 -8.084 44.511 1.00 95.25 686 ASP A CA 1
ATOM 5303 C C . ASP A 1 686 ? -38.395 -7.569 43.075 1.00 95.25 686 ASP A C 1
ATOM 5305 O O . ASP A 1 686 ? -37.757 -8.234 42.250 1.00 95.25 686 ASP A O 1
ATOM 5309 N N . CYS A 1 687 ? -38.881 -6.364 42.775 1.00 95.94 687 CYS A N 1
ATOM 5310 C CA . CYS A 1 687 ? -38.599 -5.667 41.528 1.00 95.94 687 CYS A CA 1
ATOM 5311 C C . CYS A 1 687 ? -37.432 -4.691 41.686 1.00 95.94 687 CYS A C 1
ATOM 5313 O O . CYS A 1 687 ? -37.136 -4.203 42.779 1.00 95.94 687 CYS A O 1
ATOM 5315 N N . GLY A 1 688 ? -36.754 -4.396 40.581 1.00 95.81 688 GLY A N 1
ATOM 5316 C CA . GLY A 1 688 ? -35.554 -3.575 40.600 1.00 95.81 688 GLY A CA 1
ATOM 5317 C C . GLY A 1 688 ? -35.096 -3.090 39.236 1.00 95.81 688 GLY A C 1
ATOM 5318 O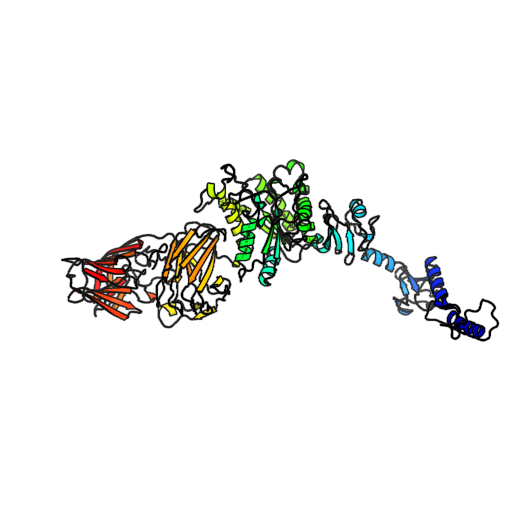 O . GLY A 1 688 ? -35.705 -3.371 38.201 1.00 95.81 688 GLY A O 1
ATOM 5319 N N . VAL A 1 689 ? -33.962 -2.402 39.264 1.00 96.38 689 VAL A N 1
ATOM 5320 C CA . VAL A 1 689 ? -33.207 -1.962 38.090 1.00 96.38 689 VAL A CA 1
ATOM 5321 C C . VAL A 1 689 ? -31.900 -2.742 38.029 1.00 96.38 689 VAL A C 1
ATOM 5323 O O . VAL A 1 689 ? -31.285 -3.027 39.056 1.00 96.38 689 VAL A O 1
ATOM 5326 N N . VAL A 1 690 ? -31.477 -3.086 36.818 1.00 96.00 690 VAL A N 1
ATOM 5327 C CA . VAL A 1 690 ? -30.152 -3.627 36.526 1.00 96.00 690 VAL A CA 1
ATOM 5328 C C . VAL A 1 690 ? -29.351 -2.552 35.807 1.00 96.00 690 VAL A C 1
ATOM 5330 O O . VAL A 1 690 ? -29.668 -2.192 34.675 1.00 96.00 690 VAL A O 1
ATOM 5333 N N . PHE A 1 691 ? -28.322 -2.045 36.467 1.00 94.75 691 PHE A N 1
ATOM 5334 C CA . PHE A 1 691 ? -27.357 -1.106 35.916 1.00 94.75 691 PHE A CA 1
ATOM 5335 C C . PHE A 1 691 ? -26.170 -1.831 35.298 1.00 94.75 691 PHE A C 1
ATOM 5337 O O . PHE A 1 691 ? -25.873 -2.979 35.646 1.00 94.75 691 PHE A O 1
ATOM 5344 N N . TYR A 1 692 ? -25.480 -1.143 34.392 1.00 92.81 692 TYR A N 1
ATOM 5345 C CA . TYR A 1 692 ? -24.341 -1.672 33.641 1.00 92.81 692 TYR A CA 1
ATOM 5346 C C . TYR A 1 692 ? -24.644 -3.018 32.969 1.00 92.81 692 TYR A C 1
ATOM 5348 O O . TYR A 1 692 ? -23.799 -3.912 32.896 1.00 92.81 692 TYR A O 1
ATOM 5356 N N . TYR A 1 693 ? -25.894 -3.201 32.539 1.00 93.75 693 TYR A N 1
ATOM 5357 C CA . TYR A 1 693 ? -26.400 -4.501 32.151 1.00 93.75 693 TYR A CA 1
ATOM 5358 C C . TYR A 1 693 ? -25.841 -4.918 30.793 1.00 93.75 693 TYR A C 1
ATOM 5360 O O . TYR A 1 693 ? -26.075 -4.247 29.788 1.00 93.75 693 TYR A O 1
ATOM 5368 N N . LYS A 1 694 ? -25.132 -6.049 30.767 1.00 92.94 694 LYS A N 1
ATOM 5369 C CA . LYS A 1 694 ? -24.643 -6.727 29.562 1.00 92.94 694 LYS A CA 1
ATOM 5370 C C . LYS A 1 694 ? -25.532 -7.955 29.311 1.00 92.94 694 LYS A C 1
ATOM 5372 O O . LYS A 1 694 ? -25.395 -8.956 30.022 1.00 92.94 694 LYS A O 1
ATOM 5377 N N . PRO A 1 695 ? -26.464 -7.900 28.338 1.00 91.81 695 PRO A N 1
ATOM 5378 C CA . PRO A 1 695 ? -27.493 -8.918 28.115 1.00 91.81 695 PRO A CA 1
ATOM 5379 C C . PRO A 1 695 ? -26.978 -10.344 27.912 1.00 91.81 695 PRO A C 1
ATOM 5381 O O . PRO A 1 695 ? -27.495 -11.285 28.511 1.00 91.81 695 PRO A O 1
ATOM 5384 N N . THR A 1 696 ? -25.962 -10.522 27.067 1.00 90.75 696 THR A N 1
ATOM 5385 C CA . THR A 1 696 ? -25.466 -11.846 26.652 1.00 90.75 696 THR A CA 1
ATOM 5386 C C . THR A 1 696 ? -24.786 -12.605 27.785 1.00 90.75 696 THR A C 1
ATOM 5388 O O . THR A 1 696 ? -24.930 -13.826 27.880 1.00 90.75 696 THR A O 1
ATOM 5391 N N . SER A 1 697 ? -24.101 -11.892 28.678 1.00 91.44 697 SER A N 1
ATOM 5392 C CA . SER A 1 697 ? -23.508 -12.442 29.899 1.00 91.44 697 SER A CA 1
ATOM 5393 C C . SER A 1 697 ? -24.427 -12.346 31.116 1.00 91.44 697 SER A C 1
ATOM 5395 O O . SER A 1 697 ? -24.031 -12.784 32.191 1.00 91.44 697 SER A O 1
ATOM 5397 N N . GLN A 1 698 ? -25.627 -11.768 30.969 1.00 92.19 698 GLN A N 1
ATOM 5398 C CA . GLN A 1 698 ? -26.521 -11.391 32.067 1.00 92.19 698 GLN A CA 1
ATOM 5399 C C . GLN A 1 698 ? -25.740 -10.829 33.264 1.00 92.19 698 GLN A C 1
ATOM 5401 O O . GLN A 1 698 ? -25.842 -11.338 34.378 1.00 92.19 698 GLN A O 1
ATOM 5406 N N . SER A 1 699 ? -24.900 -9.829 33.002 1.00 93.69 699 SER A N 1
ATOM 5407 C CA . SER A 1 699 ? -23.969 -9.256 33.976 1.00 93.69 699 SER A CA 1
ATOM 5408 C C . SER A 1 699 ? -24.346 -7.815 34.286 1.00 93.69 699 SER A C 1
ATOM 5410 O O . SER A 1 699 ? -24.730 -7.098 33.369 1.00 93.69 699 SER A O 1
ATOM 5412 N N . GLY A 1 700 ? -24.221 -7.375 35.535 1.00 94.62 700 GLY A N 1
ATOM 5413 C CA . GLY A 1 700 ? -24.517 -5.992 35.926 1.00 94.62 700 GLY A CA 1
ATOM 5414 C C . GLY A 1 700 ? -24.649 -5.814 37.436 1.00 94.62 700 GLY A C 1
ATOM 5415 O O . GLY A 1 700 ? -24.316 -6.716 38.203 1.00 94.62 700 GLY A O 1
ATOM 5416 N N . VAL A 1 701 ? -25.171 -4.666 37.858 1.00 96.44 701 VAL A N 1
ATOM 5417 C CA . VAL A 1 701 ? -25.478 -4.364 39.262 1.00 96.44 701 VAL A CA 1
ATOM 5418 C C . VAL A 1 701 ? -26.985 -4.238 39.426 1.00 96.44 701 VAL A C 1
ATOM 5420 O O . VAL A 1 701 ? -27.625 -3.435 38.759 1.00 96.44 701 VAL A O 1
ATOM 5423 N N . VAL A 1 702 ? -27.560 -5.030 40.319 1.00 97.50 702 VAL A N 1
ATOM 5424 C CA . VAL A 1 702 ? -28.992 -5.061 40.601 1.00 97.50 702 VAL A CA 1
ATOM 5425 C C . VAL A 1 702 ? -29.290 -4.225 41.836 1.00 97.50 702 VAL A C 1
ATOM 5427 O O . VAL A 1 702 ? -28.742 -4.492 42.900 1.00 97.50 702 VAL A O 1
ATOM 5430 N N . ALA A 1 703 ? -30.194 -3.259 41.697 1.00 97.56 703 ALA A N 1
ATOM 5431 C CA . ALA A 1 703 ? -30.807 -2.524 42.796 1.00 97.56 703 ALA A CA 1
ATOM 5432 C C . ALA A 1 703 ? -32.283 -2.925 42.891 1.00 97.56 703 ALA A C 1
ATOM 5434 O O . ALA A 1 703 ? -33.102 -2.507 42.068 1.00 97.56 703 ALA A O 1
ATOM 5435 N N . LYS A 1 704 ? -32.613 -3.784 43.859 1.00 96.12 704 LYS A N 1
ATOM 5436 C CA . LYS A 1 704 ? -33.930 -4.424 43.999 1.00 96.12 704 LYS A CA 1
ATOM 5437 C C . LYS A 1 704 ? -34.577 -4.038 45.321 1.00 96.12 704 LYS A C 1
ATOM 5439 O O . LYS A 1 704 ? -33.911 -4.049 46.353 1.00 96.12 704 LYS A O 1
ATOM 5444 N N . ARG A 1 705 ? -35.881 -3.763 45.324 1.00 96.00 705 ARG A N 1
ATOM 5445 C CA . ARG A 1 705 ? -36.613 -3.542 46.573 1.00 96.00 705 ARG A CA 1
ATOM 5446 C C . ARG A 1 705 ? -36.726 -4.831 47.375 1.00 96.00 705 ARG A C 1
ATOM 5448 O O . ARG A 1 705 ? -37.151 -5.865 46.864 1.00 96.00 705 ARG A O 1
ATOM 5455 N N . VAL A 1 706 ? -36.410 -4.715 48.655 1.00 94.50 706 VAL A N 1
ATOM 5456 C CA . VAL A 1 706 ? -36.688 -5.697 49.704 1.00 94.50 706 VAL A CA 1
ATOM 5457 C C . VAL A 1 706 ? -37.616 -5.064 50.745 1.00 94.50 706 VAL A C 1
ATOM 5459 O O . VAL A 1 706 ? -37.993 -3.898 50.623 1.00 94.50 706 VAL A O 1
ATOM 5462 N N . ALA A 1 707 ? -38.018 -5.821 51.767 1.00 89.25 707 ALA A N 1
ATOM 5463 C CA . ALA A 1 707 ? -38.998 -5.361 52.755 1.00 89.25 707 ALA A CA 1
ATOM 5464 C C . ALA A 1 707 ? -38.619 -4.030 53.441 1.00 89.25 707 ALA A C 1
ATOM 5466 O O . ALA A 1 707 ? -39.497 -3.213 53.704 1.00 89.25 707 ALA A O 1
ATOM 5467 N N . THR A 1 708 ? -37.328 -3.799 53.700 1.00 85.00 708 THR A N 1
ATOM 5468 C CA . THR A 1 708 ? -36.820 -2.664 54.493 1.00 85.00 708 THR A CA 1
ATOM 5469 C C . THR A 1 708 ? -36.004 -1.641 53.690 1.00 85.00 708 THR A C 1
ATOM 5471 O O . THR A 1 708 ? -35.386 -0.756 54.280 1.00 85.00 708 THR A O 1
ATOM 5474 N N . GLY A 1 709 ? -35.979 -1.737 52.356 1.00 93.75 709 GLY A N 1
ATOM 5475 C CA . GLY A 1 709 ? -35.220 -0.807 51.514 1.00 93.75 709 GLY A CA 1
ATOM 5476 C C . GLY A 1 709 ? -34.791 -1.403 50.176 1.00 93.75 709 GLY A C 1
ATOM 5477 O O . GLY A 1 709 ? -35.577 -2.083 49.514 1.00 93.75 709 GLY A O 1
ATOM 5478 N N . ILE A 1 710 ? -33.544 -1.145 49.774 1.00 96.81 710 ILE A N 1
ATOM 5479 C CA . ILE A 1 710 ? -32.970 -1.580 48.493 1.00 96.81 710 ILE A CA 1
ATOM 5480 C C . ILE A 1 710 ? -31.772 -2.501 48.736 1.00 96.81 710 ILE A C 1
ATOM 5482 O O . ILE A 1 710 ? -30.768 -2.095 49.316 1.00 96.81 710 ILE A O 1
ATOM 5486 N N . GLU A 1 711 ? -31.858 -3.733 48.248 1.00 97.25 711 GLU A N 1
ATOM 5487 C CA . GLU A 1 711 ? -30.737 -4.665 48.162 1.00 97.25 711 GLU A CA 1
ATOM 5488 C C . GLU A 1 711 ? -29.922 -4.362 46.902 1.00 97.25 711 GLU A C 1
ATOM 5490 O O . GLU A 1 711 ? -30.462 -4.306 45.792 1.00 97.25 711 GLU A O 1
ATOM 5495 N N . ILE A 1 712 ? -28.615 -4.189 47.081 1.00 97.88 712 ILE A N 1
ATOM 5496 C CA . ILE A 1 712 ? -27.646 -4.052 46.001 1.00 97.88 712 ILE A CA 1
ATOM 5497 C C . ILE A 1 712 ? -26.919 -5.381 45.850 1.00 97.88 712 ILE A C 1
ATOM 5499 O O . ILE A 1 712 ? -26.276 -5.856 46.786 1.00 97.88 712 ILE A O 1
ATOM 5503 N N . SER A 1 713 ? -27.004 -5.970 44.663 1.00 97.19 713 SER A N 1
ATOM 5504 C CA . SER A 1 713 ? -26.327 -7.219 44.313 1.00 97.19 713 SER A CA 1
ATOM 5505 C C . SER A 1 713 ? -25.533 -7.059 43.024 1.00 97.19 713 SER A C 1
ATOM 5507 O O . SER A 1 713 ? -25.949 -6.336 42.123 1.00 97.19 713 SER A O 1
ATOM 5509 N N . THR A 1 714 ? -24.418 -7.764 42.884 1.00 95.88 714 THR A N 1
ATOM 5510 C CA . THR A 1 714 ? -23.801 -7.982 41.573 1.00 95.88 714 THR A CA 1
ATOM 5511 C C . THR A 1 714 ? -24.472 -9.163 40.886 1.00 95.88 714 THR A C 1
ATOM 5513 O O . THR A 1 714 ? -24.982 -10.071 41.543 1.00 95.88 714 THR A O 1
ATOM 5516 N N . MET A 1 715 ? -24.502 -9.142 39.558 1.00 95.06 715 MET A N 1
ATOM 5517 C CA . MET A 1 715 ? -25.044 -10.216 38.737 1.00 95.06 715 MET A CA 1
ATOM 5518 C C . MET A 1 715 ? -24.002 -10.680 37.727 1.00 95.06 715 MET A C 1
ATOM 5520 O O . MET A 1 715 ? -23.365 -9.846 37.079 1.00 95.06 715 MET A O 1
ATOM 5524 N N . LEU A 1 716 ? -23.868 -11.995 37.562 1.00 93.44 716 LEU A N 1
ATOM 5525 C CA . LEU A 1 716 ? -23.058 -12.616 36.515 1.00 93.44 716 LEU A CA 1
ATOM 5526 C C . LEU A 1 716 ? -23.724 -13.915 36.048 1.00 93.44 716 LEU A C 1
ATOM 5528 O O . LEU A 1 716 ? -24.042 -14.777 36.862 1.00 93.44 716 LEU A O 1
ATOM 5532 N N . PHE A 1 717 ? -23.969 -14.046 34.741 1.00 92.38 717 PHE A N 1
ATOM 5533 C CA . PHE A 1 717 ? -24.721 -15.158 34.142 1.00 92.38 717 PHE A CA 1
ATOM 5534 C C . PHE A 1 717 ? -26.054 -15.445 34.861 1.00 92.38 717 PHE A C 1
ATOM 5536 O O . PHE A 1 717 ? -26.477 -16.590 34.989 1.00 92.38 717 PHE A O 1
ATOM 5543 N N . GLY A 1 718 ? -26.717 -14.380 35.334 1.00 91.06 718 GLY A N 1
ATOM 5544 C CA . GLY A 1 718 ? -28.013 -14.430 36.019 1.00 91.06 718 GLY A CA 1
ATOM 5545 C C . GLY A 1 718 ? -27.961 -14.761 37.518 1.00 91.06 718 GLY A C 1
ATOM 5546 O O . GLY A 1 718 ? -28.978 -14.590 38.200 1.00 91.06 718 GLY A O 1
ATOM 5547 N N . ALA A 1 719 ? -26.807 -15.188 38.043 1.00 93.50 719 ALA A N 1
ATOM 5548 C CA . ALA A 1 719 ? -26.597 -15.427 39.470 1.00 93.50 719 ALA A CA 1
ATOM 5549 C C . ALA A 1 719 ? -26.357 -14.104 40.208 1.00 93.50 719 ALA A C 1
ATOM 5551 O O . ALA A 1 719 ? -25.599 -13.267 39.719 1.00 93.50 719 ALA A O 1
ATOM 5552 N N . LEU A 1 720 ? -27.004 -13.921 41.365 1.00 95.19 720 LEU A N 1
ATOM 5553 C CA . LEU A 1 720 ? -26.904 -12.711 42.186 1.00 95.19 720 LEU A CA 1
ATOM 5554 C C . LEU A 1 720 ? -26.015 -12.940 43.410 1.00 95.19 720 LEU A C 1
ATOM 5556 O O . LEU A 1 720 ? -26.192 -13.929 44.118 1.00 95.19 720 LEU A O 1
ATOM 5560 N N . THR A 1 721 ? -25.137 -11.980 43.690 1.00 96.12 721 THR A N 1
ATOM 5561 C CA . THR A 1 721 ? -24.315 -11.932 44.904 1.00 96.12 721 THR A CA 1
ATOM 5562 C C . THR A 1 721 ? -24.567 -10.613 45.620 1.00 96.12 721 THR A C 1
ATOM 5564 O O . THR A 1 721 ? -24.291 -9.546 45.071 1.00 96.12 721 THR A O 1
ATOM 5567 N N . VAL A 1 722 ? -25.093 -10.671 46.844 1.00 96.00 722 VAL A N 1
ATOM 5568 C CA . VAL A 1 722 ? -25.429 -9.472 47.626 1.00 96.00 722 VAL A CA 1
ATOM 5569 C C . VAL A 1 722 ? -24.158 -8.714 48.011 1.00 96.00 722 VAL A C 1
ATOM 5571 O O . VAL A 1 722 ? -23.213 -9.294 48.540 1.00 96.00 722 VAL A O 1
ATOM 5574 N N . VAL A 1 723 ? -24.156 -7.406 47.755 1.00 95.81 723 VAL A N 1
ATOM 5575 C CA . VAL A 1 723 ? -23.104 -6.461 48.163 1.00 95.81 723 VAL A CA 1
ATOM 5576 C C . VAL A 1 723 ? -23.490 -5.765 49.465 1.00 95.81 723 VAL A C 1
ATOM 5578 O O . VAL A 1 723 ? -22.658 -5.600 50.351 1.00 95.81 723 VAL A O 1
ATOM 5581 N N . GLY A 1 724 ? -24.754 -5.357 49.587 1.00 95.31 724 GLY A N 1
ATOM 5582 C CA . GLY A 1 724 ? -25.262 -4.641 50.753 1.00 95.31 724 GLY A CA 1
ATOM 5583 C C . GLY A 1 724 ? -26.755 -4.346 50.643 1.00 95.31 724 GLY A C 1
ATOM 5584 O O . GLY A 1 724 ? -27.360 -4.529 49.589 1.00 95.31 724 GLY A O 1
ATOM 5585 N N . THR A 1 725 ? -27.362 -3.891 51.739 1.00 95.56 725 THR A N 1
ATOM 5586 C CA . THR A 1 725 ? -28.764 -3.445 51.768 1.00 95.56 725 THR A CA 1
ATOM 5587 C C . THR A 1 725 ? -28.844 -2.037 52.341 1.00 95.56 725 THR A C 1
ATOM 5589 O O . THR A 1 725 ? -28.398 -1.784 53.458 1.00 95.56 725 THR A O 1
ATOM 5592 N N . LEU A 1 726 ? -29.425 -1.123 51.570 1.00 95.38 726 LEU A N 1
ATOM 5593 C CA . LEU A 1 726 ? -29.636 0.270 51.936 1.00 95.38 726 LEU A CA 1
ATOM 5594 C C . LEU A 1 726 ? -31.026 0.418 52.556 1.00 95.38 726 LEU A C 1
ATOM 5596 O O . LEU A 1 726 ? -32.038 0.252 51.872 1.00 95.38 726 LEU A O 1
ATOM 5600 N N . THR A 1 727 ? -31.081 0.740 53.846 1.00 93.81 727 THR A N 1
ATOM 5601 C CA . THR A 1 727 ? -32.351 0.976 54.551 1.00 93.81 727 THR A CA 1
ATOM 5602 C C . THR A 1 727 ? -32.867 2.370 54.209 1.00 93.81 727 THR A C 1
ATOM 5604 O O . THR A 1 727 ? -32.226 3.363 54.545 1.00 93.81 727 THR A O 1
ATOM 5607 N N . CYS A 1 728 ? -33.996 2.452 53.504 1.00 92.88 728 CYS A N 1
ATOM 5608 C CA . CYS A 1 728 ? -34.586 3.713 53.050 1.00 92.88 728 CYS A CA 1
ATOM 5609 C C . CYS A 1 728 ? -36.063 3.538 52.648 1.00 92.88 728 CYS A C 1
ATOM 5611 O O . CYS A 1 728 ? -36.502 2.424 52.351 1.00 92.88 728 CYS A O 1
ATOM 5613 N N . ASP A 1 729 ? -36.835 4.631 52.634 1.00 91.12 729 ASP A N 1
ATOM 5614 C CA . ASP A 1 729 ? -38.238 4.615 52.203 1.00 91.12 729 ASP A CA 1
ATOM 5615 C C . ASP A 1 729 ? -38.344 4.594 50.672 1.00 91.12 729 ASP A C 1
ATOM 5617 O O . ASP A 1 729 ? -37.966 5.541 49.990 1.00 91.12 729 ASP A O 1
ATOM 5621 N N . VAL A 1 730 ? -38.878 3.504 50.130 1.00 89.38 730 VAL A N 1
ATOM 5622 C CA . VAL A 1 730 ? -39.102 3.313 48.687 1.00 89.38 730 VAL A CA 1
ATOM 5623 C C . VAL A 1 730 ? -40.555 2.932 48.396 1.00 89.38 730 VAL A C 1
ATOM 5625 O O . VAL A 1 730 ? -40.847 2.133 47.503 1.00 89.38 730 VAL A O 1
ATOM 5628 N N . THR A 1 731 ? -41.482 3.444 49.211 1.00 87.06 731 THR A N 1
ATOM 5629 C CA . THR A 1 731 ? -42.918 3.161 49.081 1.00 87.06 731 THR A CA 1
ATOM 5630 C C . THR A 1 731 ? -43.600 3.945 47.957 1.00 87.06 731 THR A C 1
ATOM 5632 O O . THR A 1 731 ? -44.630 3.487 47.461 1.00 87.06 731 THR A O 1
ATOM 5635 N N . GLY A 1 732 ? -43.018 5.064 47.515 1.00 89.50 732 GLY A N 1
ATOM 5636 C CA . GLY A 1 732 ? -43.506 5.907 46.422 1.00 89.50 732 GLY A CA 1
ATOM 5637 C C . GLY A 1 732 ? -42.470 6.092 45.312 1.00 89.50 732 GLY A C 1
ATOM 5638 O O . GLY A 1 732 ? -41.788 5.143 44.919 1.00 89.50 732 GLY A O 1
ATOM 5639 N N . GLU A 1 733 ? -42.356 7.320 44.794 1.00 94.94 733 GLU A N 1
ATOM 5640 C CA . GLU A 1 733 ? -41.379 7.639 43.750 1.00 94.94 733 GLU A CA 1
ATOM 5641 C C . GLU A 1 733 ? -39.952 7.420 44.275 1.00 94.94 733 GLU A C 1
ATOM 5643 O O . GLU A 1 733 ? -39.636 7.770 45.413 1.00 94.94 733 GLU A O 1
ATOM 5648 N N . VAL A 1 734 ? -39.093 6.819 43.455 1.00 95.12 734 VAL A N 1
ATOM 5649 C CA . VAL A 1 734 ? -37.689 6.556 43.790 1.00 95.12 734 VAL A CA 1
ATOM 5650 C C . VAL A 1 734 ? -36.815 6.852 42.580 1.00 95.12 734 VAL A C 1
ATOM 5652 O O . VAL A 1 734 ? -37.171 6.519 41.447 1.00 95.12 734 VAL A O 1
ATOM 5655 N N . THR A 1 735 ? -35.662 7.480 42.813 1.00 96.44 735 THR A N 1
ATOM 5656 C CA . THR A 1 735 ? -34.616 7.620 41.793 1.00 96.44 735 THR A CA 1
ATOM 5657 C C . THR A 1 735 ? -33.450 6.710 42.132 1.00 96.44 735 THR A C 1
ATOM 5659 O O . THR A 1 735 ? -32.912 6.757 43.237 1.00 96.44 735 THR A O 1
ATOM 5662 N N . LEU A 1 736 ? -33.061 5.890 41.166 1.00 96.62 736 LEU A N 1
ATOM 5663 C CA . LEU A 1 736 ? -31.891 5.033 41.230 1.00 96.62 736 LEU A CA 1
ATOM 5664 C C . LEU A 1 736 ? -30.895 5.527 40.184 1.00 96.62 736 LEU A C 1
ATOM 5666 O O . LEU A 1 736 ? -31.230 5.621 39.003 1.00 96.62 736 LEU A O 1
ATOM 5670 N N . THR A 1 737 ? -29.675 5.819 40.609 1.00 95.25 737 THR A N 1
ATOM 5671 C CA . THR A 1 737 ? -28.607 6.285 39.727 1.00 95.25 737 THR A CA 1
ATOM 5672 C C . THR A 1 737 ? -27.388 5.395 39.903 1.00 95.25 737 THR A C 1
ATOM 5674 O O . THR A 1 737 ? -26.921 5.208 41.021 1.00 95.25 737 THR A O 1
ATOM 5677 N N . ALA A 1 738 ? -26.844 4.877 38.812 1.00 94.19 738 ALA A N 1
ATOM 5678 C CA . ALA A 1 738 ? -25.502 4.323 38.775 1.00 94.19 738 ALA A CA 1
ATOM 5679 C C . ALA A 1 738 ? -24.570 5.334 38.112 1.00 94.19 738 ALA A C 1
ATOM 5681 O O . ALA A 1 738 ? -24.886 5.863 37.051 1.00 94.19 738 ALA A O 1
ATOM 5682 N N . GLY A 1 739 ? -23.438 5.621 38.740 1.00 89.75 739 GLY A N 1
ATOM 5683 C CA . GLY A 1 739 ? -22.440 6.554 38.227 1.00 89.75 739 GLY A CA 1
ATOM 5684 C C . GLY A 1 739 ? -21.133 6.428 38.997 1.00 89.75 739 GLY A C 1
ATOM 5685 O O . GLY A 1 739 ? -21.020 5.615 39.914 1.00 89.75 739 GLY A O 1
ATOM 5686 N N . LEU A 1 740 ? -20.129 7.221 38.637 1.00 85.88 740 LEU A N 1
ATOM 5687 C CA . LEU A 1 740 ? -18.865 7.245 39.370 1.00 85.88 740 LEU A CA 1
ATOM 5688 C C . LEU A 1 740 ? -18.942 8.228 40.548 1.00 85.88 740 LEU A C 1
ATOM 5690 O O . LEU A 1 740 ? -19.364 9.369 40.386 1.00 85.88 740 LEU A O 1
ATOM 5694 N N . SER A 1 741 ? -18.488 7.796 41.726 1.00 84.06 741 SER A N 1
ATOM 5695 C CA . SER A 1 741 ? -18.126 8.675 42.841 1.00 84.06 741 SER A CA 1
ATOM 5696 C C . SER A 1 741 ? -16.603 8.740 42.905 1.00 84.06 741 SER A C 1
ATOM 5698 O O . SER A 1 741 ? -15.951 7.803 43.372 1.00 84.06 741 SER A O 1
ATOM 5700 N N . GLY A 1 742 ? -16.018 9.815 42.372 1.00 80.12 742 GLY A N 1
ATOM 5701 C CA . GLY A 1 742 ? -14.591 9.831 42.046 1.00 80.12 742 GLY A CA 1
ATOM 5702 C C . GLY A 1 742 ? -14.304 8.834 40.919 1.00 80.12 742 GLY A C 1
ATOM 5703 O O . GLY A 1 742 ? -14.799 9.002 39.812 1.00 80.12 742 GLY A O 1
ATOM 5704 N N . THR A 1 743 ? -13.538 7.779 41.201 1.00 76.38 743 THR A N 1
ATOM 5705 C CA . THR A 1 743 ? -13.203 6.712 40.234 1.00 76.38 743 THR A CA 1
ATOM 5706 C C . THR A 1 743 ? -13.946 5.398 40.484 1.00 76.38 743 THR A C 1
ATOM 5708 O O . THR A 1 743 ? -13.762 4.436 39.733 1.00 76.38 743 THR A O 1
ATOM 5711 N N . THR A 1 744 ? -14.788 5.340 41.520 1.00 82.88 744 THR A N 1
ATOM 5712 C CA . THR A 1 744 ? -15.444 4.101 41.947 1.00 82.88 744 THR A CA 1
ATOM 5713 C C . THR A 1 744 ? -16.918 4.103 41.534 1.00 82.88 744 THR A C 1
ATOM 5715 O O . THR A 1 744 ? -17.653 5.031 41.892 1.00 82.88 744 THR A O 1
ATOM 5718 N N . PRO A 1 745 ? -17.391 3.083 40.793 1.00 88.25 745 PRO A N 1
ATOM 5719 C CA . PRO A 1 745 ? -18.805 2.964 40.465 1.00 88.25 745 PRO A CA 1
ATOM 5720 C C . PRO A 1 745 ? -19.648 2.823 41.733 1.00 88.25 745 PRO A C 1
ATOM 5722 O O . PRO A 1 745 ? -19.318 2.069 42.647 1.00 88.25 745 PRO A O 1
ATOM 5725 N N . THR A 1 746 ? -20.731 3.586 41.795 1.00 92.62 746 THR A N 1
ATOM 5726 C CA . THR A 1 746 ? -21.588 3.755 42.966 1.00 92.62 746 THR A CA 1
ATOM 5727 C C . THR A 1 746 ? -23.044 3.717 42.535 1.00 92.62 746 THR A C 1
ATOM 5729 O O . THR A 1 746 ? -23.423 4.371 41.562 1.00 92.62 746 THR A O 1
ATOM 5732 N N . ILE A 1 747 ? -23.868 2.989 43.285 1.00 96.00 747 ILE A N 1
ATOM 5733 C CA . ILE A 1 747 ? -25.321 3.097 43.197 1.00 96.00 747 ILE A CA 1
ATOM 5734 C C . ILE A 1 747 ? -25.794 4.115 44.225 1.00 96.00 747 ILE A C 1
ATOM 5736 O O . ILE A 1 747 ? -25.506 3.983 45.412 1.00 96.00 747 ILE A O 1
ATOM 5740 N N . THR A 1 748 ? -26.541 5.103 43.762 1.00 95.94 748 THR A N 1
ATOM 5741 C CA . THR A 1 748 ? -27.150 6.166 44.553 1.00 95.94 748 THR A CA 1
ATOM 5742 C C . THR A 1 748 ? -28.660 5.997 44.512 1.00 95.94 748 THR A C 1
ATOM 5744 O O . THR A 1 748 ? -29.252 5.888 43.438 1.00 95.94 748 THR A O 1
ATOM 5747 N N . VAL A 1 749 ? -29.293 5.982 45.680 1.00 96.62 749 VAL A N 1
ATOM 5748 C CA . VAL A 1 749 ? -30.745 5.896 45.829 1.00 96.62 749 VAL A CA 1
ATOM 5749 C C . VAL A 1 749 ? -31.229 7.203 46.431 1.00 96.62 749 VAL A C 1
ATOM 5751 O O . VAL A 1 749 ? -30.868 7.545 47.558 1.00 96.62 749 VAL A O 1
ATOM 5754 N N . LYS A 1 750 ? -32.069 7.920 45.686 1.00 96.38 750 LYS A N 1
ATOM 5755 C CA . LYS A 1 750 ? -32.894 8.997 46.229 1.00 96.38 750 LYS A CA 1
ATOM 5756 C C . LYS A 1 750 ? -34.247 8.388 46.620 1.00 96.38 750 LYS A C 1
ATOM 5758 O O . LYS A 1 750 ? -35.033 8.070 45.719 1.00 96.38 750 LYS A O 1
ATOM 5763 N N . PRO A 1 751 ? -34.490 8.163 47.921 1.00 93.75 751 PRO A N 1
ATOM 5764 C CA . PRO A 1 751 ? -35.716 7.535 48.397 1.00 93.75 751 PRO A CA 1
ATOM 5765 C C . PRO A 1 751 ? -36.941 8.435 48.202 1.00 93.75 751 PRO A C 1
ATOM 5767 O O . PRO A 1 751 ? -36.820 9.617 47.878 1.00 93.75 751 PRO A O 1
ATOM 5770 N N . THR A 1 752 ? -38.122 7.870 48.447 1.00 92.06 752 THR A N 1
ATOM 5771 C CA . THR A 1 752 ? -39.403 8.588 48.472 1.00 92.06 752 THR A CA 1
ATOM 5772 C C . THR A 1 752 ? -39.397 9.711 49.506 1.00 92.06 752 THR A C 1
ATOM 5774 O O . THR A 1 752 ? -39.919 10.796 49.254 1.00 92.06 752 THR A O 1
ATOM 5777 N N . SER A 1 753 ? -38.764 9.469 50.653 1.00 89.31 753 SER A N 1
ATOM 5778 C CA . SER A 1 753 ? -38.553 10.455 51.706 1.00 89.31 753 SER A CA 1
ATOM 5779 C C . SER A 1 753 ? -37.218 10.215 52.424 1.00 89.31 753 SER A C 1
ATOM 5781 O O . SER A 1 753 ? -36.711 9.093 52.469 1.00 89.31 753 SER A O 1
ATOM 5783 N N . GLY A 1 754 ? -36.624 11.278 52.976 1.00 90.50 754 GLY A N 1
ATOM 5784 C CA . GLY A 1 754 ? -35.342 11.220 53.688 1.00 90.50 754 GLY A CA 1
ATOM 5785 C C . GLY A 1 754 ? -34.110 11.542 52.832 1.00 90.50 754 GLY A C 1
ATOM 5786 O O . GLY A 1 754 ? -34.210 12.114 51.747 1.00 90.50 754 GLY A O 1
ATOM 5787 N N . ALA A 1 755 ? -32.928 11.228 53.369 1.00 92.56 755 ALA A N 1
ATOM 5788 C CA . ALA A 1 755 ? -31.642 11.521 52.737 1.00 92.56 755 ALA A CA 1
ATOM 5789 C C . ALA A 1 755 ? -31.259 10.473 51.679 1.00 92.56 755 ALA A C 1
ATOM 5791 O O . ALA A 1 755 ? -31.602 9.297 51.790 1.00 92.56 755 ALA A O 1
ATOM 5792 N N . THR A 1 756 ? -30.498 10.903 50.674 1.00 95.50 756 THR A N 1
ATOM 5793 C CA . THR A 1 756 ? -29.888 10.022 49.672 1.00 95.50 756 THR A CA 1
ATOM 5794 C C . THR A 1 756 ? -28.941 9.019 50.332 1.00 95.50 756 THR A C 1
ATOM 5796 O O . THR A 1 756 ? -28.128 9.393 51.177 1.00 95.50 756 THR A O 1
ATOM 5799 N N . VAL A 1 757 ? -29.004 7.760 49.902 1.00 95.69 757 VAL A N 1
ATOM 5800 C CA . VAL A 1 757 ? -28.125 6.675 50.366 1.00 95.69 757 VAL A CA 1
ATOM 5801 C C . VAL A 1 757 ? -27.324 6.104 49.198 1.00 95.69 757 VAL A C 1
ATOM 5803 O O . VAL A 1 757 ? -27.778 6.145 48.054 1.00 95.69 757 VAL A O 1
ATOM 5806 N N . THR A 1 758 ? -26.119 5.594 49.460 1.00 96.06 758 THR A N 1
ATOM 5807 C CA . THR A 1 758 ? -25.199 5.133 48.410 1.00 96.06 758 THR A CA 1
ATOM 5808 C C . THR A 1 758 ? -24.537 3.802 48.754 1.00 96.06 758 THR A C 1
ATOM 5810 O O . THR A 1 758 ? -24.341 3.472 49.921 1.00 96.06 758 THR A O 1
ATOM 5813 N N . GLN A 1 759 ? -24.170 3.039 47.725 1.00 95.94 759 GLN A N 1
ATOM 5814 C CA . GLN A 1 759 ? -23.423 1.789 47.834 1.00 95.94 759 GLN A CA 1
ATOM 5815 C C . GLN A 1 759 ? -22.356 1.720 46.741 1.00 95.94 759 GLN A C 1
ATOM 5817 O O . GLN A 1 759 ? -22.668 1.789 45.553 1.00 95.94 759 GLN A O 1
ATOM 5822 N N . GLN A 1 760 ? -21.097 1.537 47.134 1.00 94.12 760 GLN A N 1
ATOM 5823 C CA . GLN A 1 760 ? -19.991 1.313 46.197 1.00 94.12 760 GLN A CA 1
ATOM 5824 C C . GLN A 1 760 ? -20.091 -0.085 45.571 1.00 94.12 760 GLN A C 1
ATOM 5826 O O . GLN A 1 760 ? -20.359 -1.060 46.279 1.00 94.12 760 GLN A O 1
ATOM 5831 N N . VAL A 1 761 ? -19.852 -0.177 44.261 1.00 89.81 761 VAL A N 1
ATOM 5832 C CA . VAL A 1 761 ? -19.915 -1.403 43.447 1.00 89.81 761 VAL A CA 1
ATOM 5833 C C . VAL A 1 761 ? -18.751 -1.444 42.449 1.00 89.81 761 VAL A C 1
ATOM 5835 O O . VAL A 1 761 ? -18.874 -1.103 41.276 1.00 89.81 761 VAL A O 1
ATOM 5838 N N . ALA A 1 762 ? -17.573 -1.853 42.920 1.00 83.94 762 ALA A N 1
ATOM 5839 C CA . ALA A 1 762 ? -16.366 -1.887 42.096 1.00 83.94 762 ALA A CA 1
ATOM 5840 C C . ALA A 1 762 ? -16.470 -2.874 40.912 1.00 83.94 762 ALA A C 1
ATOM 5842 O O . ALA A 1 762 ? -17.100 -3.924 41.014 1.00 83.94 762 ALA A O 1
ATOM 5843 N N . GLY A 1 763 ? -15.790 -2.555 39.804 1.00 81.19 763 GLY A N 1
ATOM 5844 C CA . GLY A 1 763 ? -15.603 -3.474 38.670 1.00 81.19 763 GLY A CA 1
ATOM 5845 C C . GLY A 1 763 ? -16.692 -3.462 37.591 1.00 81.19 763 GLY A C 1
ATOM 5846 O O . GLY A 1 763 ? -16.635 -4.297 36.693 1.00 81.19 763 GLY A O 1
ATOM 5847 N N . PHE A 1 764 ? -17.650 -2.530 37.641 1.00 87.19 764 PHE A N 1
ATOM 5848 C CA . PHE A 1 764 ? -18.722 -2.412 36.645 1.00 87.19 764 PHE A CA 1
ATOM 5849 C C . PHE A 1 764 ? -18.654 -1.092 35.870 1.00 87.19 764 PHE A C 1
ATOM 5851 O O . PHE A 1 764 ? -18.372 -0.037 36.435 1.00 87.19 764 PHE A O 1
ATOM 5858 N N . SER A 1 765 ? -18.914 -1.173 34.566 1.00 88.62 765 SER A N 1
ATOM 5859 C CA . SER A 1 765 ? -18.911 -0.062 33.610 1.00 88.62 765 SER A CA 1
ATOM 5860 C C . SER A 1 765 ? -19.713 -0.433 32.357 1.00 88.62 765 SER A C 1
ATOM 5862 O O . SER A 1 765 ? -20.025 -1.608 32.141 1.00 88.62 765 SER A O 1
ATOM 5864 N N . GLY A 1 766 ? -20.035 0.564 31.527 1.00 89.94 766 GLY A N 1
ATOM 5865 C CA . GLY A 1 766 ? -20.688 0.375 30.230 1.00 89.94 766 GLY A CA 1
ATOM 5866 C C . GLY A 1 766 ? -22.083 -0.243 30.327 1.00 89.94 766 GLY A C 1
ATOM 5867 O O . GLY A 1 766 ? -22.809 -0.029 31.295 1.00 89.94 766 GLY A O 1
ATOM 5868 N N . GLY A 1 767 ? -22.468 -1.027 29.320 1.00 90.75 767 GLY A N 1
ATOM 5869 C CA . GLY A 1 767 ? -23.734 -1.766 29.311 1.00 90.75 767 GLY A CA 1
ATOM 5870 C C . GLY A 1 767 ? -24.955 -0.851 29.215 1.00 90.75 767 GLY A C 1
ATOM 5871 O O . GLY A 1 767 ? -24.840 0.305 28.824 1.00 90.75 767 GLY A O 1
ATOM 5872 N N . LYS A 1 768 ? -26.142 -1.358 29.551 1.00 90.19 768 LYS A N 1
ATOM 5873 C CA . LYS A 1 768 ? -27.401 -0.597 29.484 1.00 90.19 768 LYS A CA 1
ATOM 5874 C C . LYS A 1 768 ? -28.240 -0.716 30.751 1.00 90.19 768 LYS A C 1
ATOM 5876 O O . LYS A 1 768 ? -27.850 -1.380 31.706 1.00 90.19 768 LYS A O 1
ATOM 5881 N N . ILE A 1 769 ? -29.415 -0.094 30.742 1.00 92.31 769 ILE A N 1
ATOM 5882 C CA . ILE A 1 769 ? -30.389 -0.188 31.831 1.00 92.31 769 ILE A CA 1
ATOM 5883 C C . ILE A 1 769 ? -31.359 -1.342 31.544 1.00 92.31 769 ILE A C 1
ATOM 5885 O O . ILE A 1 769 ? -31.986 -1.406 30.485 1.00 92.31 769 ILE A O 1
ATOM 5889 N N . GLY A 1 770 ? -31.501 -2.251 32.506 1.00 93.31 770 GLY A N 1
ATOM 5890 C CA . GLY A 1 770 ? -32.528 -3.289 32.532 1.00 93.31 770 GLY A CA 1
ATOM 5891 C C . GLY A 1 770 ? -33.480 -3.117 33.713 1.00 93.31 770 GLY A C 1
ATOM 5892 O O . GLY A 1 770 ? -33.167 -2.455 34.697 1.00 93.31 770 GLY A O 1
ATOM 5893 N N . LEU A 1 771 ? -34.642 -3.753 33.638 1.00 94.75 771 LEU A N 1
ATOM 5894 C CA . LEU A 1 771 ? -35.594 -3.896 34.734 1.00 94.75 771 LEU A CA 1
ATOM 5895 C C . LEU A 1 771 ? -35.704 -5.373 35.092 1.00 94.75 771 LEU A C 1
ATOM 5897 O O . LEU A 1 771 ? -35.730 -6.220 34.199 1.00 94.75 771 LEU A O 1
ATOM 5901 N N . ILE A 1 772 ? -35.779 -5.683 36.381 1.00 96.00 772 ILE A N 1
ATOM 5902 C CA . ILE A 1 772 ? -35.784 -7.060 36.879 1.00 96.00 772 ILE A CA 1
ATOM 5903 C C . ILE A 1 772 ? -36.943 -7.302 37.836 1.00 96.00 772 ILE A C 1
ATOM 5905 O O . ILE A 1 772 ? -37.287 -6.440 38.639 1.00 96.00 772 ILE A O 1
ATOM 5909 N N . ASN A 1 773 ? -37.521 -8.496 37.754 1.00 95.62 773 ASN A N 1
ATOM 5910 C CA . ASN A 1 773 ? -38.487 -9.021 38.706 1.00 95.62 773 ASN A CA 1
ATOM 5911 C C . ASN A 1 773 ? -37.990 -10.387 39.192 1.00 95.62 773 ASN A C 1
ATOM 5913 O O . ASN A 1 773 ? -37.932 -11.331 38.408 1.00 95.62 773 ASN A O 1
ATOM 5917 N N . LYS A 1 774 ? -37.615 -10.490 40.470 1.00 94.69 774 LYS A N 1
ATOM 5918 C CA . LYS A 1 774 ? -37.246 -11.754 41.138 1.00 94.69 774 LYS A CA 1
ATOM 5919 C C . LYS A 1 774 ? -38.362 -12.302 42.034 1.00 94.69 774 LYS A C 1
ATOM 5921 O O . LYS A 1 774 ? -38.140 -13.262 42.765 1.00 94.69 774 LYS A O 1
ATOM 5926 N N . GLY A 1 775 ? -39.546 -11.699 41.979 1.00 92.38 775 GLY A N 1
ATOM 5927 C CA . GLY A 1 775 ? -40.726 -12.170 42.685 1.00 92.38 775 GLY A CA 1
ATOM 5928 C C . GLY A 1 775 ? -41.348 -13.395 42.015 1.00 92.38 775 GLY A C 1
ATOM 5929 O O . GLY A 1 775 ? -40.964 -13.820 40.921 1.00 92.38 775 GLY A O 1
ATOM 5930 N N . THR A 1 776 ? -42.358 -13.952 42.677 1.00 93.25 776 THR A N 1
ATOM 5931 C CA . THR A 1 776 ? -43.092 -15.144 42.225 1.00 93.25 776 THR A CA 1
ATOM 5932 C C . THR A 1 776 ? -44.260 -14.830 41.285 1.00 93.25 776 THR A C 1
ATOM 5934 O O . THR A 1 776 ? -44.806 -15.744 40.670 1.00 93.25 776 THR A O 1
ATOM 5937 N N . SER A 1 777 ? -44.634 -13.555 41.125 1.00 94.62 777 SER A N 1
ATOM 5938 C CA . SER A 1 777 ? -45.718 -13.098 40.248 1.00 94.62 777 SER A CA 1
ATOM 5939 C C . SER A 1 777 ? -45.238 -12.050 39.242 1.00 94.62 777 SER A C 1
ATOM 5941 O O . SER A 1 777 ? -44.223 -11.386 39.447 1.00 94.62 777 SER A O 1
ATOM 5943 N N . GLY A 1 778 ? -45.984 -11.874 38.148 1.00 95.19 778 GLY A N 1
ATOM 5944 C CA . GLY A 1 778 ? -45.744 -10.774 37.212 1.00 95.19 778 GLY A CA 1
ATOM 5945 C C . GLY A 1 778 ? -46.013 -9.408 37.850 1.00 95.19 778 GLY A C 1
ATOM 5946 O O . GLY A 1 778 ? -46.883 -9.291 38.712 1.00 95.19 778 GLY A O 1
ATOM 5947 N N . GLN A 1 779 ? -45.263 -8.390 37.429 1.00 95.38 779 GLN A N 1
ATOM 5948 C CA . GLN A 1 779 ? -45.347 -7.017 37.935 1.00 95.38 779 GLN A CA 1
ATOM 5949 C C . GLN A 1 779 ? -45.203 -6.012 36.789 1.00 95.38 779 GLN A C 1
ATOM 5951 O O . GLN A 1 779 ? -44.484 -6.265 35.821 1.00 95.38 779 GLN A O 1
ATOM 5956 N N . THR A 1 780 ? -45.855 -4.857 36.907 1.00 93.38 780 THR A N 1
ATOM 5957 C CA . THR A 1 780 ? -45.684 -3.735 35.972 1.00 93.38 780 THR A CA 1
ATOM 5958 C C . THR A 1 780 ? -44.905 -2.625 36.659 1.00 93.38 780 THR A C 1
ATOM 5960 O O . THR A 1 780 ? -45.326 -2.134 37.704 1.00 93.38 780 THR A O 1
ATOM 5963 N N . LEU A 1 781 ? -43.779 -2.220 36.071 1.00 93.06 781 LEU A N 1
ATOM 5964 C CA . LEU A 1 781 ? -42.994 -1.081 36.543 1.00 93.06 781 LEU A CA 1
ATOM 5965 C C . LEU A 1 781 ? -43.289 0.140 35.670 1.00 93.06 781 LEU A C 1
ATOM 5967 O O . LEU A 1 781 ? -43.112 0.095 34.451 1.00 93.06 781 LEU A O 1
ATOM 5971 N N . SER A 1 782 ? -43.697 1.235 36.311 1.00 92.50 782 SER A N 1
ATOM 5972 C CA . SER A 1 782 ? -43.942 2.523 35.656 1.00 92.50 782 SER A CA 1
ATOM 5973 C C . SER A 1 782 ? -42.713 3.422 35.773 1.00 92.50 782 SER A C 1
ATOM 5975 O O . SER A 1 782 ? -42.468 4.044 36.812 1.00 92.50 782 SER A O 1
ATOM 5977 N N . VAL A 1 783 ? -41.951 3.490 34.687 1.00 93.31 783 VAL A N 1
ATOM 5978 C CA . VAL A 1 783 ? -40.745 4.301 34.527 1.00 93.31 783 VAL A CA 1
ATOM 5979 C C . VAL A 1 783 ? -41.134 5.709 34.076 1.00 93.31 783 VAL A C 1
ATOM 5981 O O . VAL A 1 783 ? -41.606 5.897 32.954 1.00 93.31 783 VAL A O 1
ATOM 5984 N N . ARG A 1 784 ? -40.914 6.711 34.935 1.00 93.19 784 ARG A N 1
ATOM 5985 C CA . ARG A 1 784 ? -41.162 8.126 34.602 1.00 93.19 784 ARG A CA 1
ATOM 5986 C C . ARG A 1 784 ? -40.098 8.687 33.682 1.00 93.19 784 ARG A C 1
ATOM 5988 O O . ARG A 1 784 ? -40.418 9.383 32.727 1.00 93.19 784 ARG A O 1
ATOM 5995 N N . SER A 1 785 ? -38.846 8.383 33.981 1.00 91.19 785 SER A N 1
ATOM 5996 C CA . SER A 1 785 ? -37.726 8.720 33.122 1.00 91.19 785 SER A CA 1
ATOM 5997 C C . SER A 1 785 ? -36.603 7.721 33.331 1.00 91.19 785 SER A C 1
ATOM 5999 O O . SER A 1 785 ? -36.324 7.281 34.444 1.00 91.19 785 SER A O 1
ATOM 6001 N N . THR A 1 786 ? -35.949 7.358 32.245 1.00 90.00 786 THR A N 1
ATOM 6002 C CA . THR A 1 786 ? -34.638 6.721 32.253 1.00 90.00 786 THR A CA 1
ATOM 6003 C C . THR A 1 786 ? -33.731 7.556 31.409 1.00 90.00 786 THR A C 1
ATOM 6005 O O . THR A 1 786 ? -34.117 7.869 30.287 1.00 90.00 786 THR A O 1
ATOM 6008 N N . ALA A 1 787 ? -32.549 7.861 31.913 1.00 89.06 787 ALA A N 1
ATOM 6009 C CA . ALA A 1 787 ? -31.540 8.555 31.152 1.00 89.06 787 ALA A CA 1
ATOM 6010 C C . ALA A 1 787 ? -30.213 7.815 31.241 1.00 89.06 787 ALA A C 1
ATOM 6012 O O . ALA A 1 787 ? -29.836 7.315 32.301 1.00 89.06 787 ALA A O 1
ATOM 6013 N N . HIS A 1 788 ? -29.526 7.730 30.115 1.00 87.06 788 HIS A N 1
ATOM 6014 C CA . HIS A 1 788 ? -28.205 7.140 30.023 1.00 87.06 788 HIS A CA 1
ATOM 6015 C C . HIS A 1 788 ? -27.279 8.186 29.432 1.00 87.06 788 HIS A C 1
ATOM 6017 O O . HIS A 1 788 ? -27.535 8.621 28.316 1.00 87.06 788 HIS A O 1
ATOM 6023 N N . TYR A 1 789 ? -26.263 8.594 30.188 1.00 82.25 789 TYR A N 1
ATOM 6024 C CA . TYR A 1 789 ? -25.297 9.607 29.786 1.00 82.25 789 TYR A CA 1
ATOM 6025 C C . TYR A 1 789 ? -23.899 9.019 29.708 1.00 82.25 789 TYR A C 1
ATOM 6027 O O . TYR A 1 789 ? -23.490 8.280 30.607 1.00 82.25 789 TYR A O 1
ATOM 6035 N N . VAL A 1 790 ? -23.168 9.410 28.671 1.00 77.94 790 VAL A N 1
ATOM 6036 C CA . VAL A 1 790 ? -21.724 9.206 28.574 1.00 77.94 790 VAL A CA 1
ATOM 6037 C C . VAL A 1 790 ? -21.089 10.576 28.789 1.00 77.94 790 VAL A C 1
ATOM 6039 O O . VAL A 1 790 ? -21.154 11.414 27.896 1.00 77.94 790 VAL A O 1
ATOM 6042 N N . ILE A 1 791 ? -20.570 10.811 29.998 1.00 65.62 791 ILE A N 1
ATOM 6043 C CA . ILE A 1 791 ? -19.957 12.085 30.414 1.00 65.62 791 ILE A CA 1
ATOM 6044 C C . ILE A 1 791 ? -18.436 11.956 30.409 1.00 65.62 791 ILE A C 1
ATOM 6046 O O . ILE A 1 791 ? -17.932 10.915 30.922 1.00 65.62 791 ILE A O 1
#